Protein 5IG5 (pdb70)

Solvent-accessible surface area: 44908 Å² total; per-residue (Å²): 106,61,19,41,53,20,56,32,62,30,108,24,76,158,89,15,89,88,1,15,124,25,2,35,71,0,0,52,4,52,15,51,65,65,42,100,37,4,40,158,17,1,7,84,156,0,15,0,4,20,56,71,6,140,4,84,30,22,104,15,28,124,72,10,63,117,69,22,86,88,113,143,159,80,43,3,3,3,3,14,27,4,27,14,74,21,0,12,128,80,0,0,3,1,2,0,10,26,0,39,1,9,68,26,132,85,41,107,62,142,26,53,23,4,6,0,0,2,0,0,23,76,79,210,55,84,26,26,0,6,2,8,0,43,11,78,97,92,47,65,16,37,54,19,44,40,112,11,116,35,71,152,80,30,72,62,1,5,122,22,0,51,80,0,1,50,4,50,16,20,59,61,37,98,45,4,40,159,20,2,12,85,152,0,15,0,4,17,18,68,6,126,4,91,36,28,109,17,31,122,68,10,64,115,66,23,90,71,110,83,88,82,192,111,62,40,41,3,3,2,1,14,39,7,23,3,40,25,0,14,125,76,0,0,3,0,2,0,10,29,0,32,0,11,46,22,143,102,31,106,68,148,21,59,30,5,5,0,0,3,0,0,20,69,73,209,61,84,18,27,0,6,2,8,1,48,12,73,60,217,134,56,27,44,44,18,44,39,109,26,122,16,82,158,103,13,80,62,1,16,114,19,1,52,73,0,0,55,4,41,19,46,76,58,44,99,44,5,41,164,22,1,12,85,156,0,16,0,4,11,65,56,0,65,5,11,14,0,53,16,31,58,4,10,74,15,50,28,95,38,103,150,108,49,1,2,2,3,15,29,2,21,7,39,30,0,18,130,80,0,0,2,2,1,0,9,21,0,32,0,11,66,23,141,78,47,112,49,140,24,59,23,14,6,0,0,1,0,0,20,72,69,206,61,87,22,27,0,4,2,4,0,50,14,74,45,230,112,18,42,52,9,45,41,57,45,109,15,81,158,100,20,74,62,0,15,110,17,0,60,78,0,0,61,3,50,38,71,94,57,45,99,42,6,43,157,20,2,11,84,142,0,2,0,4,16,62,49,0,63,5,11,13,0,43,17,34,60,5,10,73,17,56,26,99,33,156,187,83,62,2,2,3,3,14,22,0,25,18,64,27,0,17,130,81,0,0,3,1,2,0,8,23,0,34,0,10,76,23,145,82,55,109,50,138,24,58,25,12,5,1,0,3,0,0,28,74,80,211,56,89,21,25,0,1,0,10,0,69,12,74,48,224,120,81,79,18,68,44,89,36,129,160,70,126,51,78,162,94,24,79,68,2,2,120,17,0,50,72,0,0,55,3,35,18,51,84,60,41,100,40,4,43,160,20,2,12,83,120,0,6,0,3,14,63,56,0,62,5,11,20,0,32,15,34,56,3,10,72,9,31,27,71,59,56,131,104,41,56,0,11,0,53,50,4,68,15,66,24,0,12,130,76,0,0,4,0,2,0,19,24,51,32,93,12,104,19,145,96,63,104,110,157,78,64,79,15,5,1,0,0,0,0,18,74,66,208,56,85,28,26,0,4,2,2,0,46,12,51,30,173,108,104,64,17,29,40,8,36,82,153,90,122,65,78,127,97,34,52,78,0,11,135,22,0,53,90,0,0,47,2,40,16,64,69,56,48,99,40,5,45,161,15,2,16,84,154,0,15,0,3,17,64,60,0,66,3,12,12,0,42,16,34,51,5,15,72,12,55,32,84,37,100,121,130,69,40,2,1,0,0,13,39,3,64,12,71,20,0,15,124,73,0,0,2,0,1,0,14,18,0,31,0,11,60,29,138,102,34,124,61,137,20,61,35,15,5,0,0,0,0,0,17,69,66,208,59,86,22,28,0,7,2,1,0,36,12,82,48,285,109,88,10,73,46,78,63,107,147,85,123,53,76,160,101,22,90,64,0,11,107,18,0,51,75,0,0,54,3,43,20,47,79,55,42,100,44,4,41,165,21,2,14,82,150,0,34,0,59,11,62,58,0,74,64,23,63,0,37,10,35,51,0,9,66,14,47,27,94,37,98,131,137,94,48,46,3,22,0,43,46,4,124,16,125,35,101,54,112,116,12,0,36,0,41,8,50,21,51,31,82,15,104,30,146,94,80,60,119,133,76,73,86,14,51,1,50,0,44,0,71,68,78,211,59,83,27,23,0,29,40,2,76,40,49,82,77,285

CATH classification: 3.10.450.50

Sequence (968 aa):
HTIIEEDTESTKTQREQEIIRLTQQLITSITAKDFDSYSKLVDPKITAFEPEALGNQVEGLEFHKFYFDNLPTTVNTTILAPHVQMLGEEGACISYVRLTQGIGPDGLPRTTQSEETRVWQKKKGVWLNVHFHRSVSPHTIIEEDTESTKTQREQEIIRLTQQLITSITAKDFDSYSKLVDPKITAFEPEALGNQVEGLEFHKFYFDNLPNKRNTTVNTTILAPHHVQMLGEEGACISYVRLTQGIGPDGLPRTTQSEETRVWQKKKGVWLNVHFHRSVSRHTIIEEDTESTKTQREQEIIRLTQQLITSITAKDFDSYSKLVDPKITAFEPEALGNQVEGLEFHKFYFDNLPTVNTTILAPHVQMLGEEGACISYVRLTQGIGPDGLPRTTQSEETRVWQKKKGVWLNVHFHRSVSRTIIEEDTESTKTQREQEIIRLTQQLITSITAKDFDSYSKLVDPKITAFEPEALGNQVEGLEFHKFYFDNLTTVNTTILAPHVQMLGEEGACISYVRLTQGIGPDGLPRTTQSEETRVWQKKKGVWLNVHFHRSVSRPHTIIEEDTESTKTQREQEIIRLTQQLITSITAKDFDSYSKLVDPKITAFEPEALGNQVEGLEFHKFYFDNLPTVNTTILAPHVQMLGEEGACISYVRLTQGIGPDGLPRTTQSEETRVWQKKKGVWLNVHFHRSVSRPHTIIEEDTESTKTQREQEIIRLTQQLITSITAKDFDSYSKLVDPKITAFEPEALGNQVEGLEFHKFYFDNLPTTVNTTILAPHVQMLGEEGACISYVRLTQGIGPDGLPRTTQSEETRVWQKKKGVWLNVHFHRSVSRHHTTIIIIEEEEDDTTEESSTTKKTTQQRREEQQEEIIIIRRLLTTQQQQLLIITTSSIITTAAKKDDFFDDSSYYSSKKLLVVDDPPKKIITTAAFFEEPPEEAALLGGNNQQVVEEGGLLEEFFHHKKFFYYFFDDNNLLPPTTTTVVNNTTTTIILLAAPPHHVVQQMMLLGGEEEEGGAACCIISSYYVVRRLLTTQQGGIIGGPPDDGGLLPPRRTTTTQQSSEEEETTRRVVWWQQKKKKKKGGVVWWLLNNVVHHFFHHRRSSVVSSRR

Foldseek 3Di:
DEEAEDAPDDDDPPVVVVVVVLVSQLVVCLVVLVVVSNPLAADQFAWEADVVCVRDIDTGCVSVNVCSVPPDDDKYKYWAHWDKDADPDFKIKIKTKIKMWDADPDNDIDIAIKIKIWIWGQDPNHIHTRYMYIGGD/DEAEAEDQDPDDDDPVQVVVVVLVRQLVVCLLQLPVVSNPQAADQFAWEADVVQVRDIDTGCVVVNVVSVDDDRNVPWYKYKYWANWDKDADPPFKIKIKTKIKMWIAPPPRDIDIAIKTKIWMWTQDPNHIHTRYMYIGGDD/DDEEEPQDPDDDDPVVVVVVVLVRQCVVCVVQLPVVSNPVQADQFAWEAEVVCVRDIDTGCPVVNVVSVDDGDKYKYWANWDWDADPPFKIKIKTKIKMWDADPDRDIDIAIKIKIWIWTQDPNRIHTRYMHIGGDD/DEAEPLPDDDDDPVVNVVVVLVVQCVVCVVVLPVVSNPVAADQFAWEADVLCVRDIDTGCVSVNVVSPDDDDKYKYWANWDKDADPDFKIKIKTKIKMWDADPDRDIDIAIKTKIWIWTQDPNRIHTRYMYIGGDD/DEAEEEPQDPDDDDPVQVVVVVLVRQLVRCVVVLVVVSVPVAADQFAWEADVVVVRDIDTGDVSVNVCSPPPDDKYWYWANWDWDADPDFKIKTKTKIKMWDADPPNHIDIAIKIKIWMWTQDPNDIHTRYMYIGGPDD/DDEAEPQDDDDDDDVQVVVVVLVRQCVVCVVVLPVVSVPVAADQFAWEAAVVQVRDIDTGCVVVVVVSVDDDDDKYKYWANWDWDADPPFKIKIKTKIKMWDQDDDRDIDIAIWIKIWIWTQDPNDIHTRYMHIGHDD/DAEAEPQDDDDDDPVVVVVVVLVRQCVVCLVQLPVVSNPVAAPQFAKEAAVVCVRDIDTGCVVVNVVSPDDHDDKYKYKANWDWADDPQWKIKTWTKIKMWDADPDRDIDIAIKTKIWIWTADPRHIHTHYMYIGGDD

Organism: Nematostella vectensis (NCBI:txid45351)

Secondary structure (DSSP, 8-state):
-EEEEE-SS----HHHHHHHHHHHHHHHHHHTT-HHHHHHHEEEEEEEE-GGGTT--EESSHHHHHHHHS-----EEEEEEEEEEEETTTEEEEEEEEEEEEE-SSSSEEEEEEEEEEEEEEETTEEEEEEEEEE--/-EEEEE--SS---HHHHHHHHHHHHHHHHHHTT-HHHHHHHEEEEEEEE-GGGTTPEEESSHHHHHHHHS-----EEEEEEEEEEEETTTEEEEEEEEEEEEE-SSS-EEEEEEEEEEEEEEETTEEEEEEEEEE---/-EEEEE--S----HHHHHHHHHHHHHHHHHHTT-HHHHHHHEEEEEEEE-GGGTT-EEESSHHHHHHHTS----EEEEEEEEEEEETTTEEEEEEEEEEEEE-SSS-EEEEEEEEEEEEEEETTEEEEEEEEEE---/-EEEE--SS---HHHHHHHHHHHHHHHHHHTT-HHHHHHHEEEEEEEE-GGGTT-EEESSHHHHHHHT-----EEEEEEEEEEEETTTEEEEEEEEEEEEE-SSS-EEEEEEEEEEEEEEETTEEEEEEEEEE---/-EEEEEE-TT----HHHHHHHHHHHHHHHHHHTT-HHHHHHHEEEEEEEE-GGGTT-EEESSHHHHHHHSS---EEEEEEEEEEEEETTTEEEEEEEEEEEEE-SSS-EEEEEEEEEEEEEEETTEEEEEEEEEE----/-EEEEEE--S----HHHHHHHHHHHHHHHHHHHT-HHHHHHHEEEEEEEE-GGGTT--EESSHHHHHHHHSS--SSS--EEEEEEEEEEEEETTTEEEEEEEEEEEEE-SSS-EEEEEEEEEEEEEEETTEEEEEEEEEE---/-EEEEE--SS---HHHHHHHHHHHHHHHHHHTT-HHHHHHHEEEEEEEE-GGGTT-EEESSHHHHHHHTS-----EEEEEEEEEEEETTTEEEEEEEEEEEEE-SSS-EEEEEEEEEEEEEEETTEEEEEEEEEE---

Nearest PDB structures (foldseek):
  5ig5-assembly1_B-2  TM=9.968E-01  e=1.429E-25  Nematostella vectensis
  7rec-assembly1_F-2  TM=9.717E-01  e=1.952E-17  Homo sapiens
  2w2c-assembly1_B  TM=9.760E-01  e=2.337E-17  Homo sapiens
  7ury-assembly1_A  TM=9.800E-01  e=4.012E-17  Homo sapiens
  2w2c-assembly1_C  TM=9.713E-01  e=9.298E-17  Homo sapiens

Radius of gyration: 35.43 Å; Cα contacts (8 Å, |Δi|>4): 2508; chains: 7; bounding box: 111×57×80 Å

B-factor: mean 102.33, std 37.29, range [39.88, 237.14]

Structure (mmCIF, N/CA/C/O backbone):
data_5IG5
#
_entry.id   5IG5
#
_cell.length_a   113.974
_cell.length_b   113.974
_cell.length_c   241.645
_cell.angle_alpha   90.00
_cell.angle_beta   90.00
_cell.angle_gamma   120.00
#
_symmetry.space_group_name_H-M   'P 31 2 1'
#
loop_
_entity.id
_entity.type
_entity.pdbx_description
1 polymer 'CaMKII-B hub'
2 water water
#
loop_
_atom_site.group_PDB
_atom_site.id
_atom_site.type_symbol
_atom_site.label_atom_id
_atom_site.label_alt_id
_atom_site.label_comp_id
_atom_site.label_asym_id
_atom_site.label_entity_id
_atom_site.label_seq_id
_atom_site.pdbx_PDB_ins_code
_atom_site.Cartn_x
_atom_site.Cartn_y
_atom_site.Cartn_z
_atom_site.occupancy
_atom_site.B_iso_or_equiv
_atom_site.auth_seq_id
_atom_site.auth_comp_id
_atom_site.auth_asym_id
_atom_site.auth_atom_id
_atom_site.pdbx_PDB_model_num
ATOM 1 N N . HIS A 1 3 ? -80.036 26.342 -71.103 1.00 158.31 332 HIS A N 1
ATOM 2 C CA . HIS A 1 3 ? -80.635 25.045 -71.389 1.00 161.76 332 HIS A CA 1
ATOM 3 C C . HIS A 1 3 ? -80.519 24.701 -72.865 1.00 164.07 332 HIS A C 1
ATOM 4 O O . HIS A 1 3 ? -81.045 25.415 -73.717 1.00 168.70 332 HIS A O 1
ATOM 11 N N . THR A 1 4 ? -79.835 23.601 -73.168 1.00 158.78 333 THR A N 1
ATOM 12 C CA . THR A 1 4 ? -79.712 23.119 -74.536 1.00 151.18 333 THR A CA 1
ATOM 13 C C . THR A 1 4 ? -80.073 21.643 -74.568 1.00 134.96 333 THR A C 1
ATOM 14 O O . THR A 1 4 ? -79.547 20.854 -73.776 1.00 125.28 333 THR A O 1
ATOM 18 N N . ILE A 1 5 ? -80.976 21.277 -75.473 1.00 122.78 334 ILE A N 1
ATOM 19 C CA . ILE A 1 5 ? -81.400 19.896 -75.668 1.00 107.40 334 ILE A CA 1
ATOM 20 C C . ILE A 1 5 ? -80.838 19.437 -77.004 1.00 93.81 334 ILE A C 1
ATOM 21 O O . ILE A 1 5 ? -81.205 19.973 -78.056 1.00 92.49 334 ILE A O 1
ATOM 26 N N . ILE A 1 6 ? -79.938 18.460 -76.964 1.00 89.21 335 ILE A N 1
ATOM 27 C CA . ILE A 1 6 ? -79.271 17.944 -78.154 1.00 85.95 335 ILE A CA 1
ATOM 28 C C . ILE A 1 6 ? -79.764 16.524 -78.372 1.00 90.76 335 ILE A C 1
ATOM 29 O O . ILE A 1 6 ? -79.976 15.787 -77.409 1.00 90.27 335 ILE A O 1
ATOM 34 N N . GLU A 1 7 ? -79.971 16.146 -79.624 1.00 90.95 336 GLU A N 1
ATOM 35 C CA . GLU A 1 7 ? -80.413 14.802 -79.952 1.00 78.77 336 GLU A CA 1
ATOM 36 C C . GLU A 1 7 ? -79.410 14.162 -80.893 1.00 88.48 336 GLU A C 1
ATOM 37 O O . GLU A 1 7 ? -78.917 14.813 -81.818 1.00 83.79 336 GLU A O 1
ATOM 43 N N . GLU A 1 8 ? -79.095 12.889 -80.664 1.00 102.74 337 GLU A N 1
ATOM 44 C CA . GLU A 1 8 ? -78.220 12.203 -81.612 1.00 114.01 337 GLU A CA 1
ATOM 45 C C . GLU A 1 8 ? -78.735 10.804 -81.900 1.00 129.47 337 GLU A C 1
ATOM 46 O O . GLU A 1 8 ? -78.849 9.978 -80.991 1.00 129.13 337 GLU A O 1
ATOM 52 N N . ASP A 1 9 ? -79.026 10.543 -83.170 1.00 141.81 338 ASP A N 1
ATOM 53 C CA . ASP A 1 9 ? -79.288 9.200 -83.662 1.00 152.25 338 ASP A CA 1
ATOM 54 C C . ASP A 1 9 ? -77.991 8.643 -84.229 1.00 165.71 338 ASP A C 1
ATOM 55 O O . ASP A 1 9 ? -77.354 9.291 -85.066 1.00 170.22 338 ASP A O 1
ATOM 60 N N . THR A 1 10 ? -77.602 7.448 -83.766 1.00 170.93 339 THR A N 1
ATOM 61 C CA . THR A 1 10 ? -76.374 6.820 -84.244 1.00 178.84 339 THR A CA 1
ATOM 62 C C . THR A 1 10 ? -76.347 6.757 -85.761 1.00 184.01 339 THR A C 1
ATOM 63 O O . THR A 1 10 ? -75.333 7.080 -86.392 1.00 183.14 339 THR A O 1
ATOM 67 N N . GLU A 1 11 ? -77.468 6.375 -86.359 1.00 187.84 340 GLU A N 1
ATOM 68 C CA . GLU A 1 11 ? -77.556 6.164 -87.794 1.00 193.44 340 GLU A CA 1
ATOM 69 C C . GLU A 1 11 ? -79.035 6.109 -88.161 1.00 197.39 340 GLU A C 1
ATOM 70 O O . GLU A 1 11 ? -79.891 5.878 -87.300 1.00 190.69 340 GLU A O 1
ATOM 76 N N . SER A 1 12 ? -79.318 6.398 -89.435 1.00 210.08 341 SER A N 1
ATOM 77 C CA . SER A 1 12 ? -80.610 6.235 -90.104 1.00 216.84 341 SER A CA 1
ATOM 78 C C . SER A 1 12 ? -81.456 7.498 -90.096 1.00 208.84 341 SER A C 1
ATOM 79 O O . SER A 1 12 ? -81.270 8.388 -89.260 1.00 209.90 341 SER A O 1
ATOM 82 N N . THR A 1 13 ? -82.393 7.574 -91.039 1.00 200.02 342 THR A N 1
ATOM 83 C CA . THR A 1 13 ? -83.373 8.648 -91.099 1.00 184.85 342 THR A CA 1
ATOM 84 C C . THR A 1 13 ? -84.731 8.093 -90.683 1.00 165.04 342 THR A C 1
ATOM 85 O O . THR A 1 13 ? -85.146 7.026 -91.149 1.00 169.11 342 THR A O 1
ATOM 89 N N . LYS A 1 14 ? -85.391 8.791 -89.768 1.00 125.20 343 LYS A N 1
ATOM 90 C CA . LYS A 1 14 ? -86.715 8.407 -89.318 1.00 94.29 343 LYS A CA 1
ATOM 91 C C . LYS A 1 14 ? -87.754 8.779 -90.373 1.00 89.69 343 LYS A C 1
ATOM 92 O O . LYS A 1 14 ? -87.504 9.595 -91.264 1.00 88.22 343 LYS A O 1
ATOM 98 N N . THR A 1 15 ? -88.929 8.163 -90.275 1.00 90.54 344 THR A N 1
ATOM 99 C CA . THR A 1 15 ? -90.042 8.633 -91.080 1.00 81.73 344 THR A CA 1
ATOM 100 C C . THR A 1 15 ? -90.470 10.014 -90.594 1.00 80.05 344 THR A C 1
ATOM 101 O O . THR A 1 15 ? -90.099 10.464 -89.506 1.00 83.77 344 THR A O 1
ATOM 105 N N . GLN A 1 16 ? -91.251 10.695 -91.429 1.00 93.95 345 GLN A N 1
ATOM 106 C CA . GLN A 1 16 ? -91.665 12.055 -91.108 1.00 89.82 345 GLN A CA 1
ATOM 107 C C . GLN A 1 16 ? -92.428 12.099 -89.789 1.00 92.87 345 GLN A C 1
ATOM 108 O O . GLN A 1 16 ? -92.155 12.949 -88.928 1.00 94.70 345 GLN A O 1
ATOM 114 N N . ARG A 1 17 ? -93.375 11.173 -89.607 1.00 78.89 346 ARG A N 1
ATOM 115 C CA . ARG A 1 17 ? -94.160 11.106 -88.378 1.00 76.57 346 ARG A CA 1
ATOM 116 C C . ARG A 1 17 ? -93.260 11.003 -87.151 1.00 80.64 346 ARG A C 1
ATOM 117 O O . ARG A 1 17 ? -93.308 11.849 -86.250 1.00 77.47 346 ARG A O 1
ATOM 125 N N . GLU A 1 18 ? -92.427 9.961 -87.103 1.00 72.43 347 GLU A N 1
ATOM 126 C CA . GLU A 1 18 ? -91.596 9.744 -85.926 1.00 80.38 347 GLU A CA 1
ATOM 127 C C . GLU A 1 18 ? -90.554 10.843 -85.757 1.00 79.71 347 GLU A C 1
ATOM 128 O O . GLU A 1 18 ? -90.132 11.116 -84.626 1.00 80.18 347 GLU A O 1
ATOM 134 N N . GLN A 1 19 ? -90.137 11.489 -86.851 1.00 82.74 348 GLN A N 1
ATOM 135 C CA . GLN A 1 19 ? -89.364 12.720 -86.715 1.00 70.09 348 GLN A CA 1
ATOM 136 C C . GLN A 1 19 ? -90.135 13.756 -85.909 1.00 71.44 348 GLN A C 1
ATOM 137 O O . GLN A 1 19 ? -89.569 14.394 -85.007 1.00 72.89 348 GLN A O 1
ATOM 143 N N . GLU A 1 20 ? -91.434 13.923 -86.193 1.00 70.15 349 GLU A N 1
ATOM 144 C CA . GLU A 1 20 ? -92.219 14.843 -85.375 1.00 69.40 349 GLU A CA 1
ATOM 145 C C . GLU A 1 20 ? -92.301 14.369 -83.930 1.00 71.36 349 GLU A C 1
ATOM 146 O O . GLU A 1 20 ? -92.247 15.186 -83.006 1.00 73.54 349 GLU A O 1
ATOM 152 N N . ILE A 1 21 ? -92.431 13.058 -83.707 1.00 75.95 350 ILE A N 1
ATOM 153 C CA . ILE A 1 21 ? -92.488 12.560 -82.332 1.00 73.77 350 ILE A CA 1
ATOM 154 C C . ILE A 1 21 ? -91.221 12.940 -81.576 1.00 69.67 350 ILE A C 1
ATOM 155 O O . ILE A 1 21 ? -91.277 13.376 -80.415 1.00 65.13 350 ILE A O 1
ATOM 160 N N . ILE A 1 22 ? -90.064 12.816 -82.232 1.00 74.03 351 ILE A N 1
ATOM 161 C CA . ILE A 1 22 ? -88.808 13.237 -81.614 1.00 66.84 351 ILE A CA 1
ATOM 162 C C . ILE A 1 22 ? -88.846 14.727 -81.295 1.00 65.64 351 ILE A C 1
ATOM 163 O O . ILE A 1 22 ? -88.460 15.153 -80.197 1.00 67.46 351 ILE A O 1
ATOM 168 N N . ARG A 1 23 ? -89.322 15.545 -82.243 1.00 67.48 352 ARG A N 1
ATOM 169 C CA . ARG A 1 23 ? -89.348 16.991 -82.009 1.00 76.16 352 ARG A CA 1
ATOM 170 C C . ARG A 1 23 ? -90.253 17.353 -80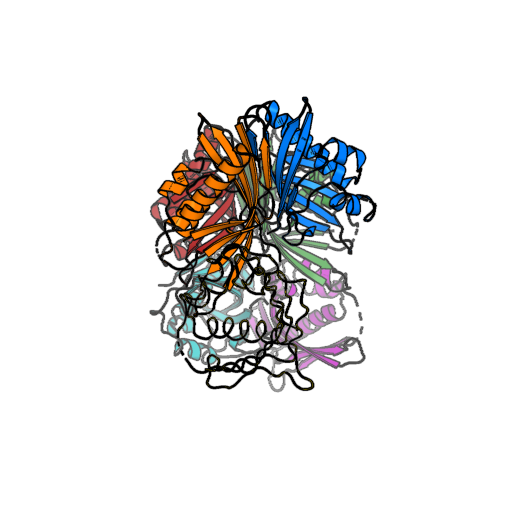.833 1.00 70.45 352 ARG A C 1
ATOM 171 O O . ARG A 1 23 ? -89.886 18.177 -79.985 1.00 75.10 352 ARG A O 1
ATOM 179 N N . LEU A 1 24 ? -91.434 16.735 -80.758 1.00 71.90 353 LEU A N 1
ATOM 180 C CA . LEU A 1 24 ? -92.350 17.001 -79.654 1.00 70.61 353 LEU A CA 1
ATOM 181 C C . LEU A 1 24 ? -91.735 16.599 -78.320 1.00 71.40 353 LEU A C 1
ATOM 182 O O . LEU A 1 24 ? -91.877 17.318 -77.321 1.00 78.80 353 LEU A O 1
ATOM 187 N N . THR A 1 25 ? -91.047 15.453 -78.280 1.00 69.12 354 THR A N 1
ATOM 188 C CA . THR A 1 25 ? -90.346 15.073 -77.056 1.00 69.77 354 THR A CA 1
ATOM 189 C C . THR A 1 25 ? -89.300 16.116 -76.677 1.00 71.73 354 THR A C 1
ATOM 190 O O . THR A 1 25 ? -89.165 16.476 -75.499 1.00 85.09 354 THR A O 1
ATOM 194 N N . GLN A 1 26 ? -88.563 16.624 -77.669 1.00 59.04 355 GLN A N 1
ATOM 195 C CA . GLN A 1 26 ? -87.560 17.654 -77.407 1.00 62.11 355 GLN A CA 1
ATOM 196 C C . GLN A 1 26 ? -88.196 18.890 -76.785 1.00 65.01 355 GLN A C 1
ATOM 197 O O . GLN A 1 26 ? -87.683 19.442 -75.803 1.00 76.80 355 GLN A O 1
ATOM 203 N N . GLN A 1 27 ? -89.319 19.342 -77.349 1.00 61.19 356 GLN A N 1
ATOM 204 C CA . GLN A 1 27 ? -90.020 20.492 -76.785 1.00 62.69 356 GLN A CA 1
ATOM 205 C C . GLN A 1 27 ? -90.478 20.214 -75.360 1.00 68.75 356 GLN A C 1
ATOM 206 O O . GLN A 1 27 ? -90.435 21.102 -74.499 1.00 65.70 356 GLN A O 1
ATOM 212 N N . LEU A 1 28 ? -90.927 18.985 -75.095 1.00 74.92 357 LEU A N 1
ATOM 213 C CA . LEU A 1 28 ? -91.360 18.628 -73.747 1.00 68.47 357 LEU A CA 1
ATOM 214 C C . LEU A 1 28 ? -90.212 18.745 -72.751 1.00 67.03 357 LEU A C 1
ATOM 215 O O . LEU A 1 28 ? -90.347 19.383 -71.698 1.00 72.18 357 LEU A O 1
ATOM 220 N N . ILE A 1 29 ? -89.071 18.132 -73.072 1.00 57.34 358 ILE A N 1
ATOM 221 C CA . ILE A 1 29 ? -87.915 18.196 -72.183 1.00 59.55 358 ILE A CA 1
ATOM 222 C C . ILE A 1 29 ? -87.465 19.639 -71.992 1.00 60.67 358 ILE A C 1
ATOM 223 O O . ILE A 1 29 ? -87.063 20.041 -70.891 1.00 66.00 358 ILE A O 1
ATOM 228 N N . THR A 1 30 ? -87.542 20.445 -73.053 1.00 69.34 359 THR A N 1
ATOM 229 C CA . THR A 1 30 ? -87.254 21.868 -72.919 1.00 62.54 359 THR A CA 1
ATOM 230 C C . THR A 1 30 ? -88.184 22.520 -71.905 1.00 74.59 359 THR A C 1
ATOM 231 O O . THR A 1 30 ? -87.737 23.271 -71.030 1.00 65.19 359 THR A O 1
ATOM 235 N N . SER A 1 31 ? -89.488 22.235 -72.001 1.00 76.02 360 SER A N 1
ATOM 236 C CA . SER A 1 31 ? -90.444 22.836 -71.078 1.00 77.88 360 SER A CA 1
ATOM 237 C C . SER A 1 31 ? -90.188 22.402 -69.643 1.00 79.10 360 SER A C 1
ATOM 238 O O . SER A 1 31 ? -90.474 23.159 -68.708 1.00 88.83 360 SER A O 1
ATOM 241 N N . ILE A 1 32 ? -89.650 21.196 -69.442 1.00 78.10 361 ILE A N 1
ATOM 242 C CA . ILE A 1 32 ? -89.285 20.776 -68.091 1.00 65.85 361 ILE A CA 1
ATOM 243 C C . ILE A 1 32 ? -88.083 21.570 -67.593 1.00 64.54 361 ILE A C 1
ATOM 244 O O . ILE A 1 32 ? -88.102 22.127 -66.489 1.00 72.34 361 ILE A O 1
ATOM 249 N N . THR A 1 33 ? -87.024 21.645 -68.405 1.00 65.12 362 THR A N 1
ATOM 250 C CA . THR A 1 33 ? -85.816 22.345 -67.973 1.00 68.04 362 THR A CA 1
ATOM 251 C C . THR A 1 33 ? -86.086 23.829 -67.740 1.00 77.46 362 THR A C 1
ATOM 252 O O . THR A 1 33 ? -85.689 24.389 -66.712 1.00 81.96 362 THR A O 1
ATOM 256 N N . ALA A 1 34 ? -86.764 24.483 -68.686 1.00 79.67 363 ALA A N 1
ATOM 257 C CA . ALA A 1 34 ? -87.128 25.884 -68.510 1.00 79.59 363 ALA A CA 1
ATOM 258 C C . ALA A 1 34 ? -88.238 26.079 -67.488 1.00 79.06 363 ALA A C 1
ATOM 259 O O . ALA A 1 34 ? -88.500 27.223 -67.098 1.00 80.61 363 ALA A O 1
ATOM 261 N N . LYS A 1 35 ? -88.891 24.999 -67.056 1.00 82.07 364 LYS A N 1
ATOM 262 C CA . LYS A 1 35 ? -89.967 25.057 -66.068 1.00 83.87 364 LYS A CA 1
ATOM 263 C C . LYS A 1 35 ? -91.093 25.979 -66.526 1.00 81.14 364 LYS A C 1
ATOM 264 O O . LYS A 1 35 ? -91.673 26.729 -65.738 1.00 81.46 364 LYS A O 1
ATOM 270 N N . ASP A 1 36 ? -91.398 25.922 -67.820 1.00 86.52 365 ASP A N 1
ATOM 271 C CA . ASP A 1 36 ? -92.549 26.614 -68.394 1.00 94.89 365 ASP A CA 1
ATOM 272 C C . ASP A 1 36 ? -93.718 25.638 -68.375 1.00 89.15 365 ASP A C 1
ATOM 273 O O . ASP A 1 36 ? -93.835 24.772 -69.245 1.00 80.87 365 ASP A O 1
ATOM 278 N N . PHE A 1 37 ? -94.588 25.774 -67.370 1.00 87.18 366 PHE A N 1
ATOM 279 C CA . PHE A 1 37 ? -95.661 24.801 -67.193 1.00 83.67 366 PHE A CA 1
ATOM 280 C C . PHE A 1 37 ? -96.733 24.923 -68.272 1.00 85.17 366 PHE A C 1
ATOM 281 O O . PHE A 1 37 ? -97.439 23.948 -68.549 1.00 78.36 366 PHE A O 1
ATOM 289 N N . ASP A 1 38 ? -96.879 26.097 -68.886 1.00 89.76 367 ASP A N 1
ATOM 290 C CA . ASP A 1 38 ? -97.875 26.244 -69.944 1.00 96.52 367 ASP A CA 1
ATOM 291 C C . ASP A 1 38 ? -97.523 25.377 -71.147 1.00 89.29 367 ASP A C 1
ATOM 292 O O . ASP A 1 38 ? -98.377 24.658 -71.682 1.00 90.00 367 ASP A O 1
ATOM 297 N N . SER A 1 39 ? -96.262 25.427 -71.581 1.00 81.59 368 SER A N 1
ATOM 298 C CA . SER A 1 39 ? -95.821 24.591 -72.694 1.00 83.35 368 SER A CA 1
ATOM 299 C C . SER A 1 39 ? -95.949 23.112 -72.351 1.00 77.77 368 SER A C 1
ATOM 300 O O . SER A 1 39 ? -96.476 22.318 -73.146 1.00 80.39 368 SER A O 1
ATOM 303 N N . TYR A 1 40 ? -95.465 22.724 -71.167 1.00 82.95 369 TYR A N 1
ATOM 304 C CA . TYR A 1 40 ? -95.600 21.348 -70.701 1.00 71.14 369 TYR A CA 1
ATOM 305 C C . TYR A 1 40 ? -97.046 20.882 -70.784 1.00 72.43 369 TYR A C 1
ATOM 306 O O . TYR A 1 40 ? -97.342 19.840 -71.377 1.00 75.67 369 TYR A O 1
ATOM 315 N N . SER A 1 41 ? -97.964 21.661 -70.205 1.00 72.35 370 SER A N 1
ATOM 316 C CA . SER A 1 41 ? -99.375 21.289 -70.211 1.00 74.47 370 SER A CA 1
ATOM 317 C C . SER A 1 41 ? -99.917 21.183 -71.628 1.00 89.28 370 SER A C 1
ATOM 318 O O . SER A 1 41 ? -100.748 20.314 -71.917 1.00 93.03 370 SER A O 1
ATOM 321 N N . LYS A 1 42 ? -99.465 22.063 -72.528 1.00 87.61 371 LYS A N 1
ATOM 322 C CA . LYS A 1 42 ? -99.891 21.966 -73.923 1.00 81.11 371 LYS A CA 1
ATOM 323 C C . LYS A 1 42 ? -99.450 20.648 -74.540 1.00 76.42 371 LYS A C 1
ATOM 324 O O . LYS A 1 42 ? -100.173 20.067 -75.357 1.00 75.29 371 LYS A O 1
ATOM 330 N N . LEU A 1 43 ? -98.270 20.156 -74.167 1.00 73.08 372 LEU A N 1
ATOM 331 C CA . LEU A 1 43 ? -97.751 18.932 -74.768 1.00 70.89 372 LEU A CA 1
ATOM 332 C C . LEU A 1 43 ? -98.221 17.662 -74.072 1.00 78.97 372 LEU A C 1
ATOM 333 O O . LEU A 1 43 ? -98.078 16.578 -74.646 1.00 82.49 372 LEU A O 1
ATOM 338 N N . VAL A 1 44 ? -98.785 17.755 -72.871 1.00 76.11 373 VAL A N 1
ATOM 339 C CA . VAL A 1 44 ? -99.059 16.574 -72.064 1.00 79.53 373 VAL A CA 1
ATOM 340 C C . VAL A 1 44 ? -100.558 16.458 -71.811 1.00 76.62 373 VAL A C 1
ATOM 341 O O . VAL A 1 44 ? -101.272 17.461 -71.700 1.00 74.94 373 VAL A O 1
ATOM 345 N N . ASP A 1 45 ? -101.036 15.217 -71.738 1.00 71.98 374 ASP A N 1
ATOM 346 C CA . ASP A 1 45 ? -102.443 14.977 -71.454 1.00 75.52 374 ASP A CA 1
ATOM 347 C C . ASP A 1 45 ? -102.746 15.329 -69.998 1.00 85.57 374 ASP A C 1
ATOM 348 O O . ASP A 1 45 ? -101.942 15.038 -69.108 1.00 93.34 374 ASP A O 1
ATOM 353 N N . PRO A 1 46 ? -103.894 15.954 -69.723 1.00 83.31 375 PRO A N 1
ATOM 354 C CA . PRO A 1 46 ? -104.213 16.317 -68.332 1.00 87.49 375 PRO A CA 1
ATOM 355 C C . PRO A 1 46 ? -104.365 15.121 -67.406 1.00 84.14 375 PRO A C 1
ATOM 356 O O . PRO A 1 46 ? -104.273 15.291 -66.185 1.00 102.18 375 PRO A O 1
ATOM 360 N N . LYS A 1 47 ? -104.596 13.923 -67.942 1.00 84.11 376 LYS A N 1
ATOM 361 C CA . LYS A 1 47 ? -104.671 12.721 -67.121 1.00 90.20 376 LYS A CA 1
ATOM 362 C C . LYS A 1 47 ? -103.534 11.768 -67.466 1.00 101.14 376 LYS A C 1
ATOM 363 O O . LYS A 1 47 ? -103.775 10.610 -67.821 1.00 111.14 376 LYS A O 1
ATOM 369 N N . ILE A 1 48 ? -102.296 12.241 -67.369 1.00 89.27 377 ILE A N 1
ATOM 370 C CA . ILE A 1 48 ? -101.135 11.443 -67.740 1.00 84.59 377 ILE A CA 1
ATOM 371 C C . ILE A 1 48 ? -100.710 10.582 -66.558 1.00 90.26 377 ILE A C 1
ATOM 372 O O . ILE A 1 48 ? -100.568 11.075 -65.432 1.00 92.63 377 ILE A O 1
ATOM 377 N N . THR A 1 49 ? -100.510 9.292 -66.814 1.00 85.30 378 THR A N 1
ATOM 378 C CA . THR A 1 49 ? -99.930 8.386 -65.834 1.00 75.81 378 THR A CA 1
ATOM 379 C C . THR A 1 49 ? -98.410 8.415 -65.947 1.00 71.97 378 THR A C 1
ATOM 380 O O . THR A 1 49 ? -97.852 8.722 -67.004 1.00 69.30 378 THR A O 1
ATOM 384 N N . ALA A 1 50 ? -97.740 8.095 -64.842 1.00 86.74 379 ALA A N 1
ATOM 385 C CA . ALA A 1 50 ? -96.303 8.311 -64.755 1.00 80.10 379 ALA A CA 1
ATOM 386 C C . ALA A 1 50 ? -95.665 7.346 -63.765 1.00 82.64 379 ALA A C 1
ATOM 387 O O . ALA A 1 50 ? -96.241 7.031 -62.714 1.00 73.10 379 ALA A O 1
ATOM 389 N N . PHE A 1 51 ? -94.471 6.887 -64.134 1.00 82.88 380 PHE A N 1
ATOM 390 C CA . PHE A 1 51 ? -93.559 6.117 -63.297 1.00 68.10 380 PHE A CA 1
ATOM 391 C C . PHE A 1 51 ? -92.240 6.880 -63.257 1.00 67.11 380 PHE A C 1
ATOM 392 O O . PHE A 1 51 ? -91.524 6.931 -64.263 1.00 62.89 380 PHE A O 1
ATOM 400 N N . GLU A 1 52 ? -91.913 7.471 -62.116 1.00 70.76 381 GLU A N 1
ATOM 401 C CA . GLU A 1 52 ? -90.653 8.180 -61.955 1.00 69.32 381 GLU A CA 1
ATOM 402 C C . GLU A 1 52 ? -90.156 7.980 -60.533 1.00 74.57 381 GLU A C 1
ATOM 403 O O . GLU A 1 52 ? -90.938 7.637 -59.640 1.00 87.90 381 GLU A O 1
ATOM 409 N N . PRO A 1 53 ? -88.850 8.152 -60.297 1.00 73.92 382 PRO A N 1
ATOM 410 C CA . PRO A 1 53 ? -88.328 7.977 -58.931 1.00 74.04 382 PRO A CA 1
ATOM 411 C C . PRO A 1 53 ? -88.979 8.888 -57.910 1.00 69.41 382 PRO A C 1
ATOM 412 O O . PRO A 1 53 ? -89.066 8.520 -56.732 1.00 80.69 382 PRO A O 1
ATOM 416 N N . GLU A 1 54 ? -89.444 10.070 -58.323 1.00 68.50 383 GLU A N 1
ATOM 417 C CA . GLU A 1 54 ? -90.157 10.952 -57.407 1.00 71.08 383 GLU A CA 1
ATOM 418 C C . GLU A 1 54 ? -91.471 10.348 -56.929 1.00 74.09 383 GLU A C 1
ATOM 419 O O . GLU A 1 54 ? -92.037 10.827 -55.941 1.00 77.21 383 GLU A O 1
ATOM 425 N N . ALA A 1 55 ? -91.971 9.318 -57.607 1.00 95.07 384 ALA A N 1
ATOM 426 C CA . ALA A 1 55 ? -93.206 8.650 -57.223 1.00 92.95 384 ALA A CA 1
ATOM 427 C C . ALA A 1 55 ? -92.975 7.474 -56.283 1.00 79.86 384 ALA A C 1
ATOM 428 O O . ALA A 1 55 ? -93.950 6.875 -55.819 1.00 101.73 384 ALA A O 1
ATOM 430 N N . LEU A 1 56 ? -91.716 7.131 -56.002 1.00 78.80 385 LEU A N 1
ATOM 431 C CA . LEU A 1 56 ? -91.369 6.083 -55.043 1.00 81.95 385 LEU A CA 1
ATOM 432 C C . LEU A 1 56 ? -92.003 4.746 -55.422 1.00 83.50 385 LEU A C 1
ATOM 433 O O . LEU A 1 56 ? -92.634 4.074 -54.601 1.00 94.22 385 LEU A O 1
ATOM 438 N N . GLY A 1 57 ? -91.829 4.358 -56.682 1.00 80.52 386 GLY A N 1
ATOM 439 C CA . GLY A 1 57 ? -92.368 3.099 -57.149 1.00 93.75 386 GLY A CA 1
ATOM 440 C C . GLY A 1 57 ? -93.869 3.062 -57.325 1.00 95.82 386 GLY A C 1
ATOM 441 O O . GLY A 1 57 ? -94.407 2.002 -57.667 1.00 97.84 386 GLY A O 1
ATOM 442 N N . ASN A 1 58 ? -94.566 4.169 -57.095 1.00 94.75 387 ASN A N 1
ATOM 443 C CA . ASN A 1 58 ? -95.988 4.260 -57.376 1.00 87.62 387 ASN A CA 1
ATOM 444 C C . ASN A 1 58 ? -96.211 4.816 -58.780 1.00 89.65 387 ASN A C 1
ATOM 445 O O . ASN A 1 58 ? -95.301 5.348 -59.420 1.00 94.56 387 ASN A O 1
ATOM 450 N N . GLN A 1 59 ? -97.444 4.684 -59.259 1.00 85.44 388 GLN A N 1
ATOM 451 C CA . GLN A 1 59 ? -97.854 5.215 -60.554 1.00 82.92 388 GLN A CA 1
ATOM 452 C C . GLN A 1 59 ? -98.773 6.402 -60.303 1.00 85.46 388 GLN A C 1
ATOM 453 O O . GLN A 1 59 ? -99.893 6.228 -59.813 1.00 88.44 388 GLN A O 1
ATOM 459 N N . VAL A 1 60 ? -98.311 7.602 -60.639 1.00 83.41 389 VAL A N 1
ATOM 460 C CA . VAL A 1 60 ? -99.082 8.803 -60.353 1.00 82.49 389 VAL A CA 1
ATOM 461 C C . VAL A 1 60 ? -99.837 9.224 -61.606 1.00 81.62 389 VAL A C 1
ATOM 462 O O . VAL A 1 60 ? -99.476 8.876 -62.730 1.00 83.74 389 VAL A O 1
ATOM 466 N N . GLU A 1 61 ? -100.911 9.986 -61.412 1.00 86.05 390 GLU A N 1
ATOM 467 C CA . GLU A 1 61 ? -101.747 10.430 -62.517 1.00 97.37 390 GLU A CA 1
ATOM 468 C C . GLU A 1 61 ? -102.094 11.899 -62.334 1.00 98.98 390 GLU A C 1
ATOM 469 O O . GLU A 1 61 ? -102.276 12.377 -61.210 1.00 91.30 390 GLU A O 1
ATOM 475 N N . GLY A 1 62 ? -102.176 12.613 -63.451 1.00 102.26 391 GLY A N 1
ATOM 476 C CA . GLY A 1 62 ? -102.528 14.020 -63.438 1.00 102.76 391 GLY A CA 1
ATOM 477 C C . GLY A 1 62 ? -101.311 14.919 -63.550 1.00 98.24 391 GLY A C 1
ATOM 478 O O . GLY A 1 62 ? -100.158 14.477 -63.582 1.00 98.46 391 GLY A O 1
ATOM 479 N N . LEU A 1 63 ? -101.590 16.222 -63.596 1.00 81.85 392 LEU A N 1
ATOM 480 C CA . LEU A 1 63 ? -100.556 17.228 -63.801 1.00 88.38 392 LEU A CA 1
ATOM 481 C C . LEU A 1 63 ? -100.059 17.873 -62.515 1.00 89.85 392 LEU A C 1
ATOM 482 O O . LEU A 1 63 ? -98.929 18.376 -62.488 1.00 78.65 392 LEU A O 1
ATOM 487 N N . GLU A 1 64 ? -100.870 17.878 -61.458 1.00 111.40 393 GLU A N 1
ATOM 488 C CA . GLU A 1 64 ? -100.503 18.612 -60.251 1.00 119.51 393 GLU A CA 1
ATOM 489 C C . GLU A 1 64 ? -99.237 18.048 -59.616 1.00 114.69 393 GLU A C 1
ATOM 490 O O . GLU A 1 64 ? -98.350 18.810 -59.193 1.00 113.89 393 GLU A O 1
ATOM 496 N N . PHE A 1 65 ? -99.139 16.714 -59.548 1.00 90.73 394 PHE A N 1
ATOM 497 C CA . PHE A 1 65 ? -97.954 16.052 -59.010 1.00 81.64 394 PHE A CA 1
ATOM 498 C C . PHE A 1 65 ? -96.681 16.587 -59.649 1.00 89.78 394 PHE A C 1
ATOM 499 O O . PHE A 1 65 ? -95.661 16.759 -58.973 1.00 92.53 394 PHE A O 1
ATOM 507 N N . HIS A 1 66 ? -96.725 16.867 -60.950 1.00 89.93 395 HIS A N 1
ATOM 508 C CA . HIS A 1 66 ? -95.569 17.402 -61.655 1.00 83.82 395 HIS A CA 1
ATOM 509 C C . HIS A 1 66 ? -95.484 18.922 -61.575 1.00 78.89 395 HIS A C 1
ATOM 510 O O . HIS A 1 66 ? -94.376 19.469 -61.544 1.00 82.14 395 HIS A O 1
ATOM 517 N N . LYS A 1 67 ? -96.627 19.613 -61.536 1.00 76.87 396 LYS A N 1
ATOM 518 C CA . LYS A 1 67 ? -96.628 21.069 -61.429 1.00 78.97 396 LYS A CA 1
ATOM 519 C C . LYS A 1 67 ? -95.915 21.539 -60.167 1.00 99.53 396 LYS A C 1
ATOM 520 O O . LYS A 1 67 ? -95.277 22.612 -60.168 1.00 105.72 396 LYS A O 1
ATOM 526 N N . PHE A 1 68 ? -96.003 20.746 -59.088 1.00 110.32 397 PHE A N 1
ATOM 527 C CA . PHE A 1 68 ? -95.285 21.083 -57.860 1.00 109.56 397 PHE A CA 1
ATOM 528 C C . PHE A 1 68 ? -93.818 21.408 -58.123 1.00 99.65 397 PHE A C 1
ATOM 529 O O . PHE A 1 68 ? -93.261 22.323 -57.506 1.00 96.25 397 PHE A O 1
ATOM 537 N N . TYR A 1 69 ? -93.174 20.672 -59.034 1.00 87.50 398 TYR A N 1
ATOM 538 C CA . TYR A 1 69 ? -91.766 20.923 -59.325 1.00 79.12 398 TYR A CA 1
ATOM 539 C C . TYR A 1 69 ? -91.571 22.152 -60.198 1.00 80.20 398 TYR A C 1
ATOM 540 O O . TYR A 1 69 ? -90.519 22.797 -60.119 1.00 88.94 398 TYR A O 1
ATOM 549 N N . PHE A 1 70 ? -92.559 22.493 -61.028 1.00 78.72 399 PHE A N 1
ATOM 550 C CA . PHE A 1 70 ? -92.458 23.711 -61.821 1.00 84.92 399 PHE A CA 1
ATOM 551 C C . PHE A 1 70 ? -92.491 24.952 -60.946 1.00 104.71 399 PHE A C 1
ATOM 552 O O . PHE A 1 70 ? -91.827 25.946 -61.263 1.00 112.24 399 PHE A O 1
ATOM 560 N N . ASP A 1 71 ? -93.236 24.920 -59.843 1.00 110.97 400 ASP A N 1
ATOM 561 C CA . ASP A 1 71 ? -93.379 26.148 -59.066 1.00 114.06 400 ASP A CA 1
ATOM 562 C C . ASP A 1 71 ? -92.309 26.346 -57.994 1.00 111.85 400 ASP A C 1
ATOM 563 O O . ASP A 1 71 ? -92.164 27.470 -57.501 1.00 111.65 400 ASP A O 1
ATOM 568 N N . ASN A 1 72 ? -91.544 25.310 -57.628 1.00 105.48 401 ASN A N 1
ATOM 569 C CA . ASN A 1 72 ? -90.604 25.413 -56.502 1.00 105.64 401 ASN A CA 1
ATOM 570 C C . ASN A 1 72 ? -89.310 24.674 -56.844 1.00 112.69 401 ASN A C 1
ATOM 571 O O . ASN A 1 72 ? -89.157 23.499 -56.504 1.00 115.80 401 ASN A O 1
ATOM 576 N N . LEU A 1 73 ? -88.372 25.372 -57.485 1.00 116.18 402 LEU A N 1
ATOM 577 C CA . LEU A 1 73 ? -87.066 24.774 -57.794 1.00 117.96 402 LEU A CA 1
ATOM 578 C C . LEU A 1 73 ? -85.861 25.742 -57.852 1.00 131.81 402 LEU A C 1
ATOM 579 O O . LEU A 1 73 ? -84.803 25.416 -57.314 1.00 123.29 402 LEU A O 1
ATOM 584 N N . PRO A 1 74 ? -85.990 26.921 -58.496 1.00 157.62 403 PRO A N 1
ATOM 585 C CA . PRO A 1 74 ? -87.076 27.559 -59.249 1.00 167.36 403 PRO A CA 1
ATOM 586 C C . PRO A 1 74 ? -87.075 27.179 -60.725 1.00 165.74 403 PRO A C 1
ATOM 587 O O . PRO A 1 74 ? -86.499 27.886 -61.554 1.00 166.45 403 PRO A O 1
ATOM 591 N N . THR A 1 79 ? -79.847 27.285 -64.053 1.00 157.07 408 THR A N 1
ATOM 592 C CA . THR A 1 79 ? -79.370 28.421 -64.833 1.00 165.29 408 THR A CA 1
ATOM 593 C C . THR A 1 79 ? -78.730 27.968 -66.144 1.00 164.62 408 THR A C 1
ATOM 594 O O . THR A 1 79 ? -79.092 28.442 -67.222 1.00 165.21 408 THR A O 1
ATOM 598 N N . THR A 1 80 ? -77.770 27.043 -66.047 1.00 163.54 409 THR A N 1
ATOM 599 C CA . THR A 1 80 ? -77.099 26.479 -67.221 1.00 151.05 409 THR A CA 1
ATOM 600 C C . THR A 1 80 ? -77.010 24.969 -67.036 1.00 135.93 409 THR A C 1
ATOM 601 O O . THR A 1 80 ? -76.308 24.492 -66.140 1.00 125.42 409 THR A O 1
ATOM 605 N N . VAL A 1 81 ? -77.719 24.223 -67.886 1.00 125.49 410 VAL A N 1
ATOM 606 C CA . VAL A 1 81 ? -77.703 22.767 -67.884 1.00 108.06 410 VAL A CA 1
ATOM 607 C C . VAL A 1 81 ? -77.752 22.287 -69.329 1.00 107.01 410 VAL A C 1
ATOM 608 O O . VAL A 1 81 ? -78.178 23.008 -70.234 1.00 117.74 410 VAL A O 1
ATOM 612 N N . ASN A 1 82 ? -77.311 21.047 -69.541 1.00 83.58 411 ASN A N 1
ATOM 613 C CA . ASN A 1 82 ? -77.155 20.497 -70.886 1.00 73.78 411 ASN A CA 1
ATOM 614 C C . ASN A 1 82 ? -77.787 19.113 -70.945 1.00 78.03 411 ASN A C 1
ATOM 615 O O . ASN A 1 82 ? -77.234 18.153 -70.399 1.00 76.94 411 ASN A O 1
ATOM 620 N N . THR A 1 83 ? -78.928 18.999 -71.621 1.00 84.43 412 THR A N 1
ATOM 621 C CA . THR A 1 83 ? -79.630 17.728 -71.758 1.00 78.52 412 THR A CA 1
ATOM 622 C C . THR A 1 83 ? -79.319 17.116 -73.120 1.00 74.98 412 THR A C 1
ATOM 623 O O . THR A 1 83 ? -79.562 17.739 -74.160 1.00 88.78 412 THR A O 1
ATOM 627 N N . THR A 1 84 ? -78.782 15.900 -73.103 1.00 68.84 413 THR A N 1
ATOM 628 C CA . THR A 1 84 ? -78.416 15.152 -74.297 1.00 63.43 413 THR A CA 1
ATOM 629 C C . THR A 1 84 ? -79.297 13.915 -74.395 1.00 57.02 413 THR A C 1
ATOM 630 O O . THR A 1 84 ? -79.421 13.160 -73.429 1.00 62.35 413 THR A O 1
ATOM 634 N N . ILE A 1 85 ? -79.899 13.705 -75.560 1.00 65.72 414 ILE A N 1
ATOM 635 C CA . ILE A 1 85 ? -80.815 12.597 -75.795 1.00 55.94 414 ILE A CA 1
ATOM 636 C C . ILE A 1 85 ? -80.126 11.590 -76.705 1.00 65.08 414 ILE A C 1
ATOM 637 O O . ILE A 1 85 ? -79.758 11.904 -77.852 1.00 68.05 414 ILE A O 1
ATOM 642 N N . LEU A 1 86 ? -79.982 10.376 -76.183 1.00 62.63 415 LEU A N 1
ATOM 643 C CA . LEU A 1 86 ? -79.179 9.314 -76.761 1.00 64.90 415 LEU A CA 1
ATOM 644 C C . LEU A 1 86 ? -80.075 8.204 -77.283 1.00 69.49 415 LEU A C 1
ATOM 645 O O . LEU A 1 86 ? -80.946 7.699 -76.555 1.00 72.09 415 LEU A O 1
ATOM 650 N N . ALA A 1 87 ? -79.832 7.824 -78.542 1.00 64.73 416 ALA A N 1
ATOM 651 C CA . ALA A 1 87 ? -80.446 6.726 -79.277 1.00 60.52 416 ALA A CA 1
ATOM 652 C C . ALA A 1 87 ? -81.958 6.723 -79.113 1.00 62.60 416 ALA A C 1
ATOM 653 O O . ALA A 1 87 ? -82.504 5.847 -78.432 1.00 74.94 416 ALA A O 1
ATOM 655 N N . PRO A 1 88 ? -82.670 7.680 -79.709 1.00 59.11 417 PRO A N 1
ATOM 656 C CA . PRO A 1 88 ? -84.137 7.648 -79.643 1.00 58.47 417 PRO A CA 1
ATOM 657 C C . PRO A 1 88 ? -84.681 6.541 -80.533 1.00 60.23 417 PRO A C 1
ATOM 658 O O . PRO A 1 88 ? -84.423 6.512 -81.738 1.00 91.15 417 PRO A O 1
ATOM 662 N N . HIS A 1 89 ? -85.417 5.617 -79.927 1.00 60.10 418 HIS A N 1
ATOM 663 C CA . HIS A 1 89 ? -86.156 4.597 -80.660 1.00 75.05 418 HIS A CA 1
ATOM 664 C C . HIS A 1 89 ? -87.619 5.020 -80.675 1.00 77.99 418 HIS A C 1
ATOM 665 O O . HIS A 1 89 ? -88.270 5.067 -79.625 1.00 86.69 418 HIS A O 1
ATOM 672 N N . VAL A 1 90 ? -88.127 5.347 -81.859 1.00 70.83 419 VAL A N 1
ATOM 673 C CA . VAL A 1 90 ? -89.519 5.732 -82.041 1.00 63.94 419 VAL A CA 1
ATOM 674 C C . VAL A 1 90 ? -90.219 4.628 -82.815 1.00 66.74 419 VAL A C 1
ATOM 675 O O . VAL A 1 90 ? -89.769 4.235 -83.899 1.00 73.23 419 VAL A O 1
ATOM 679 N N . GLN A 1 91 ? -91.313 4.127 -82.253 1.00 67.34 420 GLN A N 1
ATOM 680 C CA . GLN A 1 91 ? -92.146 3.107 -82.877 1.00 78.41 420 GLN A CA 1
ATOM 681 C C . GLN A 1 91 ? -93.565 3.651 -82.933 1.00 86.09 420 GLN A C 1
ATOM 682 O O . GLN A 1 91 ? -94.189 3.878 -81.890 1.00 86.53 420 GLN A O 1
ATOM 688 N N . MET A 1 92 ? -94.062 3.882 -84.143 1.00 83.29 421 MET A N 1
ATOM 689 C CA . MET A 1 92 ? -95.429 4.340 -84.310 1.00 74.94 421 MET A CA 1
ATOM 690 C C . MET A 1 92 ? -96.400 3.189 -84.085 1.00 77.74 421 MET A C 1
ATOM 691 O O . MET A 1 92 ? -96.101 2.026 -84.373 1.00 88.44 421 MET A O 1
ATOM 696 N N . LEU A 1 93 ? -97.570 3.525 -83.551 1.00 78.39 422 LEU A N 1
ATOM 697 C CA . LEU A 1 93 ? -98.625 2.560 -83.252 1.00 85.08 422 LEU A CA 1
ATOM 698 C C . LEU A 1 93 ? -99.859 2.977 -84.047 1.00 98.47 422 LEU A C 1
ATOM 699 O O . LEU A 1 93 ? -100.672 3.786 -83.587 1.00 108.57 422 LEU A O 1
ATOM 704 N N . GLY A 1 94 ? -99.988 2.418 -85.245 1.00 87.68 423 GLY A N 1
ATOM 705 C CA . GLY A 1 94 ? -101.084 2.796 -86.117 1.00 103.52 423 GLY A CA 1
ATOM 706 C C . GLY A 1 94 ? -100.993 4.262 -86.486 1.00 98.63 423 GLY A C 1
ATOM 707 O O . GLY A 1 94 ? -99.925 4.781 -86.825 1.00 89.91 423 GLY A O 1
ATOM 708 N N . GLU A 1 95 ? -102.133 4.946 -86.408 1.00 109.97 424 GLU A N 1
ATOM 709 C CA . GLU A 1 95 ? -102.222 6.355 -86.753 1.00 113.95 424 GLU A CA 1
ATOM 710 C C . GLU A 1 95 ? -102.402 7.264 -85.550 1.00 106.73 424 GLU A C 1
ATOM 711 O O . GLU A 1 95 ? -102.088 8.455 -85.645 1.00 104.61 424 GLU A O 1
ATOM 717 N N . GLU A 1 96 ? -102.889 6.737 -84.429 1.00 101.82 425 GLU A N 1
ATOM 718 C CA . GLU A 1 96 ? -103.176 7.542 -83.253 1.00 96.20 425 GLU A CA 1
ATOM 719 C C . GLU A 1 96 ? -102.287 7.203 -82.063 1.00 88.80 425 GLU A C 1
ATOM 720 O O . GLU A 1 96 ? -102.471 7.785 -80.987 1.00 80.50 425 GLU A O 1
ATOM 726 N N . GLY A 1 97 ? -101.312 6.310 -82.230 1.00 82.96 426 GLY A N 1
ATOM 727 C CA . GLY A 1 97 ? -100.397 5.985 -81.162 1.00 79.12 426 GLY A CA 1
ATOM 728 C C . GLY A 1 97 ? -98.954 6.156 -81.598 1.00 77.66 426 GLY A C 1
ATOM 729 O O . GLY A 1 97 ? -98.627 6.098 -82.783 1.00 77.70 426 GLY A O 1
ATOM 730 N N . ALA A 1 98 ? -98.092 6.379 -80.608 1.00 76.89 427 ALA A N 1
ATOM 731 C CA . ALA A 1 98 ? -96.655 6.459 -80.831 1.00 74.49 427 ALA A CA 1
ATOM 732 C C . ALA A 1 98 ? -95.954 6.176 -79.517 1.00 78.23 427 ALA A C 1
ATOM 733 O O . ALA A 1 98 ? -96.482 6.482 -78.448 1.00 88.24 427 ALA A O 1
ATOM 735 N N . CYS A 1 99 ? -94.764 5.590 -79.598 1.00 74.61 428 CYS A N 1
ATOM 736 C CA . CYS A 1 99 ? -93.969 5.303 -78.407 1.00 64.44 428 CYS A CA 1
ATOM 737 C C . CYS A 1 99 ? -92.520 5.645 -78.702 1.00 67.03 428 CYS A C 1
ATOM 738 O O . CYS A 1 99 ? -91.937 5.107 -79.645 1.00 63.44 428 CYS A O 1
ATOM 741 N N . ILE A 1 100 ? -91.943 6.540 -77.908 1.00 72.15 429 ILE A N 1
ATOM 742 C CA . ILE A 1 100 ? -90.541 6.910 -78.041 1.00 69.97 429 ILE A CA 1
ATOM 743 C C . ILE A 1 100 ? -89.832 6.555 -76.743 1.00 66.46 429 ILE A C 1
ATOM 744 O O . ILE A 1 100 ? -90.334 6.852 -75.656 1.00 69.47 429 ILE A O 1
ATOM 749 N N . SER A 1 101 ? -88.679 5.903 -76.854 1.00 66.41 430 SER A N 1
ATOM 750 C CA . SER A 1 101 ? -87.882 5.556 -75.685 1.00 62.33 430 SER A CA 1
ATOM 751 C C . SER A 1 101 ? -86.427 5.913 -75.950 1.00 59.04 430 SER A C 1
ATOM 752 O O . SER A 1 101 ? -85.929 5.728 -77.064 1.00 57.02 430 SER A O 1
ATOM 755 N N . TYR A 1 102 ? -85.744 6.414 -74.923 1.00 68.55 431 TYR A N 1
ATOM 756 C CA . TYR A 1 102 ? -84.423 6.994 -75.128 1.00 58.82 431 TYR A CA 1
ATOM 757 C C . TYR A 1 102 ? -83.671 7.041 -73.807 1.00 54.05 431 TYR A C 1
ATOM 758 O O . TYR A 1 102 ? -84.249 6.880 -72.726 1.00 57.03 431 TYR A O 1
ATOM 767 N N . VAL A 1 103 ? -82.366 7.277 -73.913 1.00 61.45 432 VAL A N 1
ATOM 768 C CA . VAL A 1 103 ? -81.531 7.566 -72.752 1.00 54.07 432 VAL A CA 1
ATOM 769 C C . VAL A 1 103 ? -81.358 9.074 -72.660 1.00 53.56 432 VAL A C 1
ATOM 770 O O . VAL A 1 103 ? -81.186 9.758 -73.677 1.00 76.50 432 VAL A O 1
ATOM 774 N N . ARG A 1 104 ? -81.427 9.599 -71.444 1.00 53.17 433 ARG A N 1
ATOM 775 C CA . ARG A 1 104 ? -81.263 11.022 -71.185 1.00 53.19 433 ARG A CA 1
ATOM 776 C C . ARG A 1 104 ? -80.041 11.241 -70.304 1.00 53.98 433 ARG A C 1
ATOM 777 O O . ARG A 1 104 ? -79.954 10.687 -69.201 1.00 80.47 433 ARG A O 1
ATOM 785 N N . LEU A 1 105 ? -79.102 12.037 -70.806 1.00 54.96 434 LEU A N 1
ATOM 786 C CA . LEU A 1 105 ? -77.963 12.529 -70.048 1.00 56.24 434 LEU A CA 1
ATOM 787 C C . LEU A 1 105 ? -78.213 13.981 -69.672 1.00 67.36 434 LEU A C 1
ATOM 788 O O . LEU A 1 105 ? -78.736 14.756 -70.477 1.00 72.70 434 LEU A O 1
ATOM 793 N N . THR A 1 106 ? -77.835 14.349 -68.453 1.00 64.31 435 THR A N 1
ATOM 794 C CA . THR A 1 106 ? -78.021 15.706 -67.961 1.00 58.72 435 THR A CA 1
ATOM 795 C C . THR A 1 106 ? -76.721 16.172 -67.327 1.00 60.95 435 THR A C 1
ATOM 796 O O . THR A 1 106 ? -76.279 15.604 -66.326 1.00 73.12 435 THR A O 1
ATOM 800 N N . GLN A 1 107 ? -76.104 17.186 -67.923 1.00 68.28 436 GLN A N 1
ATOM 801 C CA . GLN A 1 107 ? -74.932 17.836 -67.368 1.00 65.62 436 GLN A CA 1
ATOM 802 C C . GLN A 1 107 ? -75.375 19.067 -66.599 1.00 97.95 436 GLN A C 1
ATOM 803 O O . GLN A 1 107 ? -76.130 19.894 -67.124 1.00 101.08 436 GLN A O 1
ATOM 809 N N . GLY A 1 108 ? -74.908 19.191 -65.358 1.00 98.13 437 GLY A N 1
ATOM 810 C CA . GLY A 1 108 ? -75.303 20.339 -64.562 1.00 98.08 437 GLY A CA 1
ATOM 811 C C . GLY A 1 108 ? -74.299 20.625 -63.468 1.00 97.58 437 GLY A C 1
ATOM 812 O O . GLY A 1 108 ? -73.240 19.998 -63.377 1.00 91.44 437 GLY A O 1
ATOM 813 N N . ILE A 1 109 ? -74.652 21.598 -62.636 1.00 110.04 438 ILE A N 1
ATOM 814 C CA . ILE A 1 109 ? -73.846 22.003 -61.492 1.00 118.17 438 ILE A CA 1
ATOM 815 C C . ILE A 1 109 ? -74.667 21.752 -60.235 1.00 129.04 438 ILE A C 1
ATOM 816 O O . ILE A 1 109 ? -75.792 22.250 -60.112 1.00 134.71 438 ILE A O 1
ATOM 821 N N . GLY A 1 110 ? -74.107 20.979 -59.305 1.00 128.96 439 GLY A N 1
ATOM 822 C CA . GLY A 1 110 ? -74.781 20.668 -58.070 1.00 130.96 439 GLY A CA 1
ATOM 823 C C . GLY A 1 110 ? -74.497 21.693 -56.993 1.00 135.23 439 GLY A C 1
ATOM 824 O O . GLY A 1 110 ? -74.395 22.895 -57.257 1.00 136.52 439 GLY A O 1
ATOM 825 N N . PRO A 1 111 ? -74.366 21.231 -55.745 1.00 135.94 440 PRO A N 1
ATOM 826 C CA . PRO A 1 111 ? -74.080 22.172 -54.651 1.00 143.19 440 PRO A CA 1
ATOM 827 C C . PRO A 1 111 ? -72.702 22.799 -54.752 1.00 150.79 440 PRO A C 1
ATOM 828 O O . PRO A 1 111 ? -72.530 23.958 -54.356 1.00 154.07 440 PRO A O 1
ATOM 832 N N . ASP A 1 112 ? -71.719 22.072 -55.275 1.00 165.35 441 ASP A N 1
ATOM 833 C CA . ASP A 1 112 ? -70.372 22.593 -55.421 1.00 174.96 441 ASP A CA 1
ATOM 834 C C . ASP A 1 112 ? -70.251 23.367 -56.730 1.00 171.45 441 ASP A C 1
ATOM 835 O O . ASP A 1 112 ? -71.225 23.576 -57.456 1.00 161.80 441 ASP A O 1
ATOM 840 N N . GLY A 1 113 ? -69.028 23.799 -57.037 1.00 171.12 442 GLY A N 1
ATOM 841 C CA . GLY A 1 113 ? -68.736 24.379 -58.331 1.00 167.46 442 GLY A CA 1
ATOM 842 C C . GLY A 1 113 ? -68.231 23.315 -59.281 1.00 157.23 442 GLY A C 1
ATOM 843 O O . GLY A 1 113 ? -67.512 23.612 -60.240 1.00 151.94 442 GLY A O 1
ATOM 844 N N . LEU A 1 114 ? -68.608 22.056 -59.015 1.00 147.50 443 LEU A N 1
ATOM 845 C CA . LEU A 1 114 ? -68.172 20.893 -59.767 1.00 134.46 443 LEU A CA 1
ATOM 846 C C . LEU A 1 114 ? -69.289 20.379 -60.666 1.00 117.58 443 LEU A C 1
ATOM 847 O O . LEU A 1 114 ? -70.447 20.307 -60.240 1.00 114.79 443 LEU A O 1
ATOM 852 N N . PRO A 1 115 ? -68.973 20.016 -61.907 1.00 102.62 444 PRO A N 1
ATOM 853 C CA . PRO A 1 115 ? -70.008 19.513 -62.815 1.00 95.47 444 PRO A CA 1
ATO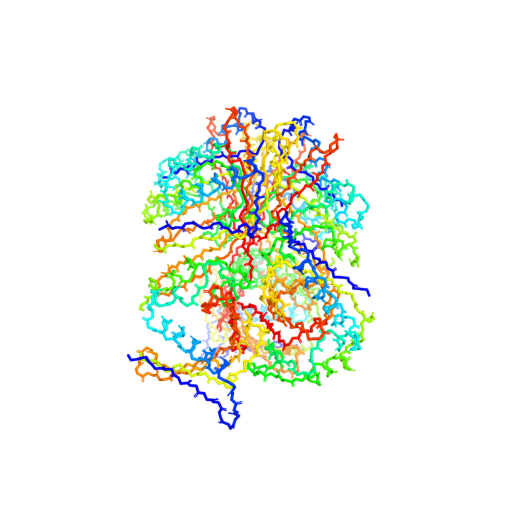M 854 C C . PRO A 1 115 ? -70.327 18.052 -62.546 1.00 92.96 444 PRO A C 1
ATOM 855 O O . PRO A 1 115 ? -69.440 17.235 -62.284 1.00 103.65 444 PRO A O 1
ATOM 859 N N . ARG A 1 116 ? -71.614 17.728 -62.611 1.00 85.90 445 ARG A N 1
ATOM 860 C CA . ARG A 1 116 ? -72.084 16.366 -62.413 1.00 85.72 445 ARG A CA 1
ATOM 861 C C . ARG A 1 116 ? -73.005 15.973 -63.559 1.00 77.32 445 ARG A C 1
ATOM 862 O O . ARG A 1 116 ? -73.722 16.807 -64.122 1.00 74.97 445 ARG A O 1
ATOM 870 N N . THR A 1 117 ? -72.967 14.688 -63.900 1.00 77.72 446 THR A N 1
ATOM 871 C CA . THR A 1 117 ? -73.749 14.122 -64.987 1.00 64.51 446 THR A CA 1
ATOM 872 C C . THR A 1 117 ? -74.704 13.075 -64.430 1.00 63.97 446 THR A C 1
ATOM 873 O O . THR A 1 117 ? -74.318 12.248 -63.599 1.00 69.47 446 THR A O 1
ATOM 877 N N . THR A 1 118 ? -75.950 13.119 -64.890 1.00 77.15 447 THR A N 1
ATOM 878 C CA . THR A 1 118 ? -77.001 12.218 -64.448 1.00 66.87 447 THR A CA 1
ATOM 879 C C . THR A 1 118 ? -77.575 11.490 -65.651 1.00 66.39 447 THR A C 1
ATOM 880 O O . THR A 1 118 ? -77.833 12.102 -66.689 1.00 82.16 447 THR A O 1
ATOM 884 N N . GLN A 1 119 ? -77.776 10.182 -65.519 1.00 62.11 448 GLN A N 1
ATOM 885 C CA . GLN A 1 119 ? -78.364 9.383 -66.590 1.00 56.33 448 GLN A CA 1
ATOM 886 C C . GLN A 1 119 ? -79.701 8.818 -66.133 1.00 59.77 448 GLN A C 1
ATOM 887 O O . GLN A 1 119 ? -79.812 8.298 -65.018 1.00 65.18 448 GLN A O 1
ATOM 893 N N . SER A 1 120 ? -80.710 8.921 -66.994 1.00 54.66 449 SER A N 1
ATOM 894 C CA . SER A 1 120 ? -81.999 8.301 -66.745 1.00 57.61 449 SER A CA 1
ATOM 895 C C . SER A 1 120 ? -82.524 7.718 -68.047 1.00 54.01 449 SER A C 1
ATOM 896 O O . SER A 1 120 ? -82.267 8.250 -69.123 1.00 53.43 449 SER A O 1
ATOM 899 N N . GLU A 1 121 ? -83.256 6.615 -67.943 1.00 64.68 450 GLU A N 1
ATOM 900 C CA . GLU A 1 121 ? -83.890 5.984 -69.091 1.00 54.70 450 GLU A CA 1
ATOM 901 C C . GLU A 1 121 ? -85.362 6.367 -69.096 1.00 61.90 450 GLU A C 1
ATOM 902 O O . GLU A 1 121 ? -86.065 6.153 -68.099 1.00 67.21 450 GLU A O 1
ATOM 908 N N . GLU A 1 122 ? -85.825 6.942 -70.209 1.00 56.23 451 GLU A N 1
ATOM 909 C CA . GLU A 1 122 ? -87.192 7.439 -70.303 1.00 54.03 451 GLU A CA 1
ATOM 910 C C . GLU A 1 122 ? -87.943 6.738 -71.425 1.00 58.43 451 GLU A C 1
ATOM 911 O O . GLU A 1 122 ? -87.370 6.421 -72.474 1.00 54.74 451 GLU A O 1
ATOM 917 N N . THR A 1 123 ? -89.231 6.495 -71.186 1.00 72.00 452 THR A N 1
ATOM 918 C CA . THR A 1 123 ? -90.145 5.926 -72.175 1.00 57.09 452 THR A CA 1
ATOM 919 C C . THR A 1 123 ? -91.423 6.750 -72.152 1.00 57.58 452 THR A C 1
ATOM 920 O O . THR A 1 123 ? -92.151 6.734 -71.158 1.00 73.46 452 THR A O 1
ATOM 924 N N . ARG A 1 124 ? -91.700 7.461 -73.239 1.00 57.88 453 ARG A N 1
ATOM 925 C CA . ARG A 1 124 ? -92.904 8.264 -73.359 1.00 58.12 453 ARG A CA 1
ATOM 926 C C . ARG A 1 124 ? -93.825 7.675 -74.417 1.00 59.90 453 ARG A C 1
ATOM 927 O O . ARG A 1 124 ? -93.373 7.161 -75.446 1.00 73.58 453 ARG A O 1
ATOM 935 N N . VAL A 1 125 ? -95.121 7.746 -74.135 1.00 61.71 454 VAL A N 1
ATOM 936 C CA . VAL A 1 125 ? -96.173 7.216 -74.988 1.00 67.46 454 VAL A CA 1
ATOM 937 C C . VAL A 1 125 ? -97.064 8.379 -75.394 1.00 72.35 454 VAL A C 1
ATOM 938 O O . VAL A 1 125 ? -97.649 9.052 -74.534 1.00 71.77 454 VAL A O 1
ATOM 942 N N . TRP A 1 126 ? -97.167 8.611 -76.698 1.00 71.50 455 TRP A N 1
ATOM 943 C CA . TRP A 1 126 ? -97.932 9.707 -77.270 1.00 66.31 455 TRP A CA 1
ATOM 944 C C . TRP A 1 126 ? -99.218 9.181 -77.888 1.00 69.50 455 TRP A C 1
ATOM 945 O O . TRP A 1 126 ? -99.218 8.140 -78.556 1.00 70.69 455 TRP A O 1
ATOM 956 N N . GLN A 1 127 ? -100.307 9.914 -77.666 1.00 71.29 456 GLN A N 1
ATOM 957 C CA . GLN A 1 127 ? -101.613 9.598 -78.228 1.00 87.77 456 GLN A CA 1
ATOM 958 C C . GLN A 1 127 ? -102.127 10.815 -78.980 1.00 88.73 456 GLN A C 1
ATOM 959 O O . GLN A 1 127 ? -102.116 11.928 -78.444 1.00 88.82 456 GLN A O 1
ATOM 965 N N . LYS A 1 128 ? -102.567 10.607 -80.216 1.00 86.97 457 LYS A N 1
ATOM 966 C CA . LYS A 1 128 ? -103.087 11.691 -81.041 1.00 88.09 457 LYS A CA 1
ATOM 967 C C . LYS A 1 128 ? -104.591 11.789 -80.820 1.00 92.24 457 LYS A C 1
ATOM 968 O O . LYS A 1 128 ? -105.345 10.894 -81.217 1.00 98.48 457 LYS A O 1
ATOM 974 N N . LYS A 1 129 ? -105.026 12.871 -80.180 1.00 93.76 458 LYS A N 1
ATOM 975 C CA . LYS A 1 129 ? -106.436 13.110 -79.896 1.00 105.06 458 LYS A CA 1
ATOM 976 C C . LYS A 1 129 ? -106.849 14.404 -80.580 1.00 108.13 458 LYS A C 1
ATOM 977 O O . LYS A 1 129 ? -106.275 15.464 -80.305 1.00 101.00 458 LYS A O 1
ATOM 983 N N . LYS A 1 130 ? -107.835 14.312 -81.477 1.00 104.61 459 LYS A N 1
ATOM 984 C CA . LYS A 1 130 ? -108.346 15.466 -82.217 1.00 104.38 459 LYS A CA 1
ATOM 985 C C . LYS A 1 130 ? -107.248 16.134 -83.039 1.00 93.71 459 LYS A C 1
ATOM 986 O O . LYS A 1 130 ? -107.214 17.358 -83.181 1.00 94.43 459 LYS A O 1
ATOM 992 N N . GLY A 1 131 ? -106.338 15.331 -83.580 1.00 91.42 460 GLY A N 1
ATOM 993 C CA . GLY A 1 131 ? -105.279 15.847 -84.420 1.00 89.84 460 GLY A CA 1
ATOM 994 C C . GLY A 1 131 ? -104.084 16.418 -83.690 1.00 95.92 460 GLY A C 1
ATOM 995 O O . GLY A 1 131 ? -103.187 16.966 -84.343 1.00 90.47 460 GLY A O 1
ATOM 996 N N . VAL A 1 132 ? -104.035 16.310 -82.365 1.00 94.94 461 VAL A N 1
ATOM 997 C CA . VAL A 1 132 ? -102.935 16.837 -81.567 1.00 80.85 461 VAL A CA 1
ATOM 998 C C . VAL A 1 132 ? -102.299 15.681 -80.812 1.00 77.95 461 VAL A C 1
ATOM 999 O O . VAL A 1 132 ? -103.004 14.869 -80.204 1.00 93.87 461 VAL A O 1
ATOM 1003 N N . TRP A 1 133 ? -100.973 15.602 -80.858 1.00 90.31 462 TRP A N 1
ATOM 1004 C CA . TRP A 1 133 ? -100.257 14.608 -80.074 1.00 86.56 462 TRP A CA 1
ATOM 1005 C C . TRP A 1 133 ? -100.097 15.098 -78.643 1.00 93.15 462 TRP A C 1
ATOM 1006 O O . TRP A 1 133 ? -99.635 16.220 -78.409 1.00 100.57 462 TRP A O 1
ATOM 1017 N N . LEU A 1 134 ? -100.479 14.255 -77.689 1.00 83.85 463 LEU A N 1
ATOM 1018 C CA . LEU A 1 134 ? -100.296 14.527 -76.271 1.00 70.04 463 LEU A CA 1
ATOM 1019 C C . LEU A 1 134 ? -99.563 13.356 -75.635 1.00 68.09 463 LEU A C 1
ATOM 1020 O O . LEU A 1 134 ? -99.776 12.203 -76.017 1.00 70.79 463 LEU A O 1
ATOM 1025 N N . ASN A 1 135 ? -98.695 13.651 -74.671 1.00 67.69 464 ASN A N 1
ATOM 1026 C CA . ASN A 1 135 ? -98.050 12.599 -73.899 1.00 68.22 464 ASN A CA 1
ATOM 1027 C C . ASN A 1 135 ? -99.031 12.097 -72.850 1.00 69.44 464 ASN A C 1
ATOM 1028 O O . ASN A 1 135 ? -99.508 12.875 -72.014 1.00 69.92 464 ASN A O 1
ATOM 1033 N N . VAL A 1 136 ? -99.346 10.802 -72.904 1.00 74.04 465 VAL A N 1
ATOM 1034 C CA . VAL A 1 136 ? -100.332 10.221 -71.996 1.00 75.26 465 VAL A CA 1
ATOM 1035 C C . VAL A 1 136 ? -99.706 9.370 -70.896 1.00 75.41 465 VAL A C 1
ATOM 1036 O O . VAL A 1 136 ? -100.359 9.135 -69.869 1.00 72.40 465 VAL A O 1
ATOM 1040 N N . HIS A 1 137 ? -98.469 8.915 -71.070 1.00 74.39 466 HIS A N 1
ATOM 1041 C CA . HIS A 1 137 ? -97.801 8.096 -70.073 1.00 70.45 466 HIS A CA 1
ATOM 1042 C C . HIS A 1 137 ? -96.302 8.197 -70.294 1.00 72.86 466 HIS A C 1
ATOM 1043 O O . HIS A 1 137 ? -95.844 8.153 -71.434 1.00 76.41 466 HIS A O 1
ATOM 1050 N N . PHE A 1 138 ? -95.542 8.353 -69.210 1.00 76.43 467 PHE A N 1
ATOM 1051 C CA . PHE A 1 138 ? -94.094 8.282 -69.311 1.00 75.57 467 PHE A CA 1
ATOM 1052 C C . PHE A 1 138 ? -93.547 7.497 -68.131 1.00 72.55 467 PHE A C 1
ATOM 1053 O O . PHE A 1 138 ? -94.188 7.362 -67.085 1.00 66.53 467 PHE A O 1
ATOM 1061 N N . HIS A 1 139 ? -92.339 6.980 -68.325 1.00 65.82 468 HIS A N 1
ATOM 1062 C CA . HIS A 1 139 ? -91.725 6.029 -67.410 1.00 60.75 468 HIS A CA 1
ATOM 1063 C C . HIS A 1 139 ? -90.245 6.367 -67.333 1.00 83.08 468 HIS A C 1
ATOM 1064 O O . HIS A 1 139 ? -89.510 6.164 -68.305 1.00 68.11 468 HIS A O 1
ATOM 1071 N N . ARG A 1 140 ? -89.811 6.887 -66.187 1.00 58.80 469 ARG A N 1
ATOM 1072 C CA . ARG A 1 140 ? -88.437 7.326 -65.985 1.00 57.41 469 ARG A CA 1
ATOM 1073 C C . ARG A 1 140 ? -87.807 6.451 -64.914 1.00 58.74 469 ARG A C 1
ATOM 1074 O O . ARG A 1 140 ? -88.322 6.371 -63.794 1.00 77.10 469 ARG A O 1
ATOM 1082 N N . SER A 1 141 ? -86.709 5.785 -65.260 1.00 65.03 470 SER A N 1
ATOM 1083 C CA . SER A 1 141 ? -85.972 4.969 -64.307 1.00 69.45 470 SER A CA 1
ATOM 1084 C C . SER A 1 141 ? -84.508 5.387 -64.321 1.00 69.10 470 SER A C 1
ATOM 1085 O O . SER A 1 141 ? -84.035 6.019 -65.265 1.00 65.99 470 SER A O 1
ATOM 1088 N N . VAL A 1 142 ? -83.794 5.045 -63.252 1.00 86.00 471 VAL A N 1
ATOM 1089 C CA . VAL A 1 142 ? -82.367 5.316 -63.145 1.00 79.49 471 VAL A CA 1
ATOM 1090 C C . VAL A 1 142 ? -81.664 4.033 -62.729 1.00 102.15 471 VAL A C 1
ATOM 1091 O O . VAL A 1 142 ? -82.127 3.325 -61.829 1.00 105.21 471 VAL A O 1
ATOM 1095 N N . SER A 1 143 ? -80.551 3.727 -63.389 1.00 136.49 472 SER A N 1
ATOM 1096 C CA . SER A 1 143 ? -79.799 2.514 -63.089 1.00 146.05 472 SER A CA 1
ATOM 1097 C C . SER A 1 143 ? -78.663 2.800 -62.113 1.00 152.97 472 SER A C 1
ATOM 1098 O O . SER A 1 143 ? -78.114 3.901 -62.090 1.00 157.15 472 SER A O 1
ATOM 1101 N N . PRO B 1 2 ? -44.493 -23.135 -66.938 1.00 163.94 331 PRO F N 1
ATOM 1102 C CA . PRO B 1 2 ? -45.254 -22.355 -67.917 1.00 167.46 331 PRO F CA 1
ATOM 1103 C C . PRO B 1 2 ? -45.168 -20.857 -67.653 1.00 163.72 331 PRO F C 1
ATOM 1104 O O . PRO B 1 2 ? -46.136 -20.266 -67.174 1.00 153.22 331 PRO F O 1
ATOM 1108 N N . HIS B 1 3 ? -44.023 -20.254 -67.963 1.00 184.59 332 HIS F N 1
ATOM 1109 C CA . HIS B 1 3 ? -43.814 -18.835 -67.715 1.00 186.05 332 HIS F CA 1
ATOM 1110 C C . HIS B 1 3 ? -42.833 -18.279 -68.737 1.00 181.94 332 HIS F C 1
ATOM 1111 O O . HIS B 1 3 ? -41.861 -18.945 -69.104 1.00 182.07 332 HIS F O 1
ATOM 1118 N N . THR B 1 4 ? -43.098 -17.054 -69.191 1.00 172.18 333 THR F N 1
ATOM 1119 C CA . THR B 1 4 ? -42.250 -16.382 -70.163 1.00 165.21 333 THR F CA 1
ATOM 1120 C C . THR B 1 4 ? -42.251 -14.888 -69.872 1.00 146.13 333 THR F C 1
ATOM 1121 O O . THR B 1 4 ? -43.256 -14.328 -69.423 1.00 145.17 333 THR F O 1
ATOM 1125 N N . ILE B 1 5 ? -41.112 -14.249 -70.130 1.00 129.09 334 ILE F N 1
ATOM 1126 C CA . ILE B 1 5 ? -40.894 -12.839 -69.820 1.00 110.24 334 ILE F CA 1
ATOM 1127 C C . ILE B 1 5 ? -40.876 -12.062 -71.129 1.00 109.72 334 ILE F C 1
ATOM 1128 O O . ILE B 1 5 ? -40.185 -12.452 -72.078 1.00 119.20 334 ILE F O 1
ATOM 1133 N N . ILE B 1 6 ? -41.632 -10.968 -71.181 1.00 97.30 335 ILE F N 1
ATOM 1134 C CA . ILE B 1 6 ? -41.776 -10.162 -72.388 1.00 94.37 335 ILE F CA 1
ATOM 1135 C C . ILE B 1 6 ? -41.298 -8.749 -72.091 1.00 95.13 335 ILE F C 1
ATOM 1136 O O . ILE B 1 6 ? -41.638 -8.178 -71.049 1.00 92.21 335 ILE F O 1
ATOM 1141 N N . GLU B 1 7 ? -40.514 -8.193 -73.008 1.00 99.23 336 GLU F N 1
ATOM 1142 C CA . GLU B 1 7 ? -40.105 -6.800 -72.974 1.00 81.28 336 GLU F CA 1
ATOM 1143 C C . GLU B 1 7 ? -40.713 -6.071 -74.164 1.00 89.92 336 GLU F C 1
ATOM 1144 O O . GLU B 1 7 ? -40.928 -6.660 -75.228 1.00 104.83 336 GLU F O 1
ATOM 1150 N N . GLU B 1 8 ? -41.000 -4.784 -73.978 1.00 103.44 337 GLU F N 1
ATOM 1151 C CA . GLU B 1 8 ? -41.501 -3.941 -75.064 1.00 127.03 337 GLU F CA 1
ATOM 1152 C C . GLU B 1 8 ? -40.914 -2.543 -74.883 1.00 131.48 337 GLU F C 1
ATOM 1153 O O . GLU B 1 8 ? -41.404 -1.752 -74.070 1.00 123.13 337 GLU F O 1
ATOM 1159 N N . ASP B 1 9 ? -39.858 -2.245 -75.647 1.00 146.81 338 ASP F N 1
ATOM 1160 C CA . ASP B 1 9 ? -39.173 -0.965 -75.503 1.00 155.50 338 ASP F CA 1
ATOM 1161 C C . ASP B 1 9 ? -39.976 0.181 -76.105 1.00 166.24 338 ASP F C 1
ATOM 1162 O O . ASP B 1 9 ? -39.847 1.322 -75.643 1.00 169.21 338 ASP F O 1
ATOM 1167 N N . THR B 1 10 ? -40.820 -0.120 -77.108 1.00 164.47 339 THR F N 1
ATOM 1168 C CA . THR B 1 10 ? -41.593 0.779 -77.976 1.00 163.85 339 THR F CA 1
ATOM 1169 C C . THR B 1 10 ? -40.813 1.027 -79.268 1.00 165.81 339 THR F C 1
ATOM 1170 O O . THR B 1 10 ? -39.874 0.285 -79.577 1.00 163.83 339 THR F O 1
ATOM 1174 N N . GLU B 1 11 ? -41.208 2.046 -80.040 1.00 161.86 340 GLU F N 1
ATOM 1175 C CA . GLU B 1 11 ? -40.487 2.394 -81.261 1.00 158.62 340 GLU F CA 1
ATOM 1176 C C . GLU B 1 11 ? -39.046 2.785 -80.964 1.00 164.95 340 GLU F C 1
ATOM 1177 O O . GLU B 1 11 ? -38.176 2.665 -81.836 1.00 169.00 340 GLU F O 1
ATOM 1183 N N . SER B 1 12 ? -38.779 3.251 -79.745 1.00 174.23 341 SER F N 1
ATOM 1184 C CA . SER B 1 12 ? -37.437 3.661 -79.353 1.00 175.40 341 SER F CA 1
ATOM 1185 C C . SER B 1 12 ? -36.470 2.485 -79.396 1.00 167.60 341 SER F C 1
ATOM 1186 O O . SER B 1 12 ? -36.765 1.403 -78.881 1.00 165.97 341 SER F O 1
ATOM 1189 N N . THR B 1 13 ? -35.310 2.704 -80.009 1.00 158.15 342 THR F N 1
ATOM 1190 C CA . THR B 1 13 ? -34.232 1.725 -80.021 1.00 146.23 342 THR F CA 1
ATOM 1191 C C . THR B 1 13 ? -33.143 2.179 -79.058 1.00 130.48 342 THR F C 1
ATOM 1192 O O . THR B 1 13 ? -32.687 3.326 -79.122 1.00 132.60 342 THR F O 1
ATOM 1196 N N . LYS B 1 14 ? -32.742 1.282 -78.165 1.00 110.29 343 LYS F N 1
ATOM 1197 C CA . LYS B 1 14 ? -31.749 1.578 -77.146 1.00 95.48 343 LYS F CA 1
ATOM 1198 C C . LYS B 1 14 ? -30.338 1.322 -77.677 1.00 99.61 343 LYS F C 1
ATOM 1199 O O . LYS B 1 14 ? -30.138 0.751 -78.750 1.00 102.07 343 LYS F O 1
ATOM 1205 N N . THR B 1 15 ? -29.351 1.768 -76.906 1.00 102.79 344 THR F N 1
ATOM 1206 C CA . THR B 1 15 ? -27.960 1.453 -77.190 1.00 92.62 344 THR F CA 1
ATOM 1207 C C . THR B 1 15 ? -27.718 -0.044 -77.014 1.00 98.48 344 THR F C 1
ATOM 1208 O O . THR B 1 15 ? -28.401 -0.718 -76.239 1.00 102.77 344 THR F O 1
ATOM 1212 N N . GLN B 1 16 ? -26.748 -0.567 -77.770 1.00 86.59 345 GLN F N 1
ATOM 1213 C CA . GLN B 1 16 ? -26.352 -1.963 -77.630 1.00 86.46 345 GLN F CA 1
ATOM 1214 C C . GLN B 1 16 ? -26.032 -2.308 -76.176 1.00 95.18 345 GLN F C 1
ATOM 1215 O O . GLN B 1 16 ? -26.462 -3.349 -75.665 1.00 79.23 345 GLN F O 1
ATOM 1221 N N . ARG B 1 17 ? -25.280 -1.435 -75.494 1.00 97.16 346 ARG F N 1
ATOM 1222 C CA . ARG B 1 17 ? -25.016 -1.615 -74.067 1.00 82.87 346 ARG F CA 1
ATOM 1223 C C . ARG B 1 17 ? -26.316 -1.660 -73.273 1.00 71.91 346 ARG F C 1
ATOM 1224 O O . ARG B 1 17 ? -26.573 -2.609 -72.517 1.00 69.13 346 ARG F O 1
ATOM 1232 N N . GLU B 1 18 ? -27.142 -0.619 -73.423 1.00 71.23 347 GLU F N 1
ATOM 1233 C CA . GLU B 1 18 ? -28.450 -0.593 -72.780 1.00 67.36 347 GLU F CA 1
ATOM 1234 C C . GLU B 1 18 ? -29.230 -1.861 -73.087 1.00 66.85 347 GLU F C 1
ATOM 1235 O O . GLU B 1 18 ? -29.832 -2.466 -72.192 1.00 63.53 347 GLU F O 1
ATOM 1241 N N . GLN B 1 19 ? -29.213 -2.286 -74.356 1.00 70.72 348 GLN F N 1
ATOM 1242 C CA . GLN B 1 19 ? -29.887 -3.523 -74.739 1.00 77.98 348 GLN F CA 1
ATOM 1243 C C . GLN B 1 19 ? -29.378 -4.706 -73.928 1.00 69.67 348 GLN F C 1
ATOM 1244 O O . GLN B 1 19 ? -30.169 -5.567 -73.521 1.00 68.01 348 GLN F O 1
ATOM 1250 N N . GLU B 1 20 ? -28.067 -4.769 -73.670 1.00 70.57 349 GLU F N 1
ATOM 1251 C CA . GLU B 1 20 ? -27.564 -5.875 -72.862 1.00 69.45 349 GLU F CA 1
ATOM 1252 C C . GLU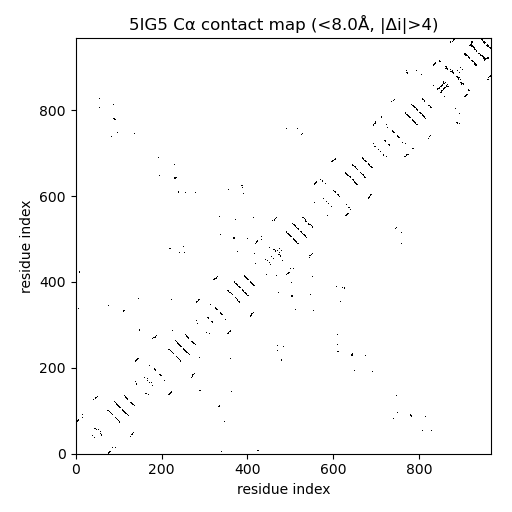 B 1 20 ? -28.056 -5.778 -71.425 1.00 84.01 349 GLU F C 1
ATOM 1253 O O . GLU B 1 20 ? -28.389 -6.799 -70.813 1.00 93.45 349 GLU F O 1
ATOM 1259 N N . ILE B 1 21 ? -28.105 -4.568 -70.861 1.00 73.34 350 ILE F N 1
ATOM 1260 C CA . ILE B 1 21 ? -28.632 -4.438 -69.504 1.00 58.41 350 ILE F CA 1
ATOM 1261 C C . ILE B 1 21 ? -30.075 -4.926 -69.449 1.00 56.71 350 ILE F C 1
ATOM 1262 O O . ILE B 1 21 ? -30.475 -5.631 -68.510 1.00 54.55 350 ILE F O 1
ATOM 1267 N N . ILE B 1 22 ? -30.867 -4.597 -70.473 1.00 60.62 351 ILE F N 1
ATOM 1268 C CA . ILE B 1 22 ? -32.251 -5.064 -70.527 1.00 63.62 351 ILE F CA 1
ATOM 1269 C C . ILE B 1 22 ? -32.296 -6.586 -70.577 1.00 66.06 351 ILE F C 1
ATOM 1270 O O . ILE B 1 22 ? -33.068 -7.227 -69.851 1.00 67.78 351 ILE F O 1
ATOM 1275 N N . ARG B 1 23 ? -31.458 -7.189 -71.427 1.00 65.24 352 ARG F N 1
ATOM 1276 C CA . ARG B 1 23 ? -31.459 -8.645 -71.555 1.00 71.44 352 ARG F CA 1
ATOM 1277 C C . ARG B 1 23 ? -31.073 -9.318 -70.241 1.00 65.58 352 ARG F C 1
ATOM 1278 O O . ARG B 1 23 ? -31.710 -10.294 -69.820 1.00 67.75 352 ARG F O 1
ATOM 1286 N N . LEU B 1 24 ? -30.040 -8.802 -69.573 1.00 60.14 353 LEU F N 1
ATOM 1287 C CA . LEU B 1 24 ? -29.628 -9.356 -68.287 1.00 72.35 353 LEU F CA 1
ATOM 1288 C C . LEU B 1 24 ? -30.752 -9.262 -67.264 1.00 66.85 353 LEU F C 1
ATOM 1289 O O . LEU B 1 24 ? -31.043 -10.233 -66.553 1.00 68.68 353 LEU F O 1
ATOM 1294 N N . THR B 1 25 ? -31.393 -8.092 -67.171 1.00 56.85 354 THR F N 1
ATOM 1295 C CA . THR B 1 25 ? -32.539 -7.943 -66.278 1.00 53.68 354 THR F CA 1
ATOM 1296 C C . THR B 1 25 ? -33.606 -8.988 -66.575 1.00 63.47 354 THR F C 1
ATOM 1297 O O . THR B 1 25 ? -34.176 -9.591 -65.654 1.00 54.07 354 THR F O 1
ATOM 1301 N N . GLN B 1 26 ? -33.876 -9.227 -67.861 1.00 60.28 355 GLN F N 1
ATOM 1302 C CA . GLN B 1 26 ? -34.838 -10.255 -68.247 1.00 62.44 355 GLN F CA 1
ATOM 1303 C C . GLN B 1 26 ? -34.424 -11.618 -67.708 1.00 64.86 355 GLN F C 1
ATOM 1304 O O . GLN B 1 26 ? -35.251 -12.360 -67.161 1.00 64.54 355 GLN F O 1
ATOM 1310 N N . GLN B 1 27 ? -33.142 -11.969 -67.856 1.00 62.20 356 GLN F N 1
ATOM 1311 C CA . GLN B 1 27 ? -32.667 -13.249 -67.334 1.00 70.82 356 GLN F CA 1
ATOM 1312 C C . GLN B 1 27 ? -32.875 -13.343 -65.827 1.00 69.27 356 GLN F C 1
ATOM 1313 O O . GLN B 1 27 ? -33.293 -14.389 -65.313 1.00 83.61 356 GLN F O 1
ATOM 1319 N N . LEU B 1 28 ? -32.596 -12.254 -65.105 1.00 60.92 357 LEU F N 1
ATOM 1320 C CA . LEU B 1 28 ? -32.792 -12.242 -63.658 1.00 58.38 357 LEU F CA 1
ATOM 1321 C C . LEU B 1 28 ? -34.247 -12.513 -63.296 1.00 51.61 357 LEU F C 1
ATOM 1322 O O . LEU B 1 28 ? -34.545 -13.383 -62.465 1.00 59.92 357 LEU F O 1
ATOM 1327 N N . ILE B 1 29 ? -35.171 -11.776 -63.919 1.00 51.12 358 ILE F N 1
ATOM 1328 C CA . ILE B 1 29 ? -36.592 -11.985 -63.652 1.00 51.39 358 ILE F CA 1
ATOM 1329 C C . ILE B 1 29 ? -36.992 -13.419 -63.968 1.00 54.82 358 ILE F C 1
ATOM 1330 O O . ILE B 1 29 ? -37.805 -14.023 -63.257 1.00 71.40 358 ILE F O 1
ATOM 1335 N N . THR B 1 30 ? -36.422 -13.990 -65.033 1.00 67.16 359 THR F N 1
ATOM 1336 C CA . THR B 1 30 ? -36.679 -15.394 -65.337 1.00 69.56 359 THR F CA 1
ATOM 1337 C C . THR B 1 30 ? -36.218 -16.292 -64.198 1.00 71.41 359 THR F C 1
ATOM 1338 O O . THR B 1 30 ? -36.906 -17.256 -63.842 1.00 82.54 359 THR F O 1
ATOM 1342 N N . SER B 1 31 ? -35.054 -15.990 -63.615 1.00 59.79 360 SER F N 1
ATOM 1343 C CA . SER B 1 31 ? -34.601 -16.744 -62.452 1.00 60.17 360 SER F CA 1
ATOM 1344 C C . SER B 1 31 ? -35.610 -16.655 -61.319 1.00 63.83 360 SER F C 1
ATOM 1345 O O . SER B 1 31 ? -35.888 -17.654 -60.645 1.00 73.53 360 SER F O 1
ATOM 1348 N N . ILE B 1 32 ? -36.183 -15.470 -61.106 1.00 55.58 361 ILE F N 1
ATOM 1349 C CA . ILE B 1 32 ? -37.097 -15.286 -59.982 1.00 54.46 361 ILE F CA 1
ATOM 1350 C C . ILE B 1 32 ? -38.391 -16.062 -60.202 1.00 57.36 361 ILE F C 1
ATOM 1351 O O . ILE B 1 32 ? -38.854 -16.788 -59.314 1.00 77.00 361 ILE F O 1
ATOM 1356 N N . THR B 1 33 ? -38.996 -15.926 -61.385 1.00 63.96 362 THR F N 1
ATOM 1357 C CA . THR B 1 33 ? -40.268 -16.604 -61.628 1.00 65.93 362 THR F CA 1
ATOM 1358 C C . THR B 1 33 ? -40.091 -18.116 -61.691 1.00 69.18 362 THR F C 1
ATOM 1359 O O . THR B 1 33 ? -40.954 -18.867 -61.221 1.00 69.17 362 THR F O 1
ATOM 1363 N N . ALA B 1 34 ? -38.982 -18.581 -62.267 1.00 72.02 363 ALA F N 1
ATOM 1364 C CA . ALA B 1 34 ? -38.707 -20.010 -62.336 1.00 78.65 363 ALA F CA 1
ATOM 1365 C C . ALA B 1 34 ? -38.097 -20.558 -61.054 1.00 80.24 363 ALA F C 1
ATOM 1366 O O . ALA B 1 34 ? -37.983 -21.782 -60.919 1.00 90.19 363 ALA F O 1
ATOM 1368 N N . LYS B 1 35 ? -37.702 -19.684 -60.125 1.00 75.26 364 LYS F N 1
ATOM 1369 C CA . LYS B 1 35 ? -37.139 -20.088 -58.836 1.00 73.47 364 LYS F CA 1
ATOM 1370 C C . LYS B 1 35 ? -35.902 -20.965 -59.019 1.00 76.96 364 LYS F C 1
ATOM 1371 O O . LYS B 1 35 ? -35.705 -21.957 -58.313 1.00 78.95 364 LYS F O 1
ATOM 1377 N N . ASP B 1 36 ? -35.061 -20.588 -59.979 1.00 83.58 365 ASP F N 1
ATOM 1378 C CA . ASP B 1 36 ? -33.764 -21.221 -60.204 1.00 90.95 365 ASP F CA 1
ATOM 1379 C C . ASP B 1 36 ? -32.714 -20.351 -59.521 1.00 87.92 365 ASP F C 1
ATOM 1380 O O . ASP B 1 36 ? -32.292 -19.327 -60.064 1.00 85.83 365 ASP F O 1
ATOM 1385 N N . PHE B 1 37 ? -32.291 -20.760 -58.322 1.00 89.79 366 PHE F N 1
ATOM 1386 C CA . PHE B 1 37 ? -31.435 -19.893 -57.518 1.00 84.20 366 PHE F CA 1
ATOM 1387 C C . PHE B 1 37 ? -30.009 -19.823 -58.055 1.00 82.13 366 PHE F C 1
ATOM 1388 O O . PHE B 1 37 ? -29.302 -18.847 -57.786 1.00 79.07 366 PHE F O 1
ATOM 1396 N N . ASP B 1 38 ? -29.557 -20.840 -58.789 1.00 86.16 367 ASP F N 1
ATOM 1397 C CA . ASP B 1 38 ? -28.213 -20.780 -59.355 1.00 89.55 367 ASP F CA 1
ATOM 1398 C C . ASP B 1 38 ? -28.118 -19.685 -60.411 1.00 87.60 367 ASP F C 1
ATOM 1399 O O . ASP B 1 38 ? -27.206 -18.846 -60.373 1.00 100.49 367 ASP F O 1
ATOM 1404 N N . SER B 1 39 ? -29.070 -19.666 -61.349 1.00 84.17 368 SER F N 1
ATOM 1405 C CA . SER B 1 39 ? -29.096 -18.621 -62.368 1.00 81.61 368 SER F CA 1
ATOM 1406 C C . SER B 1 39 ? -29.280 -17.243 -61.744 1.00 73.26 368 SER F C 1
ATOM 1407 O O . SER B 1 39 ? -28.696 -16.260 -62.213 1.00 80.02 368 SER F O 1
ATOM 1410 N N . TYR B 1 40 ? -30.096 -17.150 -60.693 1.00 72.68 369 TYR F N 1
ATOM 1411 C CA . TYR B 1 40 ? -30.237 -15.886 -59.979 1.00 68.65 369 TYR F CA 1
ATOM 1412 C C . TYR B 1 40 ? -28.902 -15.449 -59.394 1.00 67.97 369 TYR F C 1
ATOM 1413 O O . TYR B 1 40 ? -28.466 -14.310 -59.589 1.00 66.93 369 TYR F O 1
ATOM 1422 N N . SER B 1 41 ? -28.223 -16.365 -58.700 1.00 71.90 370 SER F N 1
ATOM 1423 C CA . SER B 1 41 ? -26.978 -16.033 -58.017 1.00 64.92 370 SER F CA 1
ATOM 1424 C C . SER B 1 41 ? -25.892 -15.611 -58.995 1.00 68.17 370 SER F C 1
ATOM 1425 O O . SER B 1 41 ? -25.058 -14.760 -58.662 1.00 77.61 370 SER F O 1
ATOM 1428 N N . LYS B 1 42 ? -25.884 -16.182 -60.204 1.00 68.22 371 LYS F N 1
ATOM 1429 C CA . LYS B 1 42 ? -24.861 -15.802 -61.175 1.00 70.71 371 LYS F CA 1
ATOM 1430 C C . LYS B 1 42 ? -24.982 -14.343 -61.602 1.00 67.76 371 LYS F C 1
ATOM 1431 O O . LYS B 1 42 ? -23.966 -13.701 -61.889 1.00 73.88 371 LYS F O 1
ATOM 1437 N N . LEU B 1 43 ? -26.200 -13.798 -61.643 1.00 63.21 372 LEU F N 1
ATOM 1438 C CA . LEU B 1 43 ? -26.422 -12.442 -62.135 1.00 62.56 372 LEU F CA 1
ATOM 1439 C C . LEU B 1 43 ? -26.430 -11.388 -61.038 1.00 65.81 372 LEU F C 1
ATOM 1440 O O . LEU B 1 43 ? -26.374 -10.194 -61.349 1.00 63.26 372 LEU F O 1
ATOM 1445 N N . VAL B 1 44 ? -26.504 -11.789 -59.774 1.00 69.13 373 VAL F N 1
ATOM 1446 C CA . VAL B 1 44 ? -26.674 -10.859 -58.667 1.00 63.31 373 VAL F CA 1
ATOM 1447 C C . VAL B 1 44 ? -25.432 -10.908 -57.786 1.00 67.40 373 VAL F C 1
ATOM 1448 O O . VAL B 1 44 ? -24.824 -11.970 -57.607 1.00 76.60 373 VAL F O 1
ATOM 1452 N N . ASP B 1 45 ? -25.042 -9.743 -57.254 1.00 54.25 374 ASP F N 1
ATOM 1453 C CA . ASP B 1 45 ? -23.859 -9.653 -56.407 1.00 65.20 374 ASP F CA 1
ATOM 1454 C C . ASP B 1 45 ? -24.162 -10.225 -55.023 1.00 65.36 374 ASP F C 1
ATOM 1455 O O . ASP B 1 45 ? -25.242 -9.986 -54.477 1.00 62.36 374 ASP F O 1
ATOM 1460 N N . PRO B 1 46 ? -23.228 -10.978 -54.435 1.00 60.73 375 PRO F N 1
ATOM 1461 C CA . PRO B 1 46 ? -23.500 -11.589 -53.122 1.00 70.16 375 PRO F CA 1
ATOM 1462 C C . PRO B 1 46 ? -23.750 -10.581 -52.014 1.00 73.49 375 PRO F C 1
ATOM 1463 O O . PRO B 1 46 ? -24.303 -10.957 -50.973 1.00 82.41 375 PRO F O 1
ATOM 1467 N N . LYS B 1 47 ? -23.365 -9.318 -52.200 1.00 67.45 376 LYS F N 1
ATOM 1468 C CA . LYS B 1 47 ? -23.628 -8.285 -51.206 1.00 63.33 376 LYS F CA 1
ATOM 1469 C C . LYS B 1 47 ? -24.628 -7.264 -51.735 1.00 67.92 376 LYS F C 1
ATOM 1470 O O . LYS B 1 47 ? -24.418 -6.054 -51.597 1.00 67.23 376 LYS F O 1
ATOM 1476 N N . ILE B 1 48 ? -25.719 -7.734 -52.331 1.00 53.70 377 ILE F N 1
ATOM 1477 C CA . ILE B 1 48 ? -26.704 -6.835 -52.921 1.00 62.57 377 ILE F CA 1
ATOM 1478 C C . ILE B 1 48 ? -27.589 -6.260 -51.823 1.00 62.37 377 ILE F C 1
ATOM 1479 O O . ILE B 1 48 ? -28.063 -6.987 -50.942 1.00 67.29 377 ILE F O 1
ATOM 1484 N N . THR B 1 49 ? -27.805 -4.948 -51.870 1.00 54.94 378 THR F N 1
ATOM 1485 C CA . THR B 1 49 ? -28.764 -4.287 -50.998 1.00 56.83 378 THR F CA 1
ATOM 1486 C C . THR B 1 49 ? -30.121 -4.215 -51.689 1.00 60.46 378 THR F C 1
ATOM 1487 O O . THR B 1 49 ? -30.208 -4.137 -52.915 1.00 44.94 378 THR F O 1
ATOM 1491 N N . ALA B 1 50 ? -31.186 -4.246 -50.891 1.00 68.17 379 ALA F N 1
ATOM 1492 C CA . ALA B 1 50 ? -32.526 -4.370 -51.440 1.00 44.19 379 ALA F CA 1
ATOM 1493 C C . ALA B 1 50 ? -33.520 -3.525 -50.656 1.00 54.39 379 ALA F C 1
ATOM 1494 O O . ALA B 1 50 ? -33.387 -3.330 -49.444 1.00 50.62 379 ALA F O 1
ATOM 1496 N N . PHE B 1 51 ? -34.521 -3.027 -51.379 1.00 58.60 380 PHE F N 1
ATOM 1497 C CA . PHE B 1 51 ? -35.677 -2.326 -50.820 1.00 51.98 380 PHE F CA 1
ATOM 1498 C C . PHE B 1 51 ? -36.907 -2.950 -51.472 1.00 63.45 380 PHE F C 1
ATOM 1499 O O . PHE B 1 51 ? -37.216 -2.649 -52.628 1.00 59.87 380 PHE F O 1
ATOM 1507 N N . GLU B 1 52 ? -37.602 -3.823 -50.756 1.00 70.97 381 GLU F N 1
ATOM 1508 C CA . GLU B 1 52 ? -38.784 -4.482 -51.287 1.00 51.28 381 GLU F CA 1
ATOM 1509 C C . GLU B 1 52 ? -39.836 -4.587 -50.195 1.00 61.42 381 GLU F C 1
ATOM 1510 O O . GLU B 1 52 ? -39.514 -4.495 -49.005 1.00 85.51 381 GLU F O 1
ATOM 1516 N N . PRO B 1 53 ? -41.110 -4.751 -50.569 1.00 54.73 382 PRO F N 1
ATOM 1517 C CA . PRO B 1 53 ? -42.172 -4.826 -49.550 1.00 57.91 382 PRO F CA 1
ATOM 1518 C C . PRO B 1 53 ? -42.008 -5.977 -48.580 1.00 58.53 382 PRO F C 1
ATOM 1519 O O . PRO B 1 53 ? -42.543 -5.908 -47.467 1.00 53.26 382 PRO F O 1
ATOM 1523 N N . GLU B 1 54 ? -41.297 -7.037 -48.967 1.00 49.70 383 GLU F N 1
ATOM 1524 C CA . GLU B 1 54 ? -41.010 -8.127 -48.044 1.00 51.50 383 GLU F CA 1
ATOM 1525 C C . GLU B 1 54 ? -40.013 -7.730 -46.966 1.00 52.21 383 GLU F C 1
ATOM 1526 O O . GLU B 1 54 ? -39.788 -8.516 -46.039 1.00 65.75 383 GLU F O 1
ATOM 1532 N N . ALA B 1 55 ? -39.409 -6.545 -47.072 1.00 60.90 384 ALA F N 1
ATOM 1533 C CA . ALA B 1 55 ? -38.461 -6.043 -46.088 1.00 57.68 384 ALA F CA 1
ATOM 1534 C C . ALA B 1 55 ? -39.092 -5.093 -45.080 1.00 54.74 384 ALA F C 1
ATOM 1535 O O . ALA B 1 55 ? -38.419 -4.702 -44.122 1.00 66.87 384 ALA F O 1
ATOM 1537 N N . LEU B 1 56 ? -40.351 -4.705 -45.284 1.00 55.18 385 LEU F N 1
ATOM 1538 C CA . LEU B 1 56 ? -41.116 -3.918 -44.316 1.00 58.30 385 LEU F CA 1
ATOM 1539 C C . LEU B 1 56 ? -40.432 -2.590 -44.005 1.00 75.67 385 LEU F C 1
ATOM 1540 O O . LEU B 1 56 ? -40.328 -2.172 -42.848 1.00 85.76 385 LEU F O 1
ATOM 1545 N N . GLY B 1 57 ? -39.967 -1.920 -45.053 1.00 65.03 386 GLY F N 1
ATOM 1546 C CA . GLY B 1 57 ? -39.321 -0.637 -44.883 1.00 68.90 386 GLY F CA 1
ATOM 1547 C C . GLY B 1 57 ? -37.887 -0.698 -44.408 1.00 64.30 386 GLY F C 1
ATOM 1548 O O . GLY B 1 57 ? -37.281 0.359 -44.191 1.00 59.48 386 GLY F O 1
ATOM 1549 N N . ASN B 1 58 ? -37.331 -1.891 -44.225 1.00 57.31 387 ASN F N 1
ATOM 1550 C CA . ASN B 1 58 ? -35.917 -2.045 -43.929 1.00 57.97 387 ASN F CA 1
ATOM 1551 C C . ASN B 1 58 ? -35.134 -2.252 -45.220 1.00 54.74 387 ASN F C 1
ATOM 1552 O O . ASN B 1 58 ? -35.692 -2.585 -46.267 1.00 57.14 387 ASN F O 1
ATOM 1557 N N . GLN B 1 59 ? -33.825 -2.046 -45.135 1.00 56.78 388 GLN F N 1
ATOM 1558 C CA . GLN B 1 59 ? -32.918 -2.385 -46.222 1.00 53.48 388 GLN F CA 1
ATOM 1559 C C . GLN B 1 59 ? -32.165 -3.652 -45.847 1.00 54.32 388 GLN F C 1
ATOM 1560 O O . GLN B 1 59 ? -31.601 -3.743 -44.751 1.00 78.67 388 GLN F O 1
ATOM 1566 N N . VAL B 1 60 ? -32.166 -4.625 -46.750 1.00 56.69 389 VAL F N 1
ATOM 1567 C CA . VAL B 1 60 ? -31.586 -5.933 -46.488 1.00 59.05 389 VAL F CA 1
ATOM 1568 C C . VAL B 1 60 ? -30.372 -6.122 -47.383 1.00 63.70 389 VAL F C 1
ATOM 1569 O O . VAL B 1 60 ? -30.283 -5.553 -48.476 1.00 63.39 389 VAL F O 1
ATOM 1573 N N . GLU B 1 61 ? -29.429 -6.933 -46.906 1.00 72.26 390 GLU F N 1
ATOM 1574 C CA . GLU B 1 61 ? -28.188 -7.219 -47.611 1.00 68.04 390 GLU F CA 1
ATOM 1575 C C . GLU B 1 61 ? -27.964 -8.724 -47.648 1.00 66.07 390 GLU F C 1
ATOM 1576 O O . GLU B 1 61 ? -28.259 -9.429 -46.678 1.00 68.79 390 GLU F O 1
ATOM 1582 N N . GLY B 1 62 ? -27.444 -9.210 -48.767 1.00 69.72 391 GLY F N 1
ATOM 1583 C CA . GLY B 1 62 ? -27.122 -10.613 -48.916 1.00 73.67 391 GLY F CA 1
ATOM 1584 C C . GLY B 1 62 ? -28.183 -11.371 -49.693 1.00 72.95 391 GLY F C 1
ATOM 1585 O O . GLY B 1 62 ? -29.268 -10.868 -49.997 1.00 74.05 391 GLY F O 1
ATOM 1586 N N . LEU B 1 63 ? -27.851 -12.623 -50.004 1.00 70.09 392 LEU F N 1
ATOM 1587 C CA . LEU B 1 63 ? -28.711 -13.471 -50.821 1.00 62.23 392 LEU F CA 1
ATOM 1588 C C . LEU B 1 63 ? -29.684 -14.305 -50.003 1.00 69.77 392 LEU F C 1
ATOM 1589 O O . LEU B 1 63 ? -30.747 -14.679 -50.515 1.00 68.94 392 LEU F O 1
ATOM 1594 N N . GLU B 1 64 ? -29.344 -14.607 -48.746 1.00 72.76 393 GLU F N 1
ATOM 1595 C CA . GLU B 1 64 ? -30.137 -15.550 -47.964 1.00 73.33 393 GLU F CA 1
ATOM 1596 C C . GLU B 1 64 ? -31.574 -15.071 -47.801 1.00 67.45 393 GLU F C 1
ATOM 1597 O O . GLU B 1 64 ? -32.512 -15.880 -47.820 1.00 75.08 393 GLU F O 1
ATOM 1603 N N . PHE B 1 65 ? -31.765 -13.757 -47.655 1.00 64.77 394 PHE F N 1
ATOM 1604 C CA . PHE B 1 65 ? -33.105 -13.205 -47.492 1.00 60.45 394 PHE F CA 1
ATOM 1605 C C . PHE B 1 65 ? -34.010 -13.559 -48.669 1.00 63.10 394 PHE F C 1
ATOM 1606 O O . PHE B 1 65 ? -35.219 -13.741 -48.489 1.00 76.24 394 PHE F O 1
ATOM 1614 N N . HIS B 1 66 ? -33.447 -13.663 -49.873 1.00 61.30 395 HIS F N 1
ATOM 1615 C CA . HIS B 1 66 ? -34.205 -14.033 -51.061 1.00 59.36 395 HIS F CA 1
ATOM 1616 C C . HIS B 1 66 ? -34.144 -15.528 -51.347 1.00 55.27 395 HIS F C 1
ATOM 1617 O O . HIS B 1 66 ? -35.130 -16.116 -51.832 1.00 56.05 395 HIS F O 1
ATOM 1624 N N . LYS B 1 67 ? -33.012 -16.161 -51.025 1.00 57.42 396 LYS F N 1
ATOM 1625 C CA . LYS B 1 67 ? -32.928 -17.614 -51.104 1.00 60.96 396 LYS F CA 1
ATOM 1626 C C . LYS B 1 67 ? -33.997 -18.279 -50.250 1.00 63.20 396 LYS F C 1
ATOM 1627 O O . LYS B 1 67 ? -34.384 -19.420 -50.524 1.00 66.10 396 LYS F O 1
ATOM 1633 N N . PHE B 1 68 ? -34.484 -17.588 -49.214 1.00 81.36 397 PHE F N 1
ATOM 1634 C CA . PHE B 1 68 ? -35.659 -18.075 -48.500 1.00 76.30 397 PHE F CA 1
ATOM 1635 C C . PHE B 1 68 ? -36.831 -18.274 -49.451 1.00 64.19 397 PHE F C 1
ATOM 1636 O O . PHE B 1 68 ? -37.554 -19.271 -49.355 1.00 67.46 397 PHE F O 1
ATOM 1644 N N . TYR B 1 69 ? -37.024 -17.343 -50.387 1.00 61.85 398 TYR F N 1
ATOM 1645 C CA . TYR B 1 69 ? -38.125 -17.462 -51.333 1.00 60.70 398 TYR F CA 1
ATOM 1646 C C . TYR B 1 69 ? -37.836 -18.480 -52.420 1.00 75.56 398 TYR F C 1
ATOM 1647 O O . TYR B 1 69 ? -38.771 -19.081 -52.961 1.00 80.07 398 TYR F O 1
ATOM 1656 N N . PHE B 1 70 ? -36.566 -18.695 -52.761 1.00 69.07 399 PHE F N 1
ATOM 1657 C CA . PHE B 1 70 ? -36.275 -19.760 -53.719 1.00 65.14 399 PHE F CA 1
ATOM 1658 C C . PHE B 1 70 ? -36.505 -21.137 -53.107 1.00 73.73 399 PHE F C 1
ATOM 1659 O O . PHE B 1 70 ? -37.177 -21.985 -53.705 1.00 81.90 399 PHE F O 1
ATOM 1667 N N . ASP B 1 71 ? -35.969 -21.375 -51.907 1.00 77.52 400 ASP F N 1
ATOM 1668 C CA . ASP B 1 71 ? -36.041 -22.708 -51.311 1.00 80.42 400 ASP F CA 1
ATOM 1669 C C . ASP B 1 71 ? -37.447 -23.047 -50.838 1.00 86.05 400 ASP F C 1
ATOM 1670 O O . ASP B 1 71 ? -37.796 -24.228 -50.749 1.00 96.58 400 ASP F O 1
ATOM 1675 N N . ASN B 1 72 ? -38.260 -22.041 -50.531 1.00 82.86 401 ASN F N 1
ATOM 1676 C CA . ASN B 1 72 ? -39.645 -22.239 -50.158 1.00 88.16 401 ASN F CA 1
ATOM 1677 C C . ASN B 1 72 ? -40.532 -21.728 -51.292 1.00 103.73 401 ASN F C 1
ATOM 1678 O O . ASN B 1 72 ? -40.078 -21.618 -52.442 1.00 120.23 401 ASN F O 1
ATOM 1683 N N . LEU B 1 73 ? -41.796 -21.431 -50.970 1.00 107.74 402 LEU F N 1
ATOM 1684 C CA . LEU B 1 73 ? -42.819 -21.040 -51.936 1.00 105.42 402 LEU F CA 1
ATOM 1685 C C . LEU B 1 73 ? -43.147 -22.237 -52.827 1.00 123.69 402 LEU F C 1
ATOM 1686 O O . LEU B 1 73 ? -42.335 -23.166 -52.936 1.00 135.17 402 LEU F O 1
ATOM 1691 N N . PRO B 1 74 ? -44.325 -22.279 -53.451 1.00 133.34 403 PRO F N 1
ATOM 1692 C CA . PRO B 1 74 ? -44.607 -23.363 -54.399 1.00 149.76 403 PRO F CA 1
ATOM 1693 C C . PRO B 1 74 ? -43.544 -23.432 -55.485 1.00 155.90 403 PRO F C 1
ATOM 1694 O O . PRO B 1 74 ? -42.942 -22.422 -55.856 1.00 148.02 403 PRO F O 1
ATOM 1698 N N . ASN B 1 75 ? -43.302 -24.651 -55.974 1.00 169.27 404 ASN F N 1
ATOM 1699 C CA . ASN B 1 75 ? -42.272 -24.911 -56.978 1.00 173.58 404 ASN F CA 1
ATOM 1700 C C . ASN B 1 75 ? -42.391 -23.957 -58.159 1.00 170.46 404 ASN F C 1
ATOM 1701 O O . ASN B 1 75 ? -41.670 -22.957 -58.227 1.00 166.51 404 ASN F O 1
ATOM 1706 N N . LYS B 1 76 ? -43.293 -24.277 -59.091 1.00 173.76 405 LYS F N 1
ATOM 1707 C CA . LYS B 1 76 ? -43.673 -23.429 -60.217 1.00 172.12 405 LYS F CA 1
ATOM 1708 C C . LYS B 1 76 ? -44.612 -24.232 -61.104 1.00 182.30 405 LYS F C 1
ATOM 1709 O O . LYS B 1 76 ? -45.238 -23.692 -62.022 1.00 184.21 405 LYS F O 1
ATOM 1715 N N . ARG B 1 77 ? -44.706 -25.537 -60.832 1.00 191.02 406 ARG F N 1
ATOM 1716 C CA . ARG B 1 77 ? -45.541 -26.413 -61.645 1.00 197.77 406 ARG F CA 1
ATOM 1717 C C . ARG B 1 77 ? -47.023 -26.159 -61.411 1.00 205.67 406 ARG F C 1
ATOM 1718 O O . ARG B 1 77 ? -47.839 -26.396 -62.307 1.00 208.96 406 ARG F O 1
ATOM 1726 N N . ASN B 1 78 ? -47.389 -25.669 -60.225 1.00 205.12 407 ASN F N 1
ATOM 1727 C CA . ASN B 1 78 ? -48.800 -25.592 -59.861 1.00 206.60 407 ASN F CA 1
ATOM 1728 C C . ASN B 1 78 ? -49.562 -24.622 -60.757 1.00 203.11 407 ASN F C 1
ATOM 1729 O O . ASN B 1 78 ? -50.720 -24.876 -61.114 1.00 203.12 407 ASN F O 1
ATOM 1734 N N . THR B 1 79 ? -48.940 -23.499 -61.116 1.00 197.54 408 THR F N 1
ATOM 1735 C CA . THR B 1 79 ? -49.633 -22.439 -61.835 1.00 192.99 408 THR F CA 1
ATOM 1736 C C . THR B 1 79 ? -48.749 -21.886 -62.946 1.00 181.60 408 THR F C 1
ATOM 1737 O O . THR B 1 79 ? -47.570 -22.233 -63.075 1.00 181.48 408 THR F O 1
ATOM 1741 N N . THR B 1 80 ? -49.347 -21.012 -63.754 1.00 170.44 409 THR F N 1
ATOM 1742 C CA . THR B 1 80 ? -48.697 -20.384 -64.895 1.00 153.84 409 THR F CA 1
ATOM 1743 C C . THR B 1 80 ? -48.685 -18.871 -64.712 1.00 137.20 409 THR F C 1
ATOM 1744 O O . THR B 1 80 ? -49.664 -18.285 -64.240 1.00 145.64 409 THR F O 1
ATOM 1748 N N . VAL B 1 81 ? -47.568 -18.242 -65.091 1.00 111.14 410 VAL F N 1
ATOM 1749 C CA . VAL B 1 81 ? -47.337 -16.820 -64.874 1.00 92.29 410 VAL F CA 1
ATOM 1750 C C . VAL B 1 81 ? -46.900 -16.186 -66.190 1.00 100.18 410 VAL F C 1
ATOM 1751 O O . VAL B 1 81 ? -46.369 -16.855 -67.079 1.00 115.73 410 VAL F O 1
ATOM 1755 N N . ASN B 1 82 ? -47.129 -14.873 -66.308 1.00 92.21 411 ASN F N 1
ATOM 1756 C CA . ASN B 1 82 ? -46.744 -14.136 -67.515 1.00 89.25 411 ASN F CA 1
ATOM 1757 C C . ASN B 1 82 ? -46.322 -12.726 -67.109 1.00 82.60 411 ASN F C 1
ATOM 1758 O O . ASN B 1 82 ? -47.174 -11.854 -66.921 1.00 82.27 411 ASN F O 1
ATOM 1763 N N . THR B 1 83 ? -45.016 -12.504 -67.001 1.00 84.15 412 THR F N 1
ATOM 1764 C CA . THR B 1 83 ? -44.498 -11.190 -66.647 1.00 88.60 412 THR F CA 1
ATOM 1765 C C . THR B 1 83 ? -44.179 -10.379 -67.898 1.00 78.21 412 THR F C 1
ATOM 1766 O O . THR B 1 83 ? -43.892 -10.924 -68.967 1.00 80.92 412 THR F O 1
ATOM 1770 N N . THR B 1 84 ? -44.226 -9.061 -67.740 1.00 79.19 413 THR F N 1
ATOM 1771 C CA . THR B 1 84 ? -44.106 -8.105 -68.829 1.00 71.97 413 THR F CA 1
ATOM 1772 C C . THR B 1 84 ? -43.364 -6.887 -68.310 1.00 62.93 413 THR F C 1
ATOM 1773 O O . THR B 1 84 ? -43.691 -6.376 -67.235 1.00 66.56 413 THR F O 1
ATOM 1777 N N . ILE B 1 85 ? -42.378 -6.422 -69.068 1.00 63.83 414 ILE F N 1
ATOM 1778 C CA . ILE B 1 85 ? -41.581 -5.262 -68.686 1.00 61.35 414 ILE F CA 1
ATOM 1779 C C . ILE B 1 85 ? -42.042 -4.069 -69.514 1.00 64.68 414 ILE F C 1
ATOM 1780 O O . ILE B 1 85 ? -41.969 -4.092 -70.749 1.00 86.36 414 ILE F O 1
ATOM 1785 N N . LEU B 1 86 ? -42.522 -3.041 -68.826 1.00 65.02 415 LEU F N 1
ATOM 1786 C CA . LEU B 1 86 ? -43.097 -1.855 -69.433 1.00 66.10 415 LEU F CA 1
ATOM 1787 C C . LEU B 1 86 ? -42.121 -0.692 -69.344 1.00 69.83 415 LEU F C 1
ATOM 1788 O O . LEU B 1 86 ? -41.644 -0.350 -68.249 1.00 75.69 415 LEU F O 1
ATOM 1793 N N . ALA B 1 87 ? -41.850 -0.085 -70.505 1.00 68.93 416 ALA F N 1
ATOM 1794 C CA . ALA B 1 87 ? -41.050 1.115 -70.724 1.00 75.18 416 ALA F CA 1
ATOM 1795 C C . ALA B 1 87 ? -39.738 1.060 -69.957 1.00 75.28 416 ALA F C 1
ATOM 1796 O O . ALA B 1 87 ? -39.531 1.851 -69.028 1.00 86.84 416 ALA F O 1
ATOM 1798 N N . PRO B 1 88 ? -38.822 0.160 -70.316 1.00 72.63 417 PRO F N 1
ATOM 1799 C CA . PRO B 1 88 ? -37.550 0.094 -69.588 1.00 59.29 417 PRO F CA 1
ATOM 1800 C C . PRO B 1 88 ? -36.662 1.280 -69.922 1.00 60.56 417 PRO F C 1
ATOM 1801 O O . PRO B 1 88 ? -36.231 1.439 -71.066 1.00 81.31 417 PRO F O 1
ATOM 1805 N N A HIS B 1 89 ? -36.357 2.096 -68.916 0.50 58.53 418 HIS F N 1
ATOM 1806 N N B HIS B 1 89 ? -36.438 2.148 -68.939 0.50 58.72 418 HIS F N 1
ATOM 1807 C CA A HIS B 1 89 ? -35.430 3.209 -69.076 0.50 62.52 418 HIS F CA 1
ATOM 1808 C CA B HIS B 1 89 ? -35.425 3.186 -69.040 0.50 62.41 418 HIS F CA 1
ATOM 1809 C C A HIS B 1 89 ? -34.069 2.796 -68.527 0.50 62.62 418 HIS F C 1
ATOM 1810 C C B HIS B 1 89 ? -34.096 2.602 -68.588 0.50 62.29 418 HIS F C 1
ATOM 1811 O O A HIS B 1 89 ? -33.946 2.471 -67.340 0.50 66.93 418 HIS F O 1
ATOM 1812 O O B HIS B 1 89 ? -34.022 1.959 -67.537 0.50 65.06 418 HIS F O 1
ATOM 1825 N N . VAL B 1 90 ? -33.054 2.803 -69.389 1.00 61.74 419 VAL F N 1
ATOM 1826 C CA . VAL B 1 90 ? -31.707 2.366 -69.034 1.00 56.74 419 VAL F CA 1
ATOM 1827 C C . VAL B 1 90 ? -30.776 3.560 -69.153 1.00 73.62 419 VAL F C 1
ATOM 1828 O O . VAL B 1 90 ? -30.688 4.184 -70.218 1.00 86.47 419 VAL F O 1
ATOM 1832 N N . GLN B 1 91 ? -30.084 3.877 -68.062 1.00 58.34 420 GLN F N 1
ATOM 1833 C CA . GLN B 1 91 ? -29.125 4.974 -68.013 1.00 67.66 420 GLN F CA 1
ATOM 1834 C C . GLN B 1 91 ? -27.756 4.387 -67.703 1.00 61.80 420 GLN F C 1
ATOM 1835 O O . GLN B 1 91 ? -27.536 3.852 -66.612 1.00 59.57 420 GLN F O 1
ATOM 1841 N N . MET B 1 92 ? -26.844 4.475 -68.667 1.00 74.63 421 MET F N 1
ATOM 1842 C CA . MET B 1 92 ? -25.488 4.002 -68.447 1.00 71.18 421 MET F CA 1
ATOM 1843 C C . MET B 1 92 ? -24.728 4.989 -67.574 1.00 68.72 421 MET F C 1
ATOM 1844 O O . MET B 1 92 ? -24.892 6.208 -67.693 1.00 70.73 421 MET F O 1
ATOM 1849 N N . LEU B 1 93 ? -23.900 4.451 -66.687 1.00 68.34 422 LEU F N 1
ATOM 1850 C CA . LEU B 1 93 ? -23.112 5.229 -65.738 1.00 70.44 422 LEU F CA 1
ATOM 1851 C C . LEU B 1 93 ? -21.648 4.889 -65.991 1.00 74.32 422 LEU F C 1
ATOM 1852 O O . LEU B 1 93 ? -21.099 3.963 -65.387 1.00 85.88 422 LEU F O 1
ATOM 1857 N N . GLY B 1 94 ? -21.028 5.636 -66.898 1.00 78.88 423 GLY F N 1
ATOM 1858 C CA . GLY B 1 94 ? -19.650 5.358 -67.256 1.00 97.03 423 GLY F CA 1
ATOM 1859 C C . GLY B 1 94 ? -19.510 3.997 -67.905 1.00 101.79 423 GLY F C 1
ATOM 1860 O O . GLY B 1 94 ? -20.390 3.532 -68.637 1.00 102.45 423 GLY F O 1
ATOM 1861 N N . GLU B 1 95 ? -18.387 3.339 -67.623 1.00 112.67 424 GLU F N 1
ATOM 1862 C CA . GLU B 1 95 ? -18.098 2.026 -68.182 1.00 116.05 424 GLU F CA 1
ATOM 1863 C C . GLU B 1 95 ? -18.452 0.882 -67.246 1.00 91.45 424 GLU F C 1
ATOM 1864 O O . GLU B 1 95 ? -18.601 -0.252 -67.712 1.00 88.44 424 GLU F O 1
ATOM 1870 N N . GLU B 1 96 ? -18.597 1.149 -65.950 1.00 83.49 425 GLU F N 1
ATOM 1871 C CA . GLU B 1 96 ? -18.791 0.098 -64.963 1.00 75.98 425 GLU F CA 1
ATOM 1872 C C . GLU B 1 96 ? -20.124 0.175 -64.231 1.00 70.67 425 GLU F C 1
ATOM 1873 O O . GLU B 1 96 ? -20.405 -0.703 -63.409 1.00 68.22 425 GLU F O 1
ATOM 1879 N N . GLY B 1 97 ? -20.954 1.177 -64.500 1.00 69.30 426 GLY F N 1
ATOM 1880 C CA . GLY B 1 97 ? -22.239 1.305 -63.845 1.00 64.92 426 GLY F CA 1
ATOM 1881 C C . GLY B 1 97 ? -23.373 1.360 -64.849 1.00 62.99 426 GLY F C 1
ATOM 1882 O O . GLY B 1 97 ? -23.186 1.751 -66.002 1.00 66.28 426 GLY F O 1
ATOM 1883 N N . ALA B 1 98 ? -24.557 0.953 -64.398 1.00 59.11 427 ALA F N 1
ATOM 1884 C CA . ALA B 1 98 ? -25.762 1.077 -65.205 1.00 57.54 427 ALA F CA 1
ATOM 1885 C C . ALA B 1 98 ? -26.965 1.046 -64.278 1.00 64.07 427 ALA F C 1
ATOM 1886 O O . ALA B 1 98 ? -26.930 0.412 -63.223 1.00 52.40 427 ALA F O 1
ATOM 1888 N N . CYS B 1 99 ? -28.026 1.741 -64.673 1.00 76.26 428 CYS F N 1
ATOM 1889 C CA . CYS B 1 99 ? -29.231 1.828 -63.853 1.00 66.30 428 CYS F CA 1
ATOM 1890 C C . CYS B 1 99 ? -30.445 1.659 -64.754 1.00 66.52 428 CYS F C 1
ATOM 1891 O O . CYS B 1 99 ? -30.720 2.520 -65.595 1.00 64.61 428 CYS F O 1
ATOM 1894 N N . ILE B 1 100 ? -31.176 0.562 -64.577 1.00 58.53 429 ILE F N 1
ATOM 1895 C CA . ILE B 1 100 ? -32.374 0.276 -65.359 1.00 47.93 429 ILE F CA 1
ATOM 1896 C C . ILE B 1 100 ? -33.582 0.356 -64.437 1.00 53.20 429 ILE F C 1
ATOM 1897 O O . ILE B 1 100 ? -33.582 -0.230 -63.350 1.00 56.57 429 ILE F O 1
ATOM 1902 N N . SER B 1 101 ? -34.606 1.091 -64.861 1.00 53.42 430 SER F N 1
ATOM 1903 C CA . SER B 1 101 ? -35.837 1.235 -64.097 1.00 47.88 430 SER F CA 1
ATOM 1904 C C . SER B 1 101 ? -37.024 0.996 -65.017 1.00 50.90 430 SER F C 1
ATOM 1905 O O . SER B 1 101 ? -37.050 1.488 -66.150 1.00 51.45 430 SER F O 1
ATOM 1908 N N . TYR B 1 102 ? -38.011 0.249 -64.527 1.00 46.26 431 TYR F N 1
ATOM 1909 C CA . TYR B 1 102 ? -39.086 -0.218 -65.392 1.00 50.45 431 TYR F CA 1
ATOM 1910 C C . TYR B 1 102 ? -40.320 -0.518 -64.556 1.00 58.97 431 TYR F C 1
ATOM 1911 O O . TYR B 1 102 ? -40.262 -0.592 -63.322 1.00 60.75 431 TYR F O 1
ATOM 1920 N N . VAL B 1 103 ? -41.442 -0.701 -65.253 1.00 59.19 432 VAL F N 1
ATOM 1921 C CA . VAL B 1 103 ? -42.694 -1.110 -64.626 1.00 52.20 432 VAL F CA 1
ATOM 1922 C C . VAL B 1 103 ? -42.918 -2.589 -64.909 1.00 58.90 432 VAL F C 1
ATOM 1923 O O . VAL B 1 103 ? -42.878 -3.022 -66.063 1.00 69.90 432 VAL F O 1
ATOM 1927 N N . ARG B 1 104 ? -43.158 -3.360 -63.860 1.00 62.11 433 ARG F N 1
ATOM 1928 C CA . ARG B 1 104 ? -43.302 -4.804 -63.942 1.00 50.65 433 ARG F CA 1
ATOM 1929 C C . ARG B 1 104 ? -44.774 -5.176 -63.821 1.00 53.37 433 ARG F C 1
ATOM 1930 O O . ARG B 1 104 ? -45.398 -4.933 -62.780 1.00 64.40 433 ARG F O 1
ATOM 1938 N N . LEU B 1 105 ? -45.321 -5.763 -64.881 1.00 56.44 434 LEU F N 1
ATOM 1939 C CA . LEU B 1 105 ? -46.720 -6.168 -64.930 1.00 60.00 434 LEU F CA 1
ATOM 1940 C C . LEU B 1 105 ? -46.775 -7.688 -64.998 1.00 61.67 434 LEU F C 1
ATOM 1941 O O . LEU B 1 105 ? -46.260 -8.285 -65.945 1.00 102.44 434 LEU F O 1
ATOM 1946 N N . THR B 1 106 ? -47.401 -8.307 -64.004 1.00 62.35 435 THR F N 1
ATOM 1947 C CA . THR B 1 106 ? -47.395 -9.754 -63.846 1.00 64.04 435 THR F CA 1
ATOM 1948 C C . THR B 1 106 ? -48.818 -10.286 -63.917 1.00 78.62 435 THR F C 1
ATOM 1949 O O . THR B 1 106 ? -49.689 -9.837 -63.167 1.00 85.01 435 THR F O 1
ATOM 1953 N N . GLN B 1 107 ? -49.047 -11.243 -64.810 1.00 80.44 436 GLN F N 1
ATOM 1954 C CA . GLN B 1 107 ? -50.343 -11.881 -64.972 1.00 78.30 436 GLN F CA 1
ATOM 1955 C C . GLN B 1 107 ? -50.292 -13.278 -64.375 1.00 80.04 436 GLN F C 1
ATOM 1956 O O . GLN B 1 107 ? -49.313 -14.007 -64.569 1.00 78.97 436 GLN F O 1
ATOM 1962 N N . GLY B 1 108 ? -51.341 -13.654 -63.652 1.00 86.46 437 GLY F N 1
ATOM 1963 C CA . GLY B 1 108 ? -51.326 -14.962 -63.037 1.00 93.96 437 GLY F CA 1
ATOM 1964 C C . GLY B 1 108 ? -52.694 -15.430 -62.594 1.00 112.28 437 GLY F C 1
ATOM 1965 O O . GLY B 1 108 ? -53.720 -14.823 -62.911 1.00 122.15 437 GLY F O 1
ATOM 1966 N N . ILE B 1 109 ? -52.683 -16.539 -61.859 1.00 127.81 438 ILE F N 1
ATOM 1967 C CA . ILE B 1 109 ? -53.883 -17.175 -61.330 1.00 145.01 438 ILE F CA 1
ATOM 1968 C C . ILE B 1 109 ? -53.782 -17.192 -59.811 1.00 149.00 438 ILE F C 1
ATOM 1969 O O . ILE B 1 109 ? -52.753 -17.596 -59.258 1.00 144.07 438 ILE F O 1
ATOM 1974 N N . GLY B 1 110 ? -54.848 -16.756 -59.141 1.00 158.33 439 GLY F N 1
ATOM 1975 C CA . GLY B 1 110 ? -54.861 -16.653 -57.701 1.00 164.23 439 GLY F CA 1
ATOM 1976 C C . GLY B 1 110 ? -55.239 -17.950 -57.013 1.00 172.39 439 GLY F C 1
ATOM 1977 O O . GLY B 1 110 ? -54.936 -19.047 -57.492 1.00 178.18 439 GLY F O 1
ATOM 1978 N N . PRO B 1 111 ? -55.912 -17.842 -55.862 1.00 166.88 440 PRO F N 1
ATOM 1979 C CA . PRO B 1 111 ? -56.290 -19.065 -55.127 1.00 169.18 440 PRO F CA 1
ATOM 1980 C C . PRO B 1 111 ? -57.242 -19.954 -55.906 1.00 173.29 440 PRO F C 1
ATOM 1981 O O . PRO B 1 111 ? -57.002 -21.162 -56.031 1.00 173.36 440 PRO F O 1
ATOM 1985 N N . ASP B 1 112 ? -58.324 -19.390 -56.431 1.00 175.83 441 ASP F N 1
ATOM 1986 C CA . ASP B 1 112 ? -59.211 -20.111 -57.327 1.00 180.40 441 ASP F CA 1
ATOM 1987 C C . ASP B 1 112 ? -58.679 -19.960 -58.753 1.00 177.56 441 ASP F C 1
ATOM 1988 O O . ASP B 1 112 ? -57.555 -19.498 -58.970 1.00 170.05 441 ASP F O 1
ATOM 1993 N N . GLY B 1 113 ? -59.477 -20.346 -59.743 1.00 186.38 442 GLY F N 1
ATOM 1994 C CA . GLY B 1 113 ? -59.103 -20.136 -61.129 1.00 183.91 442 GLY F CA 1
ATOM 1995 C C . GLY B 1 113 ? -59.364 -18.712 -61.577 1.00 177.79 442 GLY F C 1
ATOM 1996 O O . GLY B 1 113 ? -60.046 -18.483 -62.579 1.00 181.31 442 GLY F O 1
ATOM 1997 N N . LEU B 1 114 ? -58.820 -17.747 -60.839 1.00 168.97 443 LEU F N 1
ATOM 1998 C CA . LEU B 1 114 ? -59.083 -16.331 -61.076 1.00 161.58 443 LEU F CA 1
ATOM 1999 C C . LEU B 1 114 ? -57.871 -15.684 -61.728 1.00 141.79 443 LEU F C 1
ATOM 2000 O O . LEU B 1 114 ? -56.768 -15.754 -61.165 1.00 130.33 443 LEU F O 1
ATOM 2005 N N . PRO B 1 115 ? -58.020 -15.045 -62.890 1.00 129.60 444 PRO F N 1
ATOM 2006 C CA . PRO B 1 115 ? -56.889 -14.326 -63.488 1.00 114.68 444 PRO F CA 1
ATOM 2007 C C . PRO B 1 115 ? -56.750 -12.937 -62.877 1.00 114.54 444 PRO F C 1
ATOM 2008 O O . PRO B 1 115 ? -57.711 -12.166 -62.830 1.00 121.72 444 PRO F O 1
ATOM 2012 N N . ARG B 1 116 ? -55.551 -12.617 -62.402 1.00 115.73 445 ARG F N 1
ATOM 2013 C CA . ARG B 1 116 ? -55.300 -11.317 -61.802 1.00 113.25 445 ARG F CA 1
ATOM 2014 C C . ARG B 1 116 ? -53.985 -10.748 -62.316 1.00 107.49 445 ARG F C 1
ATOM 2015 O O . ARG B 1 116 ? -53.086 -11.477 -62.749 1.00 106.38 445 ARG F O 1
ATOM 2023 N N . THR B 1 117 ? -53.892 -9.421 -62.260 1.00 98.17 446 THR F N 1
ATOM 2024 C CA . THR B 1 117 ? -52.739 -8.668 -62.727 1.00 77.79 446 THR F CA 1
ATOM 2025 C C . THR B 1 117 ? -52.169 -7.848 -61.576 1.00 73.32 446 THR F C 1
ATOM 2026 O O . THR B 1 117 ? -52.917 -7.250 -60.795 1.00 74.61 446 THR F O 1
ATOM 2030 N N . THR B 1 118 ? -50.843 -7.826 -61.483 1.00 78.58 447 THR F N 1
ATOM 2031 C CA . THR B 1 118 ? -50.114 -7.142 -60.428 1.00 65.46 447 THR F CA 1
ATOM 2032 C C . THR B 1 118 ? -49.104 -6.197 -61.055 1.00 64.29 447 THR F C 1
ATOM 2033 O O . THR B 1 118 ? -48.429 -6.555 -62.021 1.00 84.55 447 THR F O 1
ATOM 2037 N N . GLN B 1 119 ? -48.995 -4.991 -60.511 1.00 68.78 448 GLN F N 1
ATOM 2038 C CA . GLN B 1 119 ? -48.031 -4.014 -60.996 1.00 57.28 448 GLN F CA 1
ATOM 2039 C C . GLN B 1 119 ? -47.066 -3.646 -59.878 1.00 54.01 448 GLN F C 1
ATOM 2040 O O . GLN B 1 119 ? -47.476 -3.445 -58.729 1.00 57.57 448 GLN F O 1
ATOM 2046 N N . SER B 1 120 ? -45.783 -3.573 -60.218 1.00 51.23 449 SER F N 1
ATOM 2047 C CA . SER B 1 120 ? -44.755 -3.141 -59.285 1.00 51.98 449 SER F CA 1
ATOM 2048 C C . SER B 1 120 ? -43.746 -2.288 -60.038 1.00 58.89 449 SER F C 1
ATOM 2049 O O . SER B 1 120 ? -43.524 -2.485 -61.228 1.00 66.28 449 SER F O 1
ATOM 2052 N N . GLU B 1 121 ? -43.151 -1.323 -59.346 1.00 58.57 450 GLU F N 1
ATOM 2053 C CA . GLU B 1 121 ? -42.161 -0.432 -59.943 1.00 45.47 450 GLU F CA 1
ATOM 2054 C C . GLU B 1 121 ? -40.778 -0.854 -59.467 1.00 43.39 450 GLU F C 1
ATOM 2055 O O . GLU B 1 121 ? -40.532 -0.928 -58.256 1.00 64.13 450 GLU F O 1
ATOM 2061 N N . GLU B 1 122 ? -39.878 -1.135 -60.412 1.00 46.08 451 GLU F N 1
ATOM 2062 C CA . GLU B 1 122 ? -38.579 -1.701 -60.072 1.00 48.58 451 GLU F CA 1
ATOM 2063 C C . GLU B 1 122 ? -37.437 -0.827 -60.572 1.00 53.67 451 GLU F C 1
ATOM 2064 O O . GLU B 1 122 ? -37.455 -0.344 -61.711 1.00 62.81 451 GLU F O 1
ATOM 2070 N N . THR B 1 123 ? -36.447 -0.632 -59.700 1.00 41.27 452 THR F N 1
ATOM 2071 C CA . THR B 1 123 ? -35.177 -0.002 -60.040 1.00 41.64 452 THR F CA 1
ATOM 2072 C C . THR B 1 123 ? -34.064 -0.993 -59.734 1.00 44.79 452 THR F C 1
ATOM 2073 O O . THR B 1 123 ? -33.933 -1.445 -58.595 1.00 46.88 452 THR F O 1
ATOM 2077 N N . ARG B 1 124 ? -33.274 -1.339 -60.745 1.00 46.77 453 ARG F N 1
ATOM 2078 C CA . ARG B 1 124 ? -32.154 -2.253 -60.583 1.00 42.05 453 ARG F CA 1
ATOM 2079 C C . ARG B 1 124 ? -30.873 -1.569 -61.037 1.00 50.19 453 ARG F C 1
ATOM 2080 O O . ARG B 1 124 ? -30.827 -0.971 -62.119 1.00 57.63 453 ARG F O 1
ATOM 2088 N N . VAL B 1 125 ? -29.846 -1.657 -60.199 1.00 44.40 454 VAL F N 1
ATOM 2089 C CA . VAL B 1 125 ? -28.542 -1.062 -60.448 1.00 46.64 454 VAL F CA 1
ATOM 2090 C C . VAL B 1 125 ? -27.553 -2.184 -60.724 1.00 61.06 454 VAL F C 1
ATOM 2091 O O . VAL B 1 125 ? -27.439 -3.131 -59.936 1.00 47.36 454 VAL F O 1
ATOM 2095 N N . TRP B 1 126 ? -26.839 -2.074 -61.839 1.00 57.62 455 TRP F N 1
ATOM 2096 C CA . TRP B 1 126 ? -25.861 -3.061 -62.266 1.00 51.77 455 TRP F CA 1
ATOM 2097 C C . TRP B 1 126 ? -24.458 -2.475 -62.194 1.00 54.96 455 TRP F C 1
ATOM 2098 O O . TRP B 1 126 ? -24.243 -1.303 -62.525 1.00 56.27 455 TRP F O 1
ATOM 2109 N N . GLN B 1 127 ? -23.508 -3.303 -61.771 1.00 56.75 456 GLN F N 1
ATOM 2110 C CA . GLN B 1 127 ? -22.101 -2.932 -61.708 1.00 60.58 456 GLN F CA 1
ATOM 2111 C C . GLN B 1 127 ? -21.287 -3.935 -62.512 1.00 67.49 456 GLN F C 1
ATOM 2112 O O . GLN B 1 127 ? -21.459 -5.149 -62.355 1.00 69.85 456 GLN F O 1
ATOM 2118 N N . LYS B 1 128 ? -20.407 -3.426 -63.371 1.00 66.95 457 LYS F N 1
ATOM 2119 C CA . LYS B 1 128 ? -19.534 -4.267 -64.183 1.00 70.59 457 LYS F CA 1
ATOM 2120 C C . LYS B 1 128 ? -18.308 -4.608 -63.348 1.00 73.97 457 LYS F C 1
ATOM 2121 O O . LYS B 1 128 ? -17.372 -3.815 -63.244 1.00 77.38 457 LYS F O 1
ATOM 2127 N N . LYS B 1 129 ? -18.316 -5.788 -62.732 1.00 80.78 458 LYS F N 1
ATOM 2128 C CA . LYS B 1 129 ? -17.237 -6.225 -61.853 1.00 94.62 458 LYS F CA 1
ATOM 2129 C C . LYS B 1 129 ? -16.391 -7.249 -62.601 1.00 88.62 458 LYS F C 1
ATOM 2130 O O . LYS B 1 129 ? -16.838 -8.376 -62.837 1.00 85.17 458 LYS F O 1
ATOM 2136 N N . LYS B 1 130 ? -15.174 -6.850 -62.975 1.00 89.98 459 LYS F N 1
ATOM 2137 C CA . LYS B 1 130 ? -14.232 -7.722 -63.677 1.00 93.75 459 LYS F CA 1
ATOM 2138 C C . LYS B 1 130 ? -14.841 -8.266 -64.970 1.00 92.75 459 LYS F C 1
ATOM 2139 O O . LYS B 1 130 ? -14.781 -9.463 -65.259 1.00 93.92 459 LYS F O 1
ATOM 2145 N N . GLY B 1 131 ? -15.438 -7.367 -65.751 1.00 88.96 460 GLY F N 1
ATOM 2146 C CA . GLY B 1 131 ? -15.997 -7.728 -67.037 1.00 89.00 460 GLY F CA 1
ATOM 2147 C C . GLY B 1 131 ? -17.322 -8.453 -66.990 1.00 86.00 460 GLY F C 1
ATOM 2148 O O . GLY B 1 131 ? -17.795 -8.912 -68.035 1.00 89.48 460 GLY F O 1
ATOM 2149 N N . VAL B 1 132 ? -17.935 -8.574 -65.817 1.00 85.72 461 VAL F N 1
ATOM 2150 C CA . VAL B 1 132 ? -19.217 -9.248 -65.657 1.00 83.61 461 VAL F CA 1
ATOM 2151 C C . VAL B 1 132 ? -20.172 -8.297 -64.953 1.00 80.32 461 VAL F C 1
ATOM 2152 O O . VAL B 1 132 ? -19.858 -7.781 -63.875 1.00 70.44 461 VAL F O 1
ATOM 2156 N N . TRP B 1 133 ? -21.332 -8.063 -65.559 1.00 75.51 462 TRP F N 1
ATOM 2157 C CA . TRP B 1 133 ? -22.344 -7.223 -64.937 1.00 64.05 462 TRP F CA 1
ATOM 2158 C C . TRP B 1 133 ? -23.056 -8.003 -63.843 1.00 72.71 462 TRP F C 1
ATOM 2159 O O . TRP B 1 133 ? -23.477 -9.144 -64.055 1.00 78.63 462 TRP F O 1
ATOM 2170 N N . LEU B 1 134 ? -23.187 -7.383 -62.675 1.00 71.76 463 LEU F N 1
ATOM 2171 C CA . LEU B 1 134 ? -23.896 -7.967 -61.549 1.00 56.93 463 LEU F CA 1
ATOM 2172 C C . LEU B 1 134 ? -24.893 -6.955 -61.009 1.00 53.59 463 LEU F C 1
ATOM 2173 O O . LEU B 1 134 ? -24.669 -5.744 -61.081 1.00 53.62 463 LEU F O 1
ATOM 2178 N N . ASN B 1 135 ? -25.999 -7.464 -60.472 1.00 51.25 464 ASN F N 1
ATOM 2179 C CA . ASN B 1 135 ? -27.003 -6.618 -59.834 1.00 48.95 464 ASN F CA 1
ATOM 2180 C C . ASN B 1 135 ? -26.567 -6.361 -58.394 1.00 55.44 464 ASN F C 1
ATOM 2181 O O . ASN B 1 135 ? -26.524 -7.284 -57.575 1.00 58.04 464 ASN F O 1
ATOM 2186 N N . VAL B 1 136 ? -26.226 -5.109 -58.089 1.00 49.11 465 VAL F N 1
ATOM 2187 C CA . VAL B 1 136 ? -25.713 -4.757 -56.770 1.00 50.23 465 VAL F CA 1
ATOM 2188 C C . VAL B 1 136 ? -26.772 -4.146 -55.857 1.00 55.36 465 VAL F C 1
ATOM 2189 O O . VAL B 1 136 ? -26.558 -4.085 -54.637 1.00 52.10 465 VAL F O 1
ATOM 2193 N N . HIS B 1 137 ? -27.902 -3.703 -56.402 1.00 52.48 466 HIS F N 1
ATOM 2194 C CA . HIS B 1 137 ? -28.953 -3.091 -55.606 1.00 45.04 466 HIS F CA 1
ATOM 2195 C C . HIS B 1 137 ? -30.238 -3.093 -56.416 1.00 56.00 466 HIS F C 1
ATOM 2196 O O . HIS B 1 137 ? -30.214 -2.829 -57.619 1.00 60.83 466 HIS F O 1
ATOM 2203 N N . PHE B 1 138 ? -31.354 -3.402 -55.760 1.00 47.91 467 PHE F N 1
ATOM 2204 C CA . PHE B 1 138 ? -32.649 -3.243 -56.397 1.00 55.95 467 PHE F CA 1
ATOM 2205 C C . PHE B 1 138 ? -33.642 -2.699 -55.383 1.00 51.12 467 PHE F C 1
ATOM 2206 O O . PHE B 1 138 ? -33.462 -2.815 -54.168 1.00 48.37 467 PHE F O 1
ATOM 2214 N N . HIS B 1 139 ? -34.691 -2.081 -55.917 1.00 53.99 468 HIS F N 1
ATOM 2215 C CA . HIS B 1 139 ? -35.678 -1.344 -55.138 1.00 49.22 468 HIS F CA 1
ATOM 2216 C C . HIS B 1 139 ? -37.023 -1.571 -55.810 1.00 57.81 468 HIS F C 1
ATOM 2217 O O . HIS B 1 139 ? -37.237 -1.123 -56.941 1.00 56.45 468 HIS F O 1
ATOM 2224 N N . ARG B 1 140 ? -37.917 -2.279 -55.124 1.00 51.82 469 ARG F N 1
ATOM 2225 C CA . ARG B 1 140 ? -39.211 -2.668 -55.670 1.00 53.86 469 ARG F CA 1
ATOM 2226 C C . ARG B 1 140 ? -40.306 -2.065 -54.804 1.00 63.42 469 ARG F C 1
ATOM 2227 O O . ARG B 1 140 ? -40.337 -2.294 -53.589 1.00 54.09 469 ARG F O 1
ATOM 2235 N N . SER B 1 141 ? -41.194 -1.288 -55.421 1.00 43.55 470 SER F N 1
ATOM 2236 C CA . SER B 1 141 ? -42.304 -0.670 -54.711 1.00 45.56 470 SER F CA 1
ATOM 2237 C C . SER B 1 141 ? -43.612 -1.048 -55.392 1.00 51.70 470 SER F C 1
ATOM 2238 O O . SER B 1 141 ? -43.630 -1.554 -56.515 1.00 52.52 470 SER F O 1
ATOM 2241 N N . VAL B 1 142 ? -44.719 -0.815 -54.690 1.00 68.44 471 VAL F N 1
ATOM 2242 C CA . VAL B 1 142 ? -46.058 -1.046 -55.218 1.00 71.23 471 VAL F CA 1
ATOM 2243 C C . VAL B 1 142 ? -46.916 0.166 -54.887 1.00 85.87 471 VAL F C 1
ATOM 2244 O O . VAL B 1 142 ? -46.846 0.702 -53.775 1.00 104.44 471 VAL F O 1
ATOM 2248 N N . SER B 1 143 ? -47.715 0.604 -55.856 1.00 100.17 472 SER F N 1
ATOM 2249 C CA . SER B 1 143 ? -48.554 1.781 -55.672 1.00 112.12 472 SER F CA 1
ATOM 2250 C C . SER B 1 143 ? -49.762 1.461 -54.795 1.00 123.12 472 SER F C 1
ATOM 2251 O O . SER B 1 143 ? -50.215 0.316 -54.711 1.00 124.97 472 SER F O 1
ATOM 2254 N N . ARG B 1 144 ? -50.282 2.496 -54.143 1.00 134.61 473 ARG F N 1
ATOM 2255 C CA . ARG B 1 144 ? -51.400 2.340 -53.219 1.00 136.85 473 ARG F CA 1
ATOM 2256 C C . ARG B 1 144 ? -52.731 2.674 -53.884 1.00 135.26 473 ARG F C 1
ATOM 2257 O O . ARG B 1 144 ? -53.206 3.807 -53.810 1.00 138.78 473 ARG F O 1
ATOM 2265 N N . HIS C 1 3 ? -50.296 26.950 -66.509 1.00 162.14 332 HIS C N 1
ATOM 2266 C CA . HIS C 1 3 ? -50.605 25.864 -67.432 1.00 165.55 332 HIS C CA 1
ATOM 2267 C C . HIS C 1 3 ? -49.398 25.523 -68.297 1.00 170.61 332 HIS C C 1
ATOM 2268 O O . HIS C 1 3 ? -49.085 26.243 -69.245 1.00 169.11 332 HIS C O 1
ATOM 2275 N N . THR C 1 4 ? -48.721 24.425 -67.972 1.00 174.53 333 THR C N 1
ATOM 2276 C CA . THR C 1 4 ? -47.603 23.939 -68.768 1.00 174.38 333 THR C CA 1
ATOM 2277 C C . THR C 1 4 ? -47.818 22.466 -69.089 1.00 168.66 333 THR C C 1
ATOM 2278 O O . THR C 1 4 ? -48.270 21.693 -68.238 1.00 163.91 333 THR C O 1
ATOM 2282 N N . ILE C 1 5 ? -47.507 22.087 -70.327 1.00 165.52 334 ILE C N 1
ATOM 2283 C CA . ILE C 1 5 ? -47.699 20.728 -70.816 1.00 153.57 334 ILE C CA 1
ATOM 2284 C C . ILE C 1 5 ? -46.349 20.169 -71.238 1.00 154.92 334 ILE C C 1
ATOM 2285 O O . ILE C 1 5 ? -45.546 20.868 -71.865 1.00 167.68 334 ILE C O 1
ATOM 2290 N N . ILE C 1 6 ? -46.100 18.908 -70.889 1.00 139.23 335 ILE C N 1
ATOM 2291 C CA . ILE C 1 6 ? -44.825 18.255 -71.154 1.00 140.06 335 ILE C CA 1
ATOM 2292 C C . ILE C 1 6 ? -45.103 16.902 -71.786 1.00 144.81 335 ILE C C 1
ATOM 2293 O O . ILE C 1 6 ? -45.934 16.135 -71.286 1.00 133.66 335 ILE C O 1
ATOM 2298 N N . GLU C 1 7 ? -44.415 16.615 -72.884 1.00 168.95 336 GLU C N 1
ATOM 2299 C CA . GLU C 1 7 ? -44.453 15.306 -73.514 1.00 173.66 336 GLU C CA 1
ATOM 2300 C C . GLU C 1 7 ? -43.233 14.501 -73.089 1.00 172.23 336 GLU C C 1
ATOM 2301 O O . GLU C 1 7 ? -42.176 15.056 -72.779 1.00 173.67 336 GLU C O 1
ATOM 2307 N N . GLU C 1 8 ? -43.394 13.174 -73.071 1.00 167.07 337 GLU C N 1
ATOM 2308 C CA . GLU C 1 8 ? -42.348 12.255 -72.621 1.00 166.80 337 GLU C CA 1
ATOM 2309 C C . GLU C 1 8 ? -42.320 11.077 -73.597 1.00 176.35 337 GLU C C 1
ATOM 2310 O O . GLU C 1 8 ? -42.918 10.024 -73.360 1.00 173.41 337 GLU C O 1
ATOM 2316 N N . ASP C 1 9 ? -41.610 11.267 -74.713 1.00 187.50 338 ASP C N 1
ATOM 2317 C CA . ASP C 1 9 ? -41.511 10.231 -75.735 1.00 194.24 338 ASP C CA 1
ATOM 2318 C C . ASP C 1 9 ? -40.732 9.014 -75.258 1.00 196.72 338 ASP C C 1
ATOM 2319 O O . ASP C 1 9 ? -40.843 7.950 -75.880 1.00 193.66 338 ASP C O 1
ATOM 2324 N N . THR C 1 10 ? -39.993 9.145 -74.149 1.00 199.73 339 THR C N 1
ATOM 2325 C CA . THR C 1 10 ? -38.740 8.442 -73.875 1.00 203.71 339 THR C CA 1
ATOM 2326 C C . THR C 1 10 ? -37.686 9.044 -74.797 1.00 206.09 339 THR C C 1
ATOM 2327 O O . THR C 1 10 ? -37.998 9.945 -75.583 1.00 208.00 339 THR C O 1
ATOM 2331 N N . GLU C 1 11 ? -36.438 8.590 -74.712 1.00 200.11 340 GLU C N 1
ATOM 2332 C CA . GLU C 1 11 ? -35.384 9.170 -75.545 1.00 196.97 340 GLU C CA 1
ATOM 2333 C C . GLU C 1 11 ? -35.461 8.565 -76.949 1.00 199.24 340 GLU C C 1
ATOM 2334 O O . GLU C 1 11 ? -34.616 7.781 -77.387 1.00 200.72 340 GLU C O 1
ATOM 2340 N N . SER C 1 12 ? -36.519 8.958 -77.659 1.00 203.41 341 SER C N 1
ATOM 2341 C CA . SER C 1 12 ? -36.796 8.508 -79.015 1.00 208.34 341 SER C CA 1
ATOM 2342 C C . SER C 1 12 ? -37.253 9.689 -79.856 1.00 205.09 341 SER C C 1
ATOM 2343 O O . SER C 1 12 ? -37.728 10.703 -79.338 1.00 202.01 341 SER C O 1
ATOM 2346 N N . THR C 1 13 ? -37.110 9.543 -81.170 1.00 198.84 342 THR C N 1
ATOM 2347 C CA . THR C 1 13 ? -37.606 10.516 -82.132 1.00 191.92 342 THR C CA 1
ATOM 2348 C C . THR C 1 13 ? -38.570 9.815 -83.078 1.00 183.43 342 THR C C 1
ATOM 2349 O O . THR C 1 13 ? -38.222 8.794 -83.680 1.00 187.58 342 THR C O 1
ATOM 2353 N N . LYS C 1 14 ? -39.778 10.355 -83.195 1.00 173.25 343 LYS C N 1
ATOM 2354 C CA . LYS C 1 14 ? -40.768 9.803 -84.102 1.00 163.79 343 LYS C CA 1
ATOM 2355 C C . LYS C 1 14 ? -40.538 10.329 -85.518 1.00 163.73 343 LYS C C 1
ATOM 2356 O O . LYS C 1 14 ? -39.755 11.255 -85.747 1.00 170.63 343 LYS C O 1
ATOM 2362 N N . THR C 1 15 ? -41.227 9.720 -86.481 1.00 153.11 344 THR C N 1
ATOM 2363 C CA . THR C 1 15 ? -41.150 10.207 -87.850 1.00 149.57 344 THR C CA 1
ATOM 2364 C C . THR C 1 15 ? -41.854 11.556 -87.964 1.00 150.51 344 THR C C 1
ATOM 2365 O O . THR C 1 15 ? -42.666 11.938 -87.116 1.00 151.44 344 THR C O 1
ATOM 2369 N N . GLN C 1 16 ? -41.525 12.286 -89.033 1.00 155.14 345 GLN C N 1
ATOM 2370 C CA . GLN C 1 16 ? -42.020 13.651 -89.179 1.00 153.38 345 GLN C CA 1
ATOM 2371 C C . GLN C 1 16 ? -43.541 13.704 -89.219 1.00 146.37 345 GLN C C 1
ATOM 2372 O O . GLN C 1 16 ? -44.139 14.690 -88.774 1.00 145.20 345 GLN C O 1
ATOM 2378 N N . ARG C 1 17 ? -44.187 12.653 -89.725 1.00 140.03 346 ARG C N 1
ATOM 2379 C CA . ARG C 1 17 ? -45.644 12.659 -89.820 1.00 142.52 346 ARG C CA 1
ATOM 2380 C C . ARG C 1 17 ? -46.290 12.482 -88.449 1.00 139.55 346 ARG C C 1
ATOM 2381 O O . ARG C 1 17 ? -47.199 13.233 -88.077 1.00 128.36 346 ARG C O 1
ATOM 2389 N N . GLU C 1 18 ? -45.832 11.494 -87.679 1.00 130.85 347 GLU C N 1
ATOM 2390 C CA . GLU C 1 18 ? -46.440 11.247 -86.374 1.00 135.74 347 GLU C CA 1
ATOM 2391 C C . GLU C 1 18 ? -46.037 12.306 -85.353 1.00 143.07 347 GLU C C 1
ATOM 2392 O O . GLU C 1 18 ? -46.789 12.571 -84.401 1.00 150.46 347 GLU C O 1
ATOM 2398 N N . GLN C 1 19 ? -44.869 12.932 -85.540 1.00 135.93 348 GLN C N 1
ATOM 2399 C CA . GLN C 1 19 ? -44.465 14.029 -84.662 1.00 140.10 348 GLN C CA 1
ATOM 2400 C C . GLN C 1 19 ? -45.489 15.157 -84.680 1.00 142.26 348 GLN C C 1
ATOM 2401 O O . GLN C 1 19 ? -45.777 15.760 -83.637 1.00 144.66 348 GLN C O 1
ATOM 2407 N N . GLU C 1 20 ? -46.069 15.442 -85.851 1.00 138.60 349 GLU C N 1
ATOM 2408 C CA . GLU C 1 20 ? -47.106 16.467 -85.914 1.00 133.94 349 GLU C CA 1
ATOM 2409 C C . GLU C 1 20 ? -48.365 16.024 -85.181 1.00 128.92 349 GLU C C 1
ATOM 2410 O O . GLU C 1 20 ? -49.058 16.850 -84.580 1.00 119.35 349 GLU C O 1
ATOM 2416 N N . ILE C 1 21 ? -48.685 14.728 -85.226 1.00 128.61 350 ILE C N 1
ATOM 2417 C CA . ILE C 1 21 ? -49.795 14.223 -84.425 1.00 121.45 350 ILE C CA 1
ATOM 2418 C C . ILE C 1 21 ? -49.544 14.508 -82.952 1.00 113.86 350 ILE C C 1
ATOM 2419 O O . ILE C 1 21 ? -50.454 14.914 -82.216 1.00 118.65 350 ILE C O 1
ATOM 2424 N N . ILE C 1 22 ? -48.297 14.338 -82.508 1.00 110.12 351 ILE C N 1
ATOM 2425 C CA . ILE C 1 22 ? -47.967 14.613 -81.113 1.00 115.69 351 ILE C CA 1
ATOM 2426 C C . ILE C 1 22 ? -48.129 16.099 -80.800 1.00 127.32 351 ILE C C 1
ATOM 2427 O O . ILE C 1 22 ? -48.736 16.474 -79.786 1.00 121.98 351 ILE C O 1
ATOM 2432 N N . ARG C 1 23 ? -47.607 16.971 -81.671 1.00 146.62 352 ARG C N 1
ATOM 2433 C CA . ARG C 1 23 ? -47.704 18.410 -81.422 1.00 149.91 352 ARG C CA 1
ATOM 2434 C C . ARG C 1 23 ? -49.158 18.871 -81.395 1.00 143.51 352 ARG C C 1
ATOM 2435 O O . ARG C 1 23 ? -49.566 19.633 -80.505 1.00 145.43 352 ARG C O 1
ATOM 2443 N N . LEU C 1 24 ? -49.952 18.420 -82.368 1.00 129.44 353 LEU C N 1
ATOM 2444 C CA . LEU C 1 24 ? -51.366 18.773 -82.418 1.00 122.99 353 LEU C CA 1
ATOM 2445 C C . LEU C 1 24 ? -52.104 18.283 -81.179 1.00 116.34 353 LEU C C 1
ATOM 2446 O O . LEU C 1 24 ? -52.955 18.997 -80.633 1.00 120.41 353 LEU C O 1
ATOM 2451 N N . THR C 1 25 ? -51.799 17.063 -80.723 1.00 110.89 354 THR C N 1
ATOM 2452 C CA . THR C 1 25 ? -52.392 16.583 -79.479 1.00 105.63 354 THR C CA 1
ATOM 2453 C C . THR C 1 25 ? -52.037 17.501 -78.314 1.00 111.26 354 THR C C 1
ATOM 2454 O O . THR C 1 25 ? -52.898 17.817 -77.481 1.00 114.88 354 THR C O 1
ATOM 2458 N N . GLN C 1 26 ? -50.782 17.964 -78.253 1.00 109.37 355 GLN C N 1
ATOM 2459 C CA . GLN C 1 26 ? -50.413 18.910 -77.201 1.00 113.44 355 GLN C CA 1
ATOM 2460 C C . GLN C 1 26 ? -51.247 20.179 -77.283 1.00 121.89 355 GLN C C 1
ATOM 2461 O O . GLN C 1 26 ? -51.665 20.723 -76.256 1.00 116.96 355 GLN C O 1
ATOM 2467 N N . GLN C 1 27 ? -51.499 20.668 -78.499 1.00 133.92 356 GLN C N 1
ATOM 2468 C CA . GLN C 1 27 ? -52.324 21.865 -78.644 1.00 133.63 356 GLN C CA 1
ATOM 2469 C C . GLN C 1 27 ? -53.752 21.604 -78.180 1.00 121.38 356 GLN C C 1
ATOM 2470 O O . GLN C 1 27 ? -54.393 22.479 -77.583 1.00 120.56 356 GLN C O 1
ATOM 2476 N N . LEU C 1 28 ? -54.264 20.400 -78.441 1.00 113.14 357 LEU C N 1
ATOM 2477 C CA . LEU C 1 28 ? -55.613 20.046 -78.007 1.00 106.45 357 LEU C CA 1
ATOM 2478 C C . LEU C 1 28 ? -55.712 20.042 -76.485 1.00 110.46 357 LEU C C 1
ATOM 2479 O O . LEU C 1 28 ? -56.592 20.691 -75.898 1.00 113.56 357 LEU C O 1
ATOM 2484 N N . ILE C 1 29 ? -54.799 19.324 -75.825 1.00 100.30 358 ILE C N 1
ATOM 2485 C CA . ILE C 1 29 ? -54.784 19.305 -74.365 1.00 96.15 358 ILE C CA 1
ATOM 2486 C C . ILE C 1 29 ? -54.548 20.704 -73.811 1.00 103.02 358 ILE C C 1
ATOM 2487 O O . ILE C 1 29 ? -55.014 21.035 -72.714 1.00 105.71 358 ILE C O 1
ATOM 2492 N N . THR C 1 30 ? -53.833 21.549 -74.558 1.00 104.65 359 THR C N 1
ATOM 2493 C CA . THR C 1 30 ? -53.642 22.934 -74.140 1.00 112.39 359 THR C CA 1
ATOM 2494 C C . THR C 1 30 ? -54.966 23.681 -74.122 1.00 121.29 359 THR C C 1
ATOM 2495 O O . THR C 1 30 ? -55.301 24.354 -73.140 1.00 117.93 359 THR C O 1
ATOM 2499 N N . SER C 1 31 ? -55.735 23.574 -75.209 1.00 130.93 360 SER C N 1
ATOM 2500 C CA . SER C 1 31 ? -57.047 24.210 -75.238 1.00 127.68 360 SER C CA 1
ATOM 2501 C C . SER C 1 31 ? -57.961 23.654 -74.155 1.00 120.67 360 SER C C 1
ATOM 2502 O O . SER C 1 31 ? -58.841 24.369 -73.662 1.00 130.82 360 SER C O 1
ATOM 2505 N N . ILE C 1 32 ? -57.766 22.394 -73.759 1.00 113.67 361 ILE C N 1
ATOM 2506 C CA . ILE C 1 32 ? -58.603 21.823 -72.707 1.00 109.98 361 ILE C CA 1
ATOM 2507 C C . ILE C 1 32 ? -58.227 22.400 -71.345 1.00 109.47 361 ILE C C 1
ATOM 2508 O O . ILE C 1 32 ? -59.096 22.827 -70.575 1.00 102.13 361 ILE C O 1
ATOM 2513 N N . THR C 1 33 ? -56.929 22.426 -71.027 1.00 116.14 362 THR C N 1
ATOM 2514 C CA . THR C 1 33 ? -56.506 22.908 -69.714 1.00 120.05 362 THR C CA 1
ATOM 2515 C C . THR C 1 33 ? -56.716 24.412 -69.577 1.00 121.75 362 THR C C 1
ATOM 2516 O O . THR C 1 33 ? -57.065 24.898 -68.495 1.00 113.59 362 THR C O 1
ATOM 2520 N N . ALA C 1 34 ? -56.510 25.163 -70.658 1.00 135.15 363 ALA C N 1
ATOM 2521 C CA . ALA C 1 34 ? -56.700 26.607 -70.637 1.00 135.35 363 ALA C CA 1
ATOM 2522 C C . ALA C 1 34 ? -58.148 27.020 -70.862 1.00 133.02 363 ALA C C 1
ATOM 2523 O O . ALA C 1 34 ? -58.448 28.217 -70.786 1.00 134.91 363 ALA C O 1
ATOM 2525 N N . LYS C 1 35 ? -59.040 26.065 -71.135 1.00 127.86 364 LYS C N 1
ATOM 2526 C CA . LYS C 1 35 ? -60.459 26.338 -71.371 1.00 117.60 364 LYS C CA 1
ATOM 2527 C C . LYS C 1 35 ? -60.650 27.315 -72.530 1.00 116.89 364 LYS C C 1
ATOM 2528 O O . LYS C 1 35 ? -61.487 28.218 -72.476 1.00 111.67 364 LYS C O 1
ATOM 2534 N N . ASP C 1 36 ? -59.864 27.130 -73.588 1.00 123.27 365 ASP C N 1
ATOM 2535 C CA . ASP C 1 36 ? -59.946 27.945 -74.798 1.00 128.66 365 ASP C CA 1
ATOM 2536 C C . ASP C 1 36 ? -60.705 27.143 -75.851 1.00 123.22 365 ASP C C 1
ATOM 2537 O O . ASP C 1 36 ? -60.129 26.297 -76.539 1.00 125.95 365 ASP C O 1
ATOM 2542 N N . PHE C 1 37 ? -62.005 27.418 -75.982 1.00 112.48 366 PHE C N 1
ATOM 2543 C CA . PHE C 1 37 ? -62.841 26.614 -76.864 1.00 110.07 366 PHE C CA 1
ATOM 2544 C C . PHE C 1 37 ? -62.578 26.889 -78.340 1.00 115.14 366 PHE C C 1
ATOM 2545 O O . PHE C 1 37 ? -62.897 26.041 -79.177 1.00 110.56 366 PHE C O 1
ATOM 2553 N N . ASP C 1 38 ? -62.017 28.047 -78.684 1.00 120.03 367 ASP C N 1
ATOM 2554 C CA . ASP C 1 38 ? -61.802 28.371 -80.091 1.00 127.12 367 ASP C CA 1
ATOM 2555 C C . ASP C 1 38 ? -60.779 27.431 -80.724 1.00 132.36 367 ASP C C 1
ATOM 2556 O O . ASP C 1 38 ? -61.062 26.769 -81.735 1.00 128.25 367 ASP C O 1
ATOM 2561 N N . SER C 1 39 ? -59.579 27.359 -80.137 1.00 135.66 368 SER C N 1
ATOM 2562 C CA . SER C 1 39 ? -58.573 26.412 -80.611 1.00 132.77 368 SER C CA 1
ATOM 2563 C C . SER C 1 39 ? -59.098 24.984 -80.573 1.00 131.76 368 SER C C 1
ATOM 2564 O O . SER C 1 39 ? -58.861 24.203 -81.506 1.00 133.91 368 SER C O 1
ATOM 2567 N N . TYR C 1 40 ? -59.825 24.633 -79.507 1.00 123.91 369 TYR C N 1
ATOM 2568 C CA . TYR C 1 40 ? -60.424 23.305 -79.402 1.00 114.59 369 TYR C CA 1
ATOM 2569 C C . TYR C 1 40 ? -61.300 23.003 -80.610 1.00 117.27 369 TYR C C 1
ATOM 2570 O O . TYR C 1 40 ? -61.176 21.941 -81.230 1.00 124.70 369 TYR C O 1
ATOM 2579 N N . SER C 1 41 ? -62.187 23.936 -80.967 1.00 113.45 370 SER C N 1
ATOM 2580 C CA . SER C 1 41 ? -63.085 23.715 -82.092 1.00 116.76 370 SER C CA 1
ATOM 2581 C C . SER C 1 41 ? -62.328 23.658 -83.409 1.00 119.19 370 SER C C 1
ATOM 2582 O O . SER C 1 41 ? -62.736 22.935 -84.325 1.00 119.53 370 SER C O 1
ATOM 2585 N N . LYS C 1 42 ? -61.224 24.400 -83.529 1.00 142.04 371 LYS C N 1
ATOM 2586 C CA . LYS C 1 42 ? -60.436 24.304 -84.754 1.00 152.43 371 LYS C CA 1
ATOM 2587 C C . LYS C 1 42 ? -59.749 22.951 -84.879 1.00 147.83 371 LYS C C 1
ATOM 2588 O O . LYS C 1 42 ? -59.577 22.453 -85.995 1.00 141.31 371 LYS C O 1
ATOM 2594 N N . LEU C 1 43 ? -59.370 22.330 -83.762 1.00 143.19 372 LEU C N 1
ATOM 2595 C CA . LEU C 1 43 ? -58.653 21.058 -83.829 1.00 130.41 372 LEU C CA 1
ATOM 2596 C C . LEU C 1 43 ? -59.566 19.836 -83.831 1.00 121.90 372 LEU C C 1
ATOM 2597 O O . LEU C 1 43 ? -59.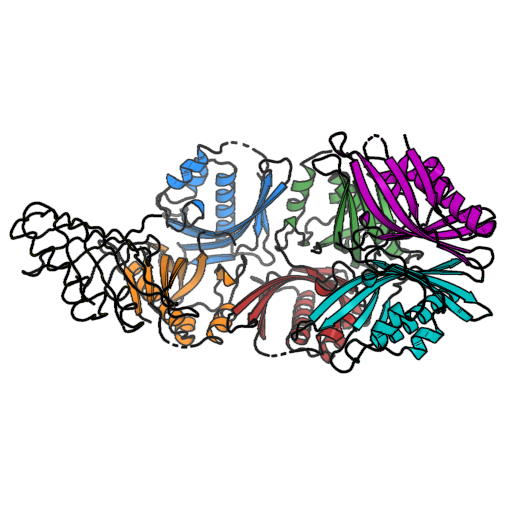079 18.729 -84.081 1.00 109.91 372 LEU C O 1
ATOM 2602 N N . VAL C 1 44 ? -60.865 20.000 -83.586 1.00 129.75 373 VAL C N 1
ATOM 2603 C CA . VAL C 1 44 ? -61.773 18.876 -83.379 1.00 131.68 373 VAL C CA 1
ATOM 2604 C C . VAL C 1 44 ? -62.880 18.910 -84.425 1.00 132.21 373 VAL C C 1
ATOM 2605 O O . VAL C 1 44 ? -63.432 19.974 -84.728 1.00 134.40 373 VAL C O 1
ATOM 2609 N N . ASP C 1 45 ? -63.208 17.737 -84.969 1.00 131.79 374 ASP C N 1
ATOM 2610 C CA . ASP C 1 45 ? -64.302 17.629 -85.924 1.00 133.52 374 ASP C CA 1
ATOM 2611 C C . ASP C 1 45 ? -65.638 17.859 -85.220 1.00 131.81 374 ASP C C 1
ATOM 2612 O O . ASP C 1 45 ? -65.827 17.413 -84.084 1.00 139.14 374 ASP C O 1
ATOM 2617 N N . PRO C 1 46 ? -66.582 18.551 -85.862 1.00 119.92 375 PRO C N 1
ATOM 2618 C CA . PRO C 1 46 ? -67.872 18.821 -85.203 1.00 112.80 375 PRO C CA 1
ATOM 2619 C C . PRO C 1 46 ? -68.689 17.575 -84.897 1.00 107.93 375 PRO C C 1
ATOM 2620 O O . PRO C 1 46 ? -69.573 17.635 -84.034 1.00 103.59 375 PRO C O 1
ATOM 2624 N N . LYS C 1 47 ? -68.432 16.452 -85.568 1.00 105.40 376 LYS C N 1
ATOM 2625 C CA . LYS C 1 47 ? -69.165 15.221 -85.291 1.00 98.83 376 LYS C CA 1
ATOM 2626 C C . LYS C 1 47 ? -68.273 14.204 -84.591 1.00 100.31 376 LYS C C 1
ATOM 2627 O O . LYS C 1 47 ? -68.163 13.057 -85.036 1.00 105.09 376 LYS C O 1
ATOM 2633 N N . ILE C 1 48 ? -67.643 14.606 -83.493 1.00 98.40 377 ILE C N 1
ATOM 2634 C CA . ILE C 1 48 ? -66.661 13.770 -82.814 1.00 98.05 377 ILE C CA 1
ATOM 2635 C C . ILE C 1 48 ? -67.371 12.860 -81.819 1.00 92.75 377 ILE C C 1
ATOM 2636 O O . ILE C 1 48 ? -68.092 13.329 -80.931 1.00 90.73 377 ILE C O 1
ATOM 2641 N N . THR C 1 49 ? -67.169 11.555 -81.968 1.00 88.80 378 THR C N 1
ATOM 2642 C CA . THR C 1 49 ? -67.641 10.605 -80.974 1.00 90.63 378 THR C CA 1
ATOM 2643 C C . THR C 1 49 ? -66.657 10.540 -79.811 1.00 90.96 378 THR C C 1
ATOM 2644 O O . THR C 1 49 ? -65.456 10.776 -79.972 1.00 91.37 378 THR C O 1
ATOM 2648 N N . ALA C 1 50 ? -67.179 10.211 -78.631 1.00 93.40 379 ALA C N 1
ATOM 2649 C CA . ALA C 1 50 ? -66.423 10.367 -77.400 1.00 86.18 379 ALA C CA 1
ATOM 2650 C C . ALA C 1 50 ? -66.848 9.335 -76.365 1.00 69.98 379 ALA C C 1
ATOM 2651 O O . ALA C 1 50 ? -68.043 9.054 -76.196 1.00 68.80 379 ALA C O 1
ATOM 2653 N N . PHE C 1 51 ? -65.841 8.790 -75.679 1.00 69.96 380 PHE C N 1
ATOM 2654 C CA . PHE C 1 51 ? -65.983 7.872 -74.552 1.00 71.37 380 PHE C CA 1
ATOM 2655 C C . PHE C 1 51 ? -65.190 8.454 -73.389 1.00 70.57 380 PHE C C 1
ATOM 2656 O O . PHE C 1 51 ? -63.955 8.450 -73.420 1.00 73.85 380 PHE C O 1
ATOM 2664 N N . GLU C 1 52 ? -65.877 8.951 -72.368 1.00 67.48 381 GLU C N 1
ATOM 2665 C CA . GLU C 1 52 ? -65.194 9.560 -71.237 1.00 73.82 381 GLU C CA 1
ATOM 2666 C C . GLU C 1 52 ? -66.023 9.333 -69.984 1.00 69.74 381 GLU C C 1
ATOM 2667 O O . GLU C 1 52 ? -67.240 9.128 -70.069 1.00 66.36 381 GLU C O 1
ATOM 2673 N N . PRO C 1 53 ? -65.392 9.341 -68.806 1.00 63.13 382 PRO C N 1
ATOM 2674 C CA . PRO C 1 53 ? -66.143 9.107 -67.562 1.00 66.35 382 PRO C CA 1
ATOM 2675 C C . PRO C 1 53 ? -67.251 10.112 -67.312 1.00 64.43 382 PRO C C 1
ATOM 2676 O O . PRO C 1 53 ? -68.194 9.798 -66.575 1.00 70.54 382 PRO C O 1
ATOM 2680 N N . GLU C 1 54 ? -67.171 11.311 -67.891 1.00 59.99 383 GLU C N 1
ATOM 2681 C CA . GLU C 1 54 ? -68.270 12.260 -67.771 1.00 56.10 383 GLU C CA 1
ATOM 2682 C C . GLU C 1 54 ? -69.507 11.801 -68.528 1.00 66.82 383 GLU C C 1
ATOM 2683 O O . GLU C 1 54 ? -70.606 12.297 -68.254 1.00 55.84 383 GLU C O 1
ATOM 2689 N N . ALA C 1 55 ? -69.352 10.873 -69.471 1.00 64.43 384 ALA C N 1
ATOM 2690 C CA . ALA C 1 55 ? -70.456 10.366 -70.274 1.00 60.46 384 ALA C CA 1
ATOM 2691 C C . ALA C 1 55 ? -71.131 9.149 -69.656 1.00 58.25 384 ALA C C 1
ATOM 2692 O O . ALA C 1 55 ? -72.093 8.635 -70.237 1.00 74.92 384 ALA C O 1
ATOM 2694 N N . LEU C 1 56 ? -70.642 8.676 -68.507 1.00 60.54 385 LEU C N 1
ATOM 2695 C CA . LEU C 1 56 ? -71.276 7.594 -67.749 1.00 57.06 385 LEU C CA 1
ATOM 2696 C C . LEU C 1 56 ? -71.449 6.333 -68.597 1.00 66.10 385 LEU C C 1
ATOM 2697 O O . LEU C 1 56 ? -72.533 5.751 -68.676 1.00 72.04 385 LEU C O 1
ATOM 2702 N N . GLY C 1 57 ? -70.362 5.906 -69.233 1.00 50.17 386 GLY C N 1
ATOM 2703 C CA . GLY C 1 57 ? -70.391 4.695 -70.022 1.00 61.37 386 GLY C CA 1
ATOM 2704 C C . GLY C 1 57 ? -71.167 4.779 -71.316 1.00 68.38 386 GLY C C 1
ATOM 2705 O O . GLY C 1 57 ? -71.265 3.770 -72.022 1.00 76.76 386 GLY C O 1
ATOM 2706 N N . ASN C 1 58 ? -71.726 5.935 -71.647 1.00 61.63 387 ASN C N 1
ATOM 2707 C CA . ASN C 1 58 ? -72.375 6.157 -72.927 1.00 57.25 387 ASN C CA 1
ATOM 2708 C C . ASN C 1 58 ? -71.405 6.827 -73.892 1.00 74.78 387 ASN C C 1
ATOM 2709 O O . ASN C 1 58 ? -70.421 7.449 -73.487 1.00 85.25 387 ASN C O 1
ATOM 2714 N N . GLN C 1 59 ? -71.692 6.689 -75.183 1.00 77.89 388 GLN C N 1
ATOM 2715 C CA . GLN C 1 59 ? -70.896 7.312 -76.233 1.00 77.83 388 GLN C CA 1
ATOM 2716 C C . GLN C 1 59 ? -71.603 8.578 -76.698 1.00 79.86 388 GLN C C 1
ATOM 2717 O O . GLN C 1 59 ? -72.733 8.512 -77.195 1.00 77.78 388 GLN C O 1
ATOM 2723 N N . VAL C 1 60 ? -70.946 9.723 -76.543 1.00 77.34 389 VAL C N 1
ATOM 2724 C CA . VAL C 1 60 ? -71.560 10.990 -76.898 1.00 77.19 389 VAL C CA 1
ATOM 2725 C C . VAL C 1 60 ? -70.960 11.482 -78.209 1.00 86.31 389 VAL C C 1
ATOM 2726 O O . VAL C 1 60 ? -69.896 11.043 -78.642 1.00 89.52 389 VAL C O 1
ATOM 2730 N N . GLU C 1 61 ? -71.665 12.395 -78.870 1.00 93.09 390 GLU C N 1
ATOM 2731 C CA . GLU C 1 61 ? -71.198 12.936 -80.135 1.00 98.31 390 GLU C CA 1
ATOM 2732 C C . GLU C 1 61 ? -71.481 14.429 -80.183 1.00 93.09 390 GLU C C 1
ATOM 2733 O O . GLU C 1 61 ? -72.481 14.909 -79.645 1.00 97.03 390 GLU C O 1
ATOM 2739 N N . GLY C 1 62 ? -70.580 15.162 -80.826 1.00 86.50 391 GLY C N 1
ATOM 2740 C CA . GLY C 1 62 ? -70.719 16.598 -80.963 1.00 88.77 391 GLY C CA 1
ATOM 2741 C C . GLY C 1 62 ? -69.804 17.353 -80.018 1.00 96.85 391 GLY C C 1
ATOM 2742 O O . GLY C 1 62 ? -69.082 16.784 -79.194 1.00 96.42 391 GLY C O 1
ATOM 2743 N N . LEU C 1 63 ? -69.848 18.677 -80.153 1.00 92.88 392 LEU C N 1
ATOM 2744 C CA . LEU C 1 63 ? -69.042 19.565 -79.327 1.00 101.05 392 LEU C CA 1
ATOM 2745 C C . LEU C 1 63 ? -69.797 20.120 -78.130 1.00 102.28 392 LEU C C 1
ATOM 2746 O O . LEU C 1 63 ? -69.161 20.542 -77.157 1.00 106.13 392 LEU C O 1
ATOM 2751 N N . GLU C 1 64 ? -71.130 20.132 -78.182 1.00 106.99 393 GLU C N 1
ATOM 2752 C CA . GLU C 1 64 ? -71.907 20.753 -77.115 1.00 108.42 393 GLU C CA 1
ATOM 2753 C C . GLU C 1 64 ? -71.655 20.070 -75.778 1.00 101.68 393 GLU C C 1
ATOM 2754 O O . GLU C 1 64 ? -71.512 20.742 -74.747 1.00 104.06 393 GLU C O 1
ATOM 2760 N N . PHE C 1 65 ? -71.584 18.736 -75.781 1.00 96.44 394 PHE C N 1
ATOM 2761 C CA . PHE C 1 65 ? -71.310 17.996 -74.553 1.00 87.21 394 PHE C CA 1
ATOM 2762 C C . PHE C 1 65 ? -69.999 18.442 -73.920 1.00 75.48 394 PHE C C 1
ATOM 2763 O O . PHE C 1 65 ? -69.896 18.545 -72.692 1.00 87.92 394 PHE C O 1
ATOM 2771 N N . HIS C 1 66 ? -68.985 18.713 -74.742 1.00 79.51 395 HIS C N 1
ATOM 2772 C CA . HIS C 1 66 ? -67.708 19.186 -74.225 1.00 77.61 395 HIS C CA 1
ATOM 2773 C C . HIS C 1 66 ? -67.708 20.690 -73.994 1.00 79.68 395 HIS C C 1
ATOM 2774 O O . HIS C 1 66 ? -67.053 21.165 -73.060 1.00 79.00 395 HIS C O 1
ATOM 2781 N N . LYS C 1 67 ? -68.437 21.448 -74.819 1.00 91.58 396 LYS C N 1
ATOM 2782 C CA . LYS C 1 67 ? -68.513 22.890 -74.613 1.00 99.66 396 LYS C CA 1
ATOM 2783 C C . LYS C 1 67 ? -69.159 23.227 -73.276 1.00 95.88 396 LYS C C 1
ATOM 2784 O O . LYS C 1 67 ? -68.882 24.288 -72.705 1.00 103.82 396 LYS C O 1
ATOM 2790 N N . PHE C 1 68 ? -70.016 22.340 -72.759 1.00 95.43 397 PHE C N 1
ATOM 2791 C CA . PHE C 1 68 ? -70.555 22.546 -71.419 1.00 96.38 397 PHE C CA 1
ATOM 2792 C C . PHE C 1 68 ? -69.447 22.687 -70.385 1.00 95.70 397 PHE C C 1
ATOM 2793 O O . PHE C 1 68 ? -69.596 23.434 -69.413 1.00 103.27 397 PHE C O 1
ATOM 2801 N N . TYR C 1 69 ? -68.326 21.995 -70.583 1.00 95.33 398 TYR C N 1
ATOM 2802 C CA . TYR C 1 69 ? -67.249 22.017 -69.604 1.00 92.43 398 TYR C CA 1
ATOM 2803 C C . TYR C 1 69 ? -66.346 23.233 -69.745 1.00 105.67 398 TYR C C 1
ATOM 2804 O O . TYR C 1 69 ? -65.678 23.606 -68.775 1.00 110.46 398 TYR C O 1
ATOM 2813 N N . PHE C 1 70 ? -66.316 23.864 -70.920 1.00 107.41 399 PHE C N 1
ATOM 2814 C CA . PHE C 1 70 ? -65.493 25.053 -71.103 1.00 105.97 399 PHE C CA 1
ATOM 2815 C C . PHE C 1 70 ? -66.075 26.278 -70.412 1.00 120.57 399 PHE C C 1
ATOM 2816 O O . PHE C 1 70 ? -65.340 27.240 -70.166 1.00 134.04 399 PHE C O 1
ATOM 2824 N N . ASP C 1 71 ? -67.367 26.264 -70.087 1.00 113.19 400 ASP C N 1
ATOM 2825 C CA . ASP C 1 71 ? -68.067 27.447 -69.606 1.00 125.35 400 ASP C CA 1
ATOM 2826 C C . ASP C 1 71 ? -68.146 27.532 -68.087 1.00 137.55 400 ASP C C 1
ATOM 2827 O O . ASP C 1 71 ? -68.866 28.391 -67.568 1.00 145.22 400 ASP C O 1
ATOM 2832 N N . ASN C 1 72 ? -67.432 26.674 -67.361 1.00 140.57 401 ASN C N 1
ATOM 2833 C CA . ASN C 1 72 ? -67.556 26.623 -65.908 1.00 136.70 401 ASN C CA 1
ATOM 2834 C C . ASN C 1 72 ? -66.179 26.458 -65.281 1.00 147.84 401 ASN C C 1
ATOM 2835 O O . ASN C 1 72 ? -65.466 25.501 -65.600 1.00 146.11 401 ASN C O 1
ATOM 2840 N N . LEU C 1 73 ? -65.820 27.406 -64.393 1.00 162.89 402 LEU C N 1
ATOM 2841 C CA . LEU C 1 73 ? -64.591 27.517 -63.602 1.00 170.80 402 LEU C CA 1
ATOM 2842 C C . LEU C 1 73 ? -63.482 28.198 -64.397 1.00 175.44 402 LEU C C 1
ATOM 2843 O O . LEU C 1 73 ? -63.436 28.082 -65.628 1.00 182.80 402 LEU C O 1
ATOM 2848 N N . PRO C 1 74 ? -62.575 28.937 -63.730 1.00 166.82 403 PRO C N 1
ATOM 2849 C CA . PRO C 1 74 ? -61.488 29.675 -64.385 1.00 164.36 403 PRO C CA 1
ATOM 2850 C C . PRO C 1 74 ? -60.354 28.777 -64.874 1.00 156.98 403 PRO C C 1
ATOM 2851 O O . PRO C 1 74 ? -59.219 29.248 -64.963 1.00 152.11 403 PRO C O 1
ATOM 2855 N N . THR C 1 80 ? -53.443 26.513 -61.690 1.00 142.23 409 THR C N 1
ATOM 2856 C CA . THR C 1 80 ? -52.157 25.860 -61.466 1.00 140.94 409 THR C CA 1
ATOM 2857 C C . THR C 1 80 ? -52.260 24.354 -61.693 1.00 129.48 409 THR C C 1
ATOM 2858 O O . THR C 1 80 ? -52.702 23.614 -60.814 1.00 124.17 409 THR C O 1
ATOM 2862 N N . VAL C 1 81 ? -51.845 23.908 -62.880 1.00 115.32 410 VAL C N 1
ATOM 2863 C CA . VAL C 1 81 ? -51.939 22.507 -63.273 1.00 98.64 410 VAL C CA 1
ATOM 2864 C C . VAL C 1 81 ? -50.684 22.118 -64.046 1.00 103.39 410 VAL C C 1
ATOM 2865 O O . VAL C 1 81 ? -50.006 22.961 -64.641 1.00 113.51 410 VAL C O 1
ATOM 2869 N N . ASN C 1 82 ? -50.385 20.818 -64.037 1.00 96.21 411 ASN C N 1
ATOM 2870 C CA . ASN C 1 82 ? -49.227 20.286 -64.748 1.00 94.47 411 ASN C CA 1
ATOM 2871 C C . ASN C 1 82 ? -49.586 18.933 -65.345 1.00 100.35 411 ASN C C 1
ATOM 2872 O O . ASN C 1 82 ? -49.650 17.932 -64.624 1.00 107.36 411 ASN C O 1
ATOM 2877 N N . THR C 1 83 ? -49.807 18.897 -66.654 1.00 95.20 412 THR C N 1
ATOM 2878 C CA . THR C 1 83 ? -50.099 17.653 -67.354 1.00 91.83 412 THR C CA 1
ATOM 2879 C C . THR C 1 83 ? -48.837 17.110 -68.013 1.00 86.78 412 THR C C 1
ATOM 2880 O O . THR C 1 83 ? -48.006 17.871 -68.521 1.00 89.69 412 THR C O 1
ATOM 2884 N N . THR C 1 84 ? -48.706 15.787 -67.996 1.00 85.60 413 THR C N 1
ATOM 2885 C CA . THR C 1 84 ? -47.535 15.080 -68.490 1.00 93.89 413 THR C CA 1
ATOM 2886 C C . THR C 1 84 ? -48.011 13.898 -69.316 1.00 96.13 413 THR C C 1
ATOM 2887 O O . THR C 1 84 ? -48.825 13.100 -68.841 1.00 96.87 413 THR C O 1
ATOM 2891 N N . ILE C 1 85 ? -47.509 13.785 -70.541 1.00 98.69 414 ILE C N 1
ATOM 2892 C CA . ILE C 1 85 ? -47.928 12.736 -71.462 1.00 91.64 414 ILE C CA 1
ATOM 2893 C C . ILE C 1 85 ? -46.899 11.617 -71.419 1.00 89.42 414 ILE C C 1
ATOM 2894 O O . ILE C 1 85 ? -45.725 11.823 -71.750 1.00 92.50 414 ILE C O 1
ATOM 2899 N N . LEU C 1 86 ? -47.348 10.436 -71.008 1.00 87.25 415 LEU C N 1
ATOM 2900 C CA . LEU C 1 86 ? -46.494 9.280 -70.774 1.00 88.25 415 LEU C CA 1
ATOM 2901 C C . LEU C 1 86 ? -46.670 8.283 -71.912 1.00 95.68 415 LEU C C 1
ATOM 2902 O O . LEU C 1 86 ? -47.798 7.846 -72.194 1.00 96.01 415 LEU C O 1
ATOM 2907 N N . ALA C 1 87 ? -45.551 7.930 -72.550 1.00 92.11 416 ALA C N 1
ATOM 2908 C CA . ALA C 1 87 ? -45.415 6.903 -73.576 1.00 93.57 416 ALA C CA 1
ATOM 2909 C C . ALA C 1 87 ? -46.462 7.054 -74.672 1.00 108.51 416 ALA C C 1
ATOM 2910 O O . ALA C 1 87 ? -47.422 6.275 -74.720 1.00 110.59 416 ALA C O 1
ATOM 2912 N N . PRO C 1 88 ? -46.321 8.035 -75.565 1.00 94.87 417 PRO C N 1
ATOM 2913 C CA . PRO C 1 88 ? -47.266 8.151 -76.684 1.00 98.24 417 PRO C CA 1
ATOM 2914 C C . PRO C 1 88 ? -46.939 7.143 -77.778 1.00 107.92 417 PRO C C 1
ATOM 2915 O O . PRO C 1 88 ? -45.807 7.076 -78.262 1.00 122.03 417 PRO C O 1
ATOM 2919 N N . HIS C 1 89 ? -47.939 6.350 -78.156 1.00 113.54 418 HIS C N 1
ATOM 2920 C CA . HIS C 1 89 ? -47.854 5.419 -79.274 1.00 115.63 418 HIS C CA 1
ATOM 2921 C C . HIS C 1 89 ? -48.691 5.973 -80.418 1.00 116.73 418 HIS C C 1
ATOM 2922 O O . HIS C 1 89 ? -49.902 6.163 -80.265 1.00 106.95 418 HIS C O 1
ATOM 2929 N N . VAL C 1 90 ? -48.055 6.227 -81.557 1.00 124.22 419 VAL C N 1
ATOM 2930 C CA . VAL C 1 90 ? -48.738 6.756 -82.732 1.00 125.11 419 VAL C CA 1
ATOM 2931 C C . VAL C 1 90 ? -48.623 5.731 -83.848 1.00 129.12 419 VAL C C 1
ATOM 2932 O O . VAL C 1 90 ? -47.518 5.442 -84.324 1.00 141.83 419 VAL C O 1
ATOM 2936 N N . GLN C 1 91 ? -49.758 5.181 -84.262 1.00 115.92 420 GLN C N 1
ATOM 2937 C CA . GLN C 1 91 ? -49.829 4.284 -85.406 1.00 118.24 420 GLN C CA 1
ATOM 2938 C C . GLN C 1 91 ? -50.567 5.001 -86.526 1.00 119.74 420 GLN C C 1
ATOM 2939 O O . GLN C 1 91 ? -51.723 5.410 -86.355 1.00 119.99 420 GLN C O 1
ATOM 2945 N N . MET C 1 92 ? -49.889 5.170 -87.656 1.00 125.68 421 MET C N 1
ATOM 2946 C CA . MET C 1 92 ? -50.465 5.859 -88.797 1.00 128.28 421 MET C CA 1
ATOM 2947 C C . MET C 1 92 ? -51.376 4.925 -89.582 1.00 129.04 421 MET C C 1
ATOM 2948 O O . MET C 1 92 ? -51.173 3.708 -89.624 1.00 123.13 421 MET C O 1
ATOM 2953 N N . LEU C 1 93 ? -52.395 5.514 -90.207 1.00 140.61 422 LEU C N 1
ATOM 2954 C CA . LEU C 1 93 ? -53.415 4.779 -90.953 1.00 152.55 422 LEU C CA 1
ATOM 2955 C C . LEU C 1 93 ? -53.515 5.398 -92.345 1.00 159.88 422 LEU C C 1
ATOM 2956 O O . LEU C 1 93 ? -54.328 6.296 -92.588 1.00 164.59 422 LEU C O 1
ATOM 2961 N N . GLY C 1 94 ? -52.678 4.905 -93.259 1.00 148.92 423 GLY C N 1
ATOM 2962 C CA . GLY C 1 94 ? -52.672 5.417 -94.618 1.00 151.24 423 GLY C CA 1
ATOM 2963 C C . GLY C 1 94 ? -52.177 6.849 -94.677 1.00 142.57 423 GLY C C 1
ATOM 2964 O O . GLY C 1 94 ? -51.186 7.224 -94.042 1.00 139.93 423 GLY C O 1
ATOM 2965 N N . GLU C 1 95 ? -52.880 7.667 -95.462 1.00 143.91 424 GLU C N 1
ATOM 2966 C CA . GLU C 1 95 ? -52.555 9.076 -95.618 1.00 141.99 424 GLU C CA 1
ATOM 2967 C C . GLU C 1 95 ? -53.532 9.999 -94.907 1.00 137.89 424 GLU C C 1
ATOM 2968 O O . GLU C 1 95 ? -53.200 11.168 -94.680 1.00 132.14 424 GLU C O 1
ATOM 2974 N N . GLU C 1 96 ? -54.719 9.504 -94.549 1.00 144.29 425 GLU C N 1
ATOM 2975 C CA . GLU C 1 96 ? -55.766 10.333 -93.965 1.00 152.46 425 GLU C CA 1
ATOM 2976 C C . GLU C 1 96 ? -56.192 9.876 -92.572 1.00 160.88 425 GLU C C 1
ATOM 2977 O O . GLU C 1 96 ? -57.158 10.426 -92.028 1.00 162.41 425 GLU C O 1
ATOM 2983 N N . GLY C 1 97 ? -55.497 8.916 -91.973 1.00 167.50 426 GLY C N 1
ATOM 2984 C CA . GLY C 1 97 ? -55.847 8.442 -90.649 1.00 169.90 426 GLY C CA 1
ATOM 2985 C C . GLY C 1 97 ? -54.645 8.385 -89.730 1.00 159.58 426 GLY C C 1
ATOM 2986 O O . GLY C 1 97 ? -53.513 8.182 -90.165 1.00 165.10 426 GLY C O 1
ATOM 2987 N N . ALA C 1 98 ? -54.910 8.578 -88.437 1.00 145.61 427 ALA C N 1
ATOM 2988 C CA . ALA C 1 98 ? -53.868 8.444 -87.427 1.00 136.21 427 ALA C CA 1
ATOM 2989 C C . ALA C 1 98 ? -54.498 8.073 -86.093 1.00 134.05 427 ALA C C 1
ATOM 2990 O O . ALA C 1 98 ? -55.577 8.566 -85.751 1.00 126.75 427 ALA C O 1
ATOM 2992 N N . CYS C 1 99 ? -53.815 7.213 -85.337 1.00 137.76 428 CYS C N 1
ATOM 2993 C CA . CYS C 1 99 ? -54.298 6.774 -84.028 1.00 121.41 428 CYS C CA 1
ATOM 2994 C C . CYS C 1 99 ? -53.183 6.942 -83.005 1.00 115.77 428 CYS C C 1
ATOM 2995 O O . CYS C 1 99 ? -52.172 6.235 -83.064 1.00 122.59 428 CYS C O 1
ATOM 2998 N N . ILE C 1 100 ? -53.370 7.866 -82.065 1.00 105.86 429 ILE C N 1
ATOM 2999 C CA . ILE C 1 100 ? -52.384 8.159 -81.028 1.00 103.12 429 ILE C CA 1
ATOM 3000 C C . ILE C 1 100 ? -52.992 7.824 -79.672 1.00 99.63 429 ILE C C 1
ATOM 3001 O O . ILE C 1 100 ? -54.102 8.265 -79.362 1.00 104.18 429 ILE C O 1
ATOM 3006 N N . SER C 1 101 ? -52.274 7.044 -78.869 1.00 97.89 430 SER C N 1
ATOM 3007 C CA . SER C 1 101 ? -52.742 6.661 -77.544 1.00 93.52 430 SER C CA 1
ATOM 3008 C C . SER C 1 101 ? -51.633 6.896 -76.529 1.00 94.32 430 SER C C 1
ATOM 3009 O O . SER C 1 101 ? -50.458 6.669 -76.822 1.00 88.42 430 SER C O 1
ATOM 3012 N N . TYR C 1 102 ? -52.008 7.347 -75.333 1.00 90.79 431 TYR C N 1
ATOM 3013 C CA . TYR C 1 102 ? -51.022 7.766 -74.347 1.00 83.38 431 TYR C CA 1
ATOM 3014 C C . TYR C 1 102 ? -51.639 7.720 -72.957 1.00 85.20 431 TYR C C 1
ATOM 3015 O O . TYR C 1 102 ? -52.851 7.541 -72.796 1.00 85.25 431 TYR C O 1
ATOM 3024 N N . VAL C 1 103 ? -50.785 7.905 -71.950 1.00 84.26 432 VAL C N 1
ATOM 3025 C CA . VAL C 1 103 ? -51.214 7.985 -70.556 1.00 77.41 432 VAL C CA 1
ATOM 3026 C C . VAL C 1 103 ? -51.060 9.427 -70.090 1.00 77.94 432 VAL C C 1
ATOM 3027 O O . VAL C 1 103 ? -49.952 9.968 -70.077 1.00 93.60 432 VAL C O 1
ATOM 3031 N N . ARG C 1 104 ? -52.164 10.046 -69.698 1.00 75.79 433 ARG C N 1
ATOM 3032 C CA . ARG C 1 104 ? -52.179 11.430 -69.247 1.00 76.27 433 ARG C CA 1
ATOM 3033 C C . ARG C 1 104 ? -52.071 11.474 -67.726 1.00 80.26 433 ARG C C 1
ATOM 3034 O O . ARG C 1 104 ? -52.886 10.863 -67.023 1.00 77.52 433 ARG C O 1
ATOM 3042 N N . LEU C 1 105 ? -51.075 12.207 -67.225 1.00 85.81 434 LEU C N 1
ATOM 3043 C CA . LEU C 1 105 ? -50.800 12.325 -65.796 1.00 76.17 434 LEU C CA 1
ATOM 3044 C C . LEU C 1 105 ? -50.931 13.787 -65.392 1.00 77.01 434 LEU C C 1
ATOM 3045 O O . LEU C 1 105 ? -50.158 14.630 -65.853 1.00 91.90 434 LEU C O 1
ATOM 3050 N N . THR C 1 106 ? -51.886 14.081 -64.515 1.00 76.66 435 THR C N 1
ATOM 3051 C CA . THR C 1 106 ? -52.255 15.450 -64.180 1.00 78.74 435 THR C CA 1
ATOM 3052 C C . THR C 1 106 ? -51.935 15.748 -62.721 1.00 75.56 435 THR C C 1
ATOM 3053 O O . THR C 1 106 ? -52.291 14.972 -61.831 1.00 73.46 435 THR C O 1
ATOM 3057 N N . GLN C 1 107 ? -51.266 16.873 -62.486 1.00 78.69 436 GLN C N 1
ATOM 3058 C CA . GLN C 1 107 ? -50.944 17.353 -61.150 1.00 78.91 436 GLN C CA 1
ATOM 3059 C C . GLN C 1 107 ? -51.719 18.635 -60.891 1.00 96.05 436 GLN C C 1
ATOM 3060 O O . GLN C 1 107 ? -51.684 19.560 -61.713 1.00 103.53 436 GLN C O 1
ATOM 3066 N N . GLY C 1 108 ? -52.406 18.698 -59.755 1.00 97.61 437 GLY C N 1
ATOM 3067 C CA . GLY C 1 108 ? -53.194 19.873 -59.465 1.00 105.04 437 GLY C CA 1
ATOM 3068 C C . GLY C 1 108 ? -53.436 20.063 -57.984 1.00 107.62 437 GLY C C 1
ATOM 3069 O O . GLY C 1 108 ? -52.887 19.346 -57.144 1.00 104.63 437 GLY C O 1
ATOM 3070 N N . ILE C 1 109 ? -54.270 21.055 -57.680 1.00 120.24 438 ILE C N 1
ATOM 3071 C CA . ILE C 1 109 ? -54.654 21.401 -56.318 1.00 118.95 438 ILE C CA 1
ATOM 3072 C C . ILE C 1 109 ? -56.154 21.183 -56.179 1.00 124.78 438 ILE C C 1
ATOM 3073 O O . ILE C 1 109 ? -56.937 21.693 -56.989 1.00 126.45 438 ILE C O 1
ATOM 3078 N N . GLY C 1 110 ? -56.550 20.427 -55.158 1.00 126.82 439 GLY C N 1
ATOM 3079 C CA . GLY C 1 110 ? -57.943 20.119 -54.932 1.00 137.23 439 GLY C CA 1
ATOM 3080 C C . GLY C 1 110 ? -58.658 21.193 -54.137 1.00 147.30 439 GLY C C 1
ATOM 3081 O O . GLY C 1 110 ? -58.319 22.379 -54.204 1.00 154.17 439 GLY C O 1
ATOM 3082 N N . PRO C 1 111 ? -59.680 20.793 -53.373 1.00 145.72 440 PRO C N 1
ATOM 3083 C CA . PRO C 1 111 ? -60.391 21.778 -52.540 1.00 150.04 440 PRO C CA 1
ATOM 3084 C C . PRO C 1 111 ? -59.489 22.450 -51.521 1.00 160.80 440 PRO C C 1
ATOM 3085 O O . PRO C 1 111 ? -59.546 23.674 -51.352 1.00 166.69 440 PRO C O 1
ATOM 3089 N N . ASP C 1 112 ? -58.652 21.676 -50.839 1.00 162.54 441 ASP C N 1
ATOM 3090 C CA . ASP C 1 112 ? -57.704 22.213 -49.875 1.00 165.15 441 ASP C CA 1
ATOM 3091 C C . ASP C 1 112 ? -56.451 22.689 -50.609 1.00 164.52 441 ASP C C 1
ATOM 3092 O O . ASP C 1 112 ? -56.417 22.783 -51.839 1.00 161.05 441 ASP C O 1
ATOM 3097 N N . GLY C 1 113 ? -55.401 23.000 -49.855 1.00 165.61 442 GLY C N 1
ATOM 3098 C CA . GLY C 1 113 ? -54.131 23.368 -50.449 1.00 165.68 442 GLY C CA 1
ATOM 3099 C C . GLY C 1 113 ? -53.195 22.183 -50.554 1.00 160.10 442 GLY C C 1
ATOM 3100 O O . GLY C 1 113 ? -51.990 22.307 -50.316 1.00 161.03 442 GLY C O 1
ATOM 3101 N N . LEU C 1 114 ? -53.745 21.021 -50.908 1.00 154.06 443 LEU C N 1
ATOM 3102 C CA . LEU C 1 114 ? -52.982 19.787 -51.002 1.00 149.32 443 LEU C CA 1
ATOM 3103 C C . LEU C 1 114 ? -52.795 19.392 -52.457 1.00 136.45 443 LEU C C 1
ATOM 3104 O O . LEU C 1 114 ? -53.759 19.437 -53.233 1.00 133.96 443 LEU C O 1
ATOM 3109 N N . PRO C 1 115 ? -51.585 19.003 -52.862 1.00 119.10 444 PRO C N 1
ATOM 3110 C CA . PRO C 1 115 ? -51.369 18.565 -54.247 1.00 107.96 444 PRO C CA 1
ATOM 3111 C C . PRO C 1 115 ? -51.881 17.145 -54.453 1.00 104.81 444 PRO C C 1
ATOM 3112 O O . PRO C 1 115 ? -51.604 16.248 -53.653 1.00 106.63 444 PRO C O 1
ATOM 3116 N N . ARG C 1 116 ? -52.639 16.948 -55.527 1.00 97.34 445 ARG C N 1
ATOM 3117 C CA . ARG C 1 116 ? -53.140 15.633 -55.889 1.00 88.37 445 ARG C CA 1
ATOM 3118 C C . ARG C 1 116 ? -52.791 15.341 -57.339 1.00 86.27 445 ARG C C 1
ATOM 3119 O O . ARG C 1 116 ? -52.678 16.249 -58.169 1.00 87.64 445 ARG C O 1
ATOM 3127 N N . THR C 1 117 ? -52.613 14.055 -57.628 1.00 70.28 446 THR C N 1
ATOM 3128 C CA . THR C 1 117 ? -52.243 13.578 -58.954 1.00 70.75 446 THR C CA 1
ATOM 3129 C C . THR C 1 117 ? -53.304 12.601 -59.441 1.00 74.01 446 THR C C 1
ATOM 3130 O O . THR C 1 117 ? -53.734 11.720 -58.689 1.00 76.20 446 THR C O 1
ATOM 3134 N N . THR C 1 118 ? -53.724 12.766 -60.690 1.00 77.59 447 THR C N 1
ATOM 3135 C CA . THR C 1 118 ? -54.704 11.905 -61.324 1.00 79.08 447 THR C CA 1
ATOM 3136 C C . THR C 1 118 ? -54.104 11.302 -62.586 1.00 72.70 447 THR C C 1
ATOM 3137 O O . THR C 1 118 ? -53.270 11.921 -63.249 1.00 74.34 447 THR C O 1
ATOM 3141 N N . GLN C 1 119 ? -54.531 10.086 -62.920 1.00 77.72 448 GLN C N 1
ATOM 3142 C CA . GLN C 1 119 ? -54.028 9.386 -64.095 1.00 65.86 448 GLN C CA 1
ATOM 3143 C C . GLN C 1 119 ? -55.195 8.896 -64.934 1.00 64.10 448 GLN C C 1
ATOM 3144 O O . GLN C 1 119 ? -56.097 8.227 -64.421 1.00 63.98 448 GLN C O 1
ATOM 3150 N N . SER C 1 120 ? -55.174 9.228 -66.218 1.00 65.74 449 SER C N 1
ATOM 3151 C CA . SER C 1 120 ? -56.161 8.726 -67.160 1.00 64.76 449 SER C CA 1
ATOM 3152 C C . SER C 1 120 ? -55.437 8.161 -68.374 1.00 67.04 449 SER C C 1
ATOM 3153 O O . SER C 1 120 ? -54.289 8.511 -68.645 1.00 81.41 449 SER C O 1
ATOM 3156 N N . GLU C 1 121 ? -56.103 7.258 -69.083 1.00 67.71 450 GLU C N 1
ATOM 3157 C CA . GLU C 1 121 ? -55.596 6.702 -70.328 1.00 68.57 450 GLU C CA 1
ATOM 3158 C C . GLU C 1 121 ? -56.421 7.266 -71.471 1.00 79.01 450 GLU C C 1
ATOM 3159 O O . GLU C 1 121 ? -57.650 7.161 -71.460 1.00 81.21 450 GLU C O 1
ATOM 3165 N N . GLU C 1 122 ? -55.758 7.875 -72.448 1.00 88.79 451 GLU C N 1
ATOM 3166 C CA . GLU C 1 122 ? -56.471 8.519 -73.542 1.00 84.91 451 GLU C CA 1
ATOM 3167 C C . GLU C 1 122 ? -56.051 7.920 -74.875 1.00 89.33 451 GLU C C 1
ATOM 3168 O O . GLU C 1 122 ? -54.873 7.619 -75.092 1.00 78.17 451 GLU C O 1
ATOM 3174 N N . THR C 1 123 ? -57.033 7.735 -75.756 1.00 84.97 452 THR C N 1
ATOM 3175 C CA . THR C 1 123 ? -56.799 7.275 -77.120 1.00 87.90 452 THR C CA 1
ATOM 3176 C C . THR C 1 123 ? -57.541 8.197 -78.072 1.00 80.82 452 THR C C 1
ATOM 3177 O O . THR C 1 123 ? -58.774 8.224 -78.072 1.00 88.20 452 THR C O 1
ATOM 3181 N N . ARG C 1 124 ? -56.795 8.939 -78.885 1.00 83.88 453 ARG C N 1
ATOM 3182 C CA . ARG C 1 124 ? -57.357 9.907 -79.814 1.00 87.61 453 ARG C CA 1
ATOM 3183 C C . ARG C 1 124 ? -57.115 9.463 -81.250 1.00 89.19 453 ARG C C 1
ATOM 3184 O O . ARG C 1 124 ? -55.991 9.099 -81.623 1.00 91.19 453 ARG C O 1
ATOM 3192 N N . VAL C 1 125 ? -58.184 9.492 -82.040 1.00 97.12 454 VAL C N 1
ATOM 3193 C CA . VAL C 1 125 ? -58.182 9.126 -83.450 1.00 103.62 454 VAL C CA 1
ATOM 3194 C C . VAL C 1 125 ? -58.404 10.391 -84.270 1.00 105.96 454 VAL C C 1
ATOM 3195 O O . VAL C 1 125 ? -59.466 11.032 -84.172 1.00 95.23 454 VAL C O 1
ATOM 3199 N N . TRP C 1 126 ? -57.395 10.723 -85.082 1.00 110.09 455 TRP C N 1
ATOM 3200 C CA . TRP C 1 126 ? -57.335 11.882 -85.960 1.00 113.25 455 TRP C CA 1
ATOM 3201 C C . TRP C 1 126 ? -57.594 11.478 -87.406 1.00 117.55 455 TRP C C 1
ATOM 3202 O O . TRP C 1 126 ? -57.175 10.406 -87.857 1.00 122.24 455 TRP C O 1
ATOM 3213 N N . GLN C 1 127 ? -58.242 12.378 -88.145 1.00 113.82 456 GLN C N 1
ATOM 3214 C CA . GLN C 1 127 ? -58.521 12.190 -89.561 1.00 127.52 456 GLN C CA 1
ATOM 3215 C C . GLN C 1 127 ? -58.086 13.432 -90.322 1.00 132.32 456 GLN C C 1
ATOM 3216 O O . GLN C 1 127 ? -58.388 14.556 -89.906 1.00 130.43 456 GLN C O 1
ATOM 3222 N N . LYS C 1 128 ? -57.371 13.229 -91.424 1.00 135.59 457 LYS C N 1
ATOM 3223 C CA . LYS C 1 128 ? -56.950 14.326 -92.290 1.00 131.45 457 LYS C CA 1
ATOM 3224 C C . LYS C 1 128 ? -58.100 14.633 -93.240 1.00 135.18 457 LYS C C 1
ATOM 3225 O O . LYS C 1 128 ? -58.343 13.899 -94.201 1.00 141.64 457 LYS C O 1
ATOM 3231 N N . LYS C 1 129 ? -58.825 15.713 -92.964 1.00 135.92 458 LYS C N 1
ATOM 3232 C CA . LYS C 1 129 ? -59.998 16.104 -93.739 1.00 135.48 458 LYS C CA 1
ATOM 3233 C C . LYS C 1 129 ? -59.654 17.364 -94.522 1.00 146.24 458 LYS C C 1
ATOM 3234 O O . LYS C 1 129 ? -59.562 18.453 -93.944 1.00 151.77 458 LYS C O 1
ATOM 3240 N N . LYS C 1 130 ? -59.459 17.210 -95.834 1.00 153.86 459 LYS C N 1
ATOM 3241 C CA . LYS C 1 130 ? -59.128 18.320 -96.729 1.00 139.10 459 LYS C CA 1
ATOM 3242 C C . LYS C 1 130 ? -57.812 18.987 -96.331 1.00 146.70 459 LYS C C 1
ATOM 3243 O O . LYS C 1 130 ? -57.723 20.209 -96.196 1.00 139.17 459 LYS C O 1
ATOM 3249 N N . GLY C 1 131 ? -56.778 18.169 -96.141 1.00 149.65 460 GLY C N 1
ATOM 3250 C CA . GLY C 1 131 ? -55.448 18.675 -95.874 1.00 154.78 460 GLY C CA 1
ATOM 3251 C C . GLY C 1 131 ? -55.174 19.101 -94.448 1.00 155.39 460 GLY C C 1
ATOM 3252 O O . GLY C 1 131 ? -54.020 19.418 -94.128 1.00 155.05 460 GLY C O 1
ATOM 3253 N N . VAL C 1 132 ? -56.184 19.129 -93.579 1.00 151.98 461 VAL C N 1
ATOM 3254 C CA . VAL C 1 132 ? -55.993 19.479 -92.177 1.00 141.79 461 VAL C CA 1
ATOM 3255 C C . VAL C 1 132 ? -56.407 18.296 -91.315 1.00 137.30 461 VAL C C 1
ATOM 3256 O O . VAL C 1 132 ? -57.275 17.499 -91.686 1.00 122.65 461 VAL C O 1
ATOM 3260 N N . TRP C 1 133 ? -55.767 18.183 -90.154 1.00 129.45 462 TRP C N 1
ATOM 3261 C CA . TRP C 1 133 ? -56.027 17.090 -89.229 1.00 124.16 462 TRP C CA 1
ATOM 3262 C C . TRP C 1 133 ? -57.073 17.508 -88.205 1.00 119.82 462 TRP C C 1
ATOM 3263 O O . TRP C 1 133 ? -56.936 18.548 -87.554 1.00 121.73 462 TRP C O 1
ATOM 3274 N N . LEU C 1 134 ? -58.113 16.693 -88.067 1.00 113.97 463 LEU C N 1
ATOM 3275 C CA . LEU C 1 134 ? -59.167 16.913 -87.091 1.00 107.81 463 LEU C CA 1
ATOM 3276 C C . LEU C 1 134 ? -59.314 15.671 -86.229 1.00 121.06 463 LEU C C 1
ATOM 3277 O O . LEU C 1 134 ? -59.210 14.544 -86.726 1.00 121.30 463 LEU C O 1
ATOM 3282 N N . ASN C 1 135 ? -59.544 15.880 -84.935 1.00 111.93 464 ASN C N 1
ATOM 3283 C CA . ASN C 1 135 ? -59.746 14.777 -84.003 1.00 106.39 464 ASN C CA 1
ATOM 3284 C C . ASN C 1 135 ? -61.198 14.328 -84.092 1.00 105.19 464 ASN C C 1
ATOM 3285 O O . ASN C 1 135 ? -62.105 15.038 -83.644 1.00 106.14 464 ASN C O 1
ATOM 3290 N N . VAL C 1 136 ? -61.422 13.154 -84.682 1.00 105.74 465 VAL C N 1
ATOM 3291 C CA . VAL C 1 136 ? -62.775 12.641 -84.858 1.00 106.68 465 VAL C CA 1
ATOM 3292 C C . VAL C 1 136 ? -63.216 11.708 -83.736 1.00 108.83 465 VAL C C 1
ATOM 3293 O O . VAL C 1 136 ? -64.426 11.479 -83.586 1.00 116.58 465 VAL C O 1
ATOM 3297 N N . HIS C 1 137 ? -62.291 11.166 -82.943 1.00 106.76 466 HIS C N 1
ATOM 3298 C CA . HIS C 1 137 ? -62.745 10.331 -81.838 1.00 96.24 466 HIS C CA 1
ATOM 3299 C C . HIS C 1 137 ? -61.734 10.384 -80.707 1.00 87.64 466 HIS C C 1
ATOM 3300 O O . HIS C 1 137 ? -60.539 10.556 -80.941 1.00 85.84 466 HIS C O 1
ATOM 3307 N N . PHE C 1 138 ? -62.222 10.276 -79.472 1.00 82.16 467 PHE C N 1
ATOM 3308 C CA . PHE C 1 138 ? -61.311 10.102 -78.346 1.00 89.67 467 PHE C CA 1
ATOM 3309 C C . PHE C 1 138 ? -61.977 9.239 -77.286 1.00 82.09 467 PHE C C 1
ATOM 3310 O O . PHE C 1 138 ? -63.207 9.159 -77.196 1.00 83.39 467 PHE C O 1
ATOM 3318 N N . HIS C 1 139 ? -61.136 8.592 -76.486 1.00 78.55 468 HIS C N 1
ATOM 3319 C CA . HIS C 1 139 ? -61.567 7.605 -75.502 1.00 78.66 468 HIS C CA 1
ATOM 3320 C C . HIS C 1 139 ? -60.735 7.808 -74.244 1.00 85.44 468 HIS C C 1
ATOM 3321 O O . HIS C 1 139 ? -59.528 7.541 -74.245 1.00 87.18 468 HIS C O 1
ATOM 3328 N N . ARG C 1 140 ? -61.377 8.277 -73.178 1.00 66.69 469 ARG C N 1
ATOM 3329 C CA . ARG C 1 140 ? -60.722 8.503 -71.898 1.00 66.68 469 ARG C CA 1
ATOM 3330 C C . ARG C 1 140 ? -61.197 7.462 -70.895 1.00 64.86 469 ARG C C 1
ATOM 3331 O O . ARG C 1 140 ? -62.404 7.297 -70.680 1.00 60.35 469 ARG C O 1
ATOM 3339 N N . SER C 1 141 ? -60.242 6.761 -70.298 1.00 63.01 470 SER C N 1
ATOM 3340 C CA . SER C 1 141 ? -60.483 5.775 -69.263 1.00 59.49 470 SER C CA 1
ATOM 3341 C C . SER C 1 141 ? -59.724 6.190 -68.011 1.00 76.00 470 SER C C 1
ATOM 3342 O O . SER C 1 141 ? -58.774 6.972 -68.072 1.00 71.79 470 SER C O 1
ATOM 3345 N N . VAL C 1 142 ? -60.157 5.671 -66.866 1.00 87.54 471 VAL C N 1
ATOM 3346 C CA . VAL C 1 142 ? -59.475 5.904 -65.599 1.00 87.38 471 VAL C CA 1
ATOM 3347 C C . VAL C 1 142 ? -59.339 4.568 -64.886 1.00 97.02 471 VAL C C 1
ATOM 3348 O O . VAL C 1 142 ? -60.321 3.832 -64.746 1.00 104.71 471 VAL C O 1
ATOM 3352 N N . SER C 1 143 ? -58.123 4.250 -64.453 1.00 104.44 472 SER C N 1
ATOM 3353 C CA . SER C 1 143 ? -57.883 3.015 -63.723 1.00 117.61 472 SER C CA 1
ATOM 3354 C C . SER C 1 143 ? -58.239 3.185 -62.250 1.00 131.73 472 SER C C 1
ATOM 3355 O O . SER C 1 143 ? -58.168 4.283 -61.691 1.00 135.56 472 SER C O 1
ATOM 3358 N N . ARG C 1 144 ? -58.620 2.078 -61.624 1.00 145.76 473 ARG C N 1
ATOM 3359 C CA . ARG C 1 144 ? -59.079 2.098 -60.242 1.00 152.53 473 ARG C CA 1
ATOM 3360 C C . ARG C 1 144 ? -57.961 1.710 -59.280 1.00 154.46 473 ARG C C 1
ATOM 3361 O O . ARG C 1 144 ? -58.189 1.560 -58.080 1.00 152.41 473 ARG C O 1
ATOM 3369 N N . THR D 1 4 ? -73.574 -16.950 -78.635 1.00 171.18 333 THR D N 1
ATOM 3370 C CA . THR D 1 4 ? -73.624 -16.217 -79.895 1.00 178.34 333 THR D CA 1
ATOM 3371 C C . THR D 1 4 ? -73.571 -14.711 -79.650 1.00 173.49 333 THR D C 1
ATOM 3372 O O . THR D 1 4 ? -73.868 -14.240 -78.552 1.00 167.13 333 THR D O 1
ATOM 3376 N N . ILE D 1 5 ? -73.192 -13.961 -80.682 1.00 172.59 334 ILE D N 1
ATOM 3377 C CA . ILE D 1 5 ? -73.031 -12.514 -80.604 1.00 166.45 334 ILE D CA 1
ATOM 3378 C C . ILE D 1 5 ? -74.133 -11.853 -81.418 1.00 165.39 334 ILE D C 1
ATOM 3379 O O . ILE D 1 5 ? -74.524 -12.359 -82.477 1.00 176.48 334 ILE D O 1
ATOM 3384 N N . ILE D 1 6 ? -74.631 -10.721 -80.925 1.00 156.88 335 ILE D N 1
ATOM 3385 C CA . ILE D 1 6 ? -75.717 -9.984 -81.562 1.00 159.10 335 ILE D CA 1
ATOM 3386 C C . ILE D 1 6 ? -75.255 -8.554 -81.799 1.00 161.36 335 ILE D C 1
ATOM 3387 O O . ILE D 1 6 ? -74.768 -7.892 -80.875 1.00 158.19 335 ILE D O 1
ATOM 3392 N N . GLU D 1 7 ? -75.409 -8.081 -83.031 1.00 171.92 336 GLU D N 1
ATOM 3393 C CA . GLU D 1 7 ? -75.157 -6.690 -83.370 1.00 173.37 336 GLU D CA 1
ATOM 3394 C C . GLU D 1 7 ? -76.467 -5.915 -83.363 1.00 173.73 336 GLU D C 1
ATOM 3395 O O . GLU D 1 7 ? -77.540 -6.471 -83.607 1.00 177.93 336 GLU D O 1
ATOM 3401 N N . GLU D 1 8 ? -76.370 -4.611 -83.075 1.00 167.49 337 GLU D N 1
ATOM 3402 C CA . GLU D 1 8 ? -77.548 -3.749 -82.973 1.00 167.87 337 GLU D CA 1
ATOM 3403 C C . GLU D 1 8 ? -77.219 -2.402 -83.622 1.00 170.73 337 GLU D C 1
ATOM 3404 O O . GLU D 1 8 ? -76.857 -1.431 -82.952 1.00 170.38 337 GLU D O 1
ATOM 3410 N N . ASP D 1 9 ? -77.353 -2.348 -84.949 1.00 179.13 338 ASP D N 1
ATOM 3411 C CA . ASP D 1 9 ? -77.258 -1.089 -85.680 1.00 184.18 338 ASP D CA 1
ATOM 3412 C C . ASP D 1 9 ? -78.429 -0.160 -85.400 1.00 193.91 338 ASP D C 1
ATOM 3413 O O . ASP D 1 9 ? -78.487 0.922 -85.996 1.00 193.31 338 ASP D O 1
ATOM 3418 N N . THR D 1 10 ? -79.342 -0.554 -84.508 1.00 199.62 339 THR D N 1
ATOM 3419 C CA . THR D 1 10 ? -80.623 0.113 -84.308 1.00 204.05 339 THR D CA 1
ATOM 3420 C C . THR D 1 10 ? -81.371 0.195 -85.631 1.00 207.13 339 THR D C 1
ATOM 3421 O O . THR D 1 10 ? -82.152 -0.701 -85.970 1.00 209.80 339 THR D O 1
ATOM 3425 N N . GLU D 1 11 ? -81.120 1.253 -86.394 1.00 202.56 340 GLU D N 1
ATOM 3426 C CA . GLU D 1 11 ? -81.798 1.483 -87.657 1.00 199.31 340 GLU D CA 1
ATOM 3427 C C . GLU D 1 11 ? -80.763 1.781 -88.736 1.00 203.33 340 GLU D C 1
ATOM 3428 O O . GLU D 1 11 ? -79.654 2.238 -88.440 1.00 200.57 340 GLU D O 1
ATOM 3434 N N . SER D 1 12 ? -81.139 1.480 -89.986 1.00 211.34 341 SER D N 1
ATOM 3435 C CA . SER D 1 12 ? -80.358 1.676 -91.213 1.00 218.61 341 SER D CA 1
ATOM 3436 C C . SER D 1 12 ? -79.318 0.596 -91.466 1.00 224.79 341 SER D C 1
ATOM 3437 O O . SER D 1 12 ? -79.115 -0.311 -90.652 1.00 223.32 341 SER D O 1
ATOM 3440 N N . THR D 1 13 ? -78.661 0.710 -92.618 1.00 229.65 342 THR D N 1
ATOM 3441 C CA . THR D 1 13 ? -77.537 -0.126 -93.008 1.00 228.99 342 THR D CA 1
ATOM 3442 C C . THR D 1 13 ? -76.343 0.780 -93.270 1.00 222.23 342 THR D C 1
ATOM 3443 O O . THR D 1 13 ? -76.473 1.796 -93.962 1.00 229.07 342 THR D O 1
ATOM 3447 N N . LYS D 1 14 ? -75.192 0.424 -92.709 1.00 207.59 343 LYS D N 1
ATOM 3448 C CA . LYS D 1 14 ? -73.985 1.203 -92.930 1.00 194.12 343 LYS D CA 1
ATOM 3449 C C . LYS D 1 14 ? -73.516 1.053 -94.379 1.00 186.88 343 LYS D C 1
ATOM 3450 O O . LYS D 1 14 ? -74.030 0.235 -95.148 1.00 197.67 343 LYS D O 1
ATOM 3456 N N . THR D 1 15 ? -72.530 1.864 -94.756 1.00 163.60 344 THR D N 1
ATOM 3457 C CA . THR D 1 15 ? -71.959 1.745 -96.089 1.00 154.14 344 THR D CA 1
ATOM 3458 C C . THR D 1 15 ? -71.194 0.429 -96.211 1.00 153.49 344 THR D C 1
ATOM 3459 O O . THR D 1 15 ? -70.802 -0.187 -95.217 1.00 151.58 344 THR D O 1
ATOM 3463 N N . GLN D 1 16 ? -70.988 -0.002 -97.459 1.00 165.22 345 GLN D N 1
ATOM 3464 C CA . GLN D 1 16 ? -70.406 -1.320 -97.699 1.00 161.92 345 GLN D CA 1
ATOM 3465 C C . GLN D 1 16 ? -69.006 -1.441 -97.109 1.00 152.10 345 GLN D C 1
ATOM 3466 O O . GLN D 1 16 ? -68.588 -2.541 -96.730 1.00 151.67 345 GLN D O 1
ATOM 3472 N N . ARG D 1 17 ? -68.274 -0.331 -97.004 1.00 156.02 346 ARG D N 1
ATOM 3473 C CA . ARG D 1 17 ? -66.923 -0.390 -96.454 1.00 133.00 346 ARG D CA 1
ATOM 3474 C C . ARG D 1 17 ? -66.950 -0.575 -94.941 1.00 152.96 346 ARG D C 1
ATOM 3475 O O . ARG D 1 17 ? -66.246 -1.435 -94.397 1.00 156.20 346 ARG D O 1
ATOM 3483 N N . GLU D 1 18 ? -67.764 0.217 -94.242 1.00 135.77 347 GLU D N 1
ATOM 3484 C CA . GLU D 1 18 ? -67.802 0.133 -92.785 1.00 124.49 347 GLU D CA 1
ATOM 3485 C C . GLU D 1 18 ? -68.595 -1.074 -92.297 1.00 131.98 347 GLU D C 1
ATOM 3486 O O . GLU D 1 18 ? -68.337 -1.572 -91.191 1.00 146.17 347 GLU D O 1
ATOM 3492 N N . GLN D 1 19 ? -69.547 -1.563 -93.100 1.00 124.81 348 GLN D N 1
ATOM 3493 C CA . GLN D 1 19 ? -70.218 -2.820 -92.772 1.00 130.91 348 GLN D CA 1
ATOM 3494 C C . GLN D 1 19 ? -69.210 -3.949 -92.607 1.00 130.60 348 GLN D C 1
ATOM 3495 O O . GLN D 1 19 ? -69.343 -4.783 -91.701 1.00 132.94 348 GLN D O 1
ATOM 3501 N N . GLU D 1 20 ? -68.186 -3.980 -93.463 1.00 134.27 349 GLU D N 1
ATOM 3502 C CA . GLU D 1 20 ? -67.142 -4.988 -93.323 1.00 144.46 349 GLU D CA 1
ATOM 3503 C C . GLU D 1 20 ? -66.382 -4.812 -92.015 1.00 140.29 349 GLU D C 1
ATOM 3504 O O . GLU D 1 20 ? -65.987 -5.798 -91.386 1.00 133.67 349 GLU D O 1
ATOM 3510 N N . ILE D 1 21 ? -66.166 -3.565 -91.590 1.00 139.41 350 ILE D N 1
ATOM 3511 C CA . ILE D 1 21 ? -65.519 -3.330 -90.302 1.00 126.76 350 ILE D CA 1
ATOM 3512 C C . ILE D 1 21 ? -66.367 -3.903 -89.175 1.00 121.89 350 ILE D C 1
ATOM 3513 O O . ILE D 1 21 ? -65.844 -4.509 -88.230 1.00 123.17 350 ILE D O 1
ATOM 3518 N N . ILE D 1 22 ? -67.689 -3.749 -89.272 1.00 115.81 351 ILE D N 1
ATOM 3519 C CA . ILE D 1 22 ? -68.574 -4.317 -88.259 1.00 133.65 351 ILE D CA 1
ATOM 3520 C C . ILE D 1 22 ? -68.473 -5.840 -88.248 1.00 141.58 351 ILE D C 1
ATOM 3521 O O . ILE D 1 22 ? -68.358 -6.461 -87.182 1.00 138.13 351 ILE D O 1
ATOM 3526 N N . ARG D 1 23 ? -68.489 -6.464 -89.431 1.00 154.65 352 ARG D N 1
ATOM 3527 C CA . ARG D 1 23 ? -68.397 -7.922 -89.482 1.00 162.35 352 ARG D CA 1
ATOM 3528 C C . ARG D 1 23 ? -67.062 -8.411 -88.932 1.00 155.61 352 ARG D C 1
ATOM 3529 O O . ARG D 1 23 ? -67.011 -9.403 -88.193 1.00 156.40 352 ARG D O 1
ATOM 3537 N N . LEU D 1 24 ? -65.972 -7.725 -89.286 1.00 150.27 353 LEU D N 1
ATOM 3538 C CA . LEU D 1 24 ? -64.654 -8.090 -88.778 1.00 145.09 353 LEU D CA 1
ATOM 3539 C C . LEU D 1 24 ? -64.605 -7.990 -87.261 1.00 132.92 353 LEU D C 1
ATOM 3540 O O . LEU D 1 24 ? -64.008 -8.844 -86.592 1.00 129.99 353 LEU D O 1
ATOM 3545 N N . THR D 1 25 ? -65.224 -6.949 -86.698 1.00 131.19 354 THR D N 1
ATOM 3546 C CA . THR D 1 25 ? -65.326 -6.868 -85.246 1.00 128.52 354 THR D CA 1
ATOM 3547 C C . THR D 1 25 ? -66.106 -8.051 -84.686 1.00 138.13 354 THR D C 1
ATOM 3548 O O . THR D 1 25 ? -65.744 -8.600 -83.638 1.00 139.26 354 THR D O 1
ATOM 3552 N N . GLN D 1 26 ? -67.168 -8.474 -85.383 1.00 142.46 355 GLN D N 1
ATOM 3553 C CA . GLN D 1 26 ? -67.925 -9.638 -84.928 1.00 150.78 355 GLN D CA 1
ATOM 3554 C C . GLN D 1 26 ? -67.054 -10.887 -84.891 1.00 150.19 355 GLN D C 1
ATOM 3555 O O . GLN D 1 26 ? -67.121 -11.673 -83.939 1.00 141.58 355 GLN D O 1
ATOM 3561 N N . GLN D 1 27 ? -66.236 -11.095 -85.926 1.00 154.52 356 GLN D N 1
ATOM 3562 C CA . GLN D 1 27 ? -65.347 -12.253 -85.930 1.00 154.12 356 GLN D CA 1
ATOM 3563 C C . GLN D 1 27 ? -64.313 -12.151 -84.817 1.00 143.02 356 GLN D C 1
ATOM 3564 O O . GLN D 1 27 ? -63.959 -13.157 -84.189 1.00 139.94 356 GLN D O 1
ATOM 3570 N N . LEU D 1 28 ? -63.822 -10.938 -84.557 1.00 135.46 357 LEU D N 1
ATOM 3571 C CA . LEU D 1 28 ? -62.862 -10.734 -83.477 1.00 127.15 357 LEU D CA 1
ATOM 3572 C C . LEU D 1 28 ? -63.458 -11.140 -82.132 1.00 117.05 357 LEU D C 1
ATOM 3573 O O . LEU D 1 28 ? -62.893 -11.975 -81.409 1.00 110.76 357 LEU D O 1
ATOM 3578 N N . ILE D 1 29 ? -64.614 -10.566 -81.789 1.00 108.38 358 ILE D N 1
ATOM 3579 C CA . ILE D 1 29 ? -65.275 -10.912 -80.534 1.00 123.10 358 ILE D CA 1
ATOM 3580 C C . ILE D 1 29 ? -65.634 -12.390 -80.497 1.00 135.83 358 ILE D C 1
ATOM 3581 O O . ILE D 1 29 ? -65.642 -13.007 -79.425 1.00 138.84 358 ILE D O 1
ATOM 3586 N N . THR D 1 30 ? -65.943 -12.982 -81.653 1.00 146.14 359 THR D N 1
ATOM 3587 C CA . THR D 1 30 ? -66.233 -14.413 -81.698 1.00 150.05 359 THR D CA 1
ATOM 3588 C C . THR D 1 30 ? -65.012 -15.226 -81.295 1.00 147.53 359 THR D C 1
ATOM 3589 O O . THR D 1 30 ? -65.113 -16.170 -80.503 1.00 150.17 359 THR D O 1
ATOM 3593 N N . SER D 1 31 ? -63.842 -14.866 -81.829 1.00 143.02 360 SER D N 1
ATOM 3594 C CA . SER D 1 31 ? -62.613 -15.537 -81.421 1.00 139.97 360 SER D CA 1
ATOM 3595 C C . SER D 1 31 ? -62.327 -15.323 -79.942 1.00 135.37 360 SER D C 1
ATOM 3596 O O . SER D 1 31 ? -61.747 -16.199 -79.292 1.00 133.36 360 SER D O 1
ATOM 3599 N N . ILE D 1 32 ? -62.731 -14.176 -79.390 1.00 137.08 361 ILE D N 1
ATOM 3600 C CA . ILE D 1 32 ? -62.491 -13.922 -77.971 1.00 138.34 361 ILE D CA 1
ATOM 3601 C C . ILE D 1 32 ? -63.391 -14.800 -77.106 1.00 138.71 361 ILE D C 1
ATOM 3602 O O . ILE D 1 32 ? -62.920 -15.489 -76.193 1.00 130.87 361 ILE D O 1
ATOM 3607 N N . THR D 1 33 ? -64.699 -14.789 -77.379 1.00 135.25 362 THR D N 1
ATOM 3608 C CA . THR D 1 33 ? -65.637 -15.549 -76.558 1.00 135.32 362 THR D CA 1
ATOM 3609 C C . THR D 1 33 ? -65.412 -17.048 -76.701 1.00 141.29 362 THR D C 1
ATOM 3610 O O . THR D 1 33 ? -65.505 -17.792 -75.716 1.00 142.66 362 THR D O 1
ATOM 3614 N N . ALA D 1 34 ? -65.121 -17.512 -77.916 1.00 146.12 363 ALA D N 1
ATOM 3615 C CA . ALA D 1 34 ? -64.847 -18.925 -78.143 1.00 156.39 363 ALA D CA 1
ATOM 3616 C C . ALA D 1 34 ? -63.416 -19.313 -77.798 1.00 158.43 363 ALA D C 1
ATOM 3617 O O . ALA D 1 34 ? -63.086 -20.502 -77.862 1.00 163.87 363 ALA D O 1
ATOM 3619 N N . LYS D 1 35 ? -62.570 -18.343 -77.441 1.00 149.45 364 LYS D N 1
ATOM 3620 C CA . LYS D 1 35 ? -61.178 -18.598 -77.068 1.00 143.97 364 LYS D CA 1
ATOM 3621 C C . LYS D 1 35 ? -60.418 -19.289 -78.199 1.00 144.39 364 LYS D C 1
ATOM 3622 O O . LYS D 1 35 ? -59.592 -20.176 -77.970 1.00 136.83 364 LYS D O 1
ATOM 3628 N N . ASP D 1 36 ? -60.702 -18.876 -79.432 1.00 148.40 365 ASP D N 1
ATOM 3629 C CA . ASP D 1 36 ? -60.016 -19.379 -80.620 1.00 151.77 365 ASP D CA 1
ATOM 3630 C C . ASP D 1 36 ? -58.922 -18.379 -80.982 1.00 146.84 365 ASP D C 1
ATOM 3631 O O . ASP D 1 36 ? -59.194 -17.334 -81.580 1.00 142.70 365 ASP D O 1
ATOM 3636 N N . PHE D 1 37 ? -57.680 -18.704 -80.620 1.00 141.89 366 PHE D N 1
ATOM 3637 C CA . PHE D 1 37 ? -56.574 -17.777 -80.819 1.00 139.65 366 PHE D CA 1
ATOM 3638 C C . PHE D 1 37 ? -56.101 -17.711 -82.267 1.00 142.14 366 PHE D C 1
ATOM 3639 O O . PHE D 1 37 ? -55.452 -16.732 -82.644 1.00 133.39 366 PHE D O 1
ATOM 3647 N N . ASP D 1 38 ? -56.407 -18.720 -83.085 1.00 155.18 367 ASP D N 1
ATOM 3648 C CA . ASP D 1 38 ? -55.973 -18.695 -84.479 1.00 159.25 367 ASP D CA 1
ATOM 3649 C C . ASP D 1 38 ? -56.662 -17.571 -85.248 1.00 154.14 367 ASP D C 1
ATOM 3650 O O . ASP D 1 38 ? -55.998 -16.719 -85.857 1.00 154.06 367 ASP D O 1
ATOM 3655 N N . SER D 1 39 ? -57.999 -17.553 -85.226 1.00 146.67 368 SER D N 1
ATOM 3656 C CA . SER D 1 39 ? -58.742 -16.469 -85.862 1.00 134.59 368 SER D CA 1
ATOM 3657 C C . SER D 1 39 ? -58.367 -15.117 -85.271 1.00 151.41 368 SER D C 1
ATOM 3658 O O . SER D 1 39 ? -58.227 -14.130 -86.005 1.00 129.38 368 SER D O 1
ATOM 3661 N N . TYR D 1 40 ? -58.187 -15.060 -83.947 1.00 143.37 369 TYR D N 1
ATOM 3662 C CA . TYR D 1 40 ? -57.812 -13.812 -83.289 1.00 131.16 369 TYR D CA 1
ATOM 3663 C C . TYR D 1 40 ? -56.491 -13.283 -83.832 1.00 128.14 369 TYR D C 1
ATOM 3664 O O . TYR D 1 40 ? -56.386 -12.110 -84.208 1.00 126.40 369 TYR D O 1
ATOM 3673 N N . SER D 1 41 ? -55.468 -14.141 -83.882 1.00 126.82 370 SER D N 1
ATOM 3674 C CA . SER D 1 41 ? -54.179 -13.726 -84.421 1.00 128.73 370 SER D CA 1
ATOM 3675 C C . SER D 1 41 ? -54.286 -13.336 -85.887 1.00 153.08 370 SER D C 1
ATOM 3676 O O . SER D 1 41 ? -53.569 -12.439 -86.342 1.00 131.46 370 SER D O 1
ATOM 3679 N N . LYS D 1 42 ? -55.174 -13.989 -86.642 1.00 151.15 371 LYS D N 1
ATOM 3680 C CA . LYS D 1 42 ? -55.362 -13.591 -88.033 1.00 146.56 371 LYS D CA 1
ATOM 3681 C C . LYS D 1 42 ? -55.968 -12.199 -88.146 1.00 138.97 371 LYS D C 1
ATOM 3682 O O . LYS D 1 42 ? -55.624 -11.454 -89.070 1.00 137.90 371 LYS D O 1
ATOM 3688 N N . LEU D 1 43 ? -56.849 -11.817 -87.220 1.00 134.34 372 LEU D N 1
ATOM 3689 C CA . LEU D 1 43 ? -57.526 -10.527 -87.314 1.00 133.95 372 LEU D CA 1
ATOM 3690 C C . LEU D 1 43 ? -56.761 -9.382 -86.659 1.00 131.25 372 LEU D C 1
ATOM 3691 O O . LEU D 1 43 ? -57.095 -8.220 -86.913 1.00 123.69 372 LEU D O 1
ATOM 3696 N N . VAL D 1 44 ? -55.745 -9.669 -85.847 1.00 129.99 373 VAL D N 1
ATOM 3697 C CA . VAL D 1 44 ? -55.097 -8.664 -85.014 1.00 126.63 373 VAL D CA 1
ATOM 3698 C C . VAL D 1 44 ? -53.649 -8.493 -85.450 1.00 120.34 373 VAL D C 1
ATOM 3699 O O . VAL D 1 44 ? -52.943 -9.480 -85.686 1.00 123.97 373 VAL D O 1
ATOM 3703 N N . ASP D 1 45 ? -53.211 -7.238 -85.550 1.00 118.75 374 ASP D N 1
ATOM 3704 C CA . ASP D 1 45 ? -51.822 -6.948 -85.884 1.00 121.13 374 ASP D CA 1
ATOM 3705 C C . ASP D 1 45 ? -50.903 -7.412 -84.754 1.00 134.13 374 ASP D C 1
ATOM 3706 O O . ASP D 1 45 ? -51.236 -7.246 -83.576 1.00 140.50 374 ASP D O 1
ATOM 3711 N N . PRO D 1 46 ? -49.745 -7.997 -85.077 1.00 139.29 375 PRO D N 1
ATOM 3712 C CA . PRO D 1 46 ? -48.868 -8.517 -84.014 1.00 145.48 375 PRO D CA 1
ATOM 3713 C C . PRO D 1 46 ? -48.336 -7.453 -83.069 1.00 120.51 375 PRO D C 1
ATOM 3714 O O . PRO D 1 46 ? -48.014 -7.775 -81.920 1.00 118.79 375 PRO D O 1
ATOM 3718 N N . LYS D 1 47 ? -48.234 -6.197 -83.508 1.00 119.43 376 LYS D N 1
ATOM 3719 C CA . LYS D 1 47 ? -47.782 -5.121 -82.632 1.00 124.14 376 LYS D CA 1
ATOM 3720 C C . LYS D 1 47 ? -48.950 -4.225 -82.244 1.00 131.56 376 LYS D C 1
ATOM 3721 O O . LYS D 1 47 ? -48.941 -3.023 -82.528 1.00 135.67 376 LYS D O 1
ATOM 3727 N N . ILE D 1 48 ? -49.955 -4.796 -81.596 1.00 125.26 377 ILE D N 1
ATOM 3728 C CA . ILE D 1 48 ? -51.167 -4.067 -81.247 1.00 115.84 377 ILE D CA 1
ATOM 3729 C C . ILE D 1 48 ? -51.006 -3.452 -79.864 1.00 118.80 377 ILE D C 1
ATOM 3730 O O . ILE D 1 48 ? -50.623 -4.136 -78.906 1.00 117.09 377 ILE D O 1
ATOM 3735 N N . THR D 1 49 ? -51.289 -2.157 -79.761 1.00 114.54 378 THR D N 1
ATOM 3736 C CA . THR D 1 49 ? -51.349 -1.481 -78.475 1.00 109.66 378 THR D CA 1
ATOM 3737 C C . THR D 1 49 ? -52.745 -1.630 -77.883 1.00 102.65 378 THR D C 1
ATOM 3738 O O . THR D 1 49 ? -53.736 -1.755 -78.608 1.00 94.39 378 THR D O 1
ATOM 3742 N N . ALA D 1 50 ? -52.816 -1.613 -76.554 1.00 107.53 379 ALA D N 1
ATOM 3743 C CA . ALA D 1 50 ? -54.045 -1.962 -75.859 1.00 93.81 379 ALA D CA 1
ATOM 3744 C C . ALA D 1 50 ? -54.149 -1.214 -74.538 1.00 92.48 379 ALA D C 1
ATOM 3745 O O . ALA D 1 50 ? -53.165 -1.081 -73.797 1.00 85.45 379 ALA D O 1
ATOM 3747 N N . PHE D 1 51 ? -55.364 -0.732 -74.271 1.00 99.69 380 PHE D N 1
ATOM 3748 C CA . PHE D 1 51 ? -55.785 -0.127 -73.011 1.00 87.08 380 PHE D CA 1
ATOM 3749 C C . PHE D 1 51 ? -56.955 -0.952 -72.490 1.00 86.37 380 PHE D C 1
ATOM 3750 O O . PHE D 1 51 ? -58.054 -0.889 -73.049 1.00 90.05 380 PHE D O 1
ATOM 3758 N N . GLU D 1 52 ? -56.736 -1.720 -71.433 1.00 100.31 381 GLU D N 1
ATOM 3759 C CA . GLU D 1 52 ? -57.796 -2.533 -70.860 1.00 119.35 381 GLU D CA 1
ATOM 3760 C C . GLU D 1 52 ? -57.631 -2.580 -69.351 1.00 94.59 381 GLU D C 1
ATOM 3761 O O . GLU D 1 52 ? -56.535 -2.340 -68.833 1.00 95.85 381 GLU D O 1
ATOM 3767 N N . PRO D 1 53 ? -58.715 -2.855 -68.614 1.00 82.04 382 PRO D N 1
ATOM 3768 C CA . PRO D 1 53 ? -58.598 -2.954 -67.150 1.00 84.26 382 PRO D CA 1
ATOM 3769 C C . PRO D 1 53 ? -57.642 -4.037 -66.691 1.00 68.95 382 PRO D C 1
ATOM 3770 O O . PRO D 1 53 ? -57.087 -3.935 -65.590 1.00 80.03 382 PRO D O 1
ATOM 3774 N N . GLU D 1 54 ? -57.436 -5.080 -67.497 1.00 80.16 383 GLU D N 1
ATOM 3775 C CA . GLU D 1 54 ? -56.448 -6.100 -67.173 1.00 82.73 383 GLU D CA 1
ATOM 3776 C C . GLU D 1 54 ? -55.019 -5.578 -67.250 1.00 81.10 383 GLU D C 1
ATOM 3777 O O . GLU D 1 54 ? -54.101 -6.274 -66.804 1.00 90.68 383 GLU D O 1
ATOM 3783 N N . ALA D 1 55 ? -54.807 -4.385 -67.804 1.00 85.30 384 ALA D N 1
ATOM 3784 C CA . ALA D 1 55 ? -53.484 -3.788 -67.907 1.00 77.46 384 ALA D CA 1
ATOM 3785 C C . ALA D 1 55 ? -53.191 -2.801 -66.785 1.00 71.46 384 ALA D C 1
ATOM 3786 O O . ALA D 1 55 ? -52.082 -2.259 -66.733 1.00 74.81 384 ALA D O 1
ATOM 3788 N N . LEU D 1 56 ? -54.160 -2.549 -65.901 1.00 67.74 385 LEU D N 1
ATOM 3789 C CA . LEU D 1 56 ? -53.967 -1.718 -64.710 1.00 65.85 385 LEU D CA 1
ATOM 3790 C C . LEU D 1 56 ? -53.503 -0.307 -65.073 1.00 63.32 385 LEU D C 1
ATOM 3791 O O . LEU D 1 56 ? -52.486 0.185 -64.578 1.00 83.62 385 LEU D O 1
ATOM 3796 N N . GLY D 1 57 ? -54.263 0.350 -65.945 1.00 63.10 386 GLY D N 1
ATOM 3797 C CA . GLY D 1 57 ? -53.939 1.699 -66.352 1.00 68.58 386 GLY D CA 1
ATOM 3798 C C . GLY D 1 57 ? -52.683 1.844 -67.180 1.00 73.46 386 GLY D C 1
ATOM 3799 O O . GLY D 1 57 ? -52.304 2.976 -67.503 1.00 77.43 386 GLY D O 1
ATOM 3800 N N . ASN D 1 58 ? -52.018 0.748 -67.523 1.00 77.55 387 ASN D N 1
ATOM 3801 C CA . ASN D 1 58 ? -50.868 0.771 -68.410 1.00 79.51 387 ASN D CA 1
ATOM 3802 C C . ASN D 1 58 ? -51.307 0.454 -69.834 1.00 81.58 387 ASN D C 1
ATOM 3803 O O . ASN D 1 58 ? -52.400 -0.063 -70.073 1.00 84.08 387 ASN D O 1
ATOM 3808 N N . GLN D 1 59 ? -50.434 0.772 -70.783 1.00 79.38 388 GLN D N 1
ATOM 3809 C CA . GLN D 1 59 ? -50.646 0.447 -72.185 1.00 86.82 388 GLN D CA 1
ATOM 3810 C C . GLN D 1 59 ? -49.760 -0.736 -72.538 1.00 89.96 388 GLN D C 1
ATOM 3811 O O . GLN D 1 59 ? -48.536 -0.669 -72.371 1.00 90.27 388 GLN D O 1
ATOM 3817 N N . VAL D 1 60 ? -50.368 -1.821 -73.009 1.00 96.57 389 VAL D N 1
ATOM 3818 C CA . VAL D 1 60 ? -49.603 -3.028 -73.320 1.00 98.76 389 VAL D CA 1
ATOM 3819 C C . VAL D 1 60 ? -49.522 -3.194 -74.832 1.00 114.18 389 VAL D C 1
ATOM 3820 O O . VAL D 1 60 ? -50.375 -2.700 -75.580 1.00 110.54 389 VAL D O 1
ATOM 3824 N N . GLU D 1 61 ? -48.478 -3.886 -75.281 1.00 123.31 390 GLU D N 1
ATOM 3825 C CA . GLU D 1 61 ? -48.259 -4.104 -76.703 1.00 122.95 390 GLU D CA 1
ATOM 3826 C C . GLU D 1 61 ? -47.868 -5.551 -76.948 1.00 118.29 390 GLU D C 1
ATOM 3827 O O . GLU D 1 61 ? -47.115 -6.139 -76.168 1.00 114.19 390 GLU D O 1
ATOM 3833 N N . GLY D 1 62 ? -48.378 -6.117 -78.031 1.00 117.32 391 GLY D N 1
ATOM 3834 C CA . GLY D 1 62 ? -48.091 -7.489 -78.393 1.00 114.85 391 GLY D CA 1
ATOM 3835 C C . GLY D 1 62 ? -49.278 -8.404 -78.141 1.00 108.59 391 GLY D C 1
ATOM 3836 O O . GLY D 1 62 ? -50.293 -8.026 -77.556 1.00 106.57 391 GLY D O 1
ATOM 3837 N N . LEU D 1 63 ? -49.122 -9.643 -78.602 1.00 112.64 392 LEU D N 1
ATOM 3838 C CA . LEU D 1 63 ? -50.169 -10.647 -78.471 1.00 116.60 392 LEU D CA 1
ATOM 3839 C C . LEU D 1 63 ? -50.019 -11.507 -77.227 1.00 119.87 392 LEU D C 1
ATOM 3840 O O . LEU D 1 63 ? -51.011 -12.081 -76.764 1.00 118.70 392 LEU D O 1
ATOM 3845 N N . GLU D 1 64 ? -48.807 -11.609 -76.680 1.00 119.72 393 GLU D N 1
ATOM 3846 C CA . GLU D 1 64 ? -48.580 -12.509 -75.557 1.00 128.65 393 GLU D CA 1
ATOM 3847 C C . GLU D 1 64 ? -49.423 -12.113 -74.352 1.00 125.45 393 GLU D C 1
ATOM 3848 O O . GLU D 1 64 ? -49.991 -12.979 -73.671 1.00 131.79 393 GLU D O 1
ATOM 3854 N N . PHE D 1 65 ? -49.527 -10.807 -74.085 1.00 109.90 394 PHE D N 1
ATOM 3855 C CA . PHE D 1 65 ? -50.336 -10.332 -72.966 1.00 100.13 394 PHE D CA 1
ATOM 3856 C C . PHE D 1 65 ? -51.775 -10.819 -73.077 1.00 99.41 394 PHE D C 1
ATOM 3857 O O . PHE D 1 65 ? -52.401 -11.166 -72.069 1.00 110.20 394 PHE D O 1
ATOM 3865 N N . HIS D 1 66 ? -52.316 -10.850 -74.292 1.00 107.18 395 HIS D N 1
ATOM 3866 C CA . HIS D 1 66 ? -53.668 -11.346 -74.505 1.00 107.97 395 HIS D CA 1
ATOM 3867 C C . HIS D 1 66 ? -53.715 -12.857 -74.665 1.00 105.03 395 HIS D C 1
ATOM 3868 O O . HIS D 1 66 ? -54.700 -13.482 -74.256 1.00 104.71 395 HIS D O 1
ATOM 3875 N N . LYS D 1 67 ? -52.672 -13.458 -75.247 1.00 109.05 396 LYS D N 1
ATOM 3876 C CA . LYS D 1 67 ? -52.639 -14.910 -75.375 1.00 116.54 396 LYS D CA 1
ATOM 3877 C C . LYS D 1 67 ? -52.631 -15.586 -74.012 1.00 117.92 396 LYS D C 1
ATOM 3878 O O . LYS D 1 67 ? -53.064 -16.739 -73.891 1.00 125.35 396 LYS D O 1
ATOM 3884 N N . PHE D 1 68 ? -52.149 -14.890 -72.977 1.00 120.21 397 PHE D N 1
ATOM 3885 C CA . PHE D 1 68 ? -52.250 -15.427 -71.622 1.00 120.40 397 PHE D CA 1
ATOM 3886 C C . PHE D 1 68 ? -53.697 -15.742 -71.258 1.00 115.39 397 PHE D C 1
ATOM 3887 O O . PHE D 1 68 ? -53.965 -16.723 -70.553 1.00 111.60 397 PHE D O 1
ATOM 3895 N N . TYR D 1 69 ? -54.646 -14.937 -71.745 1.00 109.56 398 TYR D N 1
ATOM 3896 C CA . TYR D 1 69 ? -56.050 -15.120 -71.396 1.00 113.74 398 TYR D CA 1
ATOM 3897 C C . TYR D 1 69 ? -56.737 -16.191 -72.233 1.00 131.38 398 TYR D C 1
ATOM 3898 O O . TYR D 1 69 ? -57.793 -16.690 -71.827 1.00 134.64 398 TYR D O 1
ATOM 3907 N N . PHE D 1 70 ? -56.166 -16.559 -73.382 1.00 140.83 399 PHE D N 1
ATOM 3908 C CA . PHE D 1 70 ? -56.735 -17.637 -74.184 1.00 141.87 399 PHE D CA 1
ATOM 3909 C C . PHE D 1 70 ? -56.451 -19.007 -73.584 1.00 147.26 399 PHE D C 1
ATOM 3910 O O . PHE D 1 70 ? -57.218 -19.949 -73.811 1.00 152.41 399 PHE D O 1
ATOM 3918 N N . ASP D 1 71 ? -55.363 -19.139 -72.825 1.00 144.66 400 ASP D N 1
ATOM 3919 C CA . ASP D 1 71 ? -54.962 -20.416 -72.235 1.00 149.87 400 ASP D CA 1
ATOM 3920 C C . ASP D 1 71 ? -55.490 -20.602 -70.820 1.00 162.13 400 ASP D C 1
ATOM 3921 O O . ASP D 1 71 ? -54.796 -21.161 -69.964 1.00 163.34 400 ASP D O 1
ATOM 3926 N N . ASN D 1 72 ? -56.714 -20.153 -70.543 1.00 180.44 401 ASN D N 1
ATOM 3927 C CA . ASN D 1 72 ? -57.315 -20.339 -69.231 1.00 184.31 401 ASN D CA 1
ATOM 3928 C C . ASN D 1 72 ? -58.830 -20.304 -69.372 1.00 188.32 401 ASN D C 1
ATOM 3929 O O . ASN D 1 72 ? -59.367 -19.493 -70.131 1.00 190.72 401 ASN D O 1
ATOM 3934 N N . LEU D 1 73 ? -59.504 -21.191 -68.638 1.00 180.62 402 LEU D N 1
ATOM 3935 C CA . LEU D 1 73 ? -60.967 -21.321 -68.645 1.00 168.56 402 LEU D CA 1
ATOM 3936 C C . LEU D 1 73 ? -61.534 -21.735 -70.004 1.00 161.25 402 LEU D C 1
ATOM 3937 O O . LEU D 1 73 ? -60.882 -21.604 -71.038 1.00 154.88 402 LEU D O 1
ATOM 3942 N N . THR D 1 79 ? -68.978 -21.349 -71.332 1.00 182.20 408 THR D N 1
ATOM 3943 C CA . THR D 1 79 ? -69.793 -22.371 -71.977 1.00 190.39 408 THR D CA 1
ATOM 3944 C C . THR D 1 79 ? -70.944 -21.744 -72.764 1.00 193.82 408 THR D C 1
ATOM 3945 O O . THR D 1 79 ? -71.114 -22.016 -73.954 1.00 199.84 408 THR D O 1
ATOM 3949 N N . THR D 1 80 ? -71.735 -20.908 -72.092 1.00 188.93 409 THR D N 1
ATOM 3950 C CA . THR D 1 80 ? -72.835 -20.190 -72.728 1.00 183.08 409 THR D CA 1
ATOM 3951 C C . THR D 1 80 ? -72.821 -18.750 -72.243 1.00 165.55 409 THR D C 1
ATOM 3952 O O . THR D 1 80 ? -73.026 -18.490 -71.053 1.00 156.22 409 THR D O 1
ATOM 3956 N N . VAL D 1 81 ? -72.573 -17.820 -73.166 1.00 150.20 410 VAL D N 1
ATOM 3957 C CA . VAL D 1 81 ? -72.604 -16.389 -72.888 1.00 132.43 410 VAL D CA 1
ATOM 3958 C C . VAL D 1 81 ? -73.314 -15.698 -74.044 1.00 123.08 410 VAL D C 1
ATOM 3959 O O . VAL D 1 81 ? -73.447 -16.249 -75.139 1.00 136.47 410 VAL D O 1
ATOM 3963 N N . ASN D 1 82 ? -73.775 -14.474 -73.791 1.00 109.98 411 ASN D N 1
ATOM 3964 C CA . ASN D 1 82 ? -74.506 -13.701 -74.791 1.00 119.92 411 ASN D CA 1
ATOM 3965 C C . ASN D 1 82 ? -73.971 -12.274 -74.820 1.00 120.89 411 ASN D C 1
ATOM 3966 O O . ASN D 1 82 ? -74.352 -11.445 -73.989 1.00 114.92 411 ASN D O 1
ATOM 3971 N N . THR D 1 83 ? -73.102 -11.987 -75.787 1.00 129.45 412 THR D N 1
ATOM 3972 C CA . THR D 1 83 ? -72.584 -10.641 -75.977 1.00 129.12 412 THR D CA 1
ATOM 3973 C C . THR D 1 83 ? -73.413 -9.900 -77.020 1.00 125.07 412 THR D C 1
ATOM 3974 O O . THR D 1 83 ? -73.932 -10.495 -77.969 1.00 139.85 412 THR D O 1
ATOM 3978 N N . THR D 1 84 ? -73.522 -8.590 -76.830 1.00 99.72 413 THR D N 1
ATOM 3979 C CA . THR D 1 84 ? -74.408 -7.730 -77.597 1.00 100.67 413 THR D CA 1
ATOM 3980 C C . THR D 1 84 ? -73.704 -6.404 -77.820 1.00 103.48 413 THR D C 1
ATOM 3981 O O . THR D 1 84 ? -73.182 -5.815 -76.870 1.00 107.88 413 THR D O 1
ATOM 3985 N N . ILE D 1 85 ? -73.693 -5.935 -79.061 1.00 105.38 414 ILE D N 1
ATOM 3986 C CA . ILE D 1 85 ? -73.025 -4.691 -79.413 1.00 97.66 414 ILE D CA 1
ATOM 3987 C C . ILE D 1 85 ? -74.084 -3.607 -79.550 1.00 97.68 414 ILE D C 1
ATOM 3988 O O . ILE D 1 85 ? -75.049 -3.755 -80.309 1.00 107.31 414 ILE D O 1
ATOM 3993 N N . LEU D 1 86 ? -73.904 -2.524 -78.803 1.00 94.72 415 LEU D N 1
ATOM 3994 C CA . LEU D 1 86 ? -74.865 -1.438 -78.686 1.00 97.21 415 LEU D CA 1
ATOM 3995 C C . LEU D 1 86 ? -74.296 -0.199 -79.360 1.00 101.60 415 LEU D C 1
ATOM 3996 O O . LEU D 1 86 ? -73.192 0.253 -79.017 1.00 100.50 415 LEU D O 1
ATOM 4001 N N . ALA D 1 87 ? -75.063 0.340 -80.317 1.00 102.77 416 ALA D N 1
ATOM 4002 C CA . ALA D 1 87 ? -74.823 1.568 -81.065 1.00 100.56 416 ALA D CA 1
ATOM 4003 C C . ALA D 1 87 ? -73.401 1.636 -81.608 1.00 100.80 416 ALA D C 1
ATOM 4004 O O . ALA D 1 87 ? -72.583 2.416 -81.103 1.00 100.99 416 ALA D O 1
ATOM 4006 N N . PRO D 1 88 ? -73.066 0.848 -82.632 1.00 99.36 417 PRO D N 1
ATOM 4007 C CA . PRO D 1 88 ? -71.721 0.932 -83.215 1.00 97.87 417 PRO D CA 1
ATOM 4008 C C . PRO D 1 88 ? -71.588 2.163 -84.101 1.00 103.54 417 PRO D C 1
ATOM 4009 O O . PRO D 1 88 ? -72.395 2.387 -85.006 1.00 113.03 417 PRO D O 1
ATOM 4013 N N . HIS D 1 89 ? -70.563 2.964 -83.827 1.00 96.57 418 HIS D N 1
ATOM 4014 C CA . HIS D 1 89 ? -70.195 4.104 -84.654 1.00 99.78 418 HIS D CA 1
ATOM 4015 C C . HIS D 1 89 ? -68.907 3.759 -85.385 1.00 98.63 418 HIS D C 1
ATOM 4016 O O . HIS D 1 89 ? -67.870 3.546 -84.748 1.00 101.49 418 HIS D O 1
ATOM 4023 N N . VAL D 1 90 ? -68.969 3.701 -86.712 1.00 113.71 419 VAL D N 1
ATOM 4024 C CA . VAL D 1 90 ? -67.811 3.384 -87.540 1.00 116.01 419 VAL D CA 1
ATOM 4025 C C . VAL D 1 90 ? -67.451 4.623 -88.347 1.00 105.15 419 VAL D C 1
ATOM 4026 O O . VAL D 1 90 ? -68.268 5.125 -89.129 1.00 119.64 419 VAL D O 1
ATOM 4030 N N . GLN D 1 91 ? -66.230 5.114 -88.153 1.00 103.89 420 GLN D N 1
ATOM 4031 C CA . GLN D 1 91 ? -65.709 6.278 -88.858 1.00 105.14 420 GLN D CA 1
ATOM 4032 C C . GLN D 1 91 ? -64.522 5.836 -89.698 1.00 128.12 420 GLN D C 1
ATOM 4033 O O . GLN D 1 91 ? -63.524 5.341 -89.158 1.00 129.72 420 GLN D O 1
ATOM 4039 N N . MET D 1 92 ? -64.634 6.005 -91.012 1.00 127.80 421 MET D N 1
ATOM 4040 C CA . MET D 1 92 ? -63.565 5.619 -91.916 1.00 123.63 421 MET D CA 1
ATOM 4041 C C . MET D 1 92 ? -62.474 6.680 -91.944 1.00 122.75 421 MET D C 1
ATOM 4042 O O . MET D 1 92 ? -62.724 7.872 -91.744 1.00 112.93 421 MET D O 1
ATOM 4047 N N . LEU D 1 93 ? -61.247 6.228 -92.191 1.00 126.40 422 LEU D N 1
ATOM 4048 C CA . LEU D 1 93 ? -60.064 7.088 -92.213 1.00 131.31 422 LEU D CA 1
ATOM 4049 C C . LEU D 1 93 ? -59.336 6.835 -93.531 1.00 157.31 422 LEU D C 1
ATOM 4050 O O . LEU D 1 93 ? -58.438 5.991 -93.608 1.00 169.83 422 LEU D O 1
ATOM 4055 N N . GLY D 1 94 ? -59.734 7.577 -94.565 1.00 150.62 423 GLY D N 1
ATOM 4056 C CA . GLY D 1 94 ? -59.122 7.431 -95.875 1.00 143.32 423 GLY D CA 1
ATOM 4057 C C . GLY D 1 94 ? -59.438 6.087 -96.501 1.00 140.82 423 GLY D C 1
ATOM 4058 O O . GLY D 1 94 ? -60.587 5.634 -96.522 1.00 132.92 423 GLY D O 1
ATOM 4059 N N . GLU D 1 95 ? -58.400 5.448 -97.042 1.00 147.80 424 GLU D N 1
ATOM 4060 C CA . GLU D 1 95 ? -58.528 4.140 -97.663 1.00 155.44 424 GLU D CA 1
ATOM 4061 C C . GLU D 1 95 ? -57.892 3.026 -96.849 1.00 154.58 424 GLU D C 1
ATOM 4062 O O . GLU D 1 95 ? -58.232 1.858 -97.061 1.00 149.58 424 GLU D O 1
ATOM 4068 N N . GLU D 1 96 ? -56.989 3.359 -95.926 1.00 165.14 425 GLU D N 1
ATOM 4069 C CA . GLU D 1 96 ? -56.260 2.363 -95.153 1.00 169.74 425 GLU D CA 1
ATOM 4070 C C . GLU D 1 96 ? -56.509 2.474 -93.652 1.00 157.80 425 GLU D C 1
ATOM 4071 O O . GLU D 1 96 ? -55.793 1.835 -92.870 1.00 151.62 425 GLU D O 1
ATOM 4077 N N . GLY D 1 97 ? -57.513 3.232 -93.226 1.00 151.55 426 GLY D N 1
ATOM 4078 C CA . GLY D 1 97 ? -57.813 3.364 -91.815 1.00 147.75 426 GLY D CA 1
ATOM 4079 C C . GLY D 1 97 ? -59.293 3.217 -91.532 1.00 142.28 426 GLY D C 1
ATOM 4080 O O . GLY D 1 97 ? -60.142 3.555 -92.356 1.00 138.20 426 GLY D O 1
ATOM 4081 N N . ALA D 1 98 ? -59.592 2.694 -90.342 1.00 139.44 427 ALA D N 1
ATOM 4082 C CA . ALA D 1 98 ? -60.970 2.620 -89.875 1.00 135.29 427 ALA D CA 1
ATOM 4083 C C . ALA D 1 98 ? -60.983 2.634 -88.353 1.00 137.34 427 ALA D C 1
ATOM 4084 O O . ALA D 1 98 ? -60.069 2.111 -87.709 1.00 129.68 427 ALA D O 1
ATOM 4086 N N . CYS D 1 99 ? -62.028 3.234 -87.784 1.00 142.21 428 CYS D N 1
ATOM 4087 C CA . CYS D 1 99 ? -62.161 3.347 -86.332 1.00 118.28 428 CYS D CA 1
ATOM 4088 C C . CYS D 1 99 ? -63.603 3.054 -85.941 1.00 113.68 428 CYS D C 1
ATOM 4089 O O . CYS D 1 99 ? -64.497 3.858 -86.219 1.00 124.14 428 CYS D O 1
ATOM 4092 N N . ILE D 1 100 ? -63.826 1.919 -85.284 1.00 103.94 429 ILE D N 1
ATOM 4093 C CA . ILE D 1 100 ? -65.152 1.510 -84.829 1.00 110.49 429 ILE D CA 1
ATOM 4094 C C . ILE D 1 100 ? -65.187 1.599 -83.308 1.00 111.41 429 ILE D C 1
ATOM 4095 O O . ILE D 1 100 ? -64.244 1.171 -82.636 1.00 123.30 429 ILE D O 1
ATOM 4100 N N . SER D 1 101 ? -66.262 2.169 -82.767 1.00 97.98 430 SER D N 1
ATOM 4101 C CA . SER D 1 101 ? -66.431 2.313 -81.328 1.00 88.55 430 SER D CA 1
ATOM 4102 C C . SER D 1 101 ? -67.849 1.911 -80.950 1.00 88.74 430 SER D C 1
ATOM 4103 O O . SER D 1 101 ? -68.806 2.275 -81.636 1.00 93.01 430 SER D O 1
ATOM 4106 N N . TYR D 1 102 ? -67.988 1.169 -79.854 1.00 89.03 431 TYR D N 1
ATOM 4107 C CA . TYR D 1 102 ? -69.279 0.575 -79.531 1.00 87.83 431 TYR D CA 1
ATOM 4108 C C . TYR D 1 102 ? -69.346 0.255 -78.045 1.00 85.08 431 TYR D C 1
ATOM 4109 O O . TYR D 1 102 ? -68.336 0.281 -77.331 1.00 84.94 431 TYR D O 1
ATOM 4118 N N . VAL D 1 103 ? -70.556 -0.070 -77.592 1.00 87.35 432 VAL D N 1
ATOM 4119 C CA . VAL D 1 103 ? -70.789 -0.504 -76.218 1.00 83.55 432 VAL D CA 1
ATOM 4120 C C . VAL D 1 103 ? -70.982 -2.015 -76.219 1.00 85.57 432 VAL D C 1
ATOM 4121 O O . VAL D 1 103 ? -71.857 -2.536 -76.915 1.00 113.05 432 VAL D O 1
ATOM 4125 N N . ARG D 1 104 ? -70.170 -2.722 -75.448 1.00 84.30 433 ARG D N 1
ATOM 4126 C CA . ARG D 1 104 ? -70.224 -4.175 -75.370 1.00 86.28 433 ARG D CA 1
ATOM 4127 C C . ARG D 1 104 ? -70.943 -4.596 -74.092 1.00 87.72 433 ARG D C 1
ATOM 4128 O O . ARG D 1 104 ? -70.496 -4.275 -72.984 1.00 99.95 433 ARG D O 1
ATOM 4136 N N . LEU D 1 105 ? -72.047 -5.321 -74.256 1.00 87.85 434 LEU D N 1
ATOM 4137 C CA . LEU D 1 105 ? -72.884 -5.787 -73.159 1.00 87.72 434 LEU D CA 1
ATOM 4138 C C . LEU D 1 105 ? -72.830 -7.308 -73.129 1.00 90.20 434 LEU D C 1
ATOM 4139 O O . LEU D 1 105 ? -73.247 -7.962 -74.087 1.00 115.95 434 LEU D O 1
ATOM 4144 N N . THR D 1 106 ? -72.330 -7.872 -72.034 1.00 88.90 435 THR D N 1
ATOM 4145 C CA . THR D 1 106 ? -72.071 -9.302 -71.940 1.00 91.21 435 THR D CA 1
ATOM 4146 C C . THR D 1 106 ? -72.978 -9.923 -70.888 1.00 91.91 435 THR D C 1
ATOM 4147 O O . THR D 1 106 ? -73.134 -9.374 -69.793 1.00 96.41 435 THR D O 1
ATOM 4151 N N . GLN D 1 107 ? -73.581 -11.060 -71.227 1.00 95.52 436 GLN D N 1
ATOM 4152 C CA . GLN D 1 107 ? -74.437 -11.809 -70.319 1.00 108.11 436 GLN D CA 1
ATOM 4153 C C . GLN D 1 107 ? -73.789 -13.152 -70.020 1.00 121.58 436 GLN D C 1
ATOM 4154 O O . GLN D 1 107 ? -73.388 -13.868 -70.945 1.00 121.46 436 GLN D O 1
ATOM 4160 N N . GLY D 1 108 ? -73.695 -13.496 -68.739 1.00 125.65 437 GLY D N 1
ATOM 4161 C CA . GLY D 1 108 ? -73.045 -14.734 -68.372 1.00 131.07 437 GLY D CA 1
ATOM 4162 C C . GLY D 1 108 ? -73.470 -15.231 -67.009 1.00 128.25 437 GLY D C 1
ATOM 4163 O O . GLY D 1 108 ? -74.378 -14.683 -66.378 1.00 115.44 437 GLY D O 1
ATOM 4164 N N . ILE D 1 109 ? -72.795 -16.289 -66.565 1.00 136.71 438 ILE D N 1
ATOM 4165 C CA . ILE D 1 109 ? -73.052 -16.933 -65.283 1.00 139.54 438 ILE D CA 1
ATOM 4166 C C . ILE D 1 109 ? -71.792 -16.827 -64.437 1.00 137.27 438 ILE D C 1
ATOM 4167 O O . ILE D 1 109 ? -70.699 -17.180 -64.896 1.00 127.37 438 ILE D O 1
ATOM 4172 N N . GLY D 1 110 ? -71.945 -16.345 -63.206 1.00 150.96 439 GLY D N 1
ATOM 4173 C CA . GLY D 1 110 ? -70.829 -16.175 -62.309 1.00 163.61 439 GLY D CA 1
ATOM 4174 C C . GLY D 1 110 ? -70.505 -17.438 -61.538 1.00 175.03 439 GLY D C 1
ATOM 4175 O O . GLY D 1 110 ? -70.705 -18.558 -62.021 1.00 188.09 439 GLY D O 1
ATOM 4176 N N . PRO D 1 111 ? -69.987 -17.278 -60.317 1.00 168.46 440 PRO D N 1
ATOM 4177 C CA . PRO D 1 111 ? -69.658 -18.466 -59.507 1.00 171.33 440 PRO D CA 1
ATOM 4178 C C . PRO D 1 111 ? -70.874 -19.315 -59.172 1.00 181.25 440 PRO D C 1
ATOM 4179 O O . PRO D 1 111 ? -70.840 -20.541 -59.337 1.00 193.01 440 PRO D O 1
ATOM 4183 N N . ASP D 1 112 ? -71.951 -18.691 -58.704 1.00 172.63 441 ASP D N 1
ATOM 4184 C CA . ASP D 1 112 ? -73.185 -19.403 -58.403 1.00 164.09 441 ASP D CA 1
ATOM 4185 C C . ASP D 1 112 ? -73.968 -19.633 -59.695 1.00 160.63 441 ASP D C 1
ATOM 4186 O O . ASP D 1 112 ? -73.470 -19.412 -60.803 1.00 157.72 441 ASP D O 1
ATOM 4191 N N . GLY D 1 113 ? -75.212 -20.084 -59.564 1.00 160.43 442 GLY D N 1
ATOM 4192 C CA . GLY D 1 113 ? -76.075 -20.265 -60.714 1.00 157.63 442 GLY D CA 1
ATOM 4193 C C . GLY D 1 113 ? -76.943 -19.053 -60.979 1.00 144.88 442 GLY D C 1
ATOM 4194 O O . GLY D 1 113 ? -78.135 -19.186 -61.272 1.00 141.32 442 GLY D O 1
ATOM 4195 N N . LEU D 1 114 ? -76.353 -17.859 -60.877 1.00 135.30 443 LEU D N 1
ATOM 4196 C CA . LEU D 1 114 ? -77.083 -16.615 -61.056 1.00 132.19 443 LEU D CA 1
ATOM 4197 C C . LEU D 1 114 ? -76.594 -15.872 -62.293 1.00 132.55 443 LEU D C 1
ATOM 4198 O O . LEU D 1 114 ? -75.382 -15.772 -62.519 1.00 129.51 443 LEU D O 1
ATOM 4203 N N . PRO D 1 115 ? -77.506 -15.338 -63.103 1.00 127.85 444 PRO D N 1
ATOM 4204 C CA . PRO D 1 115 ? -77.089 -14.582 -64.287 1.00 118.00 444 PRO D CA 1
ATOM 4205 C C . PRO D 1 115 ? -76.623 -13.180 -63.923 1.00 113.40 444 PRO D C 1
ATOM 4206 O O . PRO D 1 115 ? -77.198 -12.513 -63.059 1.00 106.83 444 PRO D O 1
ATOM 4210 N N . ARG D 1 116 ? -75.564 -12.739 -64.593 1.00 109.57 445 ARG D N 1
ATOM 4211 C CA . ARG D 1 116 ? -75.021 -11.406 -64.402 1.00 109.66 445 ARG D CA 1
ATOM 4212 C C . ARG D 1 116 ? -74.725 -10.777 -65.755 1.00 119.12 445 ARG D C 1
ATOM 4213 O O . ARG D 1 116 ? -74.454 -11.472 -66.742 1.00 124.12 445 ARG D O 1
ATOM 4221 N N . THR D 1 117 ? -74.783 -9.447 -65.786 1.00 112.06 446 THR D N 1
ATOM 4222 C CA . THR D 1 117 ? -74.562 -8.665 -66.993 1.00 103.13 446 THR D CA 1
ATOM 4223 C C . THR D 1 117 ? -73.468 -7.644 -66.727 1.00 99.71 446 THR D C 1
ATOM 4224 O O . THR D 1 117 ? -73.522 -6.916 -65.730 1.00 104.38 446 THR D O 1
ATOM 4228 N N . THR D 1 118 ? -72.479 -7.596 -67.616 1.00 95.26 447 THR D N 1
ATOM 4229 C CA . THR D 1 118 ? -71.367 -6.657 -67.523 1.00 79.11 447 THR D CA 1
ATOM 4230 C C . THR D 1 118 ? -71.383 -5.731 -68.733 1.00 92.86 447 THR D C 1
ATOM 4231 O O . THR D 1 118 ? -71.753 -6.145 -69.834 1.00 96.20 447 THR D O 1
ATOM 4235 N N . GLN D 1 119 ? -70.976 -4.482 -68.531 1.00 86.82 448 GLN D N 1
ATOM 4236 C CA . GLN D 1 119 ? -70.953 -3.484 -69.589 1.00 84.92 448 GLN D CA 1
ATOM 4237 C C . GLN D 1 119 ? -69.557 -2.895 -69.702 1.00 85.50 448 GLN D C 1
ATOM 4238 O O . GLN D 1 119 ? -68.939 -2.554 -68.689 1.00 102.35 448 GLN D O 1
ATOM 4244 N N . SER D 1 120 ? -69.063 -2.773 -70.932 1.00 75.60 449 SER D N 1
ATOM 4245 C CA . SER D 1 120 ? -67.765 -2.169 -71.185 1.00 74.19 449 SER D CA 1
ATOM 4246 C C . SER D 1 120 ? -67.851 -1.356 -72.467 1.00 89.54 449 SER D C 1
ATOM 4247 O O . SER D 1 120 ? -68.645 -1.666 -73.349 1.00 92.21 449 SER D O 1
ATOM 4250 N N . GLU D 1 121 ? -67.041 -0.307 -72.565 1.00 87.77 450 GLU D N 1
ATOM 4251 C CA . GLU D 1 121 ? -67.006 0.542 -73.750 1.00 74.79 450 GLU D CA 1
ATOM 4252 C C . GLU D 1 121 ? -65.735 0.236 -74.527 1.00 84.98 450 GLU D C 1
ATOM 4253 O O . GLU D 1 121 ? -64.631 0.455 -74.021 1.00 74.37 450 GLU D O 1
ATOM 4259 N N . GLU D 1 122 ? -65.881 -0.264 -75.752 1.00 101.88 451 GLU D N 1
ATOM 4260 C CA . GLU D 1 122 ? -64.719 -0.670 -76.533 1.00 101.71 451 GLU D CA 1
ATOM 4261 C C . GLU D 1 122 ? -64.544 0.228 -77.751 1.00 83.91 451 GLU D C 1
ATOM 4262 O O . GLU D 1 122 ? -65.521 0.611 -78.404 1.00 85.55 451 GLU D O 1
ATOM 4268 N N . THR D 1 123 ? -63.289 0.570 -78.037 1.00 82.17 452 THR D N 1
ATOM 4269 C CA . THR D 1 123 ? -62.927 1.371 -79.203 1.00 90.09 452 THR D CA 1
ATOM 4270 C C . THR D 1 123 ? -61.797 0.664 -79.935 1.00 86.36 452 THR D C 1
ATOM 4271 O O . THR D 1 123 ? -60.667 0.621 -79.441 1.00 100.89 452 THR D O 1
ATOM 4275 N N . ARG D 1 124 ? -62.098 0.114 -81.106 1.00 89.68 453 ARG D N 1
ATOM 4276 C CA . ARG D 1 124 ? -61.123 -0.599 -81.916 1.00 92.65 453 ARG D CA 1
ATOM 4277 C C . ARG D 1 124 ? -60.741 0.223 -83.139 1.00 101.95 453 ARG D C 1
ATOM 4278 O O . ARG D 1 124 ? -61.587 0.868 -83.769 1.00 107.33 453 ARG D O 1
ATOM 4286 N N . VAL D 1 125 ? -59.451 0.193 -83.452 1.00 96.18 454 VAL D N 1
ATOM 4287 C CA . VAL D 1 125 ? -58.842 0.914 -84.561 1.00 109.14 454 VAL D CA 1
ATOM 4288 C C . VAL D 1 125 ? -58.192 -0.119 -85.470 1.00 112.58 454 VAL D C 1
ATOM 4289 O O . VAL D 1 125 ? -57.204 -0.773 -85.081 1.00 103.03 454 VAL D O 1
ATOM 4293 N N . TRP D 1 126 ? -58.755 -0.246 -86.677 1.00 118.30 455 TRP D N 1
ATOM 4294 C CA . TRP D 1 126 ? -58.352 -1.174 -87.723 1.00 122.78 455 TRP D CA 1
ATOM 4295 C C . TRP D 1 126 ? -57.506 -0.466 -88.773 1.00 123.60 455 TRP D C 1
ATOM 4296 O O . TRP D 1 126 ? -57.768 0.690 -89.126 1.00 112.23 455 TRP D O 1
ATOM 4307 N N . GLN D 1 127 ? -56.528 -1.192 -89.307 1.00 140.22 456 GLN D N 1
ATOM 4308 C CA . GLN D 1 127 ? -55.632 -0.714 -90.346 1.00 150.70 456 GLN D CA 1
ATOM 4309 C C . GLN D 1 127 ? -55.578 -1.739 -91.470 1.00 148.58 456 GLN D C 1
ATOM 4310 O O . GLN D 1 127 ? -55.469 -2.942 -91.217 1.00 141.15 456 GLN D O 1
ATOM 4316 N N . LYS D 1 128 ? -55.666 -1.260 -92.710 1.00 141.96 457 LYS D N 1
ATOM 4317 C CA . LYS D 1 128 ? -55.627 -2.125 -93.890 1.00 145.19 457 LYS D CA 1
ATOM 4318 C C . LYS D 1 128 ? -54.171 -2.268 -94.320 1.00 143.99 457 LYS D C 1
ATOM 4319 O O . LYS D 1 128 ? -53.618 -1.391 -94.986 1.00 137.46 457 LYS D O 1
ATOM 4325 N N . LYS D 1 129 ? -53.547 -3.378 -93.932 1.00 143.32 458 LYS D N 1
ATOM 4326 C CA . LYS D 1 129 ? -52.134 -3.633 -94.194 1.00 144.83 458 LYS D CA 1
ATOM 4327 C C . LYS D 1 129 ? -52.027 -4.665 -95.310 1.00 152.12 458 LYS D C 1
ATOM 4328 O O . LYS D 1 129 ? -52.358 -5.838 -95.109 1.00 150.55 458 LYS D O 1
ATOM 4334 N N . LYS D 1 130 ? -51.561 -4.224 -96.480 1.00 153.98 459 LYS D N 1
ATOM 4335 C CA . LYS D 1 130 ? -51.362 -5.096 -97.638 1.00 156.58 459 LYS D CA 1
ATOM 4336 C C . LYS D 1 130 ? -52.667 -5.780 -98.047 1.00 159.00 459 LYS D C 1
ATOM 4337 O O . LYS D 1 130 ? -52.712 -6.983 -98.312 1.00 166.31 459 LYS D O 1
ATOM 4343 N N . GLY D 1 131 ? -53.742 -4.995 -98.093 1.00 152.86 460 GLY D N 1
ATOM 4344 C CA . GLY D 1 131 ? -55.017 -5.458 -98.586 1.00 155.14 460 GLY D CA 1
ATOM 4345 C C . GLY D 1 131 ? -55.931 -6.086 -97.554 1.00 153.65 460 GLY D C 1
ATOM 4346 O O . GLY D 1 131 ? -57.125 -6.251 -97.826 1.00 150.07 460 GLY D O 1
ATOM 4347 N N . VAL D 1 132 ? -55.415 -6.447 -96.382 1.00 162.60 461 VAL D N 1
ATOM 4348 C CA . VAL D 1 132 ? -56.207 -7.072 -95.330 1.00 162.17 461 VAL D CA 1
ATOM 4349 C C . VAL D 1 132 ? -56.302 -6.112 -94.153 1.00 138.21 461 VAL D C 1
ATOM 4350 O O . VAL D 1 132 ? -55.359 -5.368 -93.861 1.00 137.18 461 VAL D O 1
ATOM 4354 N N . TRP D 1 133 ? -57.453 -6.124 -93.486 1.00 136.31 462 TRP D N 1
ATOM 4355 C CA . TRP D 1 133 ? -57.693 -5.262 -92.339 1.00 138.28 462 TRP D CA 1
ATOM 4356 C C . TRP D 1 133 ? -57.214 -5.949 -91.068 1.00 143.36 462 TRP D C 1
ATOM 4357 O O . TRP D 1 133 ? -57.551 -7.110 -90.816 1.00 160.19 462 TRP D O 1
ATOM 4368 N N . LEU D 1 134 ? -56.438 -5.226 -90.269 1.00 135.58 463 LEU D N 1
ATOM 4369 C CA . LEU D 1 134 ? -55.943 -5.725 -88.997 1.00 122.34 463 LEU D CA 1
ATOM 4370 C C . LEU D 1 134 ? -56.262 -4.716 -87.908 1.00 128.92 463 LEU D C 1
ATOM 4371 O O . LEU D 1 134 ? -56.199 -3.505 -88.139 1.00 125.18 463 LEU D O 1
ATOM 4376 N N . ASN D 1 135 ? -56.615 -5.217 -86.727 1.00 124.26 464 ASN D N 1
ATOM 4377 C CA . ASN D 1 135 ? -56.859 -4.355 -85.576 1.00 116.95 464 ASN D CA 1
ATOM 4378 C C . ASN D 1 135 ? -55.514 -4.001 -84.957 1.00 111.19 464 ASN D C 1
ATOM 4379 O O . ASN D 1 135 ? -54.828 -4.868 -84.405 1.00 111.93 464 ASN D O 1
ATOM 4384 N N . VAL D 1 136 ? -55.127 -2.731 -85.066 1.00 107.58 465 VAL D N 1
ATOM 4385 C CA . VAL D 1 136 ? -53.856 -2.283 -84.513 1.00 124.56 465 VAL D CA 1
ATOM 4386 C C . VAL D 1 136 ? -53.986 -1.658 -83.128 1.00 119.05 465 VAL D C 1
ATOM 4387 O O . VAL D 1 136 ? -52.980 -1.589 -82.403 1.00 101.43 465 VAL D O 1
ATOM 4391 N N . HIS D 1 137 ? -55.175 -1.204 -82.733 1.00 109.79 466 HIS D N 1
ATOM 4392 C CA . HIS D 1 137 ? -55.272 -0.681 -81.375 1.00 100.48 466 HIS D CA 1
ATOM 4393 C C . HIS D 1 137 ? -56.686 -0.856 -80.850 1.00 102.85 466 HIS D C 1
ATOM 4394 O O . HIS D 1 137 ? -57.643 -0.690 -81.597 1.00 102.11 466 HIS D O 1
ATOM 4401 N N . PHE D 1 138 ? -56.821 -1.209 -79.574 1.00 98.53 467 PHE D N 1
ATOM 4402 C CA . PHE D 1 138 ? -58.144 -1.238 -78.972 1.00 98.49 467 PHE D CA 1
ATOM 4403 C C . PHE D 1 138 ? -58.072 -0.738 -77.538 1.00 95.99 467 PHE D C 1
ATOM 4404 O O . PHE D 1 138 ? -57.055 -0.881 -76.854 1.00 96.34 467 PHE D O 1
ATOM 4412 N N . HIS D 1 139 ? -59.181 -0.148 -77.097 1.00 96.50 468 HIS D N 1
ATOM 4413 C CA . HIS D 1 139 ? -59.263 0.575 -75.832 1.00 78.09 468 HIS D CA 1
ATOM 4414 C C . HIS D 1 139 ? -60.565 0.167 -75.159 1.00 76.80 468 HIS D C 1
ATOM 4415 O O . HIS D 1 139 ? -61.647 0.554 -75.613 1.00 85.69 468 HIS D O 1
ATOM 4422 N N . ARG D 1 140 ? -60.463 -0.615 -74.088 1.00 75.67 469 ARG D N 1
ATOM 4423 C CA . ARG D 1 140 ? -61.623 -1.148 -73.387 1.00 74.86 469 ARG D CA 1
ATOM 4424 C C . ARG D 1 140 ? -61.726 -0.481 -72.021 1.00 82.54 469 ARG D C 1
ATOM 4425 O O . ARG D 1 140 ? -60.784 -0.534 -71.223 1.00 70.14 469 ARG D O 1
ATOM 4433 N N . SER D 1 141 ? -62.865 0.150 -71.765 1.00 88.81 470 SER D N 1
ATOM 4434 C CA . SER D 1 141 ? -63.141 0.854 -70.527 1.00 82.21 470 SER D CA 1
ATOM 4435 C C . SER D 1 141 ? -64.325 0.202 -69.828 1.00 86.64 470 SER D C 1
ATOM 4436 O O . SER D 1 141 ? -65.104 -0.530 -70.441 1.00 84.12 470 SER D O 1
ATOM 4439 N N . VAL D 1 142 ? -64.453 0.466 -68.529 1.00 94.29 471 VAL D N 1
ATOM 4440 C CA . VAL D 1 142 ? -65.573 -0.035 -67.740 1.00 89.75 471 VAL D CA 1
ATOM 4441 C C . VAL D 1 142 ? -66.061 1.097 -66.848 1.00 95.48 471 VAL D C 1
ATOM 4442 O O . VAL D 1 142 ? -65.283 1.654 -66.065 1.00 92.14 471 VAL D O 1
ATOM 4446 N N . SER D 1 143 ? -67.339 1.442 -66.969 1.00 117.58 472 SER D N 1
ATOM 4447 C CA . SER D 1 143 ? -67.913 2.505 -66.162 1.00 128.49 472 SER D CA 1
ATOM 4448 C C . SER D 1 143 ? -68.196 2.015 -64.748 1.00 141.93 472 SER D C 1
ATOM 4449 O O . SER D 1 143 ? -68.439 0.828 -64.511 1.00 145.92 472 SER D O 1
ATOM 4452 N N . ARG D 1 144 ? -68.169 2.950 -63.805 1.00 150.56 473 ARG D N 1
ATOM 4453 C CA . ARG D 1 144 ? -68.341 2.624 -62.396 1.00 158.08 473 ARG D CA 1
ATOM 4454 C C . ARG D 1 144 ? -69.790 2.807 -61.957 1.00 161.03 473 ARG D C 1
ATOM 4455 O O . ARG D 1 144 ? -70.075 2.941 -60.767 1.00 158.16 473 ARG D O 1
ATOM 4463 N N . PRO E 1 2 ? -37.185 26.464 -40.033 1.00 112.87 331 PRO E N 1
ATOM 4464 C CA . PRO E 1 2 ? -36.010 25.704 -39.595 1.00 119.02 331 PRO E CA 1
ATOM 4465 C C . PRO E 1 2 ? -35.928 24.338 -40.268 1.00 134.15 331 PRO E C 1
ATOM 4466 O O . PRO E 1 2 ? -36.838 23.527 -40.105 1.00 137.21 331 PRO E O 1
ATOM 4470 N N . HIS E 1 3 ? -34.852 24.095 -41.016 1.00 145.99 332 HIS E N 1
ATOM 4471 C CA . HIS E 1 3 ? -34.668 22.839 -41.737 1.00 144.57 332 HIS E CA 1
ATOM 4472 C C . HIS E 1 3 ? -33.230 22.378 -41.565 1.00 144.20 332 HIS E C 1
ATOM 4473 O O . HIS E 1 3 ? -32.302 23.062 -42.007 1.00 158.04 332 HIS E O 1
ATOM 4480 N N . THR E 1 4 ? -33.048 21.225 -40.925 1.00 117.52 333 THR E N 1
ATOM 4481 C CA . THR E 1 4 ? -31.740 20.603 -40.784 1.00 112.83 333 THR E CA 1
ATOM 4482 C C . THR E 1 4 ? -31.819 19.161 -41.268 1.00 99.18 333 THR E C 1
ATOM 4483 O O . THR E 1 4 ? -32.896 18.561 -41.328 1.00 77.31 333 THR E O 1
ATOM 4487 N N . ILE E 1 5 ? -30.661 18.614 -41.634 1.00 111.73 334 ILE E N 1
ATOM 4488 C CA . ILE E 1 5 ? -30.557 17.251 -42.140 1.00 101.43 334 ILE E CA 1
ATOM 4489 C C . ILE E 1 5 ? -29.407 16.556 -41.430 1.00 100.29 334 ILE E C 1
ATOM 4490 O O . ILE E 1 5 ? -28.312 17.119 -41.316 1.00 118.11 334 ILE E O 1
ATOM 4495 N N . ILE E 1 6 ? -29.653 15.335 -40.961 1.00 79.93 335 ILE E N 1
ATOM 4496 C CA . ILE E 1 6 ? -28.691 14.587 -40.164 1.00 90.78 335 ILE E CA 1
ATOM 4497 C C . ILE E 1 6 ? -28.472 13.225 -40.806 1.00 85.07 335 ILE E C 1
ATOM 4498 O O . ILE E 1 6 ? -29.429 12.564 -41.224 1.00 79.53 335 ILE E O 1
ATOM 4503 N N . GLU E 1 7 ? -27.210 12.816 -40.897 1.00 79.15 336 GLU E N 1
ATOM 4504 C CA . GLU E 1 7 ? -26.845 11.471 -41.311 1.00 78.98 336 GLU E CA 1
ATOM 4505 C C . GLU E 1 7 ? -26.432 10.660 -40.091 1.00 85.80 336 GLU E C 1
ATOM 4506 O O . GLU E 1 7 ? -25.985 11.208 -39.081 1.00 99.97 336 GLU E O 1
ATOM 4512 N N . GLU E 1 8 ? -26.593 9.332 -40.192 1.00 76.62 337 GLU E N 1
ATOM 4513 C CA . GLU E 1 8 ? -26.271 8.424 -39.089 1.00 92.92 337 GLU E CA 1
ATOM 4514 C C . GLU E 1 8 ? -25.512 7.220 -39.662 1.00 102.23 337 GLU E C 1
ATOM 4515 O O . GLU E 1 8 ? -26.089 6.173 -39.963 1.00 102.22 337 GLU E O 1
ATOM 4521 N N . ASP E 1 9 ? -24.195 7.383 -39.808 1.00 127.93 338 ASP E N 1
ATOM 4522 C CA . ASP E 1 9 ? -23.315 6.348 -40.338 1.00 140.51 338 ASP E CA 1
ATOM 4523 C C . ASP E 1 9 ? -22.903 5.319 -39.294 1.00 156.59 338 ASP E C 1
ATOM 4524 O O . ASP E 1 9 ? -22.104 4.432 -39.616 1.00 169.83 338 ASP E O 1
ATOM 4529 N N . THR E 1 10 ? -23.455 5.397 -38.077 1.00 149.21 339 THR E N 1
ATOM 4530 C CA . THR E 1 10 ? -23.027 4.643 -36.896 1.00 150.47 339 THR E CA 1
ATOM 4531 C C . THR E 1 10 ? -21.532 4.326 -36.894 1.00 157.86 339 THR E C 1
ATOM 4532 O O . THR E 1 10 ? -20.701 5.240 -36.925 1.00 157.99 339 THR E O 1
ATOM 4536 N N . GLU E 1 11 ? -21.177 3.040 -36.859 1.00 158.74 340 GLU E N 1
ATOM 4537 C CA . GLU E 1 11 ? -19.795 2.626 -36.647 1.00 157.79 340 GLU E CA 1
ATOM 4538 C C . GLU E 1 11 ? -18.999 2.451 -37.936 1.00 166.92 340 GLU E C 1
ATOM 4539 O O . GLU E 1 11 ? -17.763 2.436 -37.883 1.00 174.38 340 GLU E O 1
ATOM 4545 N N . SER E 1 12 ? -19.662 2.327 -39.085 1.00 169.82 341 SER E N 1
ATOM 4546 C CA . SER E 1 12 ? -18.964 2.029 -40.330 1.00 171.82 341 SER E CA 1
ATOM 4547 C C . SER E 1 12 ? -18.206 3.251 -40.849 1.00 164.04 341 SER E C 1
ATOM 4548 O O . SER E 1 12 ? -18.504 4.399 -40.507 1.00 163.58 341 SER E O 1
ATOM 4551 N N . THR E 1 13 ? -17.214 2.984 -41.698 1.00 156.66 342 THR E N 1
ATOM 4552 C CA . THR E 1 13 ? -16.370 4.012 -42.292 1.00 150.92 342 THR E CA 1
ATOM 4553 C C . THR E 1 13 ? -16.569 4.018 -43.801 1.00 141.19 342 THR E C 1
ATOM 4554 O O . THR E 1 13 ? -16.538 2.961 -44.440 1.00 146.74 342 THR E O 1
ATOM 4558 N N . LYS E 1 14 ? -16.769 5.205 -44.364 1.00 125.52 343 LYS E N 1
ATOM 4559 C CA . LYS E 1 14 ? -16.980 5.389 -45.791 1.00 98.20 343 LYS E CA 1
ATOM 4560 C C . LYS E 1 14 ? -15.728 5.971 -46.436 1.00 104.03 343 LYS E C 1
ATOM 4561 O O . LYS E 1 14 ? -14.935 6.652 -45.783 1.00 121.86 343 LYS E O 1
ATOM 4567 N N . THR E 1 15 ? -15.554 5.698 -47.727 1.00 86.05 344 THR E N 1
ATOM 4568 C CA . THR E 1 15 ? -14.475 6.318 -48.479 1.00 83.23 344 THR E CA 1
ATOM 4569 C C . THR E 1 15 ? -14.835 7.765 -48.809 1.00 84.10 344 THR E C 1
ATOM 4570 O O . THR E 1 15 ? -15.982 8.197 -48.668 1.00 89.05 344 THR E O 1
ATOM 4574 N N . GLN E 1 16 ? -13.829 8.524 -49.254 1.00 84.61 345 GLN E N 1
ATOM 4575 C CA . GLN E 1 16 ? -14.042 9.945 -49.512 1.00 84.59 345 GLN E CA 1
ATOM 4576 C C . GLN E 1 16 ? -15.048 10.163 -50.634 1.00 78.68 345 GLN E C 1
ATOM 4577 O O . GLN E 1 16 ? -15.867 11.088 -50.567 1.00 87.38 345 GLN E O 1
ATOM 4583 N N . ARG E 1 17 ? -15.005 9.320 -51.669 1.00 80.15 346 ARG E N 1
ATOM 4584 C CA . ARG E 1 17 ? -15.974 9.412 -52.758 1.00 74.17 346 ARG E CA 1
ATOM 4585 C C . ARG E 1 17 ? -17.397 9.247 -52.238 1.00 80.01 346 ARG E C 1
ATOM 4586 O O . ARG E 1 17 ? -18.246 10.132 -52.404 1.00 84.00 346 ARG E O 1
ATOM 4594 N N . GLU E 1 18 ? -17.676 8.105 -51.603 1.00 79.03 347 GLU E N 1
ATOM 4595 C CA . GLU E 1 18 ? -19.036 7.845 -51.150 1.00 80.80 347 GLU E CA 1
ATOM 4596 C C . GLU E 1 18 ? -19.442 8.781 -50.019 1.00 77.69 347 GLU E C 1
ATOM 4597 O O . GLU E 1 18 ? -20.631 9.094 -49.880 1.00 76.32 347 GLU E O 1
ATOM 4603 N N . GLN E 1 19 ? -18.479 9.256 -49.222 1.00 80.00 348 GLN E N 1
ATOM 4604 C CA . GLN E 1 19 ? -18.786 10.315 -48.265 1.00 71.59 348 GLN E CA 1
ATOM 4605 C C . GLN E 1 19 ? -19.262 11.570 -48.985 1.00 72.31 348 GLN E C 1
ATOM 4606 O O . GLN E 1 19 ? -20.181 12.254 -48.514 1.00 77.97 348 GLN E O 1
ATOM 4612 N N . GLU E 1 20 ? -18.666 11.877 -50.145 1.00 81.90 349 GLU E N 1
ATOM 4613 C CA . GLU E 1 20 ? -19.154 13.006 -50.931 1.00 80.84 349 GLU E CA 1
ATOM 4614 C C . GLU E 1 20 ? -20.521 12.727 -51.545 1.00 73.33 349 GLU E C 1
ATOM 4615 O O . GLU E 1 20 ? -21.321 13.656 -51.697 1.00 72.02 349 GLU E O 1
ATOM 4621 N N . ILE E 1 21 ? -20.811 11.475 -51.913 1.00 70.09 350 ILE E N 1
ATOM 4622 C CA . ILE E 1 21 ? -22.156 11.154 -52.391 1.00 70.11 350 ILE E CA 1
ATOM 4623 C C . ILE E 1 21 ? -23.177 11.397 -51.288 1.00 73.53 350 ILE E C 1
ATOM 4624 O O . ILE E 1 21 ? -24.258 11.952 -51.531 1.00 71.67 350 ILE E O 1
ATOM 4629 N N . ILE E 1 22 ? -22.838 11.015 -50.055 1.00 78.16 351 ILE E N 1
ATOM 4630 C CA . ILE E 1 22 ? -23.720 11.287 -48.923 1.00 65.13 351 ILE E CA 1
ATOM 4631 C C . ILE E 1 22 ? -23.912 12.788 -48.754 1.00 63.75 351 ILE E C 1
ATOM 4632 O O . ILE E 1 22 ? -25.038 13.271 -48.587 1.00 67.36 351 ILE E O 1
ATOM 4637 N N . ARG E 1 23 ? -22.814 13.548 -48.810 1.00 63.62 352 ARG E N 1
ATOM 4638 C CA . ARG E 1 23 ? -22.909 14.997 -48.647 1.00 68.84 352 ARG E CA 1
ATOM 4639 C C . ARG E 1 23 ? -23.805 15.617 -49.715 1.00 68.34 352 ARG E C 1
ATOM 4640 O O . ARG E 1 23 ? -24.658 16.465 -49.412 1.00 73.06 352 ARG E O 1
ATOM 4648 N N . LEU E 1 24 ? -23.643 15.187 -50.969 1.00 58.51 353 LEU E N 1
ATOM 4649 C CA . LEU E 1 24 ? -24.472 15.705 -52.053 1.00 57.81 353 LEU E CA 1
ATOM 4650 C C . LEU E 1 24 ? -25.941 15.360 -51.842 1.00 64.67 353 LEU E C 1
ATOM 4651 O O . LEU E 1 24 ? -26.822 16.194 -52.085 1.00 70.42 353 LEU E O 1
ATOM 4656 N N . THR E 1 25 ? -26.226 14.132 -51.403 1.00 59.60 354 THR E N 1
ATOM 4657 C CA . THR E 1 25 ? -27.608 13.769 -51.104 1.00 53.96 354 THR E CA 1
ATOM 4658 C C . THR E 1 25 ? -28.179 14.656 -50.006 1.00 60.22 354 THR E C 1
ATOM 4659 O O . THR E 1 25 ? -29.336 15.091 -50.083 1.00 58.43 354 THR E O 1
ATOM 4663 N N . GLN E 1 26 ? -27.373 14.945 -48.981 1.00 50.55 355 GLN E N 1
ATOM 4664 C CA . GLN E 1 26 ? -27.808 15.842 -47.916 1.00 52.32 355 GLN E CA 1
ATOM 4665 C C . GLN E 1 26 ? -28.184 17.209 -48.470 1.00 60.62 355 GLN E C 1
ATOM 4666 O O . GLN E 1 26 ? -29.233 17.765 -48.123 1.00 69.21 355 GLN E O 1
ATOM 4672 N N . GLN E 1 27 ? -27.339 17.766 -49.343 1.00 63.21 356 GLN E N 1
ATOM 4673 C CA . GLN E 1 27 ? -27.660 19.061 -49.937 1.00 62.26 356 GLN E CA 1
ATOM 4674 C C . GLN E 1 27 ? -28.933 18.988 -50.773 1.00 65.53 356 GLN E C 1
ATOM 4675 O O . GLN E 1 27 ? -29.758 19.911 -50.745 1.00 56.06 356 GLN E O 1
ATOM 4681 N N . LEU E 1 28 ? -29.113 17.891 -51.513 1.00 56.87 357 LEU E N 1
ATOM 4682 C CA . LEU E 1 28 ? -30.319 17.716 -52.317 1.00 55.23 357 LEU E CA 1
ATOM 4683 C C . LEU E 1 28 ? -31.571 17.755 -51.447 1.00 54.88 357 LEU E C 1
ATOM 4684 O O . LEU E 1 28 ? -32.498 18.540 -51.697 1.00 59.74 357 LEU E O 1
ATOM 4689 N N . ILE E 1 29 ? -31.611 16.914 -50.410 1.00 48.72 358 ILE E N 1
ATOM 4690 C CA . ILE E 1 29 ? -32.774 16.890 -49.529 1.00 48.82 358 ILE E CA 1
ATOM 4691 C C . ILE E 1 29 ? -32.953 18.232 -48.831 1.00 53.35 358 ILE E C 1
ATOM 4692 O O . ILE E 1 29 ? -34.081 18.628 -48.511 1.00 59.97 358 ILE E O 1
ATOM 4697 N N . THR E 1 30 ? -31.859 18.962 -48.594 1.00 54.20 359 THR E N 1
ATOM 4698 C CA . THR E 1 30 ? -31.987 20.303 -48.029 1.00 57.95 359 THR E CA 1
ATOM 4699 C C . THR E 1 30 ? -32.729 21.222 -48.987 1.00 66.95 359 THR E C 1
ATOM 4700 O O . THR E 1 30 ? -33.663 21.928 -48.589 1.00 61.72 359 THR E O 1
ATOM 4704 N N . SER E 1 31 ? -32.333 21.216 -50.263 1.00 75.05 360 SER E N 1
ATOM 4705 C CA . SER E 1 31 ? -33.051 22.020 -51.244 1.00 71.45 360 SER E CA 1
ATOM 4706 C C . SER E 1 31 ? -34.502 21.580 -51.369 1.00 68.55 360 SER E C 1
ATOM 4707 O O . SER E 1 31 ? -35.359 22.388 -51.741 1.00 75.84 360 SER E O 1
ATOM 4710 N N . ILE E 1 32 ? -34.802 20.319 -51.051 1.00 66.15 361 ILE E N 1
ATOM 4711 C CA . ILE E 1 32 ? -36.192 19.863 -51.075 1.00 66.38 361 ILE E CA 1
ATOM 4712 C C . ILE E 1 32 ? -36.968 20.453 -49.902 1.00 66.92 361 ILE E C 1
ATOM 4713 O O . ILE E 1 32 ? -38.006 21.099 -50.086 1.00 70.89 361 ILE E O 1
ATOM 4718 N N . THR E 1 33 ? -36.474 20.244 -48.677 1.00 72.37 362 THR E N 1
ATOM 4719 C CA . THR E 1 33 ? -37.204 20.709 -47.498 1.00 82.75 362 THR E CA 1
ATOM 4720 C C . THR E 1 33 ? -37.276 22.230 -47.438 1.00 83.70 362 THR E C 1
ATOM 4721 O O . THR E 1 33 ? -38.235 22.782 -46.887 1.00 82.45 362 THR E O 1
ATOM 4725 N N . ALA E 1 34 ? -36.280 22.919 -47.987 1.00 78.76 363 ALA E N 1
ATOM 4726 C CA . ALA E 1 34 ? -36.309 24.371 -48.085 1.00 81.29 363 ALA E CA 1
ATOM 4727 C C . ALA E 1 34 ? -36.986 24.857 -49.358 1.00 88.12 363 ALA E C 1
ATOM 4728 O O . ALA E 1 34 ? -37.122 26.072 -49.545 1.00 93.72 363 ALA E O 1
ATOM 4730 N N . LYS E 1 35 ? -37.404 23.938 -50.234 1.00 90.59 364 LYS E N 1
ATOM 4731 C CA . LYS E 1 35 ? -38.071 24.273 -51.494 1.00 88.61 364 LYS E CA 1
ATOM 4732 C C . LYS E 1 35 ? -37.248 25.260 -52.319 1.00 91.73 364 LYS E C 1
ATOM 4733 O O . LYS E 1 35 ? -37.791 26.126 -53.013 1.00 92.14 364 LYS E O 1
ATOM 4739 N N . ASP E 1 36 ? -35.925 25.133 -52.246 1.00 91.64 365 ASP E N 1
ATOM 4740 C CA . ASP E 1 36 ? -35.008 25.965 -53.020 1.00 94.48 365 ASP E CA 1
ATOM 4741 C C . ASP E 1 36 ? -34.748 25.260 -54.344 1.00 91.41 365 ASP E C 1
ATOM 4742 O O . ASP E 1 36 ? -33.900 24.369 -54.432 1.00 95.20 365 ASP E O 1
ATOM 4747 N N . PHE E 1 37 ? -35.481 25.661 -55.386 1.00 88.34 366 PHE E N 1
ATOM 4748 C CA . PHE E 1 37 ? -35.404 24.939 -56.652 1.00 72.77 366 PHE E CA 1
ATOM 4749 C C . PHE E 1 37 ? -34.124 25.237 -57.422 1.00 70.21 366 PHE E C 1
ATOM 4750 O O . PHE E 1 37 ? -33.743 24.447 -58.288 1.00 77.14 366 PHE E O 1
ATOM 4758 N N . ASP E 1 38 ? -33.458 26.356 -57.140 1.00 73.93 367 ASP E N 1
ATOM 4759 C CA . ASP E 1 38 ? -32.208 26.652 -57.829 1.00 80.36 367 ASP E CA 1
ATOM 4760 C C . ASP E 1 38 ? -31.136 25.628 -57.470 1.00 80.15 367 ASP E C 1
ATOM 4761 O O . ASP E 1 38 ? -30.530 25.004 -58.355 1.00 79.07 367 ASP E O 1
ATOM 4766 N N . SER E 1 39 ? -30.904 25.428 -56.168 1.00 80.36 368 SER E N 1
ATOM 4767 C CA . SER E 1 39 ? -29.963 24.405 -55.721 1.00 75.74 368 SER E CA 1
ATOM 4768 C C . SER E 1 39 ? -30.376 23.022 -56.206 1.00 73.09 368 SER E C 1
ATOM 4769 O O . SER E 1 39 ? -29.534 22.247 -56.686 1.00 85.19 368 SER E O 1
ATOM 4772 N N . TYR E 1 40 ? -31.671 22.702 -56.101 1.00 65.70 369 TYR E N 1
ATOM 4773 C CA . TYR E 1 40 ? -32.172 21.412 -56.566 1.00 62.05 369 TYR E CA 1
ATOM 4774 C C . TYR E 1 40 ? -31.827 21.188 -58.032 1.00 68.66 369 TYR E C 1
ATOM 4775 O O . TYR E 1 40 ? -31.324 20.123 -58.406 1.00 63.65 369 TYR E O 1
ATOM 4784 N N . SER E 1 41 ? -32.082 22.194 -58.876 1.00 81.37 370 SER E N 1
ATOM 4785 C CA . SER E 1 41 ? -31.739 22.092 -60.287 1.00 77.06 370 SER E CA 1
ATOM 4786 C C . SER E 1 41 ? -30.239 21.939 -60.493 1.00 74.56 370 SER E C 1
ATOM 4787 O O . SER E 1 41 ? -29.813 21.237 -61.417 1.00 88.94 370 SER E O 1
ATOM 4790 N N . LYS E 1 42 ? -29.423 22.581 -59.652 1.00 70.94 371 LYS E N 1
ATOM 4791 C CA . LYS E 1 42 ? -27.982 22.396 -59.781 1.00 69.24 371 LYS E CA 1
ATOM 4792 C C . LYS E 1 42 ? -27.556 20.975 -59.435 1.00 65.07 371 LYS E C 1
ATOM 4793 O O . LYS E 1 42 ? -26.544 20.497 -59.956 1.00 63.77 371 LYS E O 1
ATOM 4799 N N . LEU E 1 43 ? -28.299 20.279 -58.573 1.00 66.37 372 LEU E N 1
ATOM 4800 C CA . LEU E 1 43 ? -27.897 18.930 -58.177 1.00 66.84 372 LEU E CA 1
ATOM 4801 C C . LEU E 1 43 ? -28.543 17.828 -59.010 1.00 68.29 372 LEU E C 1
ATOM 4802 O O . LEU E 1 43 ? -28.115 16.675 -58.910 1.00 59.73 372 LEU E O 1
ATOM 4807 N N . VAL E 1 44 ? -29.534 18.145 -59.839 1.00 76.27 373 VAL E N 1
ATOM 4808 C CA . VAL E 1 44 ? -30.342 17.138 -60.515 1.00 68.79 373 VAL E CA 1
ATOM 4809 C C . VAL E 1 44 ? -30.173 17.272 -62.024 1.00 77.50 373 VAL E C 1
ATOM 4810 O O . VAL E 1 44 ? -30.181 18.384 -62.563 1.00 89.70 373 VAL E O 1
ATOM 4814 N N . ASP E 1 45 ? -30.025 16.132 -62.703 1.00 58.97 374 ASP E N 1
ATOM 4815 C CA . ASP E 1 45 ? -29.920 16.131 -64.156 1.00 59.85 374 ASP E CA 1
ATOM 4816 C C . ASP E 1 45 ? -31.275 16.460 -64.783 1.00 61.12 374 ASP E C 1
ATOM 4817 O O . ASP E 1 45 ? -32.307 15.950 -64.335 1.00 63.55 374 ASP E O 1
ATOM 4822 N N . PRO E 1 46 ? -31.305 17.298 -65.824 1.00 62.18 375 PRO E N 1
ATOM 4823 C CA . PRO E 1 46 ? -32.599 17.732 -66.383 1.00 66.41 375 PRO E CA 1
ATOM 4824 C C . PRO E 1 46 ? -33.430 16.610 -66.982 1.00 69.22 375 PRO E C 1
ATOM 4825 O O . PRO E 1 46 ? -34.637 16.796 -67.178 1.00 78.32 375 PRO E O 1
ATOM 4829 N N . LYS E 1 47 ? -32.833 15.459 -67.286 1.00 73.82 376 LYS E N 1
ATOM 4830 C CA . LYS E 1 47 ? -33.596 14.322 -67.786 1.00 75.76 376 LYS E CA 1
ATOM 4831 C C . LYS E 1 47 ? -33.609 13.210 -66.747 1.00 79.52 376 LYS E C 1
ATOM 4832 O O . LYS E 1 47 ? -33.181 12.086 -67.025 1.00 90.46 376 LYS E O 1
ATOM 4838 N N . ILE E 1 48 ? -34.096 13.513 -65.550 1.00 65.82 377 ILE E N 1
ATOM 4839 C CA . ILE E 1 48 ? -34.049 12.577 -64.433 1.00 59.17 377 ILE E CA 1
ATOM 4840 C C . ILE E 1 48 ? -35.311 11.726 -64.428 1.00 59.63 377 ILE E C 1
ATOM 4841 O O . ILE E 1 48 ? -36.430 12.250 -64.483 1.00 79.45 377 ILE E O 1
ATOM 4846 N N . THR E 1 49 ? -35.133 10.411 -64.365 1.00 54.00 378 THR E N 1
ATOM 4847 C CA . THR E 1 49 ? -36.255 9.507 -64.182 1.00 63.69 378 THR E CA 1
ATOM 4848 C C . THR E 1 49 ? -36.584 9.386 -62.701 1.00 60.05 378 THR E C 1
ATOM 4849 O O . THR E 1 49 ? -35.727 9.587 -61.837 1.00 58.96 378 THR E O 1
ATOM 4853 N N . ALA E 1 50 ? -37.842 9.058 -62.406 1.00 66.70 379 ALA E N 1
ATOM 4854 C CA . ALA E 1 50 ? -38.302 9.074 -61.020 1.00 50.53 379 ALA E CA 1
ATOM 4855 C C . ALA E 1 50 ? -39.463 8.110 -60.818 1.00 47.64 379 ALA E C 1
ATOM 4856 O O . ALA E 1 50 ? -40.408 8.078 -61.619 1.00 50.04 379 ALA E O 1
ATOM 4858 N N . PHE E 1 51 ? -39.360 7.330 -59.744 1.00 50.32 380 PHE E N 1
ATOM 4859 C CA . PHE E 1 51 ? -40.437 6.515 -59.194 1.00 54.11 380 PHE E CA 1
ATOM 4860 C C . PHE E 1 51 ? -40.778 7.073 -57.818 1.00 55.42 380 PHE E C 1
ATOM 4861 O O . PHE E 1 51 ? -39.927 7.072 -56.922 1.00 57.28 380 PHE E O 1
ATOM 4869 N N . GLU E 1 52 ? -42.005 7.545 -57.645 1.00 54.71 381 GLU E N 1
ATOM 4870 C CA . GLU E 1 52 ? -42.414 8.121 -56.374 1.00 46.41 381 GLU E CA 1
ATOM 4871 C C . GLU E 1 52 ? -43.924 8.005 -56.258 1.00 48.97 381 GLU E C 1
ATOM 4872 O O . GLU E 1 52 ? -44.618 7.877 -57.272 1.00 68.43 381 GLU E O 1
ATOM 4878 N N . PRO E 1 53 ? -44.462 8.023 -55.035 1.00 59.34 382 PRO E N 1
ATOM 4879 C CA . PRO E 1 53 ? -45.924 7.911 -54.874 1.00 63.74 382 PRO E CA 1
ATOM 4880 C C . PRO E 1 53 ? -46.690 9.049 -55.513 1.00 65.88 382 PRO E C 1
ATOM 4881 O O . PRO E 1 53 ? -47.875 8.881 -55.820 1.00 68.50 382 PRO E O 1
ATOM 4885 N N . GLU E 1 54 ? -46.056 10.207 -55.714 1.00 64.09 383 GLU E N 1
ATOM 4886 C CA . GLU E 1 54 ? -46.715 11.291 -56.433 1.00 62.31 383 GLU E CA 1
ATOM 4887 C C . GLU E 1 54 ? -46.961 10.938 -57.893 1.00 63.60 383 GLU E C 1
ATOM 4888 O O . GLU E 1 54 ? -47.783 11.588 -58.546 1.00 66.02 383 GLU E O 1
ATOM 4894 N N . ALA E 1 55 ? -46.271 9.922 -58.413 1.00 65.99 384 ALA E N 1
ATOM 4895 C CA . ALA E 1 55 ? -46.396 9.523 -59.806 1.00 58.85 384 ALA E CA 1
ATOM 4896 C C . ALA E 1 55 ? -47.399 8.398 -60.020 1.00 61.31 384 ALA E C 1
ATOM 4897 O O . ALA E 1 55 ? -47.667 8.046 -61.174 1.00 79.36 384 ALA E O 1
ATOM 4899 N N . LEU E 1 56 ? -47.947 7.827 -58.946 1.00 61.16 385 LEU E N 1
ATOM 4900 C CA . LEU E 1 56 ? -49.018 6.830 -59.028 1.00 71.98 385 LEU E CA 1
ATOM 4901 C C . LEU E 1 56 ? -48.568 5.584 -59.790 1.00 75.74 385 LEU E C 1
ATOM 4902 O O . LEU E 1 56 ? -49.250 5.101 -60.697 1.00 83.54 385 LEU E O 1
ATOM 4907 N N . GLY E 1 57 ? -47.407 5.056 -59.412 1.00 68.53 386 GLY E N 1
ATOM 4908 C CA . GLY E 1 57 ? -46.932 3.842 -60.041 1.00 67.89 386 GLY E CA 1
ATOM 4909 C C . GLY E 1 57 ? -46.408 4.001 -61.449 1.00 72.72 386 GLY E C 1
ATOM 4910 O O . GLY E 1 57 ? -46.098 2.996 -62.095 1.00 63.06 386 GLY E O 1
ATOM 4911 N N . ASN E 1 58 ? -46.310 5.226 -61.951 1.00 72.76 387 ASN E N 1
ATOM 4912 C CA . ASN E 1 58 ? -45.681 5.509 -63.230 1.00 62.90 387 ASN E CA 1
ATOM 4913 C C . ASN E 1 58 ? -44.289 6.087 -63.004 1.00 61.35 387 ASN E C 1
ATOM 4914 O O . ASN E 1 58 ? -43.943 6.524 -61.904 1.00 68.40 387 ASN E O 1
ATOM 4919 N N . GLN E 1 59 ? -43.486 6.076 -64.062 1.00 59.92 388 GLN E N 1
ATOM 4920 C CA . GLN E 1 59 ? -42.134 6.618 -64.030 1.00 57.34 388 GLN E CA 1
ATOM 4921 C C . GLN E 1 59 ? -42.124 7.934 -64.790 1.00 73.18 388 GLN E C 1
ATOM 4922 O O . GLN E 1 59 ? -42.438 7.964 -65.984 1.00 86.51 388 GLN E O 1
ATOM 4928 N N . VAL E 1 60 ? -41.763 9.015 -64.112 1.00 74.43 389 VAL E N 1
ATOM 4929 C CA . VAL E 1 60 ? -41.793 10.328 -64.734 1.00 69.69 389 VAL E CA 1
ATOM 4930 C C . VAL E 1 60 ? -40.374 10.766 -65.066 1.00 68.32 389 VAL E C 1
ATOM 4931 O O . VAL E 1 60 ? -39.392 10.308 -64.477 1.00 58.24 389 VAL E O 1
ATOM 4935 N N . GLU E 1 61 ? -40.268 11.672 -66.034 1.00 70.40 390 GLU E N 1
ATOM 4936 C CA . GLU E 1 61 ? -38.991 12.199 -66.485 1.00 64.65 390 GLU E CA 1
ATOM 4937 C C . GLU E 1 61 ? -39.059 13.719 -66.528 1.00 65.82 390 GLU E C 1
ATOM 4938 O O . GLU E 1 61 ? -40.125 14.304 -66.745 1.00 69.45 390 GLU E O 1
ATOM 4944 N N . GLY E 1 62 ? -37.914 14.353 -66.301 1.00 60.92 391 GLY E N 1
ATOM 4945 C CA . GLY E 1 62 ? -37.806 15.795 -66.381 1.00 62.91 391 GLY E CA 1
ATOM 4946 C C . GLY E 1 62 ? -37.928 16.458 -65.025 1.00 74.40 391 GLY E C 1
ATOM 4947 O O . GLY E 1 62 ? -38.143 15.821 -63.988 1.00 78.96 391 GLY E O 1
ATOM 4948 N N . LEU E 1 63 ? -37.794 17.783 -65.052 1.00 79.29 392 LEU E N 1
ATOM 4949 C CA . LEU E 1 63 ? -37.819 18.600 -63.846 1.00 72.82 392 LEU E CA 1
ATOM 4950 C C . LEU E 1 63 ? -39.177 19.225 -63.565 1.00 84.75 392 LEU E C 1
ATOM 4951 O O . LEU E 1 63 ? -39.489 19.498 -62.401 1.00 87.13 392 LEU E O 1
ATOM 4956 N N . GLU E 1 64 ? -39.987 19.463 -64.599 1.00 106.35 393 GLU E N 1
ATOM 4957 C CA . GLU E 1 64 ? -41.251 20.162 -64.399 1.00 112.44 393 GLU E CA 1
ATOM 4958 C C . GLU E 1 64 ? -42.162 19.413 -63.434 1.00 106.50 393 GLU E C 1
ATOM 4959 O O . GLU E 1 64 ? -42.899 20.040 -62.663 1.00 117.08 393 GLU E O 1
ATOM 4965 N N . PHE E 1 65 ? -42.106 18.078 -63.444 1.00 85.30 394 PHE E N 1
ATOM 4966 C CA . PHE E 1 65 ? -42.961 17.289 -62.562 1.00 74.47 394 PHE E CA 1
ATOM 4967 C C . PHE E 1 65 ? -42.679 17.588 -61.093 1.00 74.14 394 PHE E C 1
ATOM 4968 O O . PHE E 1 65 ? -43.600 17.607 -60.270 1.00 83.20 394 PHE E O 1
ATOM 4976 N N . HIS E 1 66 ? -41.412 17.817 -60.746 1.00 64.48 395 HIS E N 1
ATOM 4977 C CA . HIS E 1 66 ? -41.033 18.147 -59.377 1.00 66.70 395 HIS E CA 1
ATOM 4978 C C . HIS E 1 66 ? -41.054 19.650 -59.117 1.00 71.35 395 HIS E C 1
ATOM 4979 O O . HIS E 1 66 ? -41.393 20.087 -58.003 1.00 80.34 395 HIS E O 1
ATOM 4986 N N . LYS E 1 67 ? -40.726 20.452 -60.134 1.00 64.40 396 LYS E N 1
ATOM 4987 C CA . LYS E 1 67 ? -40.854 21.897 -60.007 1.00 68.30 396 LYS E CA 1
ATOM 4988 C C . LYS E 1 67 ? -42.290 22.299 -59.702 1.00 82.23 396 LYS E C 1
ATOM 4989 O O . LYS E 1 67 ? -42.521 23.349 -59.090 1.00 90.68 396 LYS E O 1
ATOM 4995 N N . PHE E 1 68 ? -43.266 21.481 -60.111 1.00 82.41 397 PHE E N 1
ATOM 4996 C CA . PHE E 1 68 ? -44.642 21.729 -59.692 1.00 80.44 397 PHE E CA 1
ATOM 4997 C C . PHE E 1 68 ? -44.759 21.731 -58.176 1.00 73.64 397 PHE E C 1
ATOM 4998 O O . PHE E 1 68 ? -45.494 22.543 -57.609 1.00 77.38 397 PHE E O 1
ATOM 5006 N N . TYR E 1 69 ? -44.036 20.836 -57.503 1.00 73.31 398 TYR E N 1
ATOM 5007 C CA . TYR E 1 69 ? -44.105 20.781 -56.050 1.00 67.99 398 TYR E CA 1
ATOM 5008 C C . TYR E 1 69 ? -43.259 21.858 -55.394 1.00 77.23 398 TYR E C 1
ATOM 5009 O O . TYR E 1 69 ? -43.573 22.287 -54.278 1.00 70.60 398 TYR E O 1
ATOM 5018 N N . PHE E 1 70 ? -42.189 22.308 -56.052 1.00 81.28 399 PHE E N 1
ATOM 5019 C CA . PHE E 1 70 ? -41.456 23.447 -55.503 1.00 70.53 399 PHE E CA 1
ATOM 5020 C C . PHE E 1 70 ? -42.333 24.693 -55.473 1.00 76.25 399 PHE E C 1
ATOM 5021 O O . PHE E 1 70 ? -42.237 25.507 -54.547 1.00 91.80 399 PHE E O 1
ATOM 5029 N N . ASP E 1 71 ? -43.204 24.852 -56.466 1.00 87.10 400 ASP E N 1
ATOM 5030 C CA . ASP E 1 71 ? -44.237 25.872 -56.429 1.00 94.23 400 ASP E CA 1
ATOM 5031 C C . ASP E 1 71 ? -45.489 25.290 -55.774 1.00 106.34 400 ASP E C 1
ATOM 5032 O O . ASP E 1 71 ? -45.491 24.161 -55.277 1.00 106.79 400 ASP E O 1
ATOM 5037 N N . ASN E 1 72 ? -46.562 26.080 -55.746 1.00 133.03 401 ASN E N 1
ATOM 5038 C CA . ASN E 1 72 ? -47.886 25.610 -55.339 1.00 138.93 401 ASN E CA 1
ATOM 5039 C C . ASN E 1 72 ? -47.947 25.129 -53.890 1.00 132.71 401 ASN E C 1
ATOM 5040 O O . ASN E 1 72 ? -48.872 25.492 -53.156 1.00 146.86 401 ASN E O 1
ATOM 5045 N N . LEU E 1 73 ? -46.987 24.301 -53.478 1.00 110.64 402 LEU E N 1
ATOM 5046 C CA . LEU E 1 73 ? -46.969 23.783 -52.119 1.00 106.48 402 LEU E CA 1
ATOM 5047 C C . LEU E 1 73 ? -46.901 24.927 -51.109 1.00 126.14 402 LEU E C 1
ATOM 5048 O O . LEU E 1 73 ? -46.278 25.961 -51.369 1.00 138.10 402 LEU E O 1
ATOM 5053 N N . PRO E 1 74 ? -47.537 24.769 -49.937 1.00 128.96 403 PRO E N 1
ATOM 5054 C CA . PRO E 1 74 ? -47.541 25.806 -48.900 1.00 136.62 403 PRO E CA 1
ATOM 5055 C C . PRO E 1 74 ? -46.156 26.045 -48.313 1.00 132.34 403 PRO E C 1
ATOM 5056 O O . PRO E 1 74 ? -45.279 25.201 -48.492 1.00 128.01 403 PRO E O 1
ATOM 5060 N N . THR E 1 80 ? -41.219 23.419 -39.831 1.00 118.64 409 THR E N 1
ATOM 5061 C CA . THR E 1 80 ? -40.137 23.042 -38.926 1.00 115.59 409 THR E CA 1
ATOM 5062 C C . THR E 1 80 ? -39.986 21.526 -38.865 1.00 110.75 409 THR E C 1
ATOM 5063 O O . THR E 1 80 ? -40.725 20.848 -38.151 1.00 116.24 409 THR E O 1
ATOM 5067 N N . VAL E 1 81 ? -39.017 20.998 -39.618 1.00 94.37 410 VAL E N 1
ATOM 5068 C CA . VAL E 1 81 ? -38.849 19.560 -39.784 1.00 87.94 410 VAL E CA 1
ATOM 5069 C C . VAL E 1 81 ? -37.377 19.190 -39.657 1.00 84.88 410 VAL E C 1
ATOM 5070 O O . VAL E 1 81 ? -36.481 20.008 -39.874 1.00 98.65 410 VAL E O 1
ATOM 5074 N N . ASN E 1 82 ? -37.140 17.930 -39.298 1.00 72.61 411 ASN E N 1
ATOM 5075 C CA . ASN E 1 82 ? -35.801 17.351 -39.230 1.00 70.13 411 ASN E CA 1
ATOM 5076 C C . ASN E 1 82 ? -35.790 16.094 -40.089 1.00 65.75 411 ASN E C 1
ATOM 5077 O O . ASN E 1 82 ? -36.441 15.099 -39.751 1.00 66.89 411 ASN E O 1
ATOM 5082 N N . THR E 1 83 ? -35.059 16.144 -41.200 1.00 66.75 412 THR E N 1
ATOM 5083 C CA . THR E 1 83 ? -34.879 14.982 -42.059 1.00 61.28 412 THR E CA 1
ATOM 5084 C C . THR E 1 83 ? -33.592 14.268 -41.668 1.00 59.39 412 THR E C 1
ATOM 5085 O O . THR E 1 83 ? -32.544 14.901 -41.507 1.00 69.94 412 THR E O 1
ATOM 5089 N N . THR E 1 84 ? -33.684 12.957 -41.502 1.00 61.68 413 THR E N 1
ATOM 5090 C CA . THR E 1 84 ? -32.601 12.118 -41.019 1.00 61.82 413 THR E CA 1
ATOM 5091 C C . THR E 1 84 ? -32.362 11.009 -42.030 1.00 62.59 413 THR E C 1
ATOM 5092 O O . THR E 1 84 ? -33.313 10.363 -42.484 1.00 60.97 413 THR E O 1
ATOM 5096 N N . ILE E 1 85 ? -31.100 10.793 -42.376 1.00 62.17 414 ILE E N 1
ATOM 5097 C CA . ILE E 1 85 ? -30.711 9.758 -43.323 1.00 50.14 414 ILE E CA 1
ATOM 5098 C C . ILE E 1 85 ? -30.150 8.590 -42.527 1.00 57.34 414 ILE E C 1
ATOM 5099 O O . ILE E 1 85 ? -29.180 8.747 -41.775 1.00 82.90 414 ILE E O 1
ATOM 5104 N N . LEU E 1 86 ? -30.769 7.426 -42.679 1.00 49.38 415 LEU E N 1
ATOM 5105 C CA . LEU E 1 86 ? -30.465 6.261 -41.861 1.00 67.09 415 LEU E CA 1
ATOM 5106 C C . LEU E 1 86 ? -29.786 5.181 -42.689 1.00 62.40 415 LEU E C 1
ATOM 5107 O O . LEU E 1 86 ? -30.300 4.773 -43.745 1.00 75.42 415 LEU E O 1
ATOM 5112 N N . ALA E 1 87 ? -28.654 4.715 -42.166 1.00 53.27 416 ALA E N 1
ATOM 5113 C CA . ALA E 1 87 ? -27.838 3.669 -42.772 1.00 64.14 416 ALA E CA 1
ATOM 5114 C C . ALA E 1 87 ? -27.580 3.909 -44.261 1.00 64.73 416 ALA E C 1
ATOM 5115 O O . ALA E 1 87 ? -27.926 3.051 -45.099 1.00 75.48 416 ALA E O 1
ATOM 5117 N N . PRO E 1 88 ? -26.960 5.025 -44.632 1.00 56.34 417 PRO E N 1
ATOM 5118 C CA . PRO E 1 88 ? -26.696 5.279 -46.051 1.00 57.07 417 PRO E CA 1
ATOM 5119 C C . PRO E 1 88 ? -25.746 4.244 -46.633 1.00 67.45 417 PRO E C 1
ATOM 5120 O O . PRO E 1 88 ? -24.565 4.203 -46.271 1.00 78.88 417 PRO E O 1
ATOM 5124 N N . HIS E 1 89 ? -26.257 3.388 -47.512 1.00 63.80 418 HIS E N 1
ATOM 5125 C CA . HIS E 1 89 ? -25.420 2.460 -48.261 1.00 54.23 418 HIS E CA 1
ATOM 5126 C C . HIS E 1 89 ? -25.054 3.113 -49.586 1.00 57.78 418 HIS E C 1
ATOM 5127 O O . HIS E 1 89 ? -25.935 3.409 -50.400 1.00 69.20 418 HIS E O 1
ATOM 5134 N N . VAL E 1 90 ? -23.764 3.356 -49.795 1.00 54.11 419 VAL E N 1
ATOM 5135 C CA . VAL E 1 90 ? -23.277 3.988 -51.014 1.00 58.57 419 VAL E CA 1
ATOM 5136 C C . VAL E 1 90 ? -22.367 3.003 -51.725 1.00 57.23 419 VAL E C 1
ATOM 5137 O O . VAL E 1 90 ? -21.306 2.640 -51.202 1.00 69.72 419 VAL E O 1
ATOM 5141 N N . GLN E 1 91 ? -22.784 2.570 -52.906 1.00 56.55 420 GLN E N 1
ATOM 5142 C CA . GLN E 1 91 ? -21.992 1.698 -53.759 1.00 64.52 420 GLN E CA 1
ATOM 5143 C C . GLN E 1 91 ? -21.506 2.514 -54.947 1.00 67.28 420 GLN E C 1
ATOM 5144 O O . GLN E 1 91 ? -22.318 3.059 -55.704 1.00 61.24 420 GLN E O 1
ATOM 5150 N N . MET E 1 92 ? -20.189 2.620 -55.093 1.00 64.17 421 MET E N 1
ATOM 5151 C CA . MET E 1 92 ? -19.622 3.310 -56.238 1.00 65.66 421 MET E CA 1
ATOM 5152 C C . MET E 1 92 ? -19.675 2.412 -57.465 1.00 67.49 421 MET E C 1
ATOM 5153 O O . MET E 1 92 ? -19.545 1.188 -57.373 1.00 83.49 421 MET E O 1
ATOM 5158 N N . LEU E 1 93 ? -19.879 3.036 -58.623 1.00 74.31 422 LEU E N 1
ATOM 5159 C CA . LEU E 1 93 ? -20.019 2.338 -59.899 1.00 69.90 422 LEU E CA 1
ATOM 5160 C C . LEU E 1 93 ? -18.943 2.875 -60.836 1.00 73.01 422 LEU E C 1
ATOM 5161 O O . LEU E 1 93 ? -19.182 3.804 -61.612 1.00 86.52 422 LEU E O 1
ATOM 5166 N N . GLY E 1 94 ? -17.754 2.287 -60.749 1.00 77.67 423 GLY E N 1
ATOM 5167 C CA . GLY E 1 94 ? -16.642 2.763 -61.548 1.00 89.55 423 GLY E CA 1
ATOM 5168 C C . GLY E 1 94 ? -16.273 4.184 -61.178 1.00 92.45 423 GLY E C 1
ATOM 5169 O O . GLY E 1 94 ? -16.215 4.556 -60.000 1.00 95.22 423 GLY E O 1
ATOM 5170 N N . GLU E 1 95 ? -16.035 4.999 -62.201 1.00 92.74 424 GLU E N 1
ATOM 5171 C CA . GLU E 1 95 ? -15.613 6.379 -62.010 1.00 98.60 424 GLU E CA 1
ATOM 5172 C C . GLU E 1 95 ? -16.739 7.384 -62.194 1.00 84.43 424 GLU E C 1
ATOM 5173 O O . GLU E 1 95 ? -16.676 8.477 -61.624 1.00 86.92 424 GLU E O 1
ATOM 5179 N N . GLU E 1 96 ? -17.765 7.041 -62.968 1.00 89.52 425 GLU E N 1
ATOM 5180 C CA . GLU E 1 96 ? -18.831 7.973 -63.299 1.00 88.33 425 GLU E CA 1
ATOM 5181 C C . GLU E 1 96 ? -20.180 7.556 -62.730 1.00 81.95 425 GLU E C 1
ATOM 5182 O O . GLU E 1 96 ? -21.189 8.207 -63.014 1.00 84.67 425 GLU E O 1
ATOM 5188 N N . GLY E 1 97 ? -20.229 6.505 -61.925 1.00 88.71 426 GLY E N 1
ATOM 5189 C CA . GLY E 1 97 ? -21.473 6.036 -61.353 1.00 73.70 426 GLY E CA 1
ATOM 5190 C C . GLY E 1 97 ? -21.413 5.973 -59.840 1.00 66.58 426 GLY E C 1
ATOM 5191 O O . GLY E 1 97 ? -20.343 5.818 -59.252 1.00 65.73 426 GLY E O 1
ATOM 5192 N N . ALA E 1 98 ? -22.582 6.105 -59.216 1.00 65.35 427 ALA E N 1
ATOM 5193 C CA . ALA E 1 98 ? -22.726 5.938 -57.781 1.00 58.45 427 ALA E CA 1
ATOM 5194 C C . ALA E 1 98 ? -24.189 5.668 -57.478 1.00 61.82 427 ALA E C 1
ATOM 5195 O O . ALA E 1 98 ? -25.077 6.131 -58.195 1.00 53.92 427 ALA E O 1
ATOM 5197 N N . CYS E 1 99 ? -24.435 4.915 -56.409 1.00 75.70 428 CYS E N 1
ATOM 5198 C CA . CYS E 1 99 ? -25.798 4.568 -56.021 1.00 70.05 428 CYS E CA 1
ATOM 5199 C C . CYS E 1 99 ? -25.890 4.569 -54.505 1.00 74.17 428 CYS E C 1
ATOM 5200 O O . CYS E 1 99 ? -25.220 3.773 -53.843 1.00 92.02 428 CYS E O 1
ATOM 5203 N N . ILE E 1 100 ? -26.713 5.457 -53.954 1.00 58.99 429 ILE E N 1
ATOM 5204 C CA . ILE E 1 100 ? -26.872 5.584 -52.509 1.00 60.41 429 ILE E CA 1
ATOM 5205 C C . ILE E 1 100 ? -28.327 5.292 -52.159 1.00 53.68 429 ILE E C 1
ATOM 5206 O O . ILE E 1 100 ? -29.243 5.929 -52.692 1.00 46.24 429 ILE E O 1
ATOM 5211 N N . SER E 1 101 ? -28.541 4.324 -51.274 1.00 59.63 430 SER E N 1
ATOM 5212 C CA . SER E 1 101 ? -29.872 3.980 -50.794 1.00 57.70 430 SER E CA 1
ATOM 5213 C C . SER E 1 101 ? -29.905 4.116 -49.279 1.00 52.77 430 SER E C 1
ATOM 5214 O O . SER E 1 101 ? -28.942 3.763 -48.592 1.00 48.11 430 SER E O 1
ATOM 5217 N N . TYR E 1 102 ? -31.019 4.623 -48.759 1.00 52.31 431 TYR E N 1
ATOM 5218 C CA . TYR E 1 102 ? -31.087 4.969 -47.346 1.00 50.01 431 TYR E CA 1
ATOM 5219 C C . TYR E 1 102 ? -32.539 4.988 -46.901 1.00 56.64 431 TYR E C 1
ATOM 5220 O O . TYR E 1 102 ? -33.465 4.966 -47.721 1.00 41.36 431 TYR E O 1
ATOM 5229 N N . VAL E 1 103 ? -32.729 5.049 -45.582 1.00 50.53 432 VAL E N 1
ATOM 5230 C CA . VAL E 1 103 ? -34.052 5.281 -45.014 1.00 43.99 432 VAL E CA 1
ATOM 5231 C C . VAL E 1 103 ? -34.156 6.749 -44.628 1.00 55.08 432 VAL E C 1
ATOM 5232 O O . VAL E 1 103 ? -33.329 7.263 -43.868 1.00 66.30 432 VAL E O 1
ATOM 5236 N N . ARG E 1 104 ? -35.163 7.422 -45.160 1.00 45.96 433 ARG E N 1
ATOM 5237 C CA . ARG E 1 104 ? -35.414 8.833 -44.903 1.00 44.24 433 ARG E CA 1
ATOM 5238 C C . ARG E 1 104 ? -36.479 8.952 -43.818 1.00 46.11 433 ARG E C 1
ATOM 5239 O O . ARG E 1 104 ? -37.655 8.643 -44.051 1.00 61.19 433 ARG E O 1
ATOM 5247 N N . LEU E 1 105 ? -36.058 9.404 -42.639 1.00 48.25 434 LEU E N 1
ATOM 5248 C CA . LEU E 1 105 ? -36.926 9.571 -41.483 1.00 50.81 434 LEU E CA 1
ATOM 5249 C C . LEU E 1 105 ? -37.174 11.058 -41.279 1.00 52.52 434 LEU E C 1
ATOM 5250 O O . LEU E 1 105 ? -36.226 11.835 -41.186 1.00 62.04 434 LEU E O 1
ATOM 5255 N N . THR E 1 106 ? -38.440 11.456 -41.212 1.00 53.79 435 THR E N 1
ATOM 5256 C CA . THR E 1 106 ? -38.799 12.869 -41.188 1.00 55.80 435 THR E CA 1
ATOM 5257 C C . THR E 1 106 ? -39.608 13.169 -39.935 1.00 59.71 435 THR E C 1
ATOM 5258 O O . THR E 1 106 ? -40.706 12.634 -39.762 1.00 63.07 435 THR E O 1
ATOM 5262 N N . GLN E 1 107 ? -39.067 14.025 -39.069 1.00 62.62 436 GLN E N 1
ATOM 5263 C CA . GLN E 1 107 ? -39.757 14.480 -37.873 1.00 67.15 436 GLN E CA 1
ATOM 5264 C C . GLN E 1 107 ? -40.378 15.839 -38.150 1.00 69.60 436 GLN E C 1
ATOM 5265 O O . GLN E 1 107 ? -39.705 16.742 -38.658 1.00 69.39 436 GLN E O 1
ATOM 5271 N N . GLY E 1 108 ? -41.660 15.987 -37.820 1.00 74.85 437 GLY E N 1
ATOM 5272 C CA . GLY E 1 108 ? -42.335 17.230 -38.148 1.00 78.09 437 GLY E CA 1
ATOM 5273 C C . GLY E 1 108 ? -43.523 17.528 -37.258 1.00 90.69 437 GLY E C 1
ATOM 5274 O O . GLY E 1 108 ? -43.820 16.803 -36.302 1.00 82.09 437 GLY E O 1
ATOM 5275 N N . ILE E 1 109 ? -44.213 18.609 -37.610 1.00 114.46 438 ILE E N 1
ATOM 5276 C CA . ILE E 1 109 ? -45.308 19.167 -36.818 1.00 120.75 438 ILE E CA 1
ATOM 5277 C C . ILE E 1 109 ? -46.609 19.019 -37.605 1.00 133.88 438 ILE E C 1
ATOM 5278 O O . ILE E 1 109 ? -46.633 19.201 -38.829 1.00 130.54 438 ILE E O 1
ATOM 5283 N N . GLY E 1 110 ? -47.686 18.683 -36.898 1.00 148.75 439 GLY E N 1
ATOM 5284 C CA . GLY E 1 110 ? -48.990 18.551 -37.492 1.00 157.05 439 GLY E CA 1
ATOM 5285 C C . GLY E 1 110 ? -49.766 19.855 -37.493 1.00 166.64 439 GLY E C 1
ATOM 5286 O O . GLY E 1 110 ? -49.184 20.945 -37.527 1.00 168.64 439 GLY E O 1
ATOM 5287 N N . PRO E 1 111 ? -51.110 19.764 -37.481 1.00 171.96 440 PRO E N 1
ATOM 5288 C CA . PRO E 1 111 ? -51.923 20.987 -37.440 1.00 175.64 440 PRO E CA 1
ATOM 5289 C C . PRO E 1 111 ? -51.666 21.795 -36.173 1.00 174.97 440 PRO E C 1
ATOM 5290 O O . PRO E 1 111 ? -51.315 22.972 -36.227 1.00 177.89 440 PRO E O 1
ATOM 5294 N N . ASP E 1 112 ? -51.847 21.154 -35.023 1.00 168.33 441 ASP E N 1
ATOM 5295 C CA . ASP E 1 112 ? -51.403 21.700 -33.753 1.00 168.44 441 ASP E CA 1
ATOM 5296 C C . ASP E 1 112 ? -49.880 21.607 -33.690 1.00 165.69 441 ASP E C 1
ATOM 5297 O O . ASP E 1 112 ? -49.219 21.075 -34.591 1.00 162.50 441 ASP E O 1
ATOM 5302 N N . GLY E 1 113 ? -49.309 22.118 -32.611 1.00 167.29 442 GLY E N 1
ATOM 5303 C CA . GLY E 1 113 ? -47.956 21.754 -32.250 1.00 165.16 442 GLY E CA 1
ATOM 5304 C C . GLY E 1 113 ? -47.876 20.289 -31.874 1.00 160.40 442 GLY E C 1
ATOM 5305 O O . GLY E 1 113 ? -47.491 19.946 -30.749 1.00 162.08 442 GLY E O 1
ATOM 5306 N N . LEU E 1 114 ? -48.232 19.416 -32.820 1.00 150.33 443 LEU E N 1
ATOM 5307 C CA . LEU E 1 114 ? -48.271 17.974 -32.648 1.00 136.59 443 LEU E CA 1
ATOM 5308 C C . LEU E 1 114 ? -47.126 17.339 -33.408 1.00 122.49 443 LEU E C 1
ATOM 5309 O O . LEU E 1 114 ? -46.944 17.629 -34.599 1.00 126.59 443 LEU E O 1
ATOM 5314 N N . PRO E 1 115 ? -46.335 16.491 -32.763 1.00 110.44 444 PRO E N 1
ATOM 5315 C CA . PRO E 1 115 ? -45.182 15.918 -33.456 1.00 97.31 444 PRO E CA 1
ATOM 5316 C C . PRO E 1 115 ? -45.490 14.565 -34.078 1.00 99.98 444 PRO E C 1
ATOM 5317 O O . PRO E 1 115 ? -46.058 13.689 -33.425 1.00 108.93 444 PRO E O 1
ATOM 5321 N N . ARG E 1 116 ? -45.118 14.374 -35.337 1.00 92.54 445 ARG E N 1
ATOM 5322 C CA . ARG E 1 116 ? -45.286 13.081 -35.980 1.00 102.16 445 ARG E CA 1
ATOM 5323 C C . ARG E 1 116 ? -44.049 12.776 -36.809 1.00 82.24 445 ARG E C 1
ATOM 5324 O O . ARG E 1 116 ? -43.324 13.681 -37.234 1.00 76.47 445 ARG E O 1
ATOM 5332 N N . THR E 1 117 ? -43.806 11.487 -37.013 1.00 70.65 446 THR E N 1
ATOM 5333 C CA . THR E 1 117 ? -42.673 11.007 -37.783 1.00 66.14 446 THR E CA 1
ATOM 5334 C C . THR E 1 117 ? -43.179 10.219 -38.982 1.00 66.36 446 THR E C 1
ATOM 5335 O O . THR E 1 117 ? -44.103 9.408 -38.864 1.00 64.26 446 THR E O 1
ATOM 5339 N N . THR E 1 118 ? -42.574 10.468 -40.138 1.00 70.43 447 THR E N 1
ATOM 5340 C CA . THR E 1 118 ? -42.859 9.726 -41.355 1.00 56.94 447 THR E CA 1
ATOM 5341 C C . THR E 1 118 ? -41.588 9.031 -41.821 1.00 55.11 447 THR E C 1
ATOM 5342 O O . THR E 1 118 ? -40.477 9.456 -41.497 1.00 53.60 447 THR E O 1
ATOM 5346 N N . GLN E 1 119 ? -41.752 7.954 -42.580 1.00 64.43 448 GLN E N 1
ATOM 5347 C CA . GLN E 1 119 ? -40.628 7.151 -43.038 1.00 49.60 448 GLN E CA 1
ATOM 5348 C C . GLN E 1 119 ? -40.817 6.810 -44.506 1.00 53.22 448 GLN E C 1
ATOM 5349 O O . GLN E 1 119 ? -41.911 6.413 -44.921 1.00 64.40 448 GLN E O 1
ATOM 5355 N N . SER E 1 120 ? -39.757 6.979 -45.289 1.00 45.43 449 SER E N 1
ATOM 5356 C CA . SER E 1 120 ? -39.750 6.540 -46.676 1.00 50.19 449 SER E CA 1
ATOM 5357 C C . SER E 1 120 ? -38.391 5.927 -46.967 1.00 42.51 449 SER E C 1
ATOM 5358 O O . SER E 1 120 ? -37.408 6.245 -46.305 1.00 47.68 449 SER E O 1
ATOM 5361 N N . GLU E 1 121 ? -38.345 5.020 -47.932 1.00 44.87 450 GLU E N 1
ATOM 5362 C CA . GLU E 1 121 ? -37.100 4.408 -48.373 1.00 47.48 450 GLU E CA 1
ATOM 5363 C C . GLU E 1 121 ? -36.719 5.010 -49.714 1.00 46.14 450 GLU E C 1
ATOM 5364 O O . GLU E 1 121 ? -37.538 5.037 -50.636 1.00 48.04 450 GLU E O 1
ATOM 5370 N N . GLU E 1 122 ? -35.487 5.501 -49.827 1.00 54.60 451 GLU E N 1
ATOM 5371 C CA . GLU E 1 122 ? -35.083 6.192 -51.045 1.00 48.59 451 GLU E CA 1
ATOM 5372 C C . GLU E 1 122 ? -33.841 5.555 -51.650 1.00 54.05 451 GLU E C 1
ATOM 5373 O O . GLU E 1 122 ? -32.914 5.158 -50.932 1.00 54.39 451 GLU E O 1
ATOM 5379 N N . THR E 1 123 ? -33.841 5.456 -52.979 1.00 54.21 452 THR E N 1
ATOM 5380 C CA . THR E 1 123 ? -32.665 5.090 -53.757 1.00 50.39 452 THR E CA 1
ATOM 5381 C C . THR E 1 123 ? -32.364 6.218 -54.734 1.00 45.84 452 THR E C 1
ATOM 5382 O O . THR E 1 123 ? -33.246 6.638 -55.485 1.00 46.02 452 THR E O 1
ATOM 5386 N N . ARG E 1 124 ? -31.131 6.718 -54.714 1.00 41.15 453 ARG E N 1
ATOM 5387 C CA . ARG E 1 124 ? -30.718 7.782 -55.620 1.00 47.23 453 ARG E CA 1
ATOM 5388 C C . ARG E 1 124 ? -29.463 7.357 -56.365 1.00 53.50 453 ARG E C 1
ATOM 5389 O O . ARG E 1 124 ? -28.501 6.878 -55.755 1.00 62.05 453 ARG E O 1
ATOM 5397 N N . VAL E 1 125 ? -29.486 7.533 -57.682 1.00 50.74 454 VAL E N 1
ATOM 5398 C CA . VAL E 1 125 ? -28.400 7.138 -58.570 1.00 56.53 454 VAL E CA 1
ATOM 5399 C C . VAL E 1 125 ? -27.743 8.403 -59.103 1.00 55.97 454 VAL E C 1
ATOM 5400 O O . VAL E 1 125 ? -28.403 9.242 -59.729 1.00 52.20 454 VAL E O 1
ATOM 5404 N N . TRP E 1 126 ? -26.447 8.536 -58.857 1.00 52.40 455 TRP E N 1
ATOM 5405 C CA . TRP E 1 126 ? -25.672 9.692 -59.270 1.00 52.66 455 TRP E CA 1
ATOM 5406 C C . TRP E 1 126 ? -24.758 9.320 -60.430 1.00 59.59 455 TRP E C 1
ATOM 5407 O O . TRP E 1 126 ? -24.173 8.232 -60.448 1.00 72.88 455 TRP E O 1
ATOM 5418 N N . GLN E 1 127 ? -24.636 10.234 -61.391 1.00 56.77 456 GLN E N 1
ATOM 5419 C CA . GLN E 1 127 ? -23.749 10.077 -62.529 1.00 59.57 456 GLN E CA 1
ATOM 5420 C C . GLN E 1 127 ? -22.852 11.298 -62.642 1.00 65.95 456 GLN E C 1
ATOM 5421 O O . GLN E 1 127 ? -23.318 12.435 -62.521 1.00 74.85 456 GLN E O 1
ATOM 5427 N N . LYS E 1 128 ? -21.563 11.058 -62.876 1.00 66.37 457 LYS E N 1
ATOM 5428 C CA . LYS E 1 128 ? -20.581 12.131 -63.027 1.00 73.91 457 LYS E CA 1
ATOM 5429 C C . LYS E 1 128 ? -20.575 12.558 -64.490 1.00 79.75 457 LYS E C 1
ATOM 5430 O O . LYS E 1 128 ? -19.994 11.886 -65.346 1.00 73.59 457 LYS E O 1
ATOM 5436 N N . LYS E 1 129 ? -21.230 13.678 -64.778 1.00 77.64 458 LYS E N 1
ATOM 5437 C CA . LYS E 1 129 ? -21.338 14.210 -66.130 1.00 84.31 458 LYS E CA 1
ATOM 5438 C C . LYS E 1 129 ? -20.496 15.477 -66.209 1.00 83.23 458 LYS E C 1
ATOM 5439 O O . LYS E 1 129 ? -20.841 16.496 -65.599 1.00 75.74 458 LYS E O 1
ATOM 5445 N N . LYS E 1 130 ? -19.391 15.404 -66.954 1.00 90.94 459 LYS E N 1
ATOM 5446 C CA . LYS E 1 130 ? -18.480 16.533 -67.144 1.00 94.73 459 LYS E CA 1
ATOM 5447 C C . LYS E 1 130 ? -17.902 17.015 -65.814 1.00 91.64 459 LYS E C 1
ATOM 5448 O O . LYS E 1 130 ? -17.840 18.216 -65.539 1.00 86.54 459 LYS E O 1
ATOM 5454 N N . GLY E 1 131 ? -17.476 16.068 -64.981 1.00 90.63 460 GLY E N 1
ATOM 5455 C CA . GLY E 1 131 ? -16.782 16.390 -63.753 1.00 95.52 460 GLY E CA 1
ATOM 5456 C C . GLY E 1 131 ? -17.656 16.772 -62.577 1.00 96.58 460 GLY E C 1
ATOM 5457 O O . GLY E 1 131 ? -17.121 17.005 -61.486 1.00 101.15 460 GLY E O 1
ATOM 5458 N N . VAL E 1 132 ? -18.973 16.852 -62.754 1.00 92.61 461 VAL E N 1
ATOM 5459 C CA . VAL E 1 132 ? -19.885 17.170 -61.663 1.00 90.33 461 VAL E CA 1
ATOM 5460 C C . VAL E 1 132 ? -20.868 16.020 -61.496 1.00 90.48 461 VAL E C 1
ATOM 5461 O O . VAL E 1 132 ? -21.243 15.347 -62.461 1.00 91.56 461 VAL E O 1
ATOM 5465 N N . TRP E 1 133 ? -21.276 15.790 -60.252 1.00 83.74 462 TRP E N 1
ATOM 5466 C CA . TRP E 1 133 ? -22.197 14.710 -59.934 1.00 75.17 462 TRP E CA 1
ATOM 5467 C C . TRP E 1 133 ? -23.631 15.211 -60.011 1.00 74.58 462 TRP E C 1
ATOM 5468 O O . TRP E 1 133 ? -23.974 16.234 -59.410 1.00 83.66 462 TRP E O 1
ATOM 5479 N N . LEU E 1 134 ? -24.462 14.489 -60.751 1.00 61.71 463 LEU E N 1
ATOM 5480 C CA . LEU E 1 134 ? -25.861 14.838 -60.920 1.00 56.81 463 LEU E CA 1
ATOM 5481 C C . LEU E 1 134 ? -26.719 13.635 -60.571 1.00 55.72 463 LEU E C 1
ATOM 5482 O O . LEU E 1 134 ? -26.350 12.493 -60.859 1.00 52.97 463 LEU E O 1
ATOM 5487 N N . ASN E 1 135 ? -27.857 13.898 -59.939 1.00 57.83 464 ASN E N 1
ATOM 5488 C CA . ASN E 1 135 ? -28.830 12.855 -59.640 1.00 53.98 464 ASN E CA 1
ATOM 5489 C C . ASN E 1 135 ? -29.641 12.581 -60.902 1.00 54.40 464 ASN E C 1
ATOM 5490 O O . ASN E 1 135 ? -30.404 13.438 -61.357 1.00 76.25 464 ASN E O 1
ATOM 5495 N N . VAL E 1 136 ? -29.471 11.388 -61.477 1.00 49.31 465 VAL E N 1
ATOM 5496 C CA . VAL E 1 136 ? -30.121 11.044 -62.740 1.00 55.31 465 VAL E CA 1
ATOM 5497 C C . VAL E 1 136 ? -31.369 10.186 -62.561 1.00 55.73 465 VAL E C 1
ATOM 5498 O O . VAL E 1 136 ? -32.153 10.051 -63.515 1.00 58.97 465 VAL E O 1
ATOM 5502 N N . HIS E 1 137 ? -31.584 9.609 -61.380 1.00 58.07 466 HIS E N 1
ATOM 5503 C CA . HIS E 1 137 ? -32.733 8.747 -61.139 1.00 57.73 466 HIS E CA 1
ATOM 5504 C C . HIS E 1 137 ? -32.912 8.569 -59.641 1.00 56.60 466 HIS E C 1
ATOM 5505 O O . HIS E 1 137 ? -31.935 8.358 -58.920 1.00 62.39 466 HIS E O 1
ATOM 5512 N N . PHE E 1 138 ? -34.156 8.658 -59.175 1.00 47.62 467 PHE E N 1
ATOM 5513 C CA . PHE E 1 138 ? -34.448 8.349 -57.785 1.00 53.97 467 PHE E CA 1
ATOM 5514 C C . PHE E 1 138 ? -35.739 7.550 -57.705 1.00 47.94 467 PHE E C 1
ATOM 5515 O O . PHE E 1 138 ? -36.595 7.608 -58.592 1.00 54.07 467 PHE E O 1
ATOM 5523 N N . HIS E 1 139 ? -35.857 6.794 -56.619 1.00 48.70 468 HIS E N 1
ATOM 5524 C CA . HIS E 1 139 ? -36.957 5.863 -56.397 1.00 40.89 468 HIS E CA 1
ATOM 5525 C C . HIS E 1 139 ? -37.345 5.987 -54.931 1.00 50.42 468 HIS E C 1
ATOM 5526 O O . HIS E 1 139 ? -36.577 5.583 -54.049 1.00 56.29 468 HIS E O 1
ATOM 5533 N N . ARG E 1 140 ? -38.513 6.570 -54.674 1.00 47.17 469 ARG E N 1
ATOM 5534 C CA . ARG E 1 140 ? -39.000 6.824 -53.324 1.00 49.77 469 ARG E CA 1
ATOM 5535 C C . ARG E 1 140 ? -40.184 5.909 -53.036 1.00 52.05 469 ARG E C 1
ATOM 5536 O O . ARG E 1 140 ? -41.148 5.873 -53.807 1.00 54.46 469 ARG E O 1
ATOM 5544 N N . SER E 1 141 ? -40.108 5.173 -51.931 1.00 46.27 470 SER E N 1
ATOM 5545 C CA . SER E 1 141 ? -41.122 4.200 -51.556 1.00 45.82 470 SER E CA 1
ATOM 5546 C C . SER E 1 141 ? -41.586 4.451 -50.128 1.00 49.13 470 SER E C 1
ATOM 5547 O O . SER E 1 141 ? -40.863 5.039 -49.322 1.00 50.03 470 SER E O 1
ATOM 5550 N N . VAL E 1 142 ? -42.804 4.001 -49.822 1.00 57.12 471 VAL E N 1
ATOM 5551 C CA . VAL E 1 142 ? -43.370 4.052 -48.475 1.00 57.34 471 VAL E CA 1
ATOM 5552 C C . VAL E 1 142 ? -44.029 2.700 -48.230 1.00 73.75 471 VAL E C 1
ATOM 5553 O O . VAL E 1 142 ? -44.976 2.335 -48.935 1.00 86.21 471 VAL E O 1
ATOM 5557 N N . SER E 1 143 ? -43.513 1.946 -47.257 1.00 109.78 472 SER E N 1
ATOM 5558 C CA . SER E 1 143 ? -43.767 0.512 -47.148 1.00 128.59 472 SER E CA 1
ATOM 5559 C C . SER E 1 143 ? -44.922 0.225 -46.190 1.00 139.23 472 SER E C 1
ATOM 5560 O O . SER E 1 143 ? -44.771 0.321 -44.968 1.00 133.61 472 SER E O 1
ATOM 5563 N N . ARG E 1 144 ? -46.068 -0.136 -46.759 1.00 154.56 473 ARG E N 1
ATOM 5564 C CA . ARG E 1 144 ? -47.251 -0.664 -46.087 1.00 168.99 473 ARG E CA 1
ATOM 5565 C C . ARG E 1 144 ? -47.720 0.106 -44.852 1.00 172.76 473 ARG E C 1
ATOM 5566 O O . ARG E 1 144 ? -48.031 -0.528 -43.830 1.00 173.18 473 ARG E O 1
ATOM 5574 N N . PRO E 1 145 ? -47.827 1.452 -44.897 1.00 171.82 474 PRO E N 1
ATOM 5575 C CA . PRO E 1 145 ? -48.400 2.057 -43.697 1.00 173.94 474 PRO E CA 1
ATOM 5576 C C . PRO E 1 145 ? -49.924 1.983 -43.674 1.00 174.95 474 PRO E C 1
ATOM 5577 O O . PRO E 1 145 ? -50.503 1.120 -44.331 1.00 169.59 474 PRO E O 1
ATOM 5581 N N . HIS F 1 3 ? -96.940 -19.912 -60.378 1.00 195.94 332 HIS B N 1
ATOM 5582 C CA . HIS F 1 3 ? -97.212 -20.127 -61.795 1.00 201.11 332 HIS B CA 1
ATOM 5583 C C . HIS F 1 3 ? -98.624 -19.674 -62.093 1.00 207.62 332 HIS B C 1
ATOM 5584 O O . HIS F 1 3 ? -99.133 -19.860 -63.198 1.00 210.85 332 HIS B O 1
ATOM 5591 N N . THR F 1 4 ? -99.257 -19.094 -61.083 1.00 208.32 333 THR B N 1
ATOM 5592 C CA . THR F 1 4 ? -100.543 -18.444 -61.234 1.00 204.43 333 THR B CA 1
ATOM 5593 C C . THR F 1 4 ? -100.357 -16.944 -61.070 1.00 186.75 333 THR B C 1
ATOM 5594 O O . THR F 1 4 ? -99.649 -16.486 -60.167 1.00 179.64 333 THR B O 1
ATOM 5598 N N . ILE F 1 5 ? -100.967 -16.186 -61.974 1.00 169.82 334 ILE B N 1
ATOM 5599 C CA . ILE F 1 5 ? -100.875 -14.734 -61.993 1.00 152.68 334 ILE B CA 1
ATOM 5600 C C . ILE F 1 5 ? -102.234 -14.168 -61.633 1.00 151.54 334 ILE B C 1
ATOM 5601 O O . ILE F 1 5 ? -103.249 -14.564 -62.218 1.00 161.00 334 ILE B O 1
ATOM 5606 N N . ILE F 1 6 ? -102.261 -13.245 -60.679 1.00 141.02 335 ILE B N 1
ATOM 5607 C CA . ILE F 1 6 ? -103.508 -12.616 -60.257 1.00 127.66 335 ILE B CA 1
ATOM 5608 C C . ILE F 1 6 ? -103.488 -11.168 -60.714 1.00 125.03 335 ILE B C 1
ATOM 5609 O O . ILE F 1 6 ? -102.507 -10.458 -60.477 1.00 121.03 335 ILE B O 1
ATOM 5614 N N . GLU F 1 7 ? -104.555 -10.731 -61.372 1.00 141.81 336 GLU B N 1
ATOM 5615 C CA . GLU F 1 7 ? -104.713 -9.334 -61.745 1.00 143.92 336 GLU B CA 1
ATOM 5616 C C . GLU F 1 7 ? -105.762 -8.697 -60.852 1.00 154.23 336 GLU B C 1
ATOM 5617 O O . GLU F 1 7 ? -106.831 -9.275 -60.634 1.00 152.10 336 GLU B O 1
ATOM 5623 N N . GLU F 1 8 ? -105.463 -7.506 -60.340 1.00 167.43 337 GLU B N 1
ATOM 5624 C CA . GLU F 1 8 ? -106.364 -6.849 -59.383 1.00 180.34 337 GLU B CA 1
ATOM 5625 C C . GLU F 1 8 ? -106.900 -5.546 -59.974 1.00 197.26 337 GLU B C 1
ATOM 5626 O O . GLU F 1 8 ? -106.273 -4.490 -59.861 1.00 191.77 337 GLU B O 1
ATOM 5632 N N . ASP F 1 9 ? -108.094 -5.623 -60.582 1.00 217.25 338 ASP B N 1
ATOM 5633 C CA . ASP F 1 9 ? -108.780 -4.482 -61.188 1.00 222.34 338 ASP B CA 1
ATOM 5634 C C . ASP F 1 9 ? -109.270 -3.478 -60.148 1.00 223.43 338 ASP B C 1
ATOM 5635 O O . ASP F 1 9 ? -109.884 -2.472 -60.519 1.00 229.35 338 ASP B O 1
ATOM 5640 N N . THR F 1 10 ? -109.003 -3.719 -58.869 1.00 215.52 339 THR B N 1
ATOM 5641 C CA . THR F 1 10 ? -109.495 -2.879 -57.760 1.00 201.15 339 THR B CA 1
ATOM 5642 C C . THR F 1 10 ? -111.026 -2.899 -57.843 1.00 200.93 339 THR B C 1
ATOM 5643 O O . THR F 1 10 ? -111.615 -3.972 -58.046 1.00 195.40 339 THR B O 1
ATOM 5647 N N . GLU F 1 11 ? -111.693 -1.758 -57.714 1.00 203.25 340 GLU B N 1
ATOM 5648 C CA . GLU F 1 11 ? -113.141 -1.698 -57.834 1.00 208.39 340 GLU B CA 1
ATOM 5649 C C . GLU F 1 11 ? -113.537 -1.306 -59.257 1.00 208.33 340 GLU B C 1
ATOM 5650 O O . GLU F 1 11 ? -112.716 -0.831 -60.046 1.00 204.28 340 GLU B O 1
ATOM 5656 N N . SER F 1 12 ? -114.813 -1.537 -59.580 1.00 213.63 341 SER B N 1
ATOM 5657 C CA . SER F 1 12 ? -115.416 -1.189 -60.867 1.00 214.57 341 SER B CA 1
ATOM 5658 C C . SER F 1 12 ? -114.831 -2.002 -62.018 1.00 213.61 341 SER B C 1
ATOM 5659 O O . SER F 1 12 ? -113.896 -2.787 -61.826 1.00 212.32 341 SER B O 1
ATOM 5662 N N . THR F 1 13 ? -115.387 -1.826 -63.219 1.00 213.15 342 THR B N 1
ATOM 5663 C CA . THR F 1 13 ? -115.036 -2.636 -64.381 1.00 206.52 342 THR B CA 1
ATOM 5664 C C . THR F 1 13 ? -114.626 -1.736 -65.538 1.00 194.62 342 THR B C 1
ATOM 5665 O O . THR F 1 13 ? -115.326 -0.769 -65.855 1.00 200.30 342 THR B O 1
ATOM 5669 N N . LYS F 1 14 ? -113.505 -2.066 -66.177 1.00 171.74 343 LYS B N 1
ATOM 5670 C CA . LYS F 1 14 ? -113.013 -1.310 -67.318 1.00 148.76 343 LYS B CA 1
ATOM 5671 C C . LYS F 1 14 ? -113.744 -1.734 -68.593 1.00 141.74 343 LYS B C 1
ATOM 5672 O O . LYS F 1 14 ? -114.636 -2.588 -68.579 1.00 144.75 343 LYS B O 1
ATOM 5678 N N . THR F 1 15 ? -113.357 -1.130 -69.715 1.00 131.31 344 THR B N 1
ATOM 5679 C CA . THR F 1 15 ? -113.917 -1.504 -71.005 1.00 131.00 344 THR B CA 1
ATOM 5680 C C . THR F 1 15 ? -113.275 -2.799 -71.503 1.00 130.94 344 THR B C 1
ATOM 5681 O O . THR F 1 15 ? -112.221 -3.224 -71.025 1.00 129.71 344 THR B O 1
ATOM 5685 N N . GLN F 1 16 ? -113.932 -3.425 -72.483 1.00 138.23 345 GLN B N 1
ATOM 5686 C CA . GLN F 1 16 ? -113.523 -4.756 -72.924 1.00 141.38 345 GLN B CA 1
ATOM 5687 C C . GLN F 1 16 ? -112.164 -4.729 -73.617 1.00 124.11 345 GLN B C 1
ATOM 5688 O O . GLN F 1 16 ? -111.325 -5.617 -73.391 1.00 123.34 345 GLN B O 1
ATOM 5694 N N . ARG F 1 17 ? -111.924 -3.721 -74.461 1.00 112.33 346 ARG B N 1
ATOM 5695 C CA . ARG F 1 17 ? -110.670 -3.672 -75.207 1.00 120.81 346 ARG B CA 1
ATOM 5696 C C . ARG F 1 17 ? -109.469 -3.541 -74.275 1.00 117.92 346 ARG B C 1
ATOM 5697 O O . ARG F 1 17 ? -108.444 -4.202 -74.479 1.00 113.09 346 ARG B O 1
ATOM 5705 N N . GLU F 1 18 ? -109.580 -2.705 -73.239 1.00 115.82 347 GLU B N 1
ATOM 5706 C CA . GLU F 1 18 ? -108.532 -2.650 -72.225 1.00 105.62 347 GLU B CA 1
ATOM 5707 C C . GLU F 1 18 ? -108.364 -4.005 -71.546 1.00 113.77 347 GLU B C 1
ATOM 5708 O O . GLU F 1 18 ? -107.231 -4.471 -71.322 1.00 125.42 347 GLU B O 1
ATOM 5714 N N . GLN F 1 19 ? -109.487 -4.665 -71.234 1.00 108.80 348 GLN B N 1
ATOM 5715 C CA . GLN F 1 19 ? -109.444 -5.950 -70.545 1.00 109.89 348 GLN B CA 1
ATOM 5716 C C . GLN F 1 19 ? -108.634 -6.981 -71.321 1.00 113.65 348 GLN B C 1
ATOM 5717 O O . GLN F 1 19 ? -107.890 -7.767 -70.719 1.00 109.02 348 GLN B O 1
ATOM 5723 N N . GLU F 1 20 ? -108.751 -6.997 -72.656 1.00 109.89 349 GLU B N 1
ATOM 5724 C CA . GLU F 1 20 ? -107.979 -7.991 -73.400 1.00 115.63 349 GLU B CA 1
ATOM 5725 C C . GLU F 1 20 ? -106.481 -7.723 -73.305 1.00 118.57 349 GLU B C 1
ATOM 5726 O O . GLU F 1 20 ? -105.689 -8.665 -73.187 1.00 118.43 349 GLU B O 1
ATOM 5732 N N . ILE F 1 21 ? -106.072 -6.452 -73.366 1.00 118.08 350 ILE B N 1
ATOM 5733 C CA . ILE F 1 21 ? -104.664 -6.125 -73.154 1.00 102.38 350 ILE B CA 1
ATOM 5734 C C . ILE F 1 21 ? -104.199 -6.659 -71.807 1.00 102.12 350 ILE B C 1
ATOM 5735 O O . ILE F 1 21 ? -103.099 -7.219 -71.688 1.00 114.81 350 ILE B O 1
ATOM 5740 N N . ILE F 1 22 ? -105.041 -6.525 -70.778 1.00 103.27 351 ILE B N 1
ATOM 5741 C CA . ILE F 1 22 ? -104.694 -7.094 -69.477 1.00 103.41 351 ILE B CA 1
ATOM 5742 C C . ILE F 1 22 ? -104.494 -8.603 -69.580 1.00 104.71 351 ILE B C 1
ATOM 5743 O O . ILE F 1 22 ? -103.516 -9.152 -69.050 1.00 120.14 351 ILE B O 1
ATOM 5748 N N . ARG F 1 23 ? -105.403 -9.296 -70.278 1.00 108.54 352 ARG B N 1
ATOM 5749 C CA . ARG F 1 23 ? -105.266 -10.744 -70.439 1.00 114.31 352 ARG B CA 1
ATOM 5750 C C . ARG F 1 23 ? -103.937 -11.105 -71.092 1.00 112.46 352 ARG B C 1
ATOM 5751 O O . ARG F 1 23 ? -103.207 -11.979 -70.609 1.00 112.06 352 ARG B O 1
ATOM 5759 N N . LEU F 1 24 ? -103.604 -10.434 -72.196 1.00 113.41 353 LEU B N 1
ATOM 5760 C CA . LEU F 1 24 ? -102.375 -10.752 -72.918 1.00 110.65 353 LEU B CA 1
ATOM 5761 C C . LEU F 1 24 ? -101.147 -10.480 -72.057 1.00 112.12 353 LEU B C 1
ATOM 5762 O O . LEU F 1 24 ? -100.157 -11.222 -72.117 1.00 112.80 353 LEU B O 1
ATOM 5767 N N . THR F 1 25 ? -101.187 -9.415 -71.250 1.00 111.22 354 THR B N 1
ATOM 5768 C CA . THR F 1 25 ? -100.092 -9.172 -70.313 1.00 111.71 354 THR B CA 1
ATOM 5769 C C . THR F 1 25 ? -99.955 -10.327 -69.327 1.00 116.10 354 THR B C 1
ATOM 5770 O O . THR F 1 25 ? -98.837 -10.779 -69.032 1.00 113.18 354 THR B O 1
ATOM 5774 N N . GLN F 1 26 ? -101.086 -10.834 -68.825 1.00 121.11 355 GLN B N 1
ATOM 5775 C CA . GLN F 1 26 ? -101.045 -12.012 -67.964 1.00 115.77 355 GLN B CA 1
ATOM 5776 C C . GLN F 1 26 ? -100.365 -13.182 -68.663 1.00 107.84 355 GLN B C 1
ATOM 5777 O O . GLN F 1 26 ? -99.480 -13.825 -68.092 1.00 105.63 355 GLN B O 1
ATOM 5783 N N . GLN F 1 27 ? -100.763 -13.471 -69.906 1.00 111.14 356 GLN B N 1
ATOM 5784 C CA . GLN F 1 27 ? -100.149 -14.584 -70.629 1.00 124.47 356 GLN B CA 1
ATOM 5785 C C . GLN F 1 27 ? -98.646 -14.379 -70.784 1.00 129.68 356 GLN B C 1
ATOM 5786 O O . GLN F 1 27 ? -97.859 -15.325 -70.633 1.00 130.34 356 GLN B O 1
ATOM 5792 N N . LEU F 1 28 ? -98.234 -13.145 -71.077 1.00 131.13 357 LEU B N 1
ATOM 5793 C CA . LEU F 1 28 ? -96.815 -12.828 -71.187 1.00 125.29 357 LEU B CA 1
ATOM 5794 C C . LEU F 1 28 ? -96.075 -13.178 -69.901 1.00 119.79 357 LEU B C 1
ATOM 5795 O O . LEU F 1 28 ? -95.080 -13.921 -69.917 1.00 115.18 357 LEU B O 1
ATOM 5800 N N . ILE F 1 29 ? -96.559 -12.664 -68.768 1.00 110.44 358 ILE B N 1
ATOM 5801 C CA . ILE F 1 29 ? -95.858 -12.920 -67.516 1.00 110.31 358 ILE B CA 1
ATOM 5802 C C . ILE F 1 29 ? -95.929 -14.398 -67.133 1.00 118.89 358 ILE B C 1
ATOM 5803 O O . ILE F 1 29 ? -95.025 -14.906 -66.463 1.00 115.23 358 ILE B O 1
ATOM 5808 N N . THR F 1 30 ? -96.981 -15.116 -67.544 1.00 133.95 359 THR B N 1
ATOM 5809 C CA . THR F 1 30 ? -97.012 -16.560 -67.313 1.00 135.22 359 THR B CA 1
ATOM 5810 C C . THR F 1 30 ? -95.877 -17.240 -68.060 1.00 127.68 359 THR B C 1
ATOM 5811 O O . THR F 1 30 ? -95.178 -18.099 -67.510 1.00 127.88 359 THR B O 1
ATOM 5815 N N . SER F 1 31 ? -95.691 -16.875 -69.332 1.00 126.12 360 SER B N 1
ATOM 5816 C CA . SER F 1 31 ? -94.561 -17.412 -70.079 1.00 128.90 360 SER B CA 1
ATOM 5817 C C . SER F 1 31 ? -93.235 -17.028 -69.438 1.00 126.50 360 SER B C 1
ATOM 5818 O O . SER F 1 31 ? -92.242 -17.745 -69.605 1.00 122.88 360 SER B O 1
ATOM 5821 N N . ILE F 1 32 ? -93.195 -15.920 -68.692 1.00 123.96 361 ILE B N 1
ATOM 5822 C CA . ILE F 1 32 ? -91.956 -15.533 -68.019 1.00 116.21 361 ILE B CA 1
ATOM 5823 C C . ILE F 1 32 ? -91.716 -16.386 -66.775 1.00 117.51 361 ILE B C 1
ATOM 5824 O O . ILE F 1 32 ? -90.631 -16.950 -66.593 1.00 112.79 361 ILE B O 1
ATOM 5829 N N . THR F 1 33 ? -92.723 -16.504 -65.903 1.00 102.93 362 THR B N 1
ATOM 5830 C CA . THR F 1 33 ? -92.548 -17.266 -64.669 1.00 118.99 362 THR B CA 1
ATOM 5831 C C . THR F 1 33 ? -92.427 -18.760 -64.939 1.00 126.75 362 THR B C 1
ATOM 5832 O O . THR F 1 33 ? -91.692 -19.459 -64.233 1.00 132.72 362 THR B O 1
ATOM 5836 N N . ALA F 1 34 ? -93.141 -19.268 -65.942 1.00 132.12 363 ALA B N 1
ATOM 5837 C CA . ALA F 1 34 ? -93.028 -20.666 -66.331 1.00 133.94 363 ALA B CA 1
ATOM 5838 C C . ALA F 1 34 ? -91.844 -20.926 -67.251 1.00 128.99 363 ALA B C 1
ATOM 5839 O O . ALA F 1 34 ? -91.597 -22.086 -67.598 1.00 133.66 363 ALA B O 1
ATOM 5841 N N . LYS F 1 35 ? -91.117 -19.880 -67.649 1.00 126.48 364 LYS B N 1
ATOM 5842 C CA . LYS F 1 35 ? -89.946 -20.004 -68.517 1.00 129.76 364 LYS B CA 1
ATOM 5843 C C . LYS F 1 35 ? -90.303 -20.679 -69.840 1.00 131.84 364 LYS B C 1
ATOM 5844 O O . LYS F 1 35 ? -89.514 -21.436 -70.410 1.00 133.99 364 LYS B O 1
ATOM 5850 N N . ASP F 1 36 ? -91.504 -20.388 -70.335 1.00 123.32 365 ASP B N 1
ATOM 5851 C CA . ASP F 1 36 ? -91.998 -20.939 -71.595 1.00 122.71 365 ASP B CA 1
ATOM 5852 C C . ASP F 1 36 ? -91.682 -19.945 -72.707 1.00 119.54 365 ASP B C 1
ATOM 5853 O O . ASP F 1 36 ? -92.382 -18.944 -72.879 1.00 118.32 365 ASP B O 1
ATOM 5858 N N . PHE F 1 37 ? -90.626 -20.224 -73.475 1.00 130.41 366 PHE B N 1
ATOM 5859 C CA . PHE F 1 37 ? -90.188 -19.298 -74.511 1.00 132.98 366 PHE B CA 1
ATOM 5860 C C . PHE F 1 37 ? -91.091 -19.297 -75.738 1.00 136.39 366 PHE B C 1
ATOM 5861 O O . PHE F 1 37 ? -91.091 -18.315 -76.486 1.00 134.70 366 PHE B O 1
ATOM 5869 N N . ASP F 1 38 ? -91.856 -20.364 -75.969 1.00 140.92 367 ASP B N 1
ATOM 5870 C CA . ASP F 1 38 ? -92.716 -20.407 -77.148 1.00 145.70 367 ASP B CA 1
ATOM 5871 C C . ASP F 1 38 ? -93.863 -19.409 -77.027 1.00 138.80 367 ASP B C 1
ATOM 5872 O O . ASP F 1 38 ? -94.105 -18.612 -77.944 1.00 130.58 367 ASP B O 1
ATOM 5877 N N . SER F 1 39 ? -94.586 -19.441 -75.902 1.00 138.91 368 SER B N 1
ATOM 5878 C CA . SER F 1 39 ? -95.643 -18.461 -75.672 1.00 138.68 368 SER B CA 1
ATOM 5879 C C . SER F 1 39 ? -95.086 -17.044 -75.668 1.00 136.34 368 SER B C 1
ATOM 5880 O O . SER F 1 39 ? -95.701 -16.126 -76.230 1.00 137.61 368 SER B O 1
ATOM 5883 N N . TYR F 1 40 ? -93.915 -16.854 -75.052 1.00 127.90 369 TYR B N 1
ATOM 5884 C CA . TYR F 1 40 ? -93.271 -15.544 -75.037 1.00 112.27 369 TYR B CA 1
ATOM 5885 C C . TYR F 1 40 ? -93.001 -15.050 -76.453 1.00 111.21 369 TYR B C 1
ATOM 5886 O O . TYR F 1 40 ? -93.293 -13.896 -76.785 1.00 113.72 369 TYR B O 1
ATOM 5895 N N . SER F 1 41 ? -92.457 -15.920 -77.309 1.00 102.06 370 SER B N 1
ATOM 5896 C CA . SER F 1 41 ? -92.188 -15.532 -78.689 1.00 116.94 370 SER B CA 1
ATOM 5897 C C . SER F 1 41 ? -93.476 -15.280 -79.461 1.00 117.51 370 SER B C 1
ATOM 5898 O O . SER F 1 41 ? -93.488 -14.466 -80.392 1.00 105.96 370 SER B O 1
ATOM 5901 N N . LYS F 1 42 ? -94.567 -15.955 -79.091 1.00 137.61 371 LYS B N 1
ATOM 5902 C CA . LYS F 1 42 ? -95.846 -15.677 -79.736 1.00 144.05 371 LYS B CA 1
ATOM 5903 C C . LYS F 1 42 ? -96.400 -14.321 -79.325 1.00 137.53 371 LYS B C 1
ATOM 5904 O O . LYS F 1 42 ? -97.091 -13.674 -80.117 1.00 139.42 371 LYS B O 1
ATOM 5910 N N . LEU F 1 43 ? -96.107 -13.865 -78.107 1.00 119.86 372 LEU B N 1
ATOM 5911 C CA . LEU F 1 43 ? -96.674 -12.610 -77.621 1.00 101.12 372 LEU B CA 1
ATOM 5912 C C . LEU F 1 43 ? -95.778 -11.399 -77.846 1.00 110.68 372 LEU B C 1
ATOM 5913 O O . LEU F 1 43 ? -96.223 -10.274 -77.595 1.00 97.55 372 LEU B O 1
ATOM 5918 N N . VAL F 1 44 ? -94.548 -11.582 -78.321 1.00 108.66 373 VAL B N 1
ATOM 5919 C CA . VAL F 1 44 ? -93.556 -10.510 -78.359 1.00 103.53 373 VAL B CA 1
ATOM 5920 C C . VAL F 1 44 ? -93.049 -10.337 -79.785 1.00 98.56 373 VAL B C 1
ATOM 5921 O O . VAL F 1 44 ? -92.689 -11.318 -80.446 1.00 102.63 373 VAL B O 1
ATOM 5925 N N . ASP F 1 45 ? -93.008 -9.088 -80.245 1.00 94.46 374 ASP B N 1
ATOM 5926 C CA . ASP F 1 45 ? -92.468 -8.787 -81.564 1.00 94.55 374 ASP B CA 1
ATOM 5927 C C . ASP F 1 45 ? -90.970 -9.090 -81.596 1.00 93.71 374 ASP B C 1
ATOM 5928 O O . ASP F 1 45 ? -90.271 -8.865 -80.603 1.00 107.61 374 ASP B O 1
ATOM 5933 N N . PRO F 1 46 ? -90.445 -9.607 -82.711 1.00 94.81 375 PRO B N 1
ATOM 5934 C CA . PRO F 1 46 ? -89.016 -9.965 -82.748 1.00 98.59 375 PRO B CA 1
ATOM 5935 C C . PRO F 1 46 ? -88.066 -8.786 -82.596 1.00 95.78 375 PRO B C 1
ATOM 5936 O O . PRO F 1 46 ? -86.897 -9.003 -82.252 1.00 102.51 375 PRO B O 1
ATOM 5940 N N . LYS F 1 47 ? -88.513 -7.555 -82.841 1.00 95.76 376 LYS B N 1
ATOM 5941 C CA . LYS F 1 47 ? -87.638 -6.395 -82.699 1.00 102.93 376 LYS B CA 1
ATOM 5942 C C . LYS F 1 47 ? -88.081 -5.525 -81.530 1.00 103.30 376 LYS B C 1
ATOM 5943 O O . LYS F 1 47 ? -88.270 -4.313 -81.680 1.00 106.97 376 LYS B O 1
ATOM 5949 N N . ILE F 1 48 ? -88.232 -6.136 -80.361 1.00 98.21 377 ILE B N 1
ATOM 5950 C CA . ILE F 1 48 ? -88.759 -5.444 -79.191 1.00 86.19 377 ILE B CA 1
ATOM 5951 C C . ILE F 1 48 ? -87.639 -4.667 -78.512 1.00 91.31 377 ILE B C 1
ATOM 5952 O O . ILE F 1 48 ? -86.540 -5.192 -78.297 1.00 100.33 377 ILE B O 1
ATOM 5957 N N . THR F 1 49 ? -87.914 -3.409 -78.181 1.00 82.90 378 THR B N 1
ATOM 5958 C CA . THR F 1 49 ? -87.014 -2.613 -77.362 1.00 82.93 378 THR B CA 1
ATOM 5959 C C . THR F 1 49 ? -87.347 -2.817 -75.890 1.00 87.24 378 THR B C 1
ATOM 5960 O O . THR F 1 49 ? -88.499 -3.064 -75.525 1.00 81.61 378 THR B O 1
ATOM 5964 N N . ALA F 1 50 ? -86.325 -2.710 -75.043 1.00 91.26 379 ALA B N 1
ATOM 5965 C CA . ALA F 1 50 ? -86.481 -3.055 -73.638 1.00 79.18 379 ALA B CA 1
ATOM 5966 C C . ALA F 1 50 ? -85.585 -2.185 -72.769 1.00 77.36 379 ALA B C 1
ATOM 5967 O O . ALA F 1 50 ? -84.420 -1.934 -73.105 1.00 76.40 379 ALA B O 1
ATOM 5969 N N . PHE F 1 51 ? -86.160 -1.730 -71.656 1.00 77.05 380 PHE B N 1
ATOM 5970 C CA . PHE F 1 51 ? -85.470 -1.058 -70.559 1.00 87.70 380 PHE B CA 1
ATOM 5971 C C . PHE F 1 51 ? -85.707 -1.885 -69.302 1.00 91.05 380 PHE B C 1
ATOM 5972 O O . PHE F 1 51 ? -86.835 -1.943 -68.801 1.00 93.62 380 PHE B O 1
ATOM 5980 N N . GLU F 1 52 ? -84.661 -2.525 -68.793 1.00 89.09 381 GLU B N 1
ATOM 5981 C CA . GLU F 1 52 ? -84.788 -3.356 -67.605 1.00 92.70 381 GLU B CA 1
ATOM 5982 C C . GLU F 1 52 ? -83.496 -3.263 -66.810 1.00 92.97 381 GLU B C 1
ATOM 5983 O O . GLU F 1 52 ? -82.447 -2.912 -67.364 1.00 93.41 381 GLU B O 1
ATOM 5989 N N . PRO F 1 53 ? -83.542 -3.543 -65.503 1.00 94.26 382 PRO B N 1
ATOM 5990 C CA . PRO F 1 53 ? -82.306 -3.503 -64.704 1.00 94.54 382 PRO B CA 1
ATOM 5991 C C . PRO F 1 53 ? -81.232 -4.450 -65.200 1.00 90.08 382 PRO B C 1
ATOM 5992 O O . PRO F 1 53 ? -80.043 -4.207 -64.957 1.00 74.49 382 PRO B O 1
ATOM 5996 N N . GLU F 1 54 ? -81.612 -5.524 -65.894 1.00 81.67 383 GLU B N 1
ATOM 5997 C CA . GLU F 1 54 ? -80.628 -6.428 -66.476 1.00 79.80 383 GLU B CA 1
ATOM 5998 C C . GLU F 1 54 ? -79.882 -5.806 -67.650 1.00 87.40 383 GLU B C 1
ATOM 5999 O O . GLU F 1 54 ? -78.853 -6.350 -68.062 1.00 93.86 383 GLU B O 1
ATOM 6005 N N . ALA F 1 55 ? -80.375 -4.693 -68.195 1.00 85.79 384 ALA B N 1
ATOM 6006 C CA . ALA F 1 55 ? -79.735 -4.030 -69.319 1.00 82.71 384 ALA B CA 1
ATOM 6007 C C . ALA F 1 55 ? -78.755 -2.943 -68.897 1.00 75.62 384 ALA B C 1
ATOM 6008 O O . ALA F 1 55 ? -78.078 -2.376 -69.761 1.00 71.91 384 ALA B O 1
ATOM 6010 N N . LEU F 1 56 ? -78.667 -2.644 -67.600 1.00 72.10 385 LEU B N 1
ATOM 6011 C CA . LEU F 1 56 ? -77.706 -1.687 -67.056 1.00 70.53 385 LEU B CA 1
ATOM 6012 C C . LEU F 1 56 ? -77.856 -0.314 -67.711 1.00 71.66 385 LEU B C 1
ATOM 6013 O O . LEU F 1 56 ? -76.906 0.247 -68.260 1.00 68.47 385 LEU B O 1
ATOM 6018 N N . GLY F 1 57 ? -79.075 0.214 -67.656 1.00 69.55 386 GLY B N 1
ATOM 6019 C CA . GLY F 1 57 ? -79.341 1.560 -68.133 1.00 68.64 386 GLY B CA 1
ATOM 6020 C C . GLY F 1 57 ? -79.221 1.689 -69.637 1.00 70.91 386 GLY B C 1
ATOM 6021 O O . GLY F 1 57 ? -79.228 2.805 -70.163 1.00 68.08 386 GLY B O 1
ATOM 6022 N N . ASN F 1 58 ? -79.094 0.566 -70.331 1.00 76.74 387 ASN B N 1
ATOM 6023 C CA . ASN F 1 58 ? -79.090 0.548 -71.783 1.00 81.78 387 ASN B CA 1
ATOM 6024 C C . ASN F 1 58 ? -80.439 0.064 -72.297 1.00 85.54 387 ASN B C 1
ATOM 6025 O O . ASN F 1 58 ? -81.207 -0.581 -71.580 1.00 84.52 387 ASN B O 1
ATOM 6030 N N . GLN F 1 59 ? -80.714 0.380 -73.559 1.00 78.88 388 GLN B N 1
ATOM 6031 C CA . GLN F 1 59 ? -81.904 -0.100 -74.248 1.00 76.68 388 GLN B CA 1
ATOM 6032 C C . GLN F 1 59 ? -81.505 -1.263 -75.143 1.00 78.39 388 GLN B C 1
ATOM 6033 O O . GLN F 1 59 ? -80.678 -1.096 -76.046 1.00 83.46 388 GLN B O 1
ATOM 6039 N N . VAL F 1 60 ? -82.083 -2.436 -74.899 1.00 78.64 389 VAL B N 1
ATOM 6040 C CA . VAL F 1 60 ? -81.733 -3.615 -75.673 1.00 83.58 389 VAL B CA 1
ATOM 6041 C C . VAL F 1 60 ? -82.842 -3.900 -76.677 1.00 96.38 389 VAL B C 1
ATOM 6042 O O . VAL F 1 60 ? -83.985 -3.470 -76.525 1.00 94.52 389 VAL B O 1
ATOM 6046 N N . GLU F 1 61 ? -82.495 -4.623 -77.738 1.00 126.97 390 GLU B N 1
ATOM 6047 C CA . GLU F 1 61 ? -83.451 -4.952 -78.781 1.00 130.05 390 GLU B CA 1
ATOM 6048 C C . GLU F 1 61 ? -83.288 -6.411 -79.177 1.00 128.82 390 GLU B C 1
ATOM 6049 O O . GLU F 1 61 ? -82.181 -6.955 -79.180 1.00 129.10 390 GLU B O 1
ATOM 6055 N N . GLY F 1 62 ? -84.408 -7.042 -79.502 1.00 117.46 391 GLY B N 1
ATOM 6056 C CA . GLY F 1 62 ? -84.410 -8.413 -79.963 1.00 121.09 391 GLY B CA 1
ATOM 6057 C C . GLY F 1 62 ? -84.787 -9.388 -78.863 1.00 120.23 391 GLY B C 1
ATOM 6058 O O . GLY F 1 62 ? -84.941 -9.040 -77.690 1.00 130.89 391 GLY B O 1
ATOM 6059 N N . LEU F 1 63 ? -84.930 -10.646 -79.272 1.00 107.80 392 LEU B N 1
ATOM 6060 C CA . LEU F 1 63 ? -85.328 -11.705 -78.357 1.00 105.70 392 LEU B CA 1
ATOM 6061 C C . LEU F 1 63 ? -84.146 -12.385 -77.684 1.00 109.41 392 LEU B C 1
ATOM 6062 O O . LEU F 1 63 ? -84.294 -12.904 -76.571 1.00 107.30 392 LEU B O 1
ATOM 6067 N N . GLU F 1 64 ? -82.978 -12.390 -78.331 1.00 120.88 393 GLU B N 1
ATOM 6068 C CA . GLU F 1 64 ? -81.841 -13.140 -77.807 1.00 120.71 393 GLU B CA 1
ATOM 6069 C C . GLU F 1 64 ? -81.450 -12.675 -76.410 1.00 117.50 393 GLU B C 1
ATOM 6070 O O . GLU F 1 64 ? -81.045 -13.493 -75.574 1.00 124.52 393 GLU B O 1
ATOM 6076 N N . PHE F 1 65 ? -81.590 -11.377 -76.128 1.00 107.62 394 PHE B N 1
ATOM 6077 C CA . PHE F 1 65 ? -81.229 -10.858 -74.811 1.00 99.36 394 PHE B CA 1
ATOM 6078 C C . PHE F 1 65 ? -82.111 -11.452 -73.716 1.00 102.74 394 PHE B C 1
ATOM 6079 O O . PHE F 1 65 ? -81.635 -11.724 -72.608 1.00 123.15 394 PHE B O 1
ATOM 6087 N N . HIS F 1 66 ? -83.399 -11.644 -73.999 1.00 90.77 395 HIS B N 1
ATOM 6088 C CA . HIS F 1 66 ? -84.303 -12.290 -73.053 1.00 111.81 395 HIS B CA 1
ATOM 6089 C C . HIS F 1 66 ? -84.296 -13.807 -73.196 1.00 119.39 395 HIS B C 1
ATOM 6090 O O . HIS F 1 66 ? -84.442 -14.534 -72.192 1.00 119.00 395 HIS B O 1
ATOM 6097 N N . LYS F 1 67 ? -84.115 -14.301 -74.425 1.00 124.88 396 LYS B N 1
ATOM 6098 C 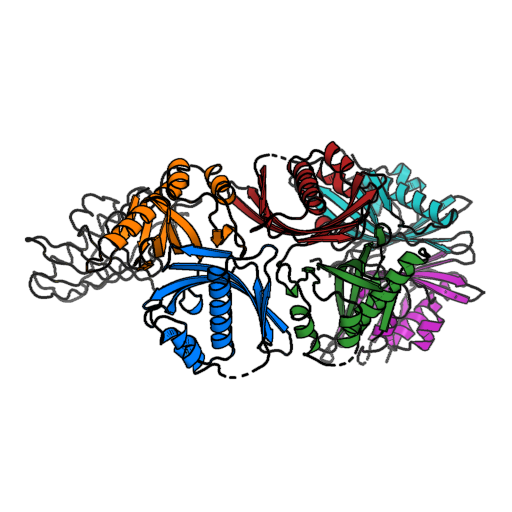CA . LYS F 1 67 ? -83.978 -15.736 -74.625 1.00 127.30 396 LYS B CA 1
ATOM 6099 C C . LYS F 1 67 ? -82.901 -16.297 -73.710 1.00 126.66 396 LYS B C 1
ATOM 6100 O O . LYS F 1 67 ? -83.175 -17.186 -72.902 1.00 140.36 396 LYS B O 1
ATOM 6106 N N . PHE F 1 68 ? -81.681 -15.745 -73.787 1.00 109.47 397 PHE B N 1
ATOM 6107 C CA . PHE F 1 68 ? -80.580 -16.138 -72.906 1.00 113.13 397 PHE B CA 1
ATOM 6108 C C . PHE F 1 68 ? -81.069 -16.466 -71.504 1.00 118.27 397 PHE B C 1
ATOM 6109 O O . PHE F 1 68 ? -80.676 -17.482 -70.920 1.00 127.27 397 PHE B O 1
ATOM 6117 N N . TYR F 1 69 ? -81.933 -15.603 -70.964 1.00 112.17 398 TYR B N 1
ATOM 6118 C CA . TYR F 1 69 ? -82.519 -15.855 -69.654 1.00 113.77 398 TYR B CA 1
ATOM 6119 C C . TYR F 1 69 ? -83.410 -17.084 -69.684 1.00 125.12 398 TYR B C 1
ATOM 6120 O O . TYR F 1 69 ? -83.448 -17.855 -68.717 1.00 129.87 398 TYR B O 1
ATOM 6129 N N . PHE F 1 70 ? -84.133 -17.296 -70.788 1.00 133.77 399 PHE B N 1
ATOM 6130 C CA . PHE F 1 70 ? -84.969 -18.496 -70.841 1.00 139.27 399 PHE B CA 1
ATOM 6131 C C . PHE F 1 70 ? -84.146 -19.782 -70.932 1.00 142.33 399 PHE B C 1
ATOM 6132 O O . PHE F 1 70 ? -84.598 -20.829 -70.455 1.00 145.59 399 PHE B O 1
ATOM 6140 N N . ASP F 1 71 ? -82.944 -19.736 -71.520 1.00 145.04 400 ASP B N 1
ATOM 6141 C CA . ASP F 1 71 ? -82.155 -20.962 -71.647 1.00 150.26 400 ASP B CA 1
ATOM 6142 C C . ASP F 1 71 ? -81.619 -21.440 -70.300 1.00 149.18 400 ASP B C 1
ATOM 6143 O O . ASP F 1 71 ? -81.488 -22.650 -70.086 1.00 155.49 400 ASP B O 1
ATOM 6148 N N . ASN F 1 72 ? -81.283 -20.516 -69.396 1.00 144.22 401 ASN B N 1
ATOM 6149 C CA . ASN F 1 72 ? -80.587 -20.829 -68.148 1.00 147.02 401 ASN B CA 1
ATOM 6150 C C . ASN F 1 72 ? -81.466 -20.450 -66.960 1.00 153.26 401 ASN B C 1
ATOM 6151 O O . ASN F 1 72 ? -81.701 -19.259 -66.727 1.00 145.26 401 ASN B O 1
ATOM 6156 N N . LEU F 1 73 ? -81.919 -21.474 -66.193 1.00 170.70 402 LEU B N 1
ATOM 6157 C CA . LEU F 1 73 ? -82.637 -21.446 -64.910 1.00 180.58 402 LEU B CA 1
ATOM 6158 C C . LEU F 1 73 ? -83.521 -22.691 -64.822 1.00 185.88 402 LEU B C 1
ATOM 6159 O O . LEU F 1 73 ? -83.593 -23.451 -65.797 1.00 192.52 402 LEU B O 1
ATOM 6164 N N . PRO F 1 74 ? -84.192 -22.967 -63.682 1.00 179.13 403 PRO B N 1
ATOM 6165 C CA . PRO F 1 74 ? -85.071 -24.142 -63.722 1.00 172.89 403 PRO B CA 1
ATOM 6166 C C . PRO F 1 74 ? -86.475 -23.835 -64.240 1.00 162.36 403 PRO B C 1
ATOM 6167 O O . PRO F 1 74 ? -87.450 -24.236 -63.600 1.00 155.07 403 PRO B O 1
ATOM 6171 N N . THR F 1 79 ? -91.358 -23.621 -60.373 1.00 190.54 408 THR B N 1
ATOM 6172 C CA . THR F 1 79 ? -91.787 -24.645 -59.427 1.00 195.53 408 THR B CA 1
ATOM 6173 C C . THR F 1 79 ? -92.464 -24.019 -58.201 1.00 195.31 408 THR B C 1
ATOM 6174 O O . THR F 1 79 ? -93.366 -24.625 -57.619 1.00 199.42 408 THR B O 1
ATOM 6178 N N . THR F 1 80 ? -92.059 -22.791 -57.848 1.00 185.28 409 THR B N 1
ATOM 6179 C CA . THR F 1 80 ? -92.691 -22.024 -56.767 1.00 177.92 409 THR B CA 1
ATOM 6180 C C . THR F 1 80 ? -92.496 -20.535 -57.055 1.00 176.14 409 THR B C 1
ATOM 6181 O O . THR F 1 80 ? -91.420 -19.993 -56.786 1.00 175.84 409 THR B O 1
ATOM 6185 N N . VAL F 1 81 ? -93.538 -19.879 -57.579 1.00 168.76 410 VAL B N 1
ATOM 6186 C CA . VAL F 1 81 ? -93.552 -18.428 -57.764 1.00 156.88 410 VAL B CA 1
ATOM 6187 C C . VAL F 1 81 ? -94.998 -17.952 -57.711 1.00 148.42 410 VAL B C 1
ATOM 6188 O O . VAL F 1 81 ? -95.935 -18.735 -57.886 1.00 157.40 410 VAL B O 1
ATOM 6192 N N . ASN F 1 82 ? -95.184 -16.650 -57.474 1.00 131.94 411 ASN B N 1
ATOM 6193 C CA . ASN F 1 82 ? -96.539 -16.095 -57.482 1.00 118.55 411 ASN B CA 1
ATOM 6194 C C . ASN F 1 82 ? -96.493 -14.609 -57.814 1.00 115.79 411 ASN B C 1
ATOM 6195 O O . ASN F 1 82 ? -96.013 -13.812 -57.006 1.00 113.74 411 ASN B O 1
ATOM 6200 N N . THR F 1 83 ? -97.032 -14.231 -58.974 1.00 115.68 412 THR B N 1
ATOM 6201 C CA . THR F 1 83 ? -97.018 -12.843 -59.417 1.00 116.80 412 THR B CA 1
ATOM 6202 C C . THR F 1 83 ? -98.416 -12.228 -59.397 1.00 120.28 412 THR B C 1
ATOM 6203 O O . THR F 1 83 ? -99.428 -12.891 -59.673 1.00 134.73 412 THR B O 1
ATOM 6207 N N . THR F 1 84 ? -98.444 -10.932 -59.087 1.00 103.68 413 THR B N 1
ATOM 6208 C CA . THR F 1 84 ? -99.666 -10.168 -58.884 1.00 104.29 413 THR B CA 1
ATOM 6209 C C . THR F 1 84 ? -99.530 -8.823 -59.579 1.00 114.80 413 THR B C 1
ATOM 6210 O O . THR F 1 84 ? -98.527 -8.124 -59.397 1.00 118.92 413 THR B O 1
ATOM 6214 N N . ILE F 1 85 ? -100.537 -8.466 -60.367 1.00 107.70 414 ILE B N 1
ATOM 6215 C CA . ILE F 1 85 ? -100.555 -7.233 -61.140 1.00 100.03 414 ILE B CA 1
ATOM 6216 C C . ILE F 1 85 ? -101.433 -6.233 -60.399 1.00 100.70 414 ILE B C 1
ATOM 6217 O O . ILE F 1 85 ? -102.655 -6.411 -60.280 1.00 102.88 414 ILE B O 1
ATOM 6222 N N . LEU F 1 86 ? -100.778 -5.182 -59.916 1.00 100.56 415 LEU B N 1
ATOM 6223 C CA . LEU F 1 86 ? -101.353 -4.175 -59.039 1.00 103.35 415 LEU B CA 1
ATOM 6224 C C . LEU F 1 86 ? -101.738 -2.948 -59.850 1.00 105.46 415 LEU B C 1
ATOM 6225 O O . LEU F 1 86 ? -100.887 -2.358 -60.538 1.00 105.33 415 LEU B O 1
ATOM 6230 N N . ALA F 1 87 ? -103.017 -2.567 -59.739 1.00 106.19 416 ALA B N 1
ATOM 6231 C CA . ALA F 1 87 ? -103.678 -1.402 -60.313 1.00 103.77 416 ALA B CA 1
ATOM 6232 C C . ALA F 1 87 ? -103.263 -1.174 -61.759 1.00 99.13 416 ALA B C 1
ATOM 6233 O O . ALA F 1 87 ? -102.609 -0.169 -62.064 1.00 102.16 416 ALA B O 1
ATOM 6235 N N . PRO F 1 88 ? -103.629 -2.068 -62.677 1.00 99.25 417 PRO B N 1
ATOM 6236 C CA . PRO F 1 88 ? -103.236 -1.877 -64.078 1.00 97.87 417 PRO B CA 1
ATOM 6237 C C . PRO F 1 88 ? -103.982 -0.701 -64.690 1.00 103.33 417 PRO B C 1
ATOM 6238 O O . PRO F 1 88 ? -105.213 -0.636 -64.645 1.00 104.35 417 PRO B O 1
ATOM 6242 N N . HIS F 1 89 ? -103.225 0.239 -65.249 1.00 105.03 418 HIS B N 1
ATOM 6243 C CA . HIS F 1 89 ? -103.786 1.316 -66.055 1.00 96.10 418 HIS B CA 1
ATOM 6244 C C . HIS F 1 89 ? -103.576 0.951 -67.520 1.00 95.64 418 HIS B C 1
ATOM 6245 O O . HIS F 1 89 ? -102.444 0.701 -67.944 1.00 93.95 418 HIS B O 1
ATOM 6252 N N . VAL F 1 90 ? -104.665 0.898 -68.282 1.00 106.18 419 VAL B N 1
ATOM 6253 C CA . VAL F 1 90 ? -104.619 0.577 -69.701 1.00 106.55 419 VAL B CA 1
ATOM 6254 C C . VAL F 1 90 ? -105.150 1.778 -70.463 1.00 97.48 419 VAL B C 1
ATOM 6255 O O . VAL F 1 90 ? -106.291 2.202 -70.246 1.00 106.94 419 VAL B O 1
ATOM 6259 N N . GLN F 1 91 ? -104.324 2.327 -71.350 1.00 95.92 420 GLN B N 1
ATOM 6260 C CA . GLN F 1 91 ? -104.702 3.452 -72.195 1.00 103.59 420 GLN B CA 1
ATOM 6261 C C . GLN F 1 91 ? -104.617 3.009 -73.647 1.00 107.29 420 GLN B C 1
ATOM 6262 O O . GLN F 1 91 ? -103.534 2.668 -74.134 1.00 94.93 420 GLN B O 1
ATOM 6268 N N . MET F 1 92 ? -105.757 3.001 -74.329 1.00 111.70 421 MET B N 1
ATOM 6269 C CA . MET F 1 92 ? -105.794 2.625 -75.732 1.00 103.09 421 MET B CA 1
ATOM 6270 C C . MET F 1 92 ? -105.309 3.776 -76.606 1.00 97.97 421 MET B C 1
ATOM 6271 O O . MET F 1 92 ? -105.529 4.954 -76.306 1.00 97.90 421 MET B O 1
ATOM 6276 N N . LEU F 1 93 ? -104.636 3.421 -77.696 1.00 111.37 422 LEU B N 1
ATOM 6277 C CA . LEU F 1 93 ? -104.055 4.379 -78.635 1.00 109.43 422 LEU B CA 1
ATOM 6278 C C . LEU F 1 93 ? -104.635 4.095 -80.017 1.00 112.64 422 LEU B C 1
ATOM 6279 O O . LEU F 1 93 ? -104.041 3.375 -80.826 1.00 122.44 422 LEU B O 1
ATOM 6284 N N . GLY F 1 94 ? -105.807 4.671 -80.283 1.00 100.17 423 GLY B N 1
ATOM 6285 C CA . GLY F 1 94 ? -106.471 4.434 -81.552 1.00 102.00 423 GLY B CA 1
ATOM 6286 C C . GLY F 1 94 ? -106.912 2.988 -81.693 1.00 122.24 423 GLY B C 1
ATOM 6287 O O . GLY F 1 94 ? -107.471 2.384 -80.771 1.00 114.56 423 GLY B O 1
ATOM 6288 N N . GLU F 1 95 ? -106.662 2.423 -82.876 1.00 128.45 424 GLU B N 1
ATOM 6289 C CA . GLU F 1 95 ? -107.047 1.055 -83.183 1.00 132.84 424 GLU B CA 1
ATOM 6290 C C . GLU F 1 95 ? -105.882 0.081 -83.187 1.00 128.93 424 GLU B C 1
ATOM 6291 O O . GLU F 1 95 ? -106.113 -1.132 -83.137 1.00 131.18 424 GLU B O 1
ATOM 6297 N N . GLU F 1 96 ? -104.646 0.574 -83.241 1.00 115.31 425 GLU B N 1
ATOM 6298 C CA . GLU F 1 96 ? -103.471 -0.282 -83.316 1.00 116.47 425 GLU B CA 1
ATOM 6299 C C . GLU F 1 96 ? -102.495 -0.080 -82.164 1.00 111.54 425 GLU B C 1
ATOM 6300 O O . GLU F 1 96 ? -101.434 -0.714 -82.158 1.00 116.01 425 GLU B O 1
ATOM 6306 N N . GLY F 1 97 ? -102.819 0.754 -81.184 1.00 101.86 426 GLY B N 1
ATOM 6307 C CA . GLY F 1 97 ? -101.929 1.012 -80.071 1.00 100.99 426 GLY B CA 1
ATOM 6308 C C . GLY F 1 97 ? -102.587 0.708 -78.740 1.00 104.33 426 GLY B C 1
ATOM 6309 O O . GLY F 1 97 ? -103.807 0.801 -78.594 1.00 105.62 426 GLY B O 1
ATOM 6310 N N . ALA F 1 98 ? -101.759 0.339 -77.764 1.00 105.76 427 ALA B N 1
ATOM 6311 C CA . ALA F 1 98 ? -102.216 0.123 -76.399 1.00 94.91 427 ALA B CA 1
ATOM 6312 C C . ALA F 1 98 ? -101.025 0.283 -75.467 1.00 112.49 427 ALA B C 1
ATOM 6313 O O . ALA F 1 98 ? -99.913 -0.125 -75.802 1.00 91.71 427 ALA B O 1
ATOM 6315 N N . CYS F 1 99 ? -101.258 0.881 -74.304 1.00 101.89 428 CYS B N 1
ATOM 6316 C CA . CYS F 1 99 ? -100.198 1.105 -73.328 1.00 91.59 428 CYS B CA 1
ATOM 6317 C C . CYS F 1 99 ? -100.715 0.714 -71.953 1.00 92.29 428 CYS B C 1
ATOM 6318 O O . CYS F 1 99 ? -101.565 1.408 -71.386 1.00 100.08 428 CYS B O 1
ATOM 6321 N N . ILE F 1 100 ? -100.206 -0.392 -71.417 1.00 91.29 429 ILE B N 1
ATOM 6322 C CA . ILE F 1 100 ? -100.591 -0.873 -70.097 1.00 106.68 429 ILE B CA 1
ATOM 6323 C C . ILE F 1 100 ? -99.408 -0.685 -69.161 1.00 90.29 429 ILE B C 1
ATOM 6324 O O . ILE F 1 100 ? -98.271 -1.018 -69.511 1.00 88.99 429 ILE B O 1
ATOM 6329 N N . SER F 1 101 ? -99.666 -0.124 -67.986 1.00 90.34 430 SER B N 1
ATOM 6330 C CA . SER F 1 101 ? -98.623 0.087 -66.993 1.00 88.85 430 SER B CA 1
ATOM 6331 C C . SER F 1 101 ? -99.158 -0.302 -65.624 1.00 90.10 430 SER B C 1
ATOM 6332 O O . SER F 1 101 ? -100.315 -0.020 -65.300 1.00 103.03 430 SER B O 1
ATOM 6335 N N . TYR F 1 102 ? -98.311 -0.938 -64.819 1.00 89.54 431 TYR B N 1
ATOM 6336 C CA . TYR F 1 102 ? -98.790 -1.581 -63.603 1.00 91.06 431 TYR B CA 1
ATOM 6337 C C . TYR F 1 102 ? -97.629 -1.795 -62.644 1.00 101.34 431 TYR B C 1
ATOM 6338 O O . TYR F 1 102 ? -96.457 -1.616 -62.999 1.00 97.11 431 TYR B O 1
ATOM 6347 N N . VAL F 1 103 ? -97.975 -2.211 -61.425 1.00 102.18 432 VAL B N 1
ATOM 6348 C CA . VAL F 1 103 ? -96.991 -2.574 -60.411 1.00 90.65 432 VAL B CA 1
ATOM 6349 C C . VAL F 1 103 ? -96.978 -4.093 -60.277 1.00 92.09 432 VAL B C 1
ATOM 6350 O O . VAL F 1 103 ? -97.977 -4.695 -59.866 1.00 109.88 432 VAL B O 1
ATOM 6354 N N . ARG F 1 104 ? -95.847 -4.707 -60.613 1.00 91.01 433 ARG B N 1
ATOM 6355 C CA . ARG F 1 104 ? -95.683 -6.151 -60.552 1.00 92.34 433 ARG B CA 1
ATOM 6356 C C . ARG F 1 104 ? -95.119 -6.578 -59.201 1.00 98.55 433 ARG B C 1
ATOM 6357 O O . ARG F 1 104 ? -94.071 -6.078 -58.769 1.00 103.32 433 ARG B O 1
ATOM 6365 N N . LEU F 1 105 ? -95.809 -7.513 -58.549 1.00 98.11 434 LEU B N 1
ATOM 6366 C CA . LEU F 1 105 ? -95.458 -7.996 -57.214 1.00 96.49 434 LEU B CA 1
ATOM 6367 C C . LEU F 1 105 ? -95.196 -9.496 -57.292 1.00 106.36 434 LEU B C 1
ATOM 6368 O O . LEU F 1 105 ? -96.125 -10.282 -57.502 1.00 116.58 434 LEU B O 1
ATOM 6373 N N . THR F 1 106 ? -93.938 -9.889 -57.111 1.00 97.79 435 THR B N 1
ATOM 6374 C CA . THR F 1 106 ? -93.496 -11.267 -57.280 1.00 99.57 435 THR B CA 1
ATOM 6375 C C . THR F 1 106 ? -93.140 -11.873 -55.928 1.00 116.96 435 THR B C 1
ATOM 6376 O O . THR F 1 106 ? -92.513 -11.219 -55.092 1.00 118.55 435 THR B O 1
ATOM 6380 N N . GLN F 1 107 ? -93.547 -13.120 -55.713 1.00 133.36 436 GLN B N 1
ATOM 6381 C CA . GLN F 1 107 ? -93.270 -13.842 -54.480 1.00 131.91 436 GLN B CA 1
ATOM 6382 C C . GLN F 1 107 ? -92.513 -15.119 -54.798 1.00 137.79 436 GLN B C 1
ATOM 6383 O O . GLN F 1 107 ? -92.903 -15.869 -55.704 1.00 129.86 436 GLN B O 1
ATOM 6389 N N . GLY F 1 108 ? -91.449 -15.370 -54.040 1.00 152.92 437 GLY B N 1
ATOM 6390 C CA . GLY F 1 108 ? -90.656 -16.555 -54.272 1.00 165.02 437 GLY B CA 1
ATOM 6391 C C . GLY F 1 108 ? -89.778 -16.926 -53.095 1.00 174.48 437 GLY B C 1
ATOM 6392 O O . GLY F 1 108 ? -89.858 -16.334 -52.013 1.00 177.78 437 GLY B O 1
ATOM 6393 N N . ILE F 1 109 ? -88.935 -17.931 -53.336 1.00 178.76 438 ILE B N 1
ATOM 6394 C CA . ILE F 1 109 ? -88.047 -18.519 -52.340 1.00 183.78 438 ILE B CA 1
ATOM 6395 C C . ILE F 1 109 ? -86.617 -18.414 -52.853 1.00 182.41 438 ILE B C 1
ATOM 6396 O O . ILE F 1 109 ? -86.325 -18.836 -53.978 1.00 181.80 438 ILE B O 1
ATOM 6401 N N . GLY F 1 110 ? -85.730 -17.860 -52.029 1.00 180.35 439 GLY B N 1
ATOM 6402 C CA . GLY F 1 110 ? -84.344 -17.691 -52.399 1.00 179.76 439 GLY B CA 1
ATOM 6403 C C . GLY F 1 110 ? -83.490 -18.887 -52.026 1.00 182.94 439 GLY B C 1
ATOM 6404 O O . GLY F 1 110 ? -83.923 -20.041 -52.111 1.00 179.69 439 GLY B O 1
ATOM 6405 N N . PRO F 1 111 ? -82.242 -18.626 -51.614 1.00 188.65 440 PRO B N 1
ATOM 6406 C CA . PRO F 1 111 ? -81.341 -19.720 -51.222 1.00 193.29 440 PRO B CA 1
ATOM 6407 C C . PRO F 1 111 ? -81.877 -20.541 -50.058 1.00 199.40 440 PRO B C 1
ATOM 6408 O O . PRO F 1 111 ? -82.017 -21.764 -50.166 1.00 204.79 440 PRO B O 1
ATOM 6412 N N . ASP F 1 112 ? -82.176 -19.885 -48.941 1.00 197.29 441 ASP B N 1
ATOM 6413 C CA . ASP F 1 112 ? -82.754 -20.556 -47.790 1.00 196.33 441 ASP B CA 1
ATOM 6414 C C . ASP F 1 112 ? -84.279 -20.464 -47.841 1.00 191.62 441 ASP B C 1
ATOM 6415 O O . ASP F 1 112 ? -84.854 -19.662 -48.576 1.00 192.91 441 ASP B O 1
ATOM 6420 N N . GLY F 1 113 ? -84.937 -21.303 -47.044 1.00 187.87 442 GLY B N 1
ATOM 6421 C CA . GLY F 1 113 ? -86.381 -21.433 -47.100 1.00 186.91 442 GLY B CA 1
ATOM 6422 C C . GLY F 1 113 ? -87.169 -20.301 -46.467 1.00 185.58 442 GLY B C 1
ATOM 6423 O O . GLY F 1 113 ? -88.020 -20.541 -45.604 1.00 183.64 442 GLY B O 1
ATOM 6424 N N . LEU F 1 114 ? -86.911 -19.065 -46.895 1.00 186.10 443 LEU B N 1
ATOM 6425 C CA . LEU F 1 114 ? -87.615 -17.903 -46.381 1.00 179.82 443 LEU B CA 1
ATOM 6426 C C . LEU F 1 114 ? -88.427 -17.237 -47.488 1.00 163.34 443 LEU B C 1
ATOM 6427 O O . LEU F 1 114 ? -87.939 -17.095 -48.614 1.00 159.67 443 LEU B O 1
ATOM 6432 N N . PRO F 1 115 ? -89.663 -16.821 -47.203 1.00 154.76 444 PRO B N 1
ATOM 6433 C CA . PRO F 1 115 ? -90.492 -16.185 -48.238 1.00 149.98 444 PRO B CA 1
ATOM 6434 C C . PRO F 1 115 ? -90.046 -14.751 -48.489 1.00 148.28 444 PRO B C 1
ATOM 6435 O O . PRO F 1 115 ? -89.886 -13.966 -47.553 1.00 148.87 444 PRO B O 1
ATOM 6439 N N . ARG F 1 116 ? -89.846 -14.404 -49.759 1.00 148.22 445 ARG B N 1
ATOM 6440 C CA . ARG F 1 116 ? -89.457 -13.042 -50.100 1.00 140.83 445 ARG B CA 1
ATOM 6441 C C . ARG F 1 116 ? -90.318 -12.505 -51.236 1.00 135.83 445 ARG B C 1
ATOM 6442 O O . ARG F 1 116 ? -90.772 -13.251 -52.111 1.00 148.88 445 ARG B O 1
ATOM 6450 N N . THR F 1 117 ? -90.535 -11.192 -51.202 1.00 118.05 446 THR B N 1
ATOM 6451 C CA . THR F 1 117 ? -91.360 -10.482 -52.170 1.00 114.98 446 THR B CA 1
ATOM 6452 C C . THR F 1 117 ? -90.544 -9.375 -52.824 1.00 111.92 446 THR B C 1
ATOM 6453 O O . THR F 1 117 ? -89.861 -8.609 -52.137 1.00 96.03 446 THR B O 1
ATOM 6457 N N . THR F 1 118 ? -90.627 -9.291 -54.147 1.00 101.10 447 THR B N 1
ATOM 6458 C CA . THR F 1 118 ? -89.971 -8.255 -54.928 1.00 105.10 447 THR B CA 1
ATOM 6459 C C . THR F 1 118 ? -91.026 -7.438 -55.662 1.00 115.52 447 THR B C 1
ATOM 6460 O O . THR F 1 118 ? -92.072 -7.961 -56.055 1.00 128.52 447 THR B O 1
ATOM 6464 N N . GLN F 1 119 ? -90.748 -6.150 -55.845 1.00 107.76 448 GLN B N 1
ATOM 6465 C CA . GLN F 1 119 ? -91.680 -5.239 -56.496 1.00 95.72 448 GLN B CA 1
ATOM 6466 C C . GLN F 1 119 ? -90.972 -4.514 -57.628 1.00 86.37 448 GLN B C 1
ATOM 6467 O O . GLN F 1 119 ? -89.860 -4.009 -57.444 1.00 84.70 448 GLN B O 1
ATOM 6473 N N . SER F 1 120 ? -91.613 -4.469 -58.795 1.00 88.61 449 SER B N 1
ATOM 6474 C CA . SER F 1 120 ? -91.091 -3.729 -59.935 1.00 84.54 449 SER B CA 1
ATOM 6475 C C . SER F 1 120 ? -92.229 -2.954 -60.581 1.00 84.81 449 SER B C 1
ATOM 6476 O O . SER F 1 120 ? -93.393 -3.323 -60.449 1.00 86.61 449 SER B O 1
ATOM 6479 N N . GLU F 1 121 ? -91.888 -1.866 -61.267 1.00 83.16 450 GLU B N 1
ATOM 6480 C CA . GLU F 1 121 ? -92.856 -1.081 -62.024 1.00 83.37 450 GLU B CA 1
ATOM 6481 C C . GLU F 1 121 ? -92.656 -1.378 -63.501 1.00 82.95 450 GLU B C 1
ATOM 6482 O O . GLU F 1 121 ? -91.546 -1.220 -64.021 1.00 81.44 450 GLU B O 1
ATOM 6488 N N . GLU F 1 122 ? -93.716 -1.813 -64.178 1.00 84.41 451 GLU B N 1
ATOM 6489 C CA . GLU F 1 122 ? -93.592 -2.198 -65.576 1.00 90.49 451 GLU B CA 1
ATOM 6490 C C . GLU F 1 122 ? -94.517 -1.364 -66.450 1.00 84.63 451 GLU B C 1
ATOM 6491 O O . GLU F 1 122 ? -95.664 -1.087 -66.078 1.00 85.88 451 GLU B O 1
ATOM 6497 N N . THR F 1 123 ? -93.997 -0.958 -67.607 1.00 84.68 452 THR B N 1
ATOM 6498 C CA . THR F 1 123 ? -94.784 -0.321 -68.656 1.00 84.07 452 THR B CA 1
ATOM 6499 C C . THR F 1 123 ? -94.595 -1.115 -69.937 1.00 84.50 452 THR B C 1
ATOM 6500 O O . THR F 1 123 ? -93.487 -1.167 -70.477 1.00 83.34 452 THR B O 1
ATOM 6504 N N . ARG F 1 124 ? -95.667 -1.738 -70.415 1.00 86.29 453 ARG B N 1
ATOM 6505 C CA . ARG F 1 124 ? -95.644 -2.520 -71.645 1.00 87.05 453 ARG B CA 1
ATOM 6506 C C . ARG F 1 124 ? -96.522 -1.853 -72.695 1.00 87.76 453 ARG B C 1
ATOM 6507 O O . ARG F 1 124 ? -97.642 -1.421 -72.398 1.00 99.24 453 ARG B O 1
ATOM 6515 N N . VAL F 1 125 ? -96.002 -1.774 -73.916 1.00 87.39 454 VAL B N 1
ATOM 6516 C CA . VAL F 1 125 ? -96.661 -1.126 -75.040 1.00 98.92 454 VAL B CA 1
ATOM 6517 C C . VAL F 1 125 ? -96.973 -2.192 -76.081 1.00 89.59 454 VAL B C 1
ATOM 6518 O O . VAL F 1 125 ? -96.064 -2.836 -76.620 1.00 89.28 454 VAL B O 1
ATOM 6522 N N . TRP F 1 126 ? -98.258 -2.367 -76.369 1.00 91.37 455 TRP B N 1
ATOM 6523 C CA . TRP F 1 126 ? -98.740 -3.349 -77.325 1.00 93.12 455 TRP B CA 1
ATOM 6524 C C . TRP F 1 126 ? -99.135 -2.670 -78.627 1.00 93.68 455 TRP B C 1
ATOM 6525 O O . TRP F 1 126 ? -99.727 -1.585 -78.620 1.00 93.63 455 TRP B O 1
ATOM 6536 N N . GLN F 1 127 ? -98.809 -3.320 -79.742 1.00 94.40 456 GLN B N 1
ATOM 6537 C CA . GLN F 1 127 ? -99.167 -2.845 -81.074 1.00 95.27 456 GLN B CA 1
ATOM 6538 C C . GLN F 1 127 ? -99.970 -3.926 -81.782 1.00 114.57 456 GLN B C 1
ATOM 6539 O O . GLN F 1 127 ? -99.597 -5.104 -81.746 1.00 118.78 456 GLN B O 1
ATOM 6545 N N . LYS F 1 128 ? -101.070 -3.526 -82.415 1.00 129.99 457 LYS B N 1
ATOM 6546 C CA . LYS F 1 128 ? -101.939 -4.452 -83.134 1.00 134.11 457 LYS B CA 1
ATOM 6547 C C . LYS F 1 128 ? -101.401 -4.609 -84.552 1.00 131.44 457 LYS B C 1
ATOM 6548 O O . LYS F 1 128 ? -101.666 -3.782 -85.427 1.00 135.65 457 LYS B O 1
ATOM 6554 N N . LYS F 1 129 ? -100.638 -5.677 -84.777 1.00 120.56 458 LYS B N 1
ATOM 6555 C CA . LYS F 1 129 ? -100.008 -5.957 -86.063 1.00 102.68 458 LYS B CA 1
ATOM 6556 C C . LYS F 1 129 ? -100.714 -7.153 -86.689 1.00 116.37 458 LYS B C 1
ATOM 6557 O O . LYS F 1 129 ? -100.637 -8.268 -86.163 1.00 106.52 458 LYS B O 1
ATOM 6563 N N . LYS F 1 130 ? -101.396 -6.915 -87.813 1.00 122.84 459 LYS B N 1
ATOM 6564 C CA . LYS F 1 130 ? -102.149 -7.950 -88.525 1.00 109.33 459 LYS B CA 1
ATOM 6565 C C . LYS F 1 130 ? -103.206 -8.585 -87.622 1.00 110.33 459 LYS B C 1
ATOM 6566 O O . LYS F 1 130 ? -103.293 -9.808 -87.491 1.00 111.61 459 LYS B O 1
ATOM 6572 N N . GLY F 1 131 ? -104.012 -7.736 -86.985 1.00 109.88 460 GLY B N 1
ATOM 6573 C CA . GLY F 1 131 ? -105.119 -8.190 -86.170 1.00 128.18 460 GLY B CA 1
ATOM 6574 C C . GLY F 1 131 ? -104.759 -8.802 -84.833 1.00 124.09 460 GLY B C 1
ATOM 6575 O O . GLY F 1 131 ? -105.661 -9.015 -84.012 1.00 110.93 460 GLY B O 1
ATOM 6576 N N . VAL F 1 132 ? -103.486 -9.099 -84.579 1.00 130.65 461 VAL B N 1
ATOM 6577 C CA . VAL F 1 132 ? -103.055 -9.657 -83.303 1.00 130.42 461 VAL B CA 1
ATOM 6578 C C . VAL F 1 132 ? -102.227 -8.616 -82.567 1.00 122.04 461 VAL B C 1
ATOM 6579 O O . VAL F 1 132 ? -101.573 -7.762 -83.177 1.00 122.37 461 VAL B O 1
ATOM 6583 N N . TRP F 1 133 ? -102.267 -8.685 -81.241 1.00 114.63 462 TRP B N 1
ATOM 6584 C CA . TRP F 1 133 ? -101.500 -7.779 -80.399 1.00 115.48 462 TRP B CA 1
ATOM 6585 C C . TRP F 1 133 ? -100.127 -8.366 -80.107 1.00 114.90 462 TRP B C 1
ATOM 6586 O O . TRP F 1 133 ? -100.000 -9.552 -79.787 1.00 118.93 462 TRP B O 1
ATOM 6597 N N . LEU F 1 134 ? -99.101 -7.526 -80.212 1.00 107.85 463 LEU B N 1
ATOM 6598 C CA . LEU F 1 134 ? -97.736 -7.910 -79.892 1.00 107.32 463 LEU B CA 1
ATOM 6599 C C . LEU F 1 134 ? -97.120 -6.859 -78.984 1.00 108.05 463 LEU B C 1
ATOM 6600 O O . LEU F 1 134 ? -97.399 -5.664 -79.112 1.00 108.24 463 LEU B O 1
ATOM 6605 N N . ASN F 1 135 ? -96.282 -7.315 -78.057 1.00 112.50 464 ASN B N 1
ATOM 6606 C CA . ASN F 1 135 ? -95.561 -6.413 -77.164 1.00 111.75 464 ASN B CA 1
ATOM 6607 C C . ASN F 1 135 ? -94.303 -5.937 -77.880 1.00 100.91 464 ASN B C 1
ATOM 6608 O O . ASN F 1 135 ? -93.407 -6.734 -78.172 1.00 101.52 464 ASN B O 1
ATOM 6613 N N . VAL F 1 136 ? -94.238 -4.635 -78.173 1.00 92.59 465 VAL B N 1
ATOM 6614 C CA . VAL F 1 136 ? -93.137 -4.074 -78.954 1.00 93.25 465 VAL B CA 1
ATOM 6615 C C . VAL F 1 136 ? -92.123 -3.321 -78.102 1.00 95.64 465 VAL B C 1
ATOM 6616 O O . VAL F 1 136 ? -91.036 -2.994 -78.605 1.00 99.27 465 VAL B O 1
ATOM 6620 N N . HIS F 1 137 ? -92.436 -3.039 -76.839 1.00 94.05 466 HIS B N 1
ATOM 6621 C CA . HIS F 1 137 ? -91.537 -2.308 -75.958 1.00 85.59 466 HIS B CA 1
ATOM 6622 C C . HIS F 1 137 ? -92.023 -2.466 -74.529 1.00 90.13 466 HIS B C 1
ATOM 6623 O O . HIS F 1 137 ? -93.224 -2.373 -74.272 1.00 95.97 466 HIS B O 1
ATOM 6630 N N . PHE F 1 138 ? -91.096 -2.717 -73.608 1.00 88.77 467 PHE B N 1
ATOM 6631 C CA . PHE F 1 138 ? -91.441 -2.730 -72.196 1.00 82.84 467 PHE B CA 1
ATOM 6632 C C . PHE F 1 138 ? -90.316 -2.090 -71.399 1.00 80.96 467 PHE B C 1
ATOM 6633 O O . PHE F 1 138 ? -89.160 -2.048 -71.828 1.00 79.94 467 PHE B O 1
ATOM 6641 N N . HIS F 1 139 ? -90.686 -1.573 -70.232 1.00 80.67 468 HIS B N 1
ATOM 6642 C CA . HIS F 1 139 ? -89.807 -0.773 -69.388 1.00 79.03 468 HIS B CA 1
ATOM 6643 C C . HIS F 1 139 ? -89.975 -1.279 -67.964 1.00 84.90 468 HIS B C 1
ATOM 6644 O O . HIS F 1 139 ? -91.046 -1.115 -67.367 1.00 97.23 468 HIS B O 1
ATOM 6651 N N . ARG F 1 140 ? -88.929 -1.913 -67.439 1.00 79.01 469 ARG B N 1
ATOM 6652 C CA . ARG F 1 140 ? -88.933 -2.493 -66.101 1.00 79.57 469 ARG B CA 1
ATOM 6653 C C . ARG F 1 140 ? -88.066 -1.626 -65.196 1.00 84.95 469 ARG B C 1
ATOM 6654 O O . ARG F 1 140 ? -86.886 -1.400 -65.488 1.00 81.78 469 ARG B O 1
ATOM 6662 N N . SER F 1 141 ? -88.655 -1.139 -64.110 1.00 84.25 470 SER B N 1
ATOM 6663 C CA . SER F 1 141 ? -87.978 -0.264 -63.169 1.00 77.07 470 SER B CA 1
ATOM 6664 C C . SER F 1 141 ? -88.140 -0.822 -61.763 1.00 83.56 470 SER B C 1
ATOM 6665 O O . SER F 1 141 ? -89.037 -1.623 -61.495 1.00 81.23 470 SER B O 1
ATOM 6668 N N . VAL F 1 142 ? -87.250 -0.405 -60.867 1.00 95.11 471 VAL B N 1
ATOM 6669 C CA . VAL F 1 142 ? -87.332 -0.761 -59.454 1.00 95.53 471 VAL B CA 1
ATOM 6670 C C . VAL F 1 142 ? -86.915 0.454 -58.638 1.00 109.80 471 VAL B C 1
ATOM 6671 O O . VAL F 1 142 ? -85.848 1.030 -58.874 1.00 115.93 471 VAL B O 1
ATOM 6675 N N . SER F 1 143 ? -87.757 0.848 -57.688 1.00 119.93 472 SER B N 1
ATOM 6676 C CA . SER F 1 143 ? -87.459 1.975 -56.819 1.00 129.75 472 SER B CA 1
ATOM 6677 C C . SER F 1 143 ? -86.624 1.524 -55.624 1.00 146.38 472 SER B C 1
ATOM 6678 O O . SER F 1 143 ? -86.598 0.347 -55.256 1.00 155.76 472 SER B O 1
ATOM 6681 N N . ARG F 1 144 ? -85.939 2.486 -55.015 1.00 151.18 473 ARG B N 1
ATOM 6682 C CA . ARG F 1 144 ? -85.035 2.200 -53.908 1.00 152.48 473 ARG B CA 1
ATOM 6683 C C . ARG F 1 144 ? -85.681 2.497 -52.558 1.00 151.85 473 ARG B C 1
ATOM 6684 O O . ARG F 1 144 ? -85.093 2.241 -51.507 1.00 142.26 473 ARG B O 1
ATOM 6692 N N A HIS G 1 3 ? -98.900 -26.292 -31.078 0.50 123.73 332 HIS G N 1
ATOM 6693 N N B HIS G 1 3 ? -102.278 -24.071 -29.504 0.50 159.91 332 HIS G N 1
ATOM 6694 C CA A HIS G 1 3 ? -99.106 -24.851 -31.163 0.50 132.48 332 HIS G CA 1
ATOM 6695 C CA B HIS G 1 3 ? -102.161 -22.618 -29.500 0.50 156.48 332 HIS G CA 1
ATOM 6696 C C A HIS G 1 3 ? -100.563 -24.481 -30.913 0.50 155.72 332 HIS G C 1
ATOM 6697 C C B HIS G 1 3 ? -103.497 -21.944 -29.203 0.50 156.03 332 HIS G C 1
ATOM 6698 O O A HIS G 1 3 ? -101.475 -25.101 -31.460 0.50 161.31 332 HIS G O 1
ATOM 6699 O O B HIS G 1 3 ? -104.537 -22.355 -29.716 0.50 159.29 332 HIS G O 1
ATOM 6712 N N A THR G 1 4 ? -100.773 -23.465 -30.078 0.50 165.40 333 THR G N 1
ATOM 6713 N N B THR G 1 4 ? -103.458 -20.902 -28.373 0.50 153.70 333 THR G N 1
ATOM 6714 C CA A THR G 1 4 ? -102.109 -22.999 -29.738 0.50 165.18 333 THR G CA 1
ATOM 6715 C CA B THR G 1 4 ? -104.661 -20.198 -27.954 0.50 154.25 333 THR G CA 1
ATOM 6716 C C A THR G 1 4 ? -102.096 -21.480 -29.636 0.50 162.13 333 THR G C 1
ATOM 6717 C C B THR G 1 4 ? -104.358 -18.713 -27.805 0.50 146.95 333 THR G C 1
ATOM 6718 O O A THR G 1 4 ? -101.056 -20.861 -29.402 0.50 152.76 333 THR G O 1
ATOM 6719 O O B THR G 1 4 ? -103.214 -18.316 -27.568 0.50 148.04 333 THR G O 1
ATOM 6726 N N A ILE G 1 5 ? -103.271 -20.884 -29.815 0.50 159.30 334 ILE G N 1
ATOM 6727 N N B ILE G 1 5 ? -105.400 -17.897 -27.945 0.50 140.02 334 ILE G N 1
ATOM 6728 C CA A ILE G 1 5 ? -103.438 -19.435 -29.816 0.50 149.33 334 ILE G CA 1
ATOM 6729 C CA B ILE G 1 5 ? -105.294 -16.443 -27.894 0.50 126.66 334 ILE G CA 1
ATOM 6730 C C A ILE G 1 5 ? -104.183 -19.026 -28.558 0.50 155.36 334 ILE G C 1
ATOM 6731 C C B ILE G 1 5 ? -105.855 -15.960 -26.567 0.50 123.32 334 ILE G C 1
ATOM 6732 O O A ILE G 1 5 ? -105.093 -19.734 -28.110 0.50 161.35 334 ILE G O 1
ATOM 6733 O O B ILE G 1 5 ? -106.848 -16.505 -26.070 0.50 124.25 334 ILE G O 1
ATOM 6742 N N A ILE G 1 6 ? -103.808 -17.881 -27.990 0.50 156.00 335 ILE G N 1
ATOM 6743 N N B ILE G 1 6 ? -105.228 -14.935 -25.992 0.50 116.13 335 ILE G N 1
ATOM 6744 C CA A ILE G 1 6 ? -104.387 -17.426 -26.730 0.50 147.55 335 ILE G CA 1
ATOM 6745 C CA B ILE G 1 6 ? -105.660 -14.380 -24.712 0.50 114.74 335 ILE G CA 1
ATOM 6746 C C A ILE G 1 6 ? -104.843 -15.983 -26.883 0.50 137.16 335 ILE G C 1
ATOM 6747 C C B ILE G 1 6 ? -105.955 -12.899 -24.897 0.50 109.24 335 ILE G C 1
ATOM 6748 O O A ILE G 1 6 ? -104.089 -15.142 -27.380 0.50 126.88 335 ILE G O 1
ATOM 6749 O O B ILE G 1 6 ? -105.113 -12.156 -25.410 0.50 98.29 335 ILE G O 1
ATOM 6758 N N A GLU G 1 7 ? -106.067 -15.697 -26.455 0.50 131.84 336 GLU G N 1
ATOM 6759 N N B GLU G 1 7 ? -107.140 -12.472 -24.476 0.50 117.07 336 GLU G N 1
ATOM 6760 C CA A GLU G 1 7 ? -106.592 -14.341 -26.444 0.50 126.38 336 GLU G CA 1
ATOM 6761 C CA B GLU G 1 7 ? -107.535 -11.072 -24.541 0.50 111.92 336 GLU G CA 1
ATOM 6762 C C A GLU G 1 7 ? -106.445 -13.733 -25.055 0.50 128.51 336 GLU G C 1
ATOM 6763 C C B GLU G 1 7 ? -107.288 -10.387 -23.203 0.50 107.55 336 GLU G C 1
ATOM 6764 O O A GLU G 1 7 ? -106.451 -14.440 -24.045 0.50 136.45 336 GLU G O 1
ATOM 6765 O O B GLU G 1 7 ? -107.407 -11.004 -22.141 0.50 110.53 336 GLU G O 1
ATOM 6776 N N A GLU G 1 8 ? -106.317 -12.405 -25.008 0.50 127.63 337 GLU G N 1
ATOM 6777 N N B GLU G 1 8 ? -106.951 -9.094 -23.257 0.50 109.29 337 GLU G N 1
ATOM 6778 C CA A GLU G 1 8 ? -106.172 -11.693 -23.733 0.50 126.40 337 GLU G CA 1
ATOM 6779 C CA B GLU G 1 8 ? -106.700 -8.318 -22.036 0.50 116.20 337 GLU G CA 1
ATOM 6780 C C A GLU G 1 8 ? -107.161 -10.528 -23.688 0.50 131.57 337 GLU G C 1
ATOM 6781 C C B GLU G 1 8 ? -107.573 -7.061 -22.017 0.50 117.95 337 GLU G C 1
ATOM 6782 O O A GLU G 1 8 ? -106.830 -9.405 -24.076 0.50 134.24 337 GLU G O 1
ATOM 6783 O O B GLU G 1 8 ? -107.124 -5.980 -22.405 0.50 118.30 337 GLU G O 1
ATOM 6794 N N A ASP G 1 9 ? -108.372 -10.798 -23.193 0.50 135.50 338 ASP G N 1
ATOM 6795 N N B ASP G 1 9 ? -108.808 -7.197 -21.521 0.50 119.77 338 ASP G N 1
ATOM 6796 C CA A ASP G 1 9 ? -109.390 -9.761 -23.050 0.50 138.05 338 ASP G CA 1
ATOM 6797 C CA B ASP G 1 9 ? -109.722 -6.061 -21.387 0.50 121.66 338 ASP G CA 1
ATOM 6798 C C A ASP G 1 9 ? -109.096 -8.791 -21.913 0.50 150.60 338 ASP G C 1
ATOM 6799 C C B ASP G 1 9 ? -109.323 -5.092 -20.279 0.50 121.88 338 ASP G C 1
ATOM 6800 O O A ASP G 1 9 ? -109.756 -7.749 -21.832 0.50 155.35 338 ASP G O 1
ATOM 6801 O O B ASP G 1 9 ? -110.040 -4.107 -20.063 0.50 128.95 338 ASP G O 1
ATOM 6810 N N A THR G 1 10 ? -108.133 -9.108 -21.045 0.50 153.52 339 THR G N 1
ATOM 6811 N N B THR G 1 10 ? -108.210 -5.342 -19.586 0.50 119.17 339 THR G N 1
ATOM 6812 C CA A THR G 1 10 ? -107.795 -8.298 -19.878 0.50 159.26 339 THR G CA 1
ATOM 6813 C CA B THR G 1 10 ? -107.739 -4.530 -18.457 0.50 110.75 339 THR G CA 1
ATOM 6814 C C A THR G 1 10 ? -109.016 -8.064 -18.995 0.50 160.47 339 THR G C 1
ATOM 6815 C C B THR G 1 10 ? -108.830 -4.541 -17.393 0.50 111.65 339 THR G C 1
ATOM 6816 O O A THR G 1 10 ? -109.500 -8.991 -18.337 0.50 156.98 339 THR G O 1
ATOM 6817 O O B THR G 1 10 ? -109.226 -5.635 -16.954 0.50 113.20 339 THR G O 1
ATOM 6824 N N A GLU G 1 11 ? -109.519 -6.836 -18.977 0.50 163.67 340 GLU G N 1
ATOM 6825 N N B GLU G 1 11 ? -109.341 -3.397 -16.956 0.50 113.40 340 GLU G N 1
ATOM 6826 C CA A GLU G 1 11 ? -110.636 -6.455 -18.126 0.50 163.26 340 GLU G CA 1
ATOM 6827 C CA B GLU G 1 11 ? -110.338 -3.334 -15.899 0.50 120.71 340 GLU G CA 1
ATOM 6828 C C A GLU G 1 11 ? -111.932 -6.409 -18.929 0.50 167.78 340 GLU G C 1
ATOM 6829 C C B GLU G 1 11 ? -111.733 -3.143 -16.486 0.50 125.56 340 GLU G C 1
ATOM 6830 O O A GLU G 1 11 ? -111.927 -6.341 -20.161 0.50 162.06 340 GLU G O 1
ATOM 6831 O O B GLU G 1 11 ? -111.899 -2.713 -17.631 0.50 123.75 340 GLU G O 1
ATOM 6842 N N A SER G 1 12 ? -113.052 -6.472 -18.201 0.50 176.68 341 SER G N 1
ATOM 6843 N N B SER G 1 12 ? -112.739 -3.498 -15.682 0.50 132.66 341 SER G N 1
ATOM 6844 C CA A SER G 1 12 ? -114.399 -6.333 -18.748 0.50 177.86 341 SER G CA 1
ATOM 6845 C CA B SER G 1 12 ? -114.149 -3.282 -15.994 0.50 137.85 341 SER G CA 1
ATOM 6846 C C A SER G 1 12 ? -114.781 -7.495 -19.659 0.50 175.11 341 SER G C 1
ATOM 6847 C C B SER G 1 12 ? -114.605 -4.099 -17.198 0.50 139.47 341 SER G C 1
ATOM 6848 O O A SER G 1 12 ? -113.930 -8.300 -20.051 0.50 176.48 341 SER G O 1
ATOM 6849 O O B SER G 1 12 ? -113.825 -4.867 -17.771 0.50 137.55 341 SER G O 1
ATOM 6854 N N A THR G 1 13 ? -116.066 -7.590 -19.992 0.50 172.31 342 THR G N 1
ATOM 6855 N N B THR G 1 13 ? -115.870 -3.940 -17.583 0.50 141.30 342 THR G N 1
ATOM 6856 C CA A THR G 1 13 ? -116.594 -8.654 -20.832 0.50 164.04 342 THR G CA 1
ATOM 6857 C CA B THR G 1 13 ? -116.488 -4.742 -18.629 0.50 135.96 342 THR G CA 1
ATOM 6858 C C A THR G 1 13 ? -117.190 -8.058 -22.099 0.50 162.00 342 THR G C 1
ATOM 6859 C C B THR G 1 13 ? -117.004 -3.847 -19.748 0.50 130.01 342 THR G C 1
ATOM 6860 O O A THR G 1 13 ? -117.913 -7.057 -22.047 0.50 164.30 342 THR G O 1
ATOM 6861 O O B THR G 1 13 ? -117.483 -2.737 -19.498 0.50 123.82 342 THR G O 1
ATOM 6868 N N A LYS G 1 14 ? -116.882 -8.677 -23.234 0.50 156.12 343 LYS G N 1
ATOM 6869 N N B LYS G 1 14 ? -116.908 -4.342 -20.979 0.50 124.65 343 LYS G N 1
ATOM 6870 C CA A LYS G 1 14 ? -117.393 -8.221 -24.516 0.50 149.06 343 LYS G CA 1
ATOM 6871 C CA B LYS G 1 14 ? -117.413 -3.635 -22.144 0.50 108.50 343 LYS G CA 1
ATOM 6872 C C A LYS G 1 14 ? -118.814 -8.732 -24.740 0.50 152.65 343 LYS G C 1
ATOM 6873 C C B LYS G 1 14 ? -118.915 -3.868 -22.296 0.50 102.91 343 LYS G C 1
ATOM 6874 O O A LYS G 1 14 ? -119.283 -9.661 -24.075 0.50 156.76 343 LYS G O 1
ATOM 6875 O O B LYS G 1 14 ? -119.507 -4.734 -21.647 0.50 107.36 343 LYS G O 1
ATOM 6886 N N A THR G 1 15 ? -119.502 -8.108 -25.695 0.50 143.07 344 THR G N 1
ATOM 6887 N N B THR G 1 15 ? -119.535 -3.081 -23.172 0.50 92.60 344 THR G N 1
ATOM 6888 C CA A THR G 1 15 ?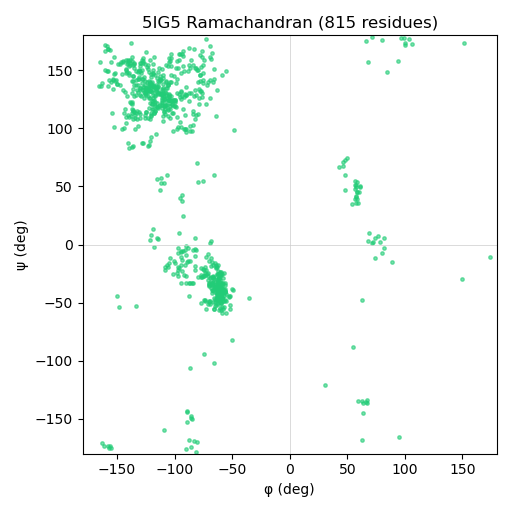 -120.852 -8.532 -26.032 0.50 118.60 344 THR G CA 1
ATOM 6889 C CA B THR G 1 15 ? -120.921 -3.339 -23.529 0.50 96.88 344 THR G CA 1
ATOM 6890 C C A THR G 1 15 ? -120.816 -9.876 -26.755 0.50 87.65 344 THR G C 1
ATOM 6891 C C B THR G 1 15 ? -121.008 -4.616 -24.360 0.50 99.43 344 THR G C 1
ATOM 6892 O O A THR G 1 15 ? -119.771 -10.341 -27.217 0.50 89.07 344 THR G O 1
ATOM 6893 O O B THR G 1 15 ? -120.034 -5.056 -24.978 0.50 97.94 344 THR G O 1
ATOM 6900 N N A GLN G 1 16 ? -121.987 -10.507 -26.852 0.50 90.28 345 GLN G N 1
ATOM 6901 N N B GLN G 1 16 ? -122.198 -5.223 -24.355 0.50 100.06 345 GLN G N 1
ATOM 6902 C CA A GLN G 1 16 ? -122.067 -11.821 -27.478 0.50 87.98 345 GLN G CA 1
ATOM 6903 C CA B GLN G 1 16 ? -122.365 -6.528 -24.990 0.50 96.88 345 GLN G CA 1
ATOM 6904 C C A GLN G 1 16 ? -121.734 -11.769 -28.963 0.50 105.10 345 GLN G C 1
ATOM 6905 C C B GLN G 1 16 ? -122.047 -6.473 -26.481 0.50 89.34 345 GLN G C 1
ATOM 6906 O O A GLN G 1 16 ? -121.326 -12.785 -29.535 0.50 107.60 345 GLN G O 1
ATOM 6907 O O B GLN G 1 16 ? -121.365 -7.367 -27.007 0.50 87.01 345 GLN G O 1
ATOM 6918 N N A ARG G 1 17 ? -121.879 -10.602 -29.594 0.50 104.39 346 ARG G N 1
ATOM 6919 N N B ARG G 1 17 ? -122.515 -5.425 -27.172 0.50 93.74 346 ARG G N 1
ATOM 6920 C CA A ARG G 1 17 ? -121.568 -10.475 -31.015 0.50 97.60 346 ARG G CA 1
ATOM 6921 C CA B ARG G 1 17 ? -122.273 -5.289 -28.608 0.50 92.90 346 ARG G CA 1
ATOM 6922 C C A ARG G 1 17 ? -120.062 -10.473 -31.248 0.50 92.01 346 ARG G C 1
ATOM 6923 C C B ARG G 1 17 ? -120.787 -5.375 -28.939 0.50 86.16 346 ARG G C 1
ATOM 6924 O O A ARG G 1 17 ? -119.537 -11.280 -32.024 0.50 89.65 346 ARG G O 1
ATOM 6925 O O B ARG G 1 17 ? -120.371 -6.190 -29.770 0.50 84.70 346 ARG G O 1
ATOM 6940 N N A GLU G 1 18 ? -119.346 -9.569 -30.574 0.50 93.81 347 GLU G N 1
ATOM 6941 N N B GLU G 1 18 ? -119.970 -4.539 -28.292 0.50 84.01 347 GLU G N 1
ATOM 6942 C CA A GLU G 1 18 ? -117.914 -9.416 -30.804 0.50 94.42 347 GLU G CA 1
ATOM 6943 C CA B GLU G 1 18 ? -118.544 -4.535 -28.586 0.50 92.20 347 GLU G CA 1
ATOM 6944 C C A GLU G 1 18 ? -117.104 -10.600 -30.285 0.50 97.60 347 GLU G C 1
ATOM 6945 C C B GLU G 1 18 ? -117.853 -5.783 -28.055 0.50 98.25 347 GLU G C 1
ATOM 6946 O O A GLU G 1 18 ? -116.006 -10.858 -30.800 0.50 96.97 347 GLU G O 1
ATOM 6947 O O B GLU G 1 18 ? -116.839 -6.210 -28.624 0.50 100.07 347 GLU G O 1
ATOM 6958 N N A GLN G 1 19 ? -117.618 -11.324 -29.286 0.50 108.05 348 GLN G N 1
ATOM 6959 N N B GLN G 1 19 ? -118.378 -6.380 -26.979 0.50 105.70 348 GLN G N 1
ATOM 6960 C CA A GLN G 1 19 ? -116.940 -12.532 -28.825 0.50 110.74 348 GLN G CA 1
ATOM 6961 C CA B GLN G 1 19 ? -117.875 -7.678 -26.539 0.50 119.50 348 GLN G CA 1
ATOM 6962 C C A GLN G 1 19 ? -116.778 -13.537 -29.960 0.50 108.07 348 GLN G C 1
ATOM 6963 C C B GLN G 1 19 ? -117.951 -8.702 -27.665 0.50 104.76 348 GLN G C 1
ATOM 6964 O O A GLN G 1 19 ? -115.721 -14.171 -30.086 0.50 109.05 348 GLN G O 1
ATOM 6965 O O B GLN G 1 19 ? -116.999 -9.468 -27.883 0.50 92.95 348 GLN G O 1
ATOM 6976 N N A GLU G 1 20 ? -117.804 -13.684 -30.806 0.50 109.81 349 GLU G N 1
ATOM 6977 N N B GLU G 1 20 ? -119.063 -8.714 -28.412 0.50 102.95 349 GLU G N 1
ATOM 6978 C CA A GLU G 1 20 ? -117.677 -14.563 -31.963 0.50 97.47 349 GLU G CA 1
ATOM 6979 C CA B GLU G 1 20 ? -119.127 -9.605 -29.567 0.50 97.42 349 GLU G CA 1
ATOM 6980 C C A GLU G 1 20 ? -116.659 -14.038 -32.967 0.50 81.48 349 GLU G C 1
ATOM 6981 C C B GLU G 1 20 ? -118.024 -9.294 -30.571 0.50 92.17 349 GLU G C 1
ATOM 6982 O O A GLU G 1 20 ? -115.965 -14.833 -33.608 0.50 84.33 349 GLU G O 1
ATOM 6983 O O B GLU G 1 20 ? -117.433 -10.211 -31.149 0.50 96.08 349 GLU G O 1
ATOM 6994 N N A ILE G 1 21 ? -116.560 -12.716 -33.123 0.50 73.29 350 ILE G N 1
ATOM 6995 N N B ILE G 1 21 ? -117.722 -8.010 -30.782 0.50 94.15 350 ILE G N 1
ATOM 6996 C CA A ILE G 1 21 ? -115.543 -12.151 -34.004 0.50 67.81 350 ILE G CA 1
ATOM 6997 C CA B ILE G 1 21 ? -116.675 -7.644 -31.736 0.50 84.25 350 ILE G CA 1
ATOM 6998 C C A ILE G 1 21 ? -114.152 -12.516 -33.505 0.50 76.66 350 ILE G C 1
ATOM 6999 C C B ILE G 1 21 ? -115.326 -8.181 -31.279 0.50 77.67 350 ILE G C 1
ATOM 7000 O O A ILE G 1 21 ? -113.264 -12.865 -34.295 0.50 70.22 350 ILE G O 1
ATOM 7001 O O B ILE G 1 21 ? -114.513 -8.633 -32.097 0.50 75.81 350 ILE G O 1
ATOM 7010 N N A ILE G 1 22 ? -113.946 -12.465 -32.187 0.50 78.54 351 ILE G N 1
ATOM 7011 N N B ILE G 1 22 ? -115.071 -8.156 -29.969 0.50 81.19 351 ILE G N 1
ATOM 7012 C CA A ILE G 1 22 ? -112.645 -12.837 -31.638 0.50 99.50 351 ILE G CA 1
ATOM 7013 C CA B ILE G 1 22 ? -113.835 -8.732 -29.449 0.50 75.95 351 ILE G CA 1
ATOM 7014 C C A ILE G 1 22 ? -112.385 -14.328 -31.823 0.50 85.66 351 ILE G C 1
ATOM 7015 C C B ILE G 1 22 ? -113.807 -10.239 -29.683 0.50 78.00 351 ILE G C 1
ATOM 7016 O O A ILE G 1 22 ? -111.269 -14.735 -32.171 0.50 83.87 351 ILE G O 1
ATOM 7017 O O B ILE G 1 22 ? -112.764 -10.803 -30.041 0.50 69.43 351 ILE G O 1
ATOM 7026 N N A ARG G 1 23 ? -113.406 -15.168 -31.611 0.50 101.42 352 ARG G N 1
ATOM 7027 N N B ARG G 1 23 ? -114.950 -10.916 -29.514 0.50 107.36 352 ARG G N 1
ATOM 7028 C CA A ARG G 1 23 ? -113.204 -16.606 -31.796 0.50 100.30 352 ARG G CA 1
ATOM 7029 C CA B ARG G 1 23 ? -114.967 -12.359 -29.755 0.50 107.73 352 ARG G CA 1
ATOM 7030 C C A ARG G 1 23 ? -112.875 -16.932 -33.247 0.50 95.54 352 ARG G C 1
ATOM 7031 C C B ARG G 1 23 ? -114.728 -12.679 -31.227 0.50 108.11 352 ARG G C 1
ATOM 7032 O O A ARG G 1 23 ? -112.027 -17.789 -33.526 0.50 93.15 352 ARG G O 1
ATOM 7033 O O B ARG G 1 23 ? -113.993 -13.621 -31.553 0.50 108.13 352 ARG G O 1
ATOM 7048 N N A LEU G 1 24 ? -113.529 -16.249 -34.187 0.50 88.52 353 LEU G N 1
ATOM 7049 N N B LEU G 1 24 ? -115.341 -11.907 -32.127 0.50 96.55 353 LEU G N 1
ATOM 7050 C CA A LEU G 1 24 ? -113.264 -16.492 -35.602 0.50 83.14 353 LEU G CA 1
ATOM 7051 C CA B LEU G 1 24 ? -115.151 -12.122 -33.557 0.50 86.78 353 LEU G CA 1
ATOM 7052 C C A LEU G 1 24 ? -111.873 -16.004 -35.987 0.50 76.61 353 LEU G C 1
ATOM 7053 C C B LEU G 1 24 ? -113.706 -11.868 -33.964 0.50 85.51 353 LEU G C 1
ATOM 7054 O O A LEU G 1 24 ? -111.199 -16.623 -36.820 0.50 75.36 353 LEU G O 1
ATOM 7055 O O B LEU G 1 24 ? -113.158 -12.584 -34.813 0.50 78.88 353 LEU G O 1
ATOM 7064 N N A THR G 1 25 ? -111.426 -14.890 -35.398 0.50 70.75 354 THR G N 1
ATOM 7065 N N B THR G 1 25 ? -113.074 -10.850 -33.374 0.50 76.12 354 THR G N 1
ATOM 7066 C CA A THR G 1 25 ? -110.048 -14.456 -35.617 0.50 63.35 354 THR G CA 1
ATOM 7067 C CA B THR G 1 25 ? -111.646 -10.649 -33.599 0.50 69.67 354 THR G CA 1
ATOM 7068 C C A THR G 1 25 ? -109.062 -15.494 -35.089 0.50 62.66 354 THR G C 1
ATOM 7069 C C B THR G 1 25 ? -110.842 -11.841 -33.094 0.50 68.35 354 THR G C 1
ATOM 7070 O O A THR G 1 25 ? -108.032 -15.770 -35.722 0.50 58.30 354 THR G O 1
ATOM 7071 O O B THR G 1 25 ? -109.861 -12.251 -33.728 0.50 64.52 354 THR G O 1
ATOM 7078 N N A GLN G 1 26 ? -109.379 -16.100 -33.941 0.50 66.09 355 GLN G N 1
ATOM 7079 N N B GLN G 1 26 ? -111.253 -12.422 -31.962 0.50 79.04 355 GLN G N 1
ATOM 7080 C CA A GLN G 1 26 ? -108.535 -17.160 -33.398 0.50 68.31 355 GLN G CA 1
ATOM 7081 C CA B GLN G 1 26 ? -110.570 -13.607 -31.449 0.50 86.52 355 GLN G CA 1
ATOM 7082 C C A GLN G 1 26 ? -108.475 -18.358 -34.337 0.50 67.64 355 GLN G C 1
ATOM 7083 C C B GLN G 1 26 ? -110.640 -14.758 -32.445 0.50 86.63 355 GLN G C 1
ATOM 7084 O O A GLN G 1 26 ? -107.401 -18.933 -34.552 0.50 68.76 355 GLN G O 1
ATOM 7085 O O B GLN G 1 26 ? -109.622 -15.384 -32.757 0.50 82.22 355 GLN G O 1
ATOM 7096 N N A GLN G 1 27 ? -109.621 -18.755 -34.900 0.50 74.46 356 GLN G N 1
ATOM 7097 N N B GLN G 1 27 ? -111.842 -15.058 -32.947 0.50 99.50 356 GLN G N 1
ATOM 7098 C CA A GLN G 1 27 ? -109.630 -19.861 -35.853 0.50 62.50 356 GLN G CA 1
ATOM 7099 C CA B GLN G 1 27 ? -111.974 -16.129 -33.931 0.50 91.68 356 GLN G CA 1
ATOM 7100 C C A GLN G 1 27 ? -108.828 -19.516 -37.102 0.50 57.99 356 GLN G C 1
ATOM 7101 C C B GLN G 1 27 ? -111.197 -15.815 -35.202 0.50 89.13 356 GLN G C 1
ATOM 7102 O O A GLN G 1 27 ? -108.132 -20.373 -37.663 0.50 63.78 356 GLN G O 1
ATOM 7103 O O B GLN G 1 27 ? -110.669 -16.726 -35.852 0.50 87.83 356 GLN G O 1
ATOM 7114 N N A LEU G 1 28 ? -108.909 -18.259 -37.543 0.50 49.57 357 LEU G N 1
ATOM 7115 N N B LEU G 1 28 ? -111.109 -14.533 -35.563 0.50 81.50 357 LEU G N 1
ATOM 7116 C CA A LEU G 1 28 ? -108.163 -17.811 -38.714 0.50 48.88 357 LEU G CA 1
ATOM 7117 C CA B LEU G 1 28 ? -110.360 -14.135 -36.750 0.50 78.84 357 LEU G CA 1
ATOM 7118 C C A LEU G 1 28 ? -106.659 -17.923 -38.487 0.50 46.29 357 LEU G C 1
ATOM 7119 C C B LEU G 1 28 ? -108.875 -14.438 -36.586 0.50 75.32 357 LEU G C 1
ATOM 7120 O O A LEU G 1 28 ? -105.944 -18.591 -39.251 0.50 54.55 357 LEU G O 1
ATOM 7121 O O B LEU G 1 28 ? -108.278 -15.167 -37.392 0.50 59.90 357 LEU G O 1
ATOM 7130 N N A ILE G 1 29 ? -106.156 -17.264 -37.438 0.50 47.43 358 ILE G N 1
ATOM 7131 N N B ILE G 1 29 ? -108.260 -13.884 -35.538 0.50 70.72 358 ILE G N 1
ATOM 7132 C CA A ILE G 1 29 ? -104.727 -17.338 -37.145 0.50 59.14 358 ILE G CA 1
ATOM 7133 C CA B ILE G 1 29 ? -106.841 -14.123 -35.298 0.50 63.99 358 ILE G CA 1
ATOM 7134 C C A ILE G 1 29 ? -104.309 -18.772 -36.851 0.50 59.97 358 ILE G C 1
ATOM 7135 C C B ILE G 1 29 ? -106.573 -15.604 -35.078 0.50 65.04 358 ILE G C 1
ATOM 7136 O O A ILE G 1 29 ? -103.154 -19.145 -37.086 0.50 62.82 358 ILE G O 1
ATOM 7137 O O B ILE G 1 29 ? -105.491 -16.102 -35.407 0.50 61.83 358 ILE G O 1
ATOM 7146 N N A THR G 1 30 ? -105.234 -19.601 -36.355 0.50 70.68 359 THR G N 1
ATOM 7147 N N B THR G 1 30 ? -107.544 -16.334 -34.522 0.50 73.62 359 THR G N 1
ATOM 7148 C CA A THR G 1 30 ? -104.921 -21.013 -36.150 0.50 76.94 359 THR G CA 1
ATOM 7149 C CA B THR G 1 30 ? -107.383 -17.777 -34.378 0.50 84.27 359 THR G CA 1
ATOM 7150 C C A THR G 1 30 ? -104.671 -21.717 -37.474 0.50 75.85 359 THR G C 1
ATOM 7151 C C B THR G 1 30 ? -107.316 -18.453 -35.739 0.50 82.96 359 THR G C 1
ATOM 7152 O O A THR G 1 30 ? -103.716 -22.491 -37.603 0.50 82.65 359 THR G O 1
ATOM 7153 O O B THR G 1 30 ? -106.472 -19.328 -35.966 0.50 86.67 359 THR G O 1
ATOM 7160 N N A SER G 1 31 ? -105.511 -21.450 -38.477 0.50 87.05 360 SER G N 1
ATOM 7161 N N B SER G 1 31 ? -108.193 -18.052 -36.663 0.50 71.52 360 SER G N 1
ATOM 7162 C CA A SER G 1 31 ? -105.255 -22.016 -39.797 0.50 70.35 360 SER G CA 1
ATOM 7163 C CA B SER G 1 31 ? -108.127 -18.591 -38.015 0.50 68.85 360 SER G CA 1
ATOM 7164 C C A SER G 1 31 ? -103.976 -21.458 -40.400 0.50 76.14 360 SER G C 1
ATOM 7165 C C B SER G 1 31 ? -106.817 -18.223 -38.698 0.50 62.53 360 SER G C 1
ATOM 7166 O O A SER G 1 31 ? -103.350 -22.122 -41.233 0.50 79.85 360 SER G O 1
ATOM 7167 O O B SER G 1 31 ? -106.345 -18.960 -39.571 0.50 70.19 360 SER G O 1
ATOM 7172 N N A ILE G 1 32 ? -103.560 -20.255 -39.993 0.50 67.47 361 ILE G N 1
ATOM 7173 N N B ILE G 1 32 ? -106.211 -17.097 -38.315 0.50 69.01 361 ILE G N 1
ATOM 7174 C CA A ILE G 1 32 ? -102.300 -19.710 -40.500 0.50 65.34 361 ILE G CA 1
ATOM 7175 C CA B ILE G 1 32 ? -104.923 -16.723 -38.898 0.50 66.79 361 ILE G CA 1
ATOM 7176 C C A ILE G 1 32 ? -101.106 -20.431 -39.879 0.50 75.42 361 ILE G C 1
ATOM 7177 C C B ILE G 1 32 ? -103.803 -17.590 -38.332 0.50 77.41 361 ILE G C 1
ATOM 7178 O O A ILE G 1 32 ? -100.188 -20.860 -40.586 0.50 87.22 361 ILE G O 1
ATOM 7179 O O B ILE G 1 32 ? -102.980 -18.133 -39.079 0.50 79.35 361 ILE G O 1
ATOM 7188 N N A THR G 1 33 ? -101.103 -20.586 -38.550 0.50 76.06 362 THR G N 1
ATOM 7189 N N B THR G 1 33 ? -103.755 -17.737 -37.004 0.50 64.27 362 THR G N 1
ATOM 7190 C CA A THR G 1 33 ? -99.944 -21.179 -37.889 0.50 81.82 362 THR G CA 1
ATOM 7191 C CA B THR G 1 33 ? -102.663 -18.474 -36.376 0.50 70.75 362 THR G CA 1
ATOM 7192 C C A THR G 1 33 ? -99.846 -22.677 -38.145 0.50 79.22 362 THR G C 1
ATOM 7193 C C B THR G 1 33 ? -102.774 -19.970 -36.644 0.50 78.30 362 THR G C 1
ATOM 7194 O O A THR G 1 33 ? -98.740 -23.229 -38.159 0.50 83.95 362 THR G O 1
ATOM 7195 O O B THR G 1 33 ? -101.759 -20.645 -36.850 0.50 81.18 362 THR G O 1
ATOM 7202 N N A ALA G 1 34 ? -100.977 -23.348 -38.343 0.50 76.55 363 ALA G N 1
ATOM 7203 N N B ALA G 1 34 ? -103.994 -20.507 -36.637 0.50 84.07 363 ALA G N 1
ATOM 7204 C CA A ALA G 1 34 ? -100.993 -24.767 -38.676 0.50 86.27 363 ALA G CA 1
ATOM 7205 C CA B ALA G 1 34 ? -104.202 -21.913 -36.954 0.50 89.31 363 ALA G CA 1
ATOM 7206 C C A ALA G 1 34 ? -100.898 -25.023 -40.175 0.50 92.81 363 ALA G C 1
ATOM 7207 C C B ALA G 1 34 ? -104.215 -22.186 -38.453 0.50 93.17 363 ALA G C 1
ATOM 7208 O O A ALA G 1 34 ? -100.814 -26.187 -40.582 0.50 97.88 363 ALA G O 1
ATOM 7209 O O B ALA G 1 34 ? -104.293 -23.354 -38.849 0.50 96.80 363 ALA G O 1
ATOM 7212 N N A LYS G 1 35 ? -100.912 -23.968 -40.994 0.50 89.74 364 LYS G N 1
ATOM 7213 N N B LYS G 1 35 ? -104.153 -21.141 -39.284 0.50 89.58 364 LYS G N 1
ATOM 7214 C CA A LYS G 1 35 ? -100.768 -24.074 -42.448 0.50 90.33 364 LYS G CA 1
ATOM 7215 C CA B LYS G 1 35 ? -104.083 -21.279 -40.741 0.50 89.53 364 LYS G CA 1
ATOM 7216 C C A LYS G 1 35 ? -101.867 -24.941 -43.058 0.50 74.33 364 LYS G C 1
ATOM 7217 C C B LYS G 1 35 ? -105.300 -22.017 -41.296 0.50 91.75 364 LYS G C 1
ATOM 7218 O O A LYS G 1 35 ? -101.629 -25.726 -43.978 0.50 68.86 364 LYS G O 1
ATOM 7219 O O B LYS G 1 35 ? -105.192 -22.823 -42.224 0.50 96.16 364 LYS G O 1
ATOM 7230 N N A ASP G 1 36 ? -103.083 -24.798 -42.539 0.50 61.57 365 ASP G N 1
ATOM 7231 N N B ASP G 1 36 ? -106.469 -21.737 -40.724 0.50 85.81 365 ASP G N 1
ATOM 7232 C CA A ASP G 1 36 ? -104.254 -25.499 -43.059 0.50 64.83 365 ASP G CA 1
ATOM 7233 C CA B ASP G 1 36 ? -107.738 -22.293 -41.195 0.50 91.08 365 ASP G CA 1
ATOM 7234 C C A ASP G 1 36 ? -105.019 -24.528 -43.952 0.50 62.25 365 ASP G C 1
ATOM 7235 C C B ASP G 1 36 ? -108.398 -21.240 -42.080 0.50 91.38 365 ASP G C 1
ATOM 7236 O O A ASP G 1 36 ? -105.779 -23.689 -43.465 0.50 68.05 365 ASP G O 1
ATOM 7237 O O B ASP G 1 36 ? -109.093 -20.345 -41.599 0.50 90.43 365 ASP G O 1
ATOM 7246 N N A PHE G 1 37 ? -104.820 -24.644 -45.267 0.50 57.30 366 PHE G N 1
ATOM 7247 N N B PHE G 1 37 ? -108.176 -21.352 -43.393 0.50 95.09 366 PHE G N 1
ATOM 7248 C CA A PHE G 1 37 ? -105.463 -23.706 -46.180 0.50 65.49 366 PHE G CA 1
ATOM 7249 C CA B PHE G 1 37 ? -108.688 -20.348 -44.318 0.50 89.56 366 PHE G CA 1
ATOM 7250 C C A PHE G 1 37 ? -106.958 -23.953 -46.320 0.50 73.06 366 PHE G C 1
ATOM 7251 C C B PHE G 1 37 ? -110.208 -20.374 -44.432 0.50 93.19 366 PHE G C 1
ATOM 7252 O O A PHE G 1 37 ? -107.681 -23.045 -46.732 0.50 72.70 366 PHE G O 1
ATOM 7253 O O B PHE G 1 37 ? -110.802 -19.367 -44.828 0.50 102.16 366 PHE G O 1
ATOM 7268 N N A ASP G 1 38 ? -107.440 -25.159 -46.020 0.50 84.03 367 ASP G N 1
ATOM 7269 N N B ASP G 1 38 ? -110.851 -21.494 -44.104 0.50 98.88 367 ASP G N 1
ATOM 7270 C CA A ASP G 1 38 ? -108.875 -25.406 -46.108 0.50 81.34 367 ASP G CA 1
ATOM 7271 C CA B ASP G 1 38 ? -112.306 -21.552 -44.194 0.50 105.22 367 ASP G CA 1
ATOM 7272 C C A ASP G 1 38 ? -109.630 -24.562 -45.086 0.50 74.49 367 ASP G C 1
ATOM 7273 C C B ASP G 1 38 ? -112.955 -20.638 -43.160 0.50 109.65 367 ASP G C 1
ATOM 7274 O O A ASP G 1 38 ? -110.545 -23.799 -45.438 0.50 78.96 367 ASP G O 1
ATOM 7275 O O B ASP G 1 38 ? -113.849 -19.845 -43.489 0.50 108.82 367 ASP G O 1
ATOM 7284 N N A SER G 1 39 ? -109.240 -24.670 -43.813 0.50 72.33 368 SER G N 1
ATOM 7285 N N B SER G 1 39 ? -112.508 -20.730 -41.902 0.50 103.53 368 SER G N 1
ATOM 7286 C CA A SER G 1 39 ? -109.833 -23.836 -42.774 0.50 72.89 368 SER G CA 1
ATOM 7287 C CA B SER G 1 39 ? -113.001 -19.825 -40.867 0.50 99.29 368 SER G CA 1
ATOM 7288 C C A SER G 1 39 ? -109.634 -22.353 -43.061 0.50 70.25 368 SER G C 1
ATOM 7289 C C B SER G 1 39 ? -112.669 -18.374 -41.197 0.50 96.51 368 SER G C 1
ATOM 7290 O O A SER G 1 39 ? -110.497 -21.534 -42.726 0.50 69.85 368 SER G O 1
ATOM 7291 O O B SER G 1 39 ? -113.516 -17.484 -41.036 0.50 96.45 368 SER G O 1
ATOM 7296 N N A TYR G 1 40 ? -108.506 -21.989 -43.675 0.50 67.71 369 TYR G N 1
ATOM 7297 N N B TYR G 1 40 ? -111.444 -18.123 -41.675 0.50 96.85 369 TYR G N 1
ATOM 7298 C CA A TYR G 1 40 ? -108.268 -20.590 -44.011 0.50 62.21 369 TYR G CA 1
ATOM 7299 C CA B TYR G 1 40 ? -111.048 -16.772 -42.061 0.50 89.69 369 TYR G CA 1
ATOM 7300 C C A TYR G 1 40 ? -109.226 -20.115 -45.095 0.50 64.34 369 TYR G C 1
ATOM 7301 C C B TYR G 1 40 ? -111.972 -16.209 -43.134 0.50 98.15 369 TYR G C 1
ATOM 7302 O O A TYR G 1 40 ? -109.740 -18.993 -45.029 0.50 65.96 369 TYR G O 1
ATOM 7303 O O B TYR G 1 40 ? -112.410 -15.057 -43.043 0.50 101.59 369 TYR G O 1
ATOM 7320 N N A SER G 1 41 ? -109.483 -20.961 -46.095 0.50 71.25 370 SER G N 1
ATOM 7321 N N B SER G 1 41 ? -112.287 -17.012 -44.153 0.50 100.79 370 SER G N 1
ATOM 7322 C CA A SER G 1 41 ? -110.360 -20.585 -47.195 0.50 63.52 370 SER G CA 1
ATOM 7323 C CA B SER G 1 41 ? -113.190 -16.558 -45.205 0.50 101.36 370 SER G CA 1
ATOM 7324 C C A SER G 1 41 ? -111.813 -20.507 -46.752 0.50 66.11 370 SER G C 1
ATOM 7325 C C B SER G 1 41 ? -114.604 -16.360 -44.683 0.50 104.10 370 SER G C 1
ATOM 7326 O O A SER G 1 41 ? -112.584 -19.714 -47.304 0.50 63.08 370 SER G O 1
ATOM 7327 O O B SER G 1 41 ? -115.322 -15.475 -45.163 0.50 107.19 370 SER G O 1
ATOM 7332 N N A LYS G 1 42 ? -112.211 -21.311 -45.763 0.50 74.80 371 LYS G N 1
ATOM 7333 N N B LYS G 1 42 ? -115.026 -17.161 -43.702 0.50 97.41 371 LYS G N 1
ATOM 7334 C CA A LYS G 1 42 ? -113.586 -21.209 -45.280 0.50 79.06 371 LYS G CA 1
ATOM 7335 C CA B LYS G 1 42 ? -116.344 -16.945 -43.109 0.50 91.79 371 LYS G CA 1
ATOM 7336 C C A LYS G 1 42 ? -113.847 -19.883 -44.573 0.50 78.04 371 LYS G C 1
ATOM 7337 C C B LYS G 1 42 ? -116.396 -15.676 -42.269 0.50 87.33 371 LYS G C 1
ATOM 7338 O O A LYS G 1 42 ? -114.976 -19.383 -44.606 0.50 73.73 371 LYS G O 1
ATOM 7339 O O B LYS G 1 42 ? -117.482 -15.119 -42.093 0.50 95.62 371 LYS G O 1
ATOM 7350 N N A LEU G 1 43 ? -112.824 -19.293 -43.949 0.50 81.95 372 LEU G N 1
ATOM 7351 N N B LEU G 1 43 ? -115.259 -15.199 -41.755 0.50 84.12 372 LEU G N 1
ATOM 7352 C CA A LEU G 1 43 ? -112.995 -18.084 -43.148 0.50 74.24 372 LEU G CA 1
ATOM 7353 C CA B LEU G 1 43 ? -115.255 -13.970 -40.966 0.50 80.62 372 LEU G CA 1
ATOM 7354 C C A LEU G 1 43 ? -112.664 -16.801 -43.898 0.50 70.73 372 LEU G C 1
ATOM 7355 C C B LEU G 1 43 ? -114.817 -12.740 -41.751 0.50 83.69 372 LEU G C 1
ATOM 7356 O O A LEU G 1 43 ? -112.888 -15.715 -43.354 0.50 72.48 372 LEU G O 1
ATOM 7357 O O B LEU G 1 43 ? -114.890 -11.632 -41.211 0.50 73.84 372 LEU G O 1
ATOM 7366 N N A VAL G 1 44 ? -112.151 -16.891 -45.121 0.50 68.09 373 VAL G N 1
ATOM 7367 N N B VAL G 1 44 ? -114.384 -12.895 -43.001 0.50 89.82 373 VAL G N 1
ATOM 7368 C CA A VAL G 1 44 ? -111.663 -15.733 -45.859 0.50 67.78 373 VAL G CA 1
ATOM 7369 C CA B VAL G 1 44 ? -113.834 -11.792 -43.776 0.50 87.30 373 VAL G CA 1
ATOM 7370 C C A VAL G 1 44 ? -112.441 -15.612 -47.161 0.50 72.92 373 VAL G C 1
ATOM 7371 C C B VAL G 1 44 ? -114.585 -11.678 -45.095 0.50 93.95 373 VAL G C 1
ATOM 7372 O O A VAL G 1 44 ? -112.649 -16.609 -47.862 0.50 71.78 373 VAL G O 1
ATOM 7373 O O B VAL G 1 44 ? -114.857 -12.687 -45.755 0.50 105.40 373 VAL G O 1
ATOM 7380 N N A ASP G 1 45 ? -112.867 -14.391 -47.476 0.50 80.28 374 ASP G N 1
ATOM 7381 N N B ASP G 1 45 ? -114.916 -10.446 -45.481 0.50 90.80 374 ASP G N 1
ATOM 7382 C CA A ASP G 1 45 ? -113.539 -14.127 -48.738 0.50 83.40 374 ASP G CA 1
ATOM 7383 C CA B ASP G 1 45 ? -115.549 -10.214 -46.772 0.50 98.19 374 ASP G CA 1
ATOM 7384 C C A ASP G 1 45 ? -112.551 -14.278 -49.895 0.50 80.68 374 ASP G C 1
ATOM 7385 C C B ASP G 1 45 ? -114.553 -10.493 -47.898 0.50 102.14 374 ASP G C 1
ATOM 7386 O O A ASP G 1 45 ? -111.403 -13.834 -49.793 0.50 80.12 374 ASP G O 1
ATOM 7387 O O B ASP G 1 45 ? -113.361 -10.206 -47.758 0.50 89.18 374 ASP G O 1
ATOM 7396 N N A PRO G 1 46 ? -112.964 -14.898 -51.005 0.50 69.87 375 PRO G N 1
ATOM 7397 N N B PRO G 1 46 ? -115.006 -11.059 -49.023 0.50 118.29 375 PRO G N 1
ATOM 7398 C CA A PRO G 1 46 ? -112.018 -15.136 -52.108 0.50 58.05 375 PRO G CA 1
ATOM 7399 C CA B PRO G 1 46 ? -114.074 -11.370 -50.122 0.50 122.46 375 PRO G CA 1
ATOM 7400 C C A PRO G 1 46 ? -111.471 -13.867 -52.739 0.50 53.60 375 PRO G C 1
ATOM 7401 C C B PRO G 1 46 ? -113.433 -10.149 -50.769 0.50 101.56 375 PRO G C 1
ATOM 7402 O O A PRO G 1 46 ? -110.422 -13.923 -53.393 0.50 55.50 375 PRO G O 1
ATOM 7403 O O B PRO G 1 46 ? -112.522 -10.322 -51.590 0.50 94.81 375 PRO G O 1
ATOM 7410 N N A LYS G 1 47 ? -112.142 -12.728 -52.572 0.50 46.88 376 LYS G N 1
ATOM 7411 N N B LYS G 1 47 ? -113.866 -8.938 -50.439 0.50 86.54 376 LYS G N 1
ATOM 7412 C CA A LYS G 1 47 ? -111.633 -11.464 -53.089 0.50 47.57 376 LYS G CA 1
ATOM 7413 C CA B LYS G 1 47 ? -113.303 -7.710 -50.999 0.50 75.34 376 LYS G CA 1
ATOM 7414 C C A LYS G 1 47 ? -111.181 -10.573 -51.941 0.50 61.32 376 LYS G C 1
ATOM 7415 C C B LYS G 1 47 ? -112.832 -6.819 -49.850 0.50 72.25 376 LYS G C 1
ATOM 7416 O O A LYS G 1 47 ? -111.693 -9.462 -51.770 0.50 64.25 376 LYS G O 1
ATOM 7417 O O B LYS G 1 47 ? -113.418 -5.769 -49.573 0.50 72.47 376 LYS G O 1
ATOM 7428 N N A ILE G 1 48 ? -110.221 -11.048 -51.153 0.50 58.18 377 ILE G N 1
ATOM 7429 N N B ILE G 1 48 ? -111.756 -7.241 -49.192 0.50 69.63 377 ILE G N 1
ATOM 7430 C CA A ILE G 1 48 ? -109.771 -10.343 -49.959 0.50 55.32 377 ILE G CA 1
ATOM 7431 C CA B ILE G 1 48 ? -111.223 -6.576 -48.009 0.50 74.31 377 ILE G CA 1
ATOM 7432 C C A ILE G 1 48 ? -108.621 -9.412 -50.321 0.50 52.74 377 ILE G C 1
ATOM 7433 C C B ILE G 1 48 ? -109.930 -5.864 -48.386 0.50 86.33 377 ILE G C 1
ATOM 7434 O O A ILE G 1 48 ? -107.668 -9.816 -50.997 0.50 55.89 377 ILE G O 1
ATOM 7435 O O B ILE G 1 48 ? -109.047 -6.457 -49.017 0.50 79.48 377 ILE G O 1
ATOM 7444 N N A THR G 1 49 ? -108.713 -8.163 -49.877 0.50 54.43 378 THR G N 1
ATOM 7445 N N B THR G 1 49 ? -109.825 -4.592 -48.010 0.50 88.23 378 THR G N 1
ATOM 7446 C CA A THR G 1 49 ? -107.606 -7.226 -49.974 0.50 55.24 378 THR G CA 1
ATOM 7447 C CA B THR G 1 49 ? -108.590 -3.840 -48.174 0.50 83.17 378 THR G CA 1
ATOM 7448 C C A THR G 1 49 ? -106.707 -7.369 -48.753 0.50 49.93 378 THR G C 1
ATOM 7449 C C B THR G 1 49 ? -107.663 -4.094 -46.985 0.50 77.99 378 THR G C 1
ATOM 7450 O O A THR G 1 49 ? -107.151 -7.770 -47.675 0.50 49.89 378 THR G O 1
ATOM 7451 O O B THR G 1 49 ? -108.047 -4.710 -45.991 0.50 76.79 378 THR G O 1
ATOM 7458 N N A ALA G 1 50 ? -105.430 -7.039 -48.930 0.50 45.40 379 ALA G N 1
ATOM 7459 N N B ALA G 1 50 ? -106.424 -3.618 -47.094 0.50 79.69 379 ALA G N 1
ATOM 7460 C CA A ALA G 1 50 ? -104.446 -7.297 -47.892 0.50 48.67 379 ALA G CA 1
ATOM 7461 C CA B ALA G 1 50 ? -105.433 -3.923 -46.068 0.50 57.60 379 ALA G CA 1
ATOM 7462 C C A ALA G 1 50 ? -103.342 -6.250 -47.931 0.50 55.36 379 ALA G C 1
ATOM 7463 C C B ALA G 1 50 ? -104.193 -3.064 -46.259 0.50 57.04 379 ALA G C 1
ATOM 7464 O O A ALA G 1 50 ? -102.884 -5.849 -49.008 0.50 58.38 379 ALA G O 1
ATOM 7465 O O B ALA G 1 50 ? -103.896 -2.598 -47.361 0.50 58.35 379 ALA G O 1
ATOM 7468 N N A PHE G 1 51 ? -102.937 -5.816 -46.735 0.50 71.43 380 PHE G N 1
ATOM 7469 N N B PHE G 1 51 ? -103.466 -2.877 -45.158 0.50 59.59 380 PHE G N 1
ATOM 7470 C CA A PHE G 1 51 ? -101.795 -4.935 -46.503 0.50 70.06 380 PHE G CA 1
ATOM 7471 C CA B PHE G 1 51 ? -102.151 -2.241 -45.158 0.50 59.54 380 PHE G CA 1
ATOM 7472 C C A PHE G 1 51 ? -100.880 -5.636 -45.508 0.50 76.05 380 PHE G C 1
ATOM 7473 C C B PHE G 1 51 ? -101.253 -3.069 -44.251 0.50 64.68 380 PHE G C 1
ATOM 7474 O O A PHE G 1 51 ? -101.238 -5.786 -44.336 0.50 81.68 380 PHE G O 1
ATOM 7475 O O B PHE G 1 51 ? -101.401 -3.020 -43.026 0.50 65.58 380 PHE G O 1
ATOM 7490 N N A GLU G 1 52 ? -99.706 -6.065 -45.958 0.50 80.71 381 GLU G N 1
ATOM 7491 N N B GLU G 1 52 ? -100.335 -3.830 -44.836 0.50 81.63 381 GLU G N 1
ATOM 7492 C CA A GLU G 1 52 ? -98.787 -6.793 -45.096 0.50 83.80 381 GLU G CA 1
ATOM 7493 C CA B GLU G 1 52 ? -99.436 -4.655 -44.045 0.50 82.27 381 GLU G CA 1
ATOM 7494 C C A GLU G 1 52 ? -97.365 -6.516 -45.554 0.50 83.54 381 GLU G C 1
ATOM 7495 C C B GLU G 1 52 ? -98.026 -4.564 -44.607 0.50 83.44 381 GLU G C 1
ATOM 7496 O O A GLU G 1 52 ? -97.143 -6.145 -46.712 0.50 93.54 381 GLU G O 1
ATOM 7497 O O B GLU G 1 52 ? -97.847 -4.365 -45.815 0.50 92.94 381 GLU G O 1
ATOM 7508 N N A PRO G 1 53 ? -96.379 -6.665 -44.663 0.50 82.27 382 PRO G N 1
ATOM 7509 N N B PRO G 1 53 ? -97.007 -4.682 -43.752 0.50 75.90 382 PRO G N 1
ATOM 7510 C CA A PRO G 1 53 ? -94.979 -6.457 -45.071 0.50 84.52 382 PRO G CA 1
ATOM 7511 C CA B PRO G 1 53 ? -95.622 -4.643 -44.248 0.50 78.80 382 PRO G CA 1
ATOM 7512 C C A PRO G 1 53 ? -94.527 -7.382 -46.185 0.50 90.82 382 PRO G C 1
ATOM 7513 C C B PRO G 1 53 ? -95.300 -5.748 -45.237 0.50 75.59 382 PRO G C 1
ATOM 7514 O O A PRO G 1 53 ? -93.571 -7.047 -46.897 0.50 82.86 382 PRO G O 1
ATOM 7515 O O B PRO G 1 53 ? -94.349 -5.601 -46.016 0.50 74.82 382 PRO G O 1
ATOM 7522 N N A GLU G 1 54 ? -95.173 -8.535 -46.356 0.50 98.73 383 GLU G N 1
ATOM 7523 N N B GLU G 1 54 ? -96.053 -6.851 -45.228 0.50 74.30 383 GLU G N 1
ATOM 7524 C CA A GLU G 1 54 ? -94.902 -9.394 -47.501 0.50 98.44 383 GLU G CA 1
ATOM 7525 C CA B GLU G 1 54 ? -95.864 -7.890 -46.232 0.50 82.77 383 GLU G CA 1
ATOM 7526 C C A GLU G 1 54 ? -95.495 -8.850 -48.792 0.50 98.02 383 GLU G C 1
ATOM 7527 C C B GLU G 1 54 ? -96.252 -7.414 -47.626 0.50 95.68 383 GLU G C 1
ATOM 7528 O O A GLU G 1 54 ? -95.282 -9.449 -49.850 0.50 98.68 383 GLU G O 1
ATOM 7529 O O B GLU G 1 54 ? -95.882 -8.057 -48.614 0.50 94.63 383 GLU G O 1
ATOM 7540 N N A ALA G 1 55 ? -96.238 -7.746 -48.729 0.50 101.37 384 ALA G N 1
ATOM 7541 N N B ALA G 1 55 ? -96.987 -6.307 -47.724 0.50 102.86 384 ALA G N 1
ATOM 7542 C CA A ALA G 1 55 ? -96.766 -7.089 -49.915 0.50 103.00 384 ALA G CA 1
ATOM 7543 C CA B ALA G 1 55 ? -97.338 -5.713 -49.004 0.50 106.81 384 ALA G CA 1
ATOM 7544 C C A ALA G 1 55 ? -95.990 -5.834 -50.290 0.50 111.02 384 ALA G C 1
ATOM 7545 C C B ALA G 1 55 ? -96.270 -4.765 -49.533 0.50 100.97 384 ALA G C 1
ATOM 7546 O O A ALA G 1 55 ? -96.272 -5.245 -51.339 0.50 114.35 384 ALA G O 1
ATOM 7547 O O B ALA G 1 55 ? -96.392 -4.299 -50.670 0.50 119.06 384 ALA G O 1
ATOM 7550 N N A LEU G 1 56 ? -95.033 -5.415 -49.459 0.50 108.51 385 LEU G N 1
ATOM 7551 N N B LEU G 1 56 ? -95.239 -4.470 -48.737 0.50 107.34 385 LEU G N 1
ATOM 7552 C CA A LEU G 1 56 ? -94.163 -4.270 -49.740 0.50 111.41 385 LEU G CA 1
ATOM 7553 C CA B LEU G 1 56 ? -94.119 -3.623 -49.153 0.50 97.33 385 LEU G CA 1
ATOM 7554 C C A LEU G 1 56 ? -94.967 -2.978 -49.887 0.50 111.80 385 LEU G C 1
ATOM 7555 C C B LEU G 1 56 ? -94.595 -2.224 -49.545 0.50 99.88 385 LEU G C 1
ATOM 7556 O O A LEU G 1 56 ? -94.752 -2.185 -50.806 0.50 115.35 385 LEU G O 1
ATOM 7557 O O B LEU G 1 56 ? -94.235 -1.690 -50.596 0.50 105.41 385 LEU G O 1
ATOM 7566 N N A GLY G 1 57 ? -95.899 -2.764 -48.960 0.50 102.35 386 GLY G N 1
ATOM 7567 N N B GLY G 1 57 ? -95.415 -1.627 -48.682 0.50 97.51 386 GLY G N 1
ATOM 7568 C CA A GLY G 1 57 ? -96.702 -1.560 -48.957 0.50 103.99 386 GLY G CA 1
ATOM 7569 C CA B GLY G 1 57 ? -95.961 -0.312 -48.934 0.50 97.57 386 GLY G CA 1
ATOM 7570 C C A GLY G 1 57 ? -97.814 -1.515 -49.983 0.50 103.34 386 GLY G C 1
ATOM 7571 C C B GLY G 1 57 ? -97.091 -0.261 -49.934 0.50 104.57 386 GLY G C 1
ATOM 7572 O O A GLY G 1 57 ? -98.499 -0.489 -50.082 0.50 103.62 386 GLY G O 1
ATOM 7573 O O B GLY G 1 57 ? -97.781 0.766 -50.014 0.50 99.42 386 GLY G O 1
ATOM 7574 N N A ASN G 1 58 ? -98.015 -2.581 -50.750 0.50 104.59 387 ASN G N 1
ATOM 7575 N N B ASN G 1 58 ? -97.313 -1.326 -50.700 0.50 105.65 387 ASN G N 1
ATOM 7576 C CA A ASN G 1 58 ? -99.106 -2.669 -51.708 0.50 100.68 387 ASN G CA 1
ATOM 7577 C CA B ASN G 1 58 ? -98.361 -1.355 -51.711 0.50 99.33 387 ASN G CA 1
ATOM 7578 C C A ASN G 1 58 ? -100.270 -3.450 -51.106 0.50 103.02 387 ASN G C 1
ATOM 7579 C C B ASN G 1 58 ? -99.718 -1.584 -51.045 0.50 99.13 387 ASN G C 1
ATOM 7580 O O A ASN G 1 58 ? -100.138 -4.125 -50.083 0.50 87.44 387 ASN G O 1
ATOM 7581 O O B ASN G 1 58 ? -99.846 -1.626 -49.817 0.50 108.62 387 ASN G O 1
ATOM 7590 N N A GLN G 1 59 ? -101.426 -3.348 -51.757 0.50 113.97 388 GLN G N 1
ATOM 7591 N N B GLN G 1 59 ? -100.750 -1.739 -51.865 0.50 122.12 388 GLN G N 1
ATOM 7592 C CA A GLN G 1 59 ? -102.646 -4.018 -51.317 0.50 107.56 388 GLN G CA 1
ATOM 7593 C CA B GLN G 1 59 ? -102.114 -1.944 -51.404 0.50 123.94 388 GLN G CA 1
ATOM 7594 C C A GLN G 1 59 ? -102.994 -5.100 -52.332 0.50 96.03 388 GLN G C 1
ATOM 7595 C C B GLN G 1 59 ? -102.665 -3.208 -52.044 0.50 125.29 388 GLN G C 1
ATOM 7596 O O A GLN G 1 59 ? -103.376 -4.792 -53.465 0.50 108.86 388 GLN G O 1
ATOM 7597 O O B GLN G 1 59 ? -102.536 -3.399 -53.257 0.50 127.39 388 GLN G O 1
ATOM 7608 N N A VAL G 1 60 ? -102.878 -6.359 -51.928 0.50 82.49 389 VAL G N 1
ATOM 7609 N N B VAL G 1 60 ? -103.273 -4.069 -51.232 0.50 111.39 389 VAL G N 1
ATOM 7610 C CA A VAL G 1 60 ? -103.070 -7.474 -52.847 0.50 73.60 389 VAL G CA 1
ATOM 7611 C CA B VAL G 1 60 ? -103.824 -5.331 -51.709 0.50 105.44 389 VAL G CA 1
ATOM 7612 C C A VAL G 1 60 ? -104.480 -8.030 -52.692 0.50 66.06 389 VAL G C 1
ATOM 7613 C C B VAL G 1 60 ? -105.290 -5.419 -51.312 0.50 92.94 389 VAL G C 1
ATOM 7614 O O A VAL G 1 60 ? -105.132 -7.877 -51.657 0.50 68.83 389 VAL G O 1
ATOM 7615 O O B VAL G 1 60 ? -105.723 -4.824 -50.321 0.50 87.79 389 VAL G O 1
ATOM 7622 N N A GLU G 1 61 ? -104.961 -8.690 -53.743 0.50 57.42 390 GLU G N 1
ATOM 7623 N N B GLU G 1 61 ? -106.058 -6.166 -52.104 0.50 87.12 390 GLU G N 1
ATOM 7624 C CA A GLU G 1 61 ? -106.282 -9.299 -53.739 0.50 52.19 390 GLU G CA 1
ATOM 7625 C CA B GLU G 1 61 ? -107.480 -6.365 -51.863 0.50 77.96 390 GLU G CA 1
ATOM 7626 C C A GLU G 1 61 ? -106.172 -10.769 -54.115 0.50 59.47 390 GLU G C 1
ATOM 7627 C C B GLU G 1 61 ? -107.846 -7.797 -52.216 0.50 74.64 390 GLU G C 1
ATOM 7628 O O A GLU G 1 61 ? -105.285 -11.167 -54.877 0.50 69.67 390 GLU G O 1
ATOM 7629 O O B GLU G 1 61 ? -107.316 -8.364 -53.176 0.50 80.76 390 GLU G O 1
ATOM 7640 N N A GLY G 1 62 ? -107.072 -11.573 -53.564 0.50 66.63 391 GLY G N 1
ATOM 7641 N N B GLY G 1 62 ? -108.747 -8.379 -51.435 0.50 77.56 391 GLY G N 1
ATOM 7642 C CA A GLY G 1 62 ? -107.167 -12.975 -53.907 0.50 84.28 391 GLY G CA 1
ATOM 7643 C CA B GLY G 1 62 ? -109.226 -9.721 -51.682 0.50 87.22 391 GLY G CA 1
ATOM 7644 C C A GLY G 1 62 ? -106.572 -13.876 -52.840 0.50 92.29 391 GLY G C 1
ATOM 7645 C C B GLY G 1 62 ? -108.568 -10.746 -50.776 0.50 77.41 391 GLY G C 1
ATOM 7646 O O A GLY G 1 62 ? -105.845 -13.449 -51.939 0.50 92.68 391 GLY G O 1
ATOM 7647 O O B GLY G 1 62 ? -107.596 -10.478 -50.066 0.50 86.53 391 GLY G O 1
ATOM 7648 N N A LEU G 1 63 ? -106.895 -15.164 -52.965 0.50 95.44 392 LEU G N 1
ATOM 7649 N N B LEU G 1 63 ? -109.119 -11.959 -50.820 0.50 89.80 392 LEU G N 1
ATOM 7650 C CA A LEU G 1 63 ? -106.414 -16.174 -52.031 0.50 85.60 392 LEU G CA 1
ATOM 7651 C CA B LEU G 1 63 ? -108.639 -13.046 -49.978 0.50 92.95 392 LEU G CA 1
ATOM 7652 C C A LEU G 1 63 ? -105.040 -16.718 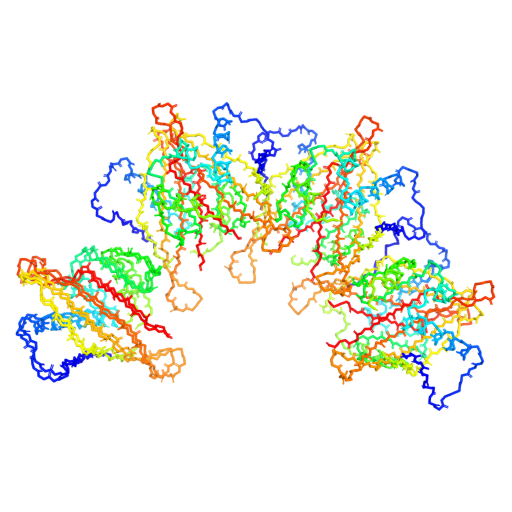-52.392 0.50 83.84 392 LEU G C 1
ATOM 7653 C C B LEU G 1 63 ? -107.413 -13.742 -50.551 0.50 105.49 392 LEU G C 1
ATOM 7654 O O A LEU G 1 63 ? -104.329 -17.207 -51.507 0.50 77.32 392 LEU G O 1
ATOM 7655 O O B LEU G 1 63 ? -106.661 -14.362 -49.792 0.50 111.46 392 LEU G O 1
ATOM 7664 N N A GLU G 1 64 ? -104.651 -16.643 -53.665 0.50 93.19 393 GLU G N 1
ATOM 7665 N N B GLU G 1 64 ? -107.199 -13.655 -51.865 0.50 119.14 393 GLU G N 1
ATOM 7666 C CA A GLU G 1 64 ? -103.437 -17.322 -54.105 0.50 89.44 393 GLU G CA 1
ATOM 7667 C CA B GLU G 1 64 ? -106.121 -14.409 -52.497 0.50 120.34 393 GLU G CA 1
ATOM 7668 C C A GLU G 1 64 ? -102.183 -16.623 -53.592 0.50 78.94 393 GLU G C 1
ATOM 7669 C C B GLU G 1 64 ? -104.760 -14.016 -51.935 0.50 118.68 393 GLU G C 1
ATOM 7670 O O A GLU G 1 64 ? -101.189 -17.289 -53.271 0.50 77.17 393 GLU G O 1
ATOM 7671 O O B GLU G 1 64 ? -103.941 -14.887 -51.608 0.50 121.59 393 GLU G O 1
ATOM 7682 N N A PHE G 1 65 ? -102.210 -15.286 -53.519 0.50 76.45 394 PHE G N 1
ATOM 7683 N N B PHE G 1 65 ? -104.509 -12.708 -51.806 0.50 108.09 394 PHE G N 1
ATOM 7684 C CA A PHE G 1 65 ? -101.078 -14.536 -52.979 0.50 70.37 394 PHE G CA 1
ATOM 7685 C CA B PHE G 1 65 ? -103.221 -12.238 -51.305 0.50 66.70 394 PHE G CA 1
ATOM 7686 C C A PHE G 1 65 ? -100.677 -15.054 -51.603 0.50 66.46 394 PHE G C 1
ATOM 7687 C C B PHE G 1 65 ? -102.934 -12.778 -49.910 0.50 73.53 394 PHE G C 1
ATOM 7688 O O A PHE G 1 65 ? -99.487 -15.109 -51.271 0.50 68.44 394 PHE G O 1
ATOM 7689 O O B PHE G 1 65 ? -101.789 -13.116 -49.591 0.50 63.86 394 PHE G O 1
ATOM 7704 N N A HIS G 1 66 ? -101.659 -15.435 -50.788 0.50 57.18 395 HIS G N 1
ATOM 7705 N N B HIS G 1 66 ? -103.959 -12.860 -49.061 0.50 74.14 395 HIS G N 1
ATOM 7706 C CA A HIS G 1 66 ? -101.386 -16.051 -49.497 0.50 48.92 395 HIS G CA 1
ATOM 7707 C CA B HIS G 1 66 ? -103.774 -13.442 -47.739 0.50 62.57 395 HIS G CA 1
ATOM 7708 C C A HIS G 1 66 ? -101.256 -17.563 -49.592 0.50 57.73 395 HIS G C 1
ATOM 7709 C C B HIS G 1 66 ? -103.827 -14.962 -47.784 0.50 66.33 395 HIS G C 1
ATOM 7710 O O A HIS G 1 66 ? -100.562 -18.167 -48.767 0.50 61.09 395 HIS G O 1
ATOM 7711 O O B HIS G 1 66 ? -103.159 -15.620 -46.981 0.50 71.73 395 HIS G O 1
ATOM 7724 N N A LYS G 1 67 ? -101.897 -18.185 -50.587 0.50 56.67 396 LYS G N 1
ATOM 7725 N N B LYS G 1 67 ? -104.597 -15.532 -48.717 0.50 66.34 396 LYS G N 1
ATOM 7726 C CA A LYS G 1 67 ? -101.788 -19.630 -50.763 0.50 57.93 396 LYS G CA 1
ATOM 7727 C CA B LYS G 1 67 ? -104.622 -16.979 -48.882 0.50 68.10 396 LYS G CA 1
ATOM 7728 C C A LYS G 1 67 ? -100.368 -20.058 -51.109 0.50 56.52 396 LYS G C 1
ATOM 7729 C C B LYS G 1 67 ? -103.252 -17.536 -49.245 0.50 70.71 396 LYS G C 1
ATOM 7730 O O A LYS G 1 67 ? -100.001 -21.212 -50.861 0.50 59.18 396 LYS G O 1
ATOM 7731 O O B LYS G 1 67 ? -102.983 -18.714 -48.978 0.50 76.74 396 LYS G O 1
ATOM 7742 N N A PHE G 1 68 ? -99.560 -19.157 -51.674 0.50 64.28 397 PHE G N 1
ATOM 7743 N N B PHE G 1 68 ? -102.381 -16.722 -49.850 0.50 68.52 397 PHE G N 1
ATOM 7744 C CA A PHE G 1 68 ? -98.151 -19.475 -51.889 0.50 75.77 397 PHE G CA 1
ATOM 7745 C CA B PHE G 1 68 ? -101.010 -17.169 -50.079 0.50 71.71 397 PHE G CA 1
ATOM 7746 C C A PHE G 1 68 ? -97.460 -19.833 -50.579 0.50 62.18 397 PHE G C 1
ATOM 7747 C C B PHE G 1 68 ? -100.320 -17.572 -48.781 0.50 75.68 397 PHE G C 1
ATOM 7748 O O A PHE G 1 68 ? -96.618 -20.737 -50.540 0.50 65.68 397 PHE G O 1
ATOM 7749 O O B PHE G 1 68 ? -99.453 -18.455 -48.790 0.50 78.87 397 PHE G O 1
ATOM 7764 N N A TYR G 1 69 ? -97.819 -19.147 -49.489 0.50 59.26 398 TYR G N 1
ATOM 7765 N N B TYR G 1 69 ? -100.683 -16.945 -47.660 0.50 72.29 398 TYR G N 1
ATOM 7766 C CA A TYR G 1 69 ? -97.144 -19.374 -48.213 0.50 155.62 398 TYR G CA 1
ATOM 7767 C CA B TYR G 1 69 ? -100.042 -17.258 -46.384 0.50 63.21 398 TYR G CA 1
ATOM 7768 C C A TYR G 1 69 ? -97.590 -20.672 -47.553 0.50 152.41 398 TYR G C 1
ATOM 7769 C C B TYR G 1 69 ? -100.682 -18.442 -45.675 0.50 82.14 398 TYR G C 1
ATOM 7770 O O A TYR G 1 69 ? -96.833 -21.252 -46.768 0.50 164.62 398 TYR G O 1
ATOM 7771 O O B TYR G 1 69 ? -100.060 -19.015 -44.777 0.50 83.68 398 TYR G O 1
ATOM 7788 N N A PHE G 1 70 ? -98.807 -21.136 -47.845 0.50 123.06 399 PHE G N 1
ATOM 7789 N N B PHE G 1 70 ? -101.905 -18.819 -46.053 0.50 91.12 399 PHE G N 1
ATOM 7790 C CA A PHE G 1 70 ? -99.280 -22.384 -47.256 0.50 114.47 399 PHE G CA 1
ATOM 7791 C CA B PHE G 1 70 ? -102.533 -19.994 -45.465 0.50 91.87 399 PHE G CA 1
ATOM 7792 C C A PHE G 1 70 ? -98.519 -23.586 -47.798 0.50 119.70 399 PHE G C 1
ATOM 7793 C C B PHE G 1 70 ? -101.971 -21.287 -46.037 0.50 95.35 399 PHE G C 1
ATOM 7794 O O A PHE G 1 70 ? -98.387 -24.599 -47.102 0.50 118.79 399 PHE G O 1
ATOM 7795 O O B PHE G 1 70 ? -101.985 -22.318 -45.355 0.50 101.38 399 PHE G O 1
ATOM 7810 N N A ASP G 1 71 ? -98.008 -23.491 -49.027 0.50 108.67 400 ASP G N 1
ATOM 7811 N N B ASP G 1 71 ? -101.474 -21.254 -47.276 0.50 106.01 400 ASP G N 1
ATOM 7812 C CA A ASP G 1 71 ? -97.279 -24.582 -49.663 0.50 98.70 400 ASP G CA 1
ATOM 7813 C CA B ASP G 1 71 ? -100.923 -22.432 -47.937 0.50 113.47 400 ASP G CA 1
ATOM 7814 C C A ASP G 1 71 ? -95.778 -24.512 -49.411 0.50 100.13 400 ASP G C 1
ATOM 7815 C C B ASP G 1 71 ? -99.415 -22.562 -47.752 0.50 125.23 400 ASP G C 1
ATOM 7816 O O A ASP G 1 71 ? -94.989 -24.889 -50.287 0.50 100.32 400 ASP G O 1
ATOM 7817 O O B ASP G 1 71 ? -98.732 -23.117 -48.622 0.50 126.11 400 ASP G O 1
ATOM 7826 N N A ASN G 1 72 ? -95.359 -24.045 -48.237 0.50 114.37 401 ASN G N 1
ATOM 7827 N N B ASN G 1 72 ? -98.876 -22.066 -46.640 0.50 144.69 401 ASN G N 1
ATOM 7828 C CA A ASN G 1 72 ? -93.942 -23.915 -47.929 0.50 132.55 401 ASN G CA 1
ATOM 7829 C CA B ASN G 1 72 ? -97.444 -22.141 -46.387 0.50 149.06 401 ASN G CA 1
ATOM 7830 C C A ASN G 1 72 ? -93.730 -24.074 -46.430 0.50 140.40 401 ASN G C 1
ATOM 7831 C C B ASN G 1 72 ? -97.207 -22.338 -44.896 0.50 150.16 401 ASN G C 1
ATOM 7832 O O A ASN G 1 72 ? -94.489 -23.521 -45.629 0.50 145.90 401 ASN G O 1
ATOM 7833 O O B ASN G 1 72 ? -97.850 -21.681 -44.071 0.50 155.53 401 ASN G O 1
ATOM 7842 N N A LEU G 1 73 ? -92.691 -24.840 -46.066 0.50 141.22 402 LEU G N 1
ATOM 7843 N N B LEU G 1 73 ? -96.286 -23.253 -44.567 0.50 143.51 402 LEU G N 1
ATOM 7844 C CA A LEU G 1 73 ? -92.250 -25.088 -44.694 0.50 138.94 402 LEU G CA 1
ATOM 7845 C CA B LEU G 1 73 ? -95.859 -23.589 -43.210 0.50 135.67 402 LEU G CA 1
ATOM 7846 C C A LEU G 1 73 ? -93.267 -25.918 -43.916 0.50 133.80 402 LEU G C 1
ATOM 7847 C C B LEU G 1 73 ? -96.970 -24.284 -42.426 0.50 131.89 402 LEU G C 1
ATOM 7848 O O A LEU G 1 73 ? -94.474 -25.832 -44.174 0.50 134.19 402 LEU G O 1
ATOM 7849 O O B LEU G 1 73 ? -98.157 -24.004 -42.642 0.50 130.22 402 LEU G O 1
ATOM 7858 N N A PRO G 1 74 ? -92.818 -26.745 -42.957 0.50 126.32 403 PRO G N 1
ATOM 7859 N N B PRO G 1 74 ? -96.628 -25.205 -41.509 0.50 130.29 403 PRO G N 1
ATOM 7860 C CA A PRO G 1 74 ? -93.725 -27.573 -42.153 0.50 122.51 403 PRO G CA 1
ATOM 7861 C CA B PRO G 1 74 ? -97.621 -25.941 -40.717 0.50 115.99 403 PRO G CA 1
ATOM 7862 C C A PRO G 1 74 ? -94.548 -26.753 -41.163 0.50 124.89 403 PRO G C 1
ATOM 7863 C C B PRO G 1 74 ? -98.339 -25.064 -39.697 0.50 101.14 403 PRO G C 1
ATOM 7864 O O A PRO G 1 74 ? -94.906 -27.276 -40.107 0.50 127.86 403 PRO G O 1
ATOM 7865 O O B PRO G 1 74 ? -98.989 -25.609 -38.806 0.50 98.69 403 PRO G O 1
ATOM 7872 N N A THR G 1 79 ? -93.129 -26.168 -36.026 0.50 162.14 408 THR G N 1
ATOM 7873 N N B THR G 1 79 ? -94.340 -24.715 -33.954 0.50 156.79 408 THR G N 1
ATOM 7874 C CA A THR G 1 79 ? -93.374 -27.317 -35.163 0.50 178.11 408 THR G CA 1
ATOM 7875 C CA B THR G 1 79 ? -94.869 -25.775 -33.104 0.50 156.45 408 THR G CA 1
ATOM 7876 C C A THR G 1 79 ? -94.033 -26.891 -33.853 0.50 181.54 408 THR G C 1
ATOM 7877 C C B THR G 1 79 ? -95.756 -25.205 -32.002 0.50 150.11 408 THR G C 1
ATOM 7878 O O A THR G 1 79 ? -95.055 -27.448 -33.454 0.50 183.83 408 THR G O 1
ATOM 7879 O O B THR G 1 79 ? -96.885 -25.652 -31.800 0.50 147.73 408 THR G O 1
ATOM 7886 N N A THR G 1 80 ? -93.440 -25.900 -33.187 0.50 183.86 409 THR G N 1
ATOM 7887 N N B THR G 1 80 ? -95.231 -24.208 -31.292 0.50 143.10 409 THR G N 1
ATOM 7888 C CA A THR G 1 80 ? -93.961 -25.380 -31.923 0.50 171.27 409 THR G CA 1
ATOM 7889 C CA B THR G 1 80 ? -95.921 -23.581 -30.173 0.50 128.27 409 THR G CA 1
ATOM 7890 C C A THR G 1 80 ? -93.880 -23.859 -31.956 0.50 170.75 409 THR G C 1
ATOM 7891 C C B THR G 1 80 ? -95.942 -22.075 -30.387 0.50 115.78 409 THR G C 1
ATOM 7892 O O A THR G 1 80 ? -92.782 -23.294 -31.958 0.50 171.12 409 THR G O 1
ATOM 7893 O O B THR G 1 80 ? -94.890 -21.461 -30.591 0.50 115.58 409 THR G O 1
ATOM 7900 N N A VAL G 1 81 ? -95.041 -23.201 -31.982 0.50 151.55 410 VAL G N 1
ATOM 7901 N N B VAL G 1 81 ? -97.138 -21.482 -30.353 0.50 104.42 410 VAL G N 1
ATOM 7902 C CA A VAL G 1 81 ? -95.133 -21.747 -31.944 0.50 134.15 410 VAL G CA 1
ATOM 7903 C CA B VAL G 1 81 ? -97.299 -20.038 -30.472 0.50 94.17 410 VAL G CA 1
ATOM 7904 C C A VAL G 1 81 ? -96.287 -21.363 -31.028 0.50 128.35 410 VAL G C 1
ATOM 7905 C C B VAL G 1 81 ? -98.304 -19.571 -29.427 0.50 88.50 410 VAL G C 1
ATOM 7906 O O A VAL G 1 81 ? -97.152 -22.180 -30.705 0.50 129.19 410 VAL G O 1
ATOM 7907 O O B VAL G 1 81 ? -99.123 -20.346 -28.929 0.50 105.55 410 VAL G O 1
ATOM 7914 N N A ASN G 1 82 ? -96.294 -20.100 -30.603 0.50 123.12 411 ASN G N 1
ATOM 7915 N N B ASN G 1 82 ? -98.234 -18.282 -29.096 0.50 80.63 411 ASN G N 1
ATOM 7916 C CA A ASN G 1 82 ? -97.291 -19.622 -29.646 0.50 116.63 411 ASN G CA 1
ATOM 7917 C CA B ASN G 1 82 ? -99.113 -17.722 -28.070 0.50 89.50 411 ASN G CA 1
ATOM 7918 C C A ASN G 1 82 ? -97.716 -18.213 -30.027 0.50 100.76 411 ASN G C 1
ATOM 7919 C C B ASN G 1 82 ? -99.342 -16.247 -28.368 0.50 69.85 411 ASN G C 1
ATOM 7920 O O A ASN G 1 82 ? -96.964 -17.260 -29.806 0.50 96.14 411 ASN G O 1
ATOM 7921 O O B ASN G 1 82 ? -98.422 -15.438 -28.222 0.50 58.70 411 ASN G O 1
ATOM 7930 N N A THR G 1 83 ? -98.921 -18.070 -30.571 0.50 88.24 412 THR G N 1
ATOM 7931 N N B THR G 1 83 ? -100.565 -15.894 -28.760 0.50 64.16 412 THR G N 1
ATOM 7932 C CA A THR G 1 83 ? -99.436 -16.759 -30.941 0.50 78.27 412 THR G CA 1
ATOM 7933 C CA B THR G 1 83 ? -100.900 -14.514 -29.091 0.50 63.33 412 THR G CA 1
ATOM 7934 C C A THR G 1 83 ? -100.479 -16.284 -29.932 0.50 77.63 412 THR G C 1
ATOM 7935 C C B THR G 1 83 ? -101.739 -13.873 -27.988 0.50 63.81 412 THR G C 1
ATOM 7936 O O A THR G 1 83 ? -101.365 -17.044 -29.516 0.50 72.01 412 THR G O 1
ATOM 7937 O O B THR G 1 83 ? -102.662 -14.490 -27.441 0.50 75.01 412 THR G O 1
ATOM 7944 N N A THR G 1 84 ? -100.360 -15.016 -29.548 0.50 76.98 413 THR G N 1
ATOM 7945 N N B THR G 1 84 ? -101.410 -12.619 -27.685 0.50 60.52 413 THR G N 1
ATOM 7946 C CA A THR G 1 84 ? -101.200 -14.386 -28.546 0.50 83.09 413 THR G CA 1
ATOM 7947 C CA B THR G 1 84 ? -102.030 -11.841 -26.628 0.50 56.65 413 THR G CA 1
ATOM 7948 C C A THR G 1 84 ? -101.818 -13.126 -29.133 0.50 69.82 413 THR G C 1
ATOM 7949 C C B THR G 1 84 ? -102.506 -10.518 -27.208 0.50 68.84 413 THR G C 1
ATOM 7950 O O A THR G 1 84 ? -101.138 -12.333 -29.794 0.50 68.90 413 THR G O 1
ATOM 7951 O O B THR G 1 84 ? -101.726 -9.792 -27.841 0.50 72.06 413 THR G O 1
ATOM 7958 N N A ILE G 1 85 ? -103.115 -12.960 -28.895 0.50 82.92 414 ILE G N 1
ATOM 7959 N N B ILE G 1 85 ? -103.786 -10.224 -26.999 0.50 71.07 414 ILE G N 1
ATOM 7960 C CA A ILE G 1 85 ? -103.876 -11.794 -29.320 0.50 66.24 414 ILE G CA 1
ATOM 7961 C CA B ILE G 1 85 ? -104.417 -9.000 -27.476 0.50 69.48 414 ILE G CA 1
ATOM 7962 C C A ILE G 1 85 ? -103.981 -10.861 -28.121 0.50 86.10 414 ILE G C 1
ATOM 7963 C C B ILE G 1 85 ? -104.354 -7.965 -26.362 0.50 75.59 414 ILE G C 1
ATOM 7964 O O A ILE G 1 85 ? -104.656 -11.169 -27.129 0.50 95.34 414 ILE G O 1
ATOM 7965 O O B ILE G 1 85 ? -104.971 -8.135 -25.299 0.50 77.42 414 ILE G O 1
ATOM 7974 N N A LEU G 1 86 ? -103.297 -9.727 -28.223 0.50 84.08 415 LEU G N 1
ATOM 7975 N N B LEU G 1 86 ? -103.618 -6.889 -26.621 0.50 79.94 415 LEU G N 1
ATOM 7976 C CA A LEU G 1 86 ? -103.206 -8.737 -27.162 0.50 96.80 415 LEU G CA 1
ATOM 7977 C CA B LEU G 1 86 ? -103.330 -5.851 -25.643 0.50 80.03 415 LEU G CA 1
ATOM 7978 C C A LEU G 1 86 ? -104.199 -7.616 -27.433 0.50 96.19 415 LEU G C 1
ATOM 7979 C C B LEU G 1 86 ? -104.253 -4.661 -25.867 0.50 81.92 415 LEU G C 1
ATOM 7980 O O A LEU G 1 86 ? -104.163 -6.987 -28.504 0.50 91.19 415 LEU G O 1
ATOM 7981 O O B LEU G 1 86 ? -104.279 -4.082 -26.966 0.50 89.71 415 LEU G O 1
ATOM 7990 N N A ALA G 1 87 ? -105.075 -7.380 -26.451 0.50 100.95 416 ALA G N 1
ATOM 7991 N N B ALA G 1 87 ? -104.999 -4.310 -24.814 0.50 80.80 416 ALA G N 1
ATOM 7992 C CA A ALA G 1 87 ? -106.093 -6.340 -26.371 0.50 102.59 416 ALA G CA 1
ATOM 7993 C CA B ALA G 1 87 ? -105.880 -3.156 -24.668 0.50 77.01 416 ALA G CA 1
ATOM 7994 C C A ALA G 1 87 ? -106.898 -6.250 -27.659 0.50 96.43 416 ALA G C 1
ATOM 7995 C C B ALA G 1 87 ? -106.812 -3.010 -25.863 0.50 83.09 416 ALA G C 1
ATOM 7996 O O A ALA G 1 87 ? -106.733 -5.293 -28.426 0.50 105.34 416 ALA G O 1
ATOM 7997 O O B ALA G 1 87 ? -106.604 -2.129 -26.706 0.50 84.86 416 ALA G O 1
ATOM 8000 N N A PRO G 1 88 ? -107.781 -7.212 -27.932 0.50 83.05 417 PRO G N 1
ATOM 8001 N N B PRO G 1 88 ? -107.853 -3.838 -25.967 0.50 88.82 417 PRO G N 1
ATOM 8002 C CA A PRO G 1 88 ? -108.599 -7.126 -29.148 0.50 66.22 417 PRO G CA 1
ATOM 8003 C CA B PRO G 1 88 ? -108.763 -3.740 -27.117 0.50 89.30 417 PRO G CA 1
ATOM 8004 C C A PRO G 1 88 ? -109.677 -6.065 -28.992 0.50 80.71 417 PRO G C 1
ATOM 8005 C C B PRO G 1 88 ? -109.645 -2.508 -26.998 0.50 90.29 417 PRO G C 1
ATOM 8006 O O A PRO G 1 88 ? -110.462 -6.092 -28.042 0.50 96.59 417 PRO G O 1
ATOM 8007 O O B PRO G 1 88 ? -110.442 -2.388 -26.064 0.50 103.93 417 PRO G O 1
ATOM 8014 N N A HIS G 1 89 ? -109.705 -5.122 -29.929 0.50 73.51 418 HIS G N 1
ATOM 8015 N N B HIS G 1 89 ? -109.497 -1.587 -27.945 0.50 76.42 418 HIS G N 1
ATOM 8016 C CA A HIS G 1 89 ? -110.728 -4.083 -29.972 0.50 73.19 418 HIS G CA 1
ATOM 8017 C CA B HIS G 1 89 ? -110.330 -0.393 -28.002 0.50 72.53 418 HIS G CA 1
ATOM 8018 C C A HIS G 1 89 ? -111.649 -4.382 -31.147 0.50 64.52 418 HIS G C 1
ATOM 8019 C C B HIS G 1 89 ? -111.357 -0.579 -29.113 0.50 73.32 418 HIS G C 1
ATOM 8020 O O A HIS G 1 89 ? -111.235 -4.294 -32.309 0.50 61.42 418 HIS G O 1
ATOM 8021 O O B HIS G 1 89 ? -110.992 -0.680 -30.289 0.50 55.90 418 HIS G O 1
ATOM 8034 N N A VAL G 1 90 ? -112.891 -4.744 -30.841 0.50 65.73 419 VAL G N 1
ATOM 8035 N N B VAL G 1 90 ? -112.633 -0.626 -28.745 0.50 58.57 419 VAL G N 1
ATOM 8036 C CA A VAL G 1 90 ? -113.883 -5.111 -31.841 0.50 68.03 419 VAL G CA 1
ATOM 8037 C CA B VAL G 1 90 ? -113.715 -0.874 -29.690 0.50 59.62 419 VAL G CA 1
ATOM 8038 C C A VAL G 1 90 ? -114.962 -4.041 -31.853 0.50 75.49 419 VAL G C 1
ATOM 8039 C C B VAL G 1 90 ? -114.591 0.369 -29.756 0.50 60.99 419 VAL G C 1
ATOM 8040 O O A VAL G 1 90 ? -115.596 -3.772 -30.826 0.50 80.67 419 VAL G O 1
ATOM 8041 O O B VAL G 1 90 ? -115.122 0.818 -28.733 0.50 62.29 419 VAL G O 1
ATOM 8048 N N A GLN G 1 91 ? -115.165 -3.429 -33.015 0.50 80.02 420 GLN G N 1
ATOM 8049 N N B GLN G 1 91 ? -114.749 0.917 -30.958 0.50 60.96 420 GLN G N 1
ATOM 8050 C CA A GLN G 1 91 ? -116.227 -2.458 -33.236 0.50 85.61 420 GLN G CA 1
ATOM 8051 C CA B GLN G 1 91 ? -115.634 2.050 -31.204 0.50 78.11 420 GLN G CA 1
ATOM 8052 C C A GLN G 1 91 ? -117.172 -3.030 -34.280 0.50 84.42 420 GLN G C 1
ATOM 8053 C C B GLN G 1 91 ? -116.761 1.607 -32.127 0.50 88.87 420 GLN G C 1
ATOM 8054 O O A GLN G 1 91 ? -116.758 -3.309 -35.412 0.50 81.35 420 GLN G O 1
ATOM 8055 O O B GLN G 1 91 ? -116.505 1.036 -33.190 0.50 86.64 420 GLN G O 1
ATOM 8066 N N A MET G 1 92 ? -118.430 -3.221 -33.896 0.50 87.94 421 MET G N 1
ATOM 8067 N N B MET G 1 92 ? -118.001 1.866 -31.723 0.50 95.08 421 MET G N 1
ATOM 8068 C CA A MET G 1 92 ? -119.425 -3.776 -34.796 0.50 84.71 421 MET G CA 1
ATOM 8069 C CA B MET G 1 92 ? -119.161 1.425 -32.485 0.50 98.66 421 MET G CA 1
ATOM 8070 C C A MET G 1 92 ? -120.025 -2.682 -35.669 0.50 86.22 421 MET G C 1
ATOM 8071 C C B MET G 1 92 ? -119.553 2.480 -33.511 0.50 94.61 421 MET G C 1
ATOM 8072 O O A MET G 1 92 ? -120.204 -1.540 -35.240 0.50 88.51 421 MET G O 1
ATOM 8073 O O B MET G 1 92 ? -119.609 3.673 -33.198 0.50 70.47 421 MET G O 1
ATOM 8082 N N A LEU G 1 93 ? -120.333 -3.046 -36.910 0.50 88.48 422 LEU G N 1
ATOM 8083 N N B LEU G 1 93 ? -119.829 2.034 -34.733 0.50 80.72 422 LEU G N 1
ATOM 8084 C CA A LEU G 1 93 ? -120.931 -2.151 -37.894 0.50 108.86 422 LEU G CA 1
ATOM 8085 C CA B LEU G 1 93 ? -120.192 2.937 -35.823 0.50 85.59 422 LEU G CA 1
ATOM 8086 C C A LEU G 1 93 ? -122.221 -2.813 -38.373 0.50 126.72 422 LEU G C 1
ATOM 8087 C C B LEU G 1 93 ? -121.695 2.847 -36.091 0.50 92.67 422 LEU G C 1
ATOM 8088 O O A LEU G 1 93 ? -122.222 -3.582 -39.339 0.50 126.51 422 LEU G O 1
ATOM 8089 O O B LEU G 1 93 ? -122.154 2.344 -37.118 0.50 99.83 422 LEU G O 1
ATOM 8098 N N A GLY G 1 94 ? -123.314 -2.519 -37.674 0.50 129.62 423 GLY G N 1
ATOM 8099 N N B GLY G 1 94 ? -122.463 3.360 -35.133 0.50 86.32 423 GLY G N 1
ATOM 8100 C CA A GLY G 1 94 ? -124.593 -3.135 -37.983 0.50 125.57 423 GLY G CA 1
ATOM 8101 C CA B GLY G 1 94 ? -123.911 3.385 -35.286 0.50 90.03 423 GLY G CA 1
ATOM 8102 C C A GLY G 1 94 ? -124.566 -4.633 -37.754 0.50 122.67 423 GLY G C 1
ATOM 8103 C C B GLY G 1 94 ? -124.492 1.987 -35.375 0.50 93.46 423 GLY G C 1
ATOM 8104 O O A GLY G 1 94 ? -124.022 -5.126 -36.762 0.50 122.82 423 GLY G O 1
ATOM 8105 O O B GLY G 1 94 ? -124.173 1.102 -34.573 0.50 98.66 423 GLY G O 1
ATOM 8106 N N A GLU G 1 95 ? -125.174 -5.371 -38.685 0.50 122.21 424 GLU G N 1
ATOM 8107 N N B GLU G 1 95 ? -125.367 1.780 -36.361 0.50 105.97 424 GLU G N 1
ATOM 8108 C CA A GLU G 1 95 ? -125.182 -6.823 -38.639 0.50 121.14 424 GLU G CA 1
ATOM 8109 C CA B GLU G 1 95 ? -125.951 0.468 -36.610 0.50 122.91 424 GLU G CA 1
ATOM 8110 C C A GLU G 1 95 ? -124.257 -7.461 -39.660 0.50 115.56 424 GLU G C 1
ATOM 8111 C C B GLU G 1 95 ? -125.356 -0.159 -37.863 0.50 142.02 424 GLU G C 1
ATOM 8112 O O A GLU G 1 95 ? -123.911 -8.637 -39.505 0.50 110.71 424 GLU G O 1
ATOM 8113 O O B GLU G 1 95 ? -126.091 -0.636 -38.735 0.50 150.61 424 GLU G O 1
ATOM 8124 N N A GLU G 1 96 ? -123.844 -6.718 -40.687 0.50 116.86 425 GLU G N 1
ATOM 8125 N N B GLU G 1 96 ? -124.028 -0.161 -37.964 0.50 142.87 425 GLU G N 1
ATOM 8126 C CA A GLU G 1 96 ? -123.017 -7.250 -41.760 0.50 113.46 425 GLU G CA 1
ATOM 8127 C CA B GLU G 1 96 ? -123.364 -0.689 -39.148 0.50 141.76 425 GLU G CA 1
ATOM 8128 C C A GLU G 1 96 ? -121.609 -6.665 -41.762 0.50 110.74 425 GLU G C 1
ATOM 8129 C C B GLU G 1 96 ? -122.156 -1.535 -38.774 0.50 134.08 425 GLU G C 1
ATOM 8130 O O A GLU G 1 96 ? -120.857 -6.890 -42.717 0.50 108.06 425 GLU G O 1
ATOM 8131 O O B GLU G 1 96 ? -122.210 -2.765 -38.841 0.50 134.22 425 GLU G O 1
ATOM 8142 N N A GLY G 1 97 ? -121.225 -5.952 -40.713 0.50 105.65 426 GLY G N 1
ATOM 8143 N N B GLY G 1 97 ? -121.064 -0.887 -38.382 0.50 107.99 426 GLY G N 1
ATOM 8144 C CA A GLY G 1 97 ? -119.889 -5.392 -40.632 0.50 91.08 426 GLY G CA 1
ATOM 8145 C CA B GLY G 1 97 ? -119.831 -1.599 -38.136 0.50 93.85 426 GLY G CA 1
ATOM 8146 C C A GLY G 1 97 ? -119.294 -5.589 -39.254 0.50 85.71 426 GLY G C 1
ATOM 8147 C C B GLY G 1 97 ? -119.144 -1.203 -36.851 0.50 82.55 426 GLY G C 1
ATOM 8148 O O A GLY G 1 97 ? -120.000 -5.595 -38.243 0.50 70.79 426 GLY G O 1
ATOM 8149 O O B GLY G 1 97 ? -119.754 -0.605 -35.955 0.50 81.15 426 GLY G O 1
ATOM 8150 N N A ALA G 1 98 ? -117.974 -5.755 -39.224 0.50 77.40 427 ALA G N 1
ATOM 8151 N N B ALA G 1 98 ? -117.864 -1.549 -36.749 0.50 84.88 427 ALA G N 1
ATOM 8152 C CA A ALA G 1 98 ? -117.233 -5.870 -37.977 0.50 67.83 427 ALA G CA 1
ATOM 8153 C CA B ALA G 1 98 ? -117.075 -1.272 -35.566 0.50 79.04 427 ALA G CA 1
ATOM 8154 C C A ALA G 1 98 ? -115.787 -5.496 -38.247 0.50 64.77 427 ALA G C 1
ATOM 8155 C C B ALA G 1 98 ? -115.677 -0.850 -35.994 0.50 77.43 427 ALA G C 1
ATOM 8156 O O A ALA G 1 98 ? -115.277 -5.724 -39.346 0.50 62.44 427 ALA G O 1
ATOM 8157 O O B ALA G 1 98 ? -115.332 -0.851 -37.178 0.50 71.43 427 ALA G O 1
ATOM 8160 N N A CYS G 1 99 ? -115.126 -4.919 -37.245 0.50 61.99 428 CYS G N 1
ATOM 8161 N N B CYS G 1 99 ? -114.870 -0.481 -35.004 0.50 77.36 428 CYS G N 1
ATOM 8162 C CA A CYS G 1 99 ? -113.718 -4.549 -37.385 0.50 59.88 428 CYS G CA 1
ATOM 8163 C CA B CYS G 1 99 ? -113.500 -0.029 -35.229 0.50 71.64 428 CYS G CA 1
ATOM 8164 C C A CYS G 1 99 ? -112.999 -4.837 -36.078 0.50 61.68 428 CYS G C 1
ATOM 8165 C C B CYS G 1 99 ? -112.712 -0.427 -33.982 0.50 62.63 428 CYS G C 1
ATOM 8166 O O A CYS G 1 99 ? -113.307 -4.225 -35.052 0.50 67.01 428 CYS G O 1
ATOM 8167 O O B CYS G 1 99 ? -112.719 0.293 -32.981 0.50 68.17 428 CYS G O 1
ATOM 8172 N N A ILE G 1 100 ? -112.049 -5.765 -36.113 0.50 61.30 429 ILE G N 1
ATOM 8173 N N B ILE G 1 100 ? -112.063 -1.585 -34.043 0.50 56.60 429 ILE G N 1
ATOM 8174 C CA A ILE G 1 100 ? -111.255 -6.124 -34.945 0.50 60.44 429 ILE G CA 1
ATOM 8175 C CA B ILE G 1 100 ? -111.278 -2.068 -32.914 0.50 55.64 429 ILE G CA 1
ATOM 8176 C C A ILE G 1 100 ? -109.806 -5.740 -35.210 0.50 65.93 429 ILE G C 1
ATOM 8177 C C B ILE G 1 100 ? -109.806 -1.851 -33.246 0.50 67.63 429 ILE G C 1
ATOM 8178 O O A ILE G 1 100 ? -109.240 -6.096 -36.249 0.50 64.62 429 ILE G O 1
ATOM 8179 O O B ILE G 1 100 ? -109.246 -2.490 -34.144 0.50 55.54 429 ILE G O 1
ATOM 8188 N N A SER G 1 101 ? -109.209 -5.005 -34.277 0.50 67.75 430 SER G N 1
ATOM 8189 N N B SER G 1 101 ? -109.200 -0.892 -32.558 0.50 71.87 430 SER G N 1
ATOM 8190 C CA A SER G 1 101 ? -107.799 -4.648 -34.352 0.50 59.68 430 SER G CA 1
ATOM 8191 C CA B SER G 1 101 ? -107.757 -0.711 -32.576 0.50 64.32 430 SER G CA 1
ATOM 8192 C C A SER G 1 101 ? -107.112 -5.100 -33.073 0.50 61.46 430 SER G C 1
ATOM 8193 C C B SER G 1 101 ? -107.170 -1.432 -31.370 0.50 51.94 430 SER G C 1
ATOM 8194 O O A SER G 1 101 ? -107.666 -4.960 -31.979 0.50 63.8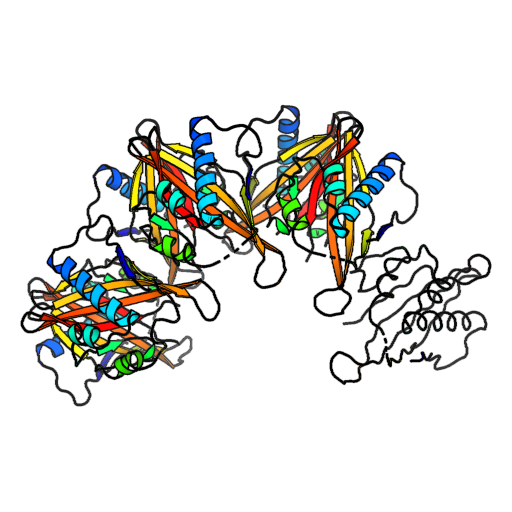1 430 SER G O 1
ATOM 8195 O O B SER G 1 101 ? -107.731 -1.373 -30.270 0.50 99.20 430 SER G O 1
ATOM 8200 N N A TYR G 1 102 ? -105.905 -5.642 -33.212 0.50 61.14 431 TYR G N 1
ATOM 8201 N N B TYR G 1 102 ? -106.047 -2.112 -31.572 0.50 51.11 431 TYR G N 1
ATOM 8202 C CA A TYR G 1 102 ? -105.232 -6.269 -32.082 0.50 60.47 431 TYR G CA 1
ATOM 8203 C CA B TYR G 1 102 ? -105.506 -2.953 -30.511 0.50 51.20 431 TYR G CA 1
ATOM 8204 C C A TYR G 1 102 ? -103.730 -6.277 -32.322 0.50 61.42 431 TYR G C 1
ATOM 8205 C C B TYR G 1 102 ? -104.058 -3.296 -30.823 0.50 60.11 431 TYR G C 1
ATOM 8206 O O A TYR G 1 102 ? -103.252 -6.010 -33.430 0.50 78.45 431 TYR G O 1
ATOM 8207 O O B TYR G 1 102 ? -103.547 -3.003 -31.909 0.50 62.71 431 TYR G O 1
ATOM 8224 N N A VAL G 1 103 ? -102.989 -6.607 -31.263 0.50 75.91 432 VAL G N 1
ATOM 8225 N N B VAL G 1 103 ? -103.406 -3.945 -29.854 0.50 59.53 432 VAL G N 1
ATOM 8226 C CA A VAL G 1 103 ? -101.543 -6.787 -31.348 0.50 72.11 432 VAL G CA 1
ATOM 8227 C CA B VAL G 1 103 ? -102.024 -4.386 -30.008 0.50 56.75 432 VAL G CA 1
ATOM 8228 C C A VAL G 1 103 ? -101.244 -8.282 -31.287 0.50 66.60 432 VAL G C 1
ATOM 8229 C C B VAL G 1 103 ? -101.988 -5.908 -30.025 0.50 60.55 432 VAL G C 1
ATOM 8230 O O A VAL G 1 103 ? -101.491 -8.934 -30.268 0.50 76.01 432 VAL G O 1
ATOM 8231 O O B VAL G 1 103 ? -102.780 -6.575 -29.350 0.50 68.30 432 VAL G O 1
ATOM 8238 N N A ARG G 1 104 ? -100.707 -8.817 -32.380 0.50 67.27 433 ARG G N 1
ATOM 8239 N N B ARG G 1 104 ? -101.067 -6.462 -30.811 0.50 52.28 433 ARG G N 1
ATOM 8240 C CA A ARG G 1 104 ? -100.334 -10.221 -32.496 0.50 67.33 433 ARG G CA 1
ATOM 8241 C CA B ARG G 1 104 ? -100.892 -7.907 -30.923 0.50 53.23 433 ARG G CA 1
ATOM 8242 C C A ARG G 1 104 ? -98.892 -10.418 -32.039 0.50 71.58 433 ARG G C 1
ATOM 8243 C C B ARG G 1 104 ? -99.473 -8.290 -30.519 0.50 55.14 433 ARG G C 1
ATOM 8244 O O A ARG G 1 104 ? -97.964 -9.838 -32.621 0.50 75.31 433 ARG G O 1
ATOM 8245 O O B ARG G 1 104 ? -98.503 -7.758 -31.073 0.50 56.34 433 ARG G O 1
ATOM 8260 N N A LEU G 1 105 ? -98.708 -11.256 -31.017 0.50 78.47 434 LEU G N 1
ATOM 8261 N N B LEU G 1 105 ? -99.357 -9.215 -29.563 0.50 53.87 434 LEU G N 1
ATOM 8262 C CA A LEU G 1 105 ? -97.402 -11.524 -30.424 0.50 75.48 434 LEU G CA 1
ATOM 8263 C CA B LEU G 1 105 ? -98.068 -9.687 -29.063 0.50 53.19 434 LEU G CA 1
ATOM 8264 C C A LEU G 1 105 ? -97.072 -12.999 -30.610 0.50 95.10 434 LEU G C 1
ATOM 8265 C C B LEU G 1 105 ? -97.991 -11.200 -29.225 0.50 54.11 434 LEU G C 1
ATOM 8266 O O A LEU G 1 105 ? -97.769 -13.866 -30.071 0.50 75.72 434 LEU G O 1
ATOM 8267 O O B LEU G 1 105 ? -98.811 -11.929 -28.661 0.50 77.51 434 LEU G O 1
ATOM 8276 N N A THR G 1 106 ? -96.009 -13.280 -31.358 0.50 90.26 435 THR G N 1
ATOM 8277 N N B THR G 1 106 ? -96.992 -11.673 -29.969 0.50 54.25 435 THR G N 1
ATOM 8278 C CA A THR G 1 106 ? -95.653 -14.639 -31.748 0.50 89.82 435 THR G CA 1
ATOM 8279 C CA B THR G 1 106 ? -96.900 -13.071 -30.374 0.50 55.17 435 THR G CA 1
ATOM 8280 C C A THR G 1 106 ? -94.361 -15.060 -31.059 0.50 98.88 435 THR G C 1
ATOM 8281 C C B THR G 1 106 ? -95.630 -13.708 -29.822 0.50 75.01 435 THR G C 1
ATOM 8282 O O A THR G 1 106 ? -93.395 -14.295 -31.024 0.50 104.15 435 THR G O 1
ATOM 8283 O O B THR G 1 106 ? -94.541 -13.140 -29.942 0.50 78.26 435 THR G O 1
ATOM 8290 N N A GLN G 1 107 ? -94.350 -16.274 -30.514 0.50 100.46 436 GLN G N 1
ATOM 8291 N N B GLN G 1 107 ? -95.778 -14.889 -29.225 0.50 78.78 436 GLN G N 1
ATOM 8292 C CA A GLN G 1 107 ? -93.187 -16.842 -29.848 0.50 108.11 436 GLN G CA 1
ATOM 8293 C CA B GLN G 1 107 ? -94.665 -15.690 -28.734 0.50 76.92 436 GLN G CA 1
ATOM 8294 C C A GLN G 1 107 ? -92.761 -18.094 -30.598 0.50 110.47 436 GLN G C 1
ATOM 8295 C C B GLN G 1 107 ? -94.507 -16.930 -29.602 0.50 76.92 436 GLN G C 1
ATOM 8296 O O A GLN G 1 107 ? -93.583 -18.991 -30.825 0.50 108.32 436 GLN G O 1
ATOM 8297 O O B GLN G 1 107 ? -95.497 -17.592 -29.936 0.50 76.78 436 GLN G O 1
ATOM 8308 N N A GLY G 1 108 ? -91.490 -18.159 -30.981 0.50 120.46 437 GLY G N 1
ATOM 8309 N N B GLY G 1 108 ? -93.268 -17.255 -29.946 0.50 78.35 437 GLY G N 1
ATOM 8310 C CA A GLY G 1 108 ? -91.050 -19.271 -31.794 0.50 131.59 437 GLY G CA 1
ATOM 8311 C CA B GLY G 1 108 ? -93.037 -18.430 -30.761 0.50 92.74 437 GLY G CA 1
ATOM 8312 C C A GLY G 1 108 ? -89.553 -19.487 -31.748 0.50 149.36 437 GLY G C 1
ATOM 8313 C C B GLY G 1 108 ? -91.585 -18.854 -30.755 0.50 92.90 437 GLY G C 1
ATOM 8314 O O A GLY G 1 108 ? -88.841 -18.897 -30.931 0.50 153.80 437 GLY G O 1
ATOM 8315 O O B GLY G 1 108 ? -90.776 -18.373 -29.958 0.50 99.26 437 GLY G O 1
ATOM 8316 N N A ILE G 1 109 ? -89.091 -20.353 -32.649 0.50 156.87 438 ILE G N 1
ATOM 8317 N N B ILE G 1 109 ? -91.273 -19.774 -31.666 0.50 104.95 438 ILE G N 1
ATOM 8318 C CA A ILE G 1 109 ? -87.692 -20.751 -32.756 0.50 168.25 438 ILE G CA 1
ATOM 8319 C CA B ILE G 1 109 ? -89.940 -20.346 -31.821 0.50 111.14 438 ILE G CA 1
ATOM 8320 C C A ILE G 1 109 ? -87.207 -20.413 -34.159 0.50 174.43 438 ILE G C 1
ATOM 8321 C C B ILE G 1 109 ? -89.482 -20.105 -33.253 0.50 118.76 438 ILE G C 1
ATOM 8322 O O A ILE G 1 109 ? -87.883 -20.729 -35.146 0.50 173.58 438 ILE G O 1
ATOM 8323 O O B ILE G 1 109 ? -90.212 -20.412 -34.203 0.50 116.21 438 ILE G O 1
ATOM 8332 N N A GLY G 1 110 ? -86.037 -19.784 -34.248 0.50 178.37 439 GLY G N 1
ATOM 8333 N N B GLY G 1 110 ? -88.278 -19.558 -33.406 0.50 129.86 439 GLY G N 1
ATOM 8334 C CA A GLY G 1 110 ? -85.456 -19.429 -35.521 0.50 174.35 439 GLY G CA 1
ATOM 8335 C CA B GLY G 1 110 ? -87.730 -19.276 -34.711 0.50 132.98 439 GLY G CA 1
ATOM 8336 C C A GLY G 1 110 ? -84.505 -20.488 -36.044 0.50 174.01 439 GLY G C 1
ATOM 8337 C C B GLY G 1 110 ? -86.936 -20.438 -35.271 0.50 135.15 439 GLY G C 1
ATOM 8338 O O A GLY G 1 110 ? -84.697 -21.689 -35.828 0.50 177.45 439 GLY G O 1
ATOM 8339 O O B GLY G 1 110 ? -87.276 -21.608 -35.067 0.50 137.71 439 GLY G O 1
ATOM 8340 N N A PRO G 1 111 ? -83.459 -20.058 -36.764 0.50 178.27 440 PRO G N 1
ATOM 8341 N N B PRO G 1 111 ? -85.860 -20.133 -36.004 0.50 129.84 440 PRO G N 1
ATOM 8342 C CA A PRO G 1 111 ? -82.461 -21.015 -37.268 0.50 180.92 440 PRO G CA 1
ATOM 8343 C CA B PRO G 1 111 ? -85.022 -21.221 -36.545 0.50 129.43 440 PRO G CA 1
ATOM 8344 C C A PRO G 1 111 ? -81.748 -21.759 -36.150 0.50 186.75 440 PRO G C 1
ATOM 8345 C C B PRO G 1 111 ? -84.382 -22.072 -35.461 0.50 130.85 440 PRO G C 1
ATOM 8346 O O A PRO G 1 111 ? -81.740 -22.994 -36.127 0.50 188.08 440 PRO G O 1
ATOM 8347 O O B PRO G 1 111 ? -84.430 -23.307 -35.532 0.50 132.76 440 PRO G O 1
ATOM 8354 N N A ASP G 1 112 ? -81.143 -21.023 -35.220 0.50 192.29 441 ASP G N 1
ATOM 8355 N N B ASP G 1 112 ? -83.781 -21.441 -34.456 0.50 129.44 441 ASP G N 1
ATOM 8356 C CA A ASP G 1 112 ? -80.524 -21.637 -34.057 0.50 200.36 441 ASP G CA 1
ATOM 8357 C CA B ASP G 1 112 ? -83.178 -22.160 -33.345 0.50 128.11 441 ASP G CA 1
ATOM 8358 C C A ASP G 1 112 ? -81.596 -22.022 -33.036 0.50 197.53 441 ASP G C 1
ATOM 8359 C C B ASP G 1 112 ? -84.238 -22.490 -32.295 0.50 125.31 441 ASP G C 1
ATOM 8360 O O A ASP G 1 112 ? -82.796 -21.826 -33.250 0.50 189.08 441 ASP G O 1
ATOM 8361 O O B ASP G 1 112 ? -85.403 -22.096 -32.400 0.50 122.57 441 ASP G O 1
ATOM 8370 N N A GLY G 1 113 ? -81.161 -22.585 -31.911 0.50 199.65 442 GLY G N 1
ATOM 8371 N N B GLY G 1 113 ? -83.828 -23.224 -31.264 0.50 117.51 442 GLY G N 1
ATOM 8372 C CA A GLY G 1 113 ? -82.086 -23.039 -30.889 0.50 189.63 442 GLY G CA 1
ATOM 8373 C CA B GLY G 1 113 ? -84.732 -23.588 -30.190 0.50 109.61 442 GLY G CA 1
ATOM 8374 C C A GLY G 1 113 ? -82.378 -21.997 -29.828 0.50 187.20 442 GLY G C 1
ATOM 8375 C C B GLY G 1 113 ? -84.791 -22.552 -29.087 0.50 105.32 442 GLY G C 1
ATOM 8376 O O A GLY G 1 113 ? -81.914 -22.112 -28.689 0.50 185.85 442 GLY G O 1
ATOM 8377 O O B GLY G 1 113 ? -84.732 -22.892 -27.902 0.50 90.58 442 GLY G O 1
ATOM 8378 N N A LEU G 1 114 ? -83.160 -20.983 -30.187 0.50 188.40 443 LEU G N 1
ATOM 8379 N N B LEU G 1 114 ? -84.905 -21.280 -29.467 0.50 118.55 443 LEU G N 1
ATOM 8380 C CA A LEU G 1 114 ? -83.426 -19.838 -29.332 0.50 186.62 443 LEU G CA 1
ATOM 8381 C CA B LEU G 1 114 ? -84.963 -20.183 -28.519 0.50 112.71 443 LEU G CA 1
ATOM 8382 C C A LEU G 1 114 ? -84.912 -19.510 -29.324 0.50 181.41 443 LEU G C 1
ATOM 8383 C C B LEU G 1 114 ? -86.301 -19.462 -28.623 0.50 112.34 443 LEU G C 1
ATOM 8384 O O A LEU G 1 114 ? -85.600 -19.691 -30.333 0.50 173.79 443 LEU G O 1
ATOM 8385 O O B LEU G 1 114 ? -86.825 -19.284 -29.727 0.50 108.98 443 LEU G O 1
ATOM 8394 N N A PRO G 1 115 ? -85.437 -19.037 -28.189 0.50 174.68 444 PRO G N 1
ATOM 8395 N N B PRO G 1 115 ? -86.879 -19.039 -27.498 0.50 84.68 444 PRO G N 1
ATOM 8396 C CA A PRO G 1 115 ? -86.850 -18.637 -28.136 0.50 155.59 444 PRO G CA 1
ATOM 8397 C CA B PRO G 1 115 ? -88.171 -18.338 -27.545 0.50 91.53 444 PRO G CA 1
ATOM 8398 C C A PRO G 1 115 ? -87.026 -17.140 -28.331 0.50 135.72 444 PRO G C 1
ATOM 8399 C C B PRO G 1 115 ? -87.991 -16.895 -27.995 0.50 78.64 444 PRO G C 1
ATOM 8400 O O A PRO G 1 115 ? -86.326 -16.347 -27.694 0.50 138.75 444 PRO G O 1
ATOM 8401 O O B PRO G 1 115 ? -87.095 -16.190 -27.526 0.50 80.28 444 PRO G O 1
ATOM 8408 N N A ARG G 1 116 ? -87.950 -16.724 -29.196 0.50 126.61 445 ARG G N 1
ATOM 8409 N N B ARG G 1 116 ? -88.849 -16.458 -28.914 0.50 65.86 445 ARG G N 1
ATOM 8410 C CA A ARG G 1 116 ? -88.076 -15.306 -29.499 0.50 123.85 445 ARG G CA 1
ATOM 8411 C CA B ARG G 1 116 ? -88.817 -15.094 -29.418 0.50 64.03 445 ARG G CA 1
ATOM 8412 C C A ARG G 1 116 ? -89.539 -14.904 -29.622 0.50 111.70 445 ARG G C 1
ATOM 8413 C C B ARG G 1 116 ? -90.218 -14.500 -29.394 0.50 61.86 445 ARG G C 1
ATOM 8414 O O A ARG G 1 116 ? -90.447 -15.742 -29.674 0.50 104.89 445 ARG G O 1
ATOM 8415 O O B ARG G 1 116 ? -91.221 -15.216 -29.491 0.50 61.47 445 ARG G O 1
ATOM 8430 N N A THR G 1 117 ? -89.741 -13.585 -29.694 0.50 104.98 446 THR G N 1
ATOM 8431 N N B THR G 1 117 ? -90.272 -13.177 -29.265 0.50 60.72 446 THR G N 1
ATOM 8432 C CA A THR G 1 117 ? -91.054 -12.944 -29.585 0.50 99.59 446 THR G CA 1
ATOM 8433 C CA B THR G 1 117 ? -91.523 -12.440 -29.190 0.50 58.91 446 THR G CA 1
ATOM 8434 C C A THR G 1 117 ? -91.140 -11.835 -30.635 0.50 102.51 446 THR G C 1
ATOM 8435 C C B THR G 1 117 ? -91.530 -11.338 -30.239 0.50 69.12 446 THR G C 1
ATOM 8436 O O A THR G 1 117 ? -90.732 -10.697 -30.387 0.50 107.13 446 THR G O 1
ATOM 8437 O O B THR G 1 117 ? -90.534 -10.630 -30.417 0.50 65.97 446 THR G O 1
ATOM 8444 N N A THR G 1 118 ? -91.661 -12.179 -31.810 0.50 102.29 447 THR G N 1
ATOM 8445 N N B THR G 1 118 ? -92.658 -11.204 -30.934 0.50 67.99 447 THR G N 1
ATOM 8446 C CA A THR G 1 118 ? -91.956 -11.198 -32.843 0.50 96.80 447 THR G CA 1
ATOM 8447 C CA B THR G 1 118 ? -92.865 -10.175 -31.940 0.50 62.37 447 THR G CA 1
ATOM 8448 C C A THR G 1 118 ? -93.296 -10.526 -32.565 0.50 92.56 447 THR G C 1
ATOM 8449 C C B THR G 1 118 ? -94.087 -9.345 -31.570 0.50 62.98 447 THR G C 1
ATOM 8450 O O A THR G 1 118 ? -94.189 -11.107 -31.942 0.50 91.29 447 THR G O 1
ATOM 8451 O O B THR G 1 118 ? -94.982 -9.814 -30.864 0.50 62.04 447 THR G O 1
ATOM 8458 N N A GLN G 1 119 ? -93.433 -9.288 -33.036 0.50 94.22 448 GLN G N 1
ATOM 8459 N N B GLN G 1 119 ? -94.120 -8.104 -32.050 0.50 68.12 448 GLN G N 1
ATOM 8460 C CA A GLN G 1 119 ? -94.642 -8.505 -32.825 0.50 90.33 448 GLN G CA 1
ATOM 8461 C CA B GLN G 1 119 ? -95.211 -7.186 -31.757 0.50 67.01 448 GLN G CA 1
ATOM 8462 C C A GLN G 1 119 ? -95.132 -7.935 -34.148 0.50 92.57 448 GLN G C 1
ATOM 8463 C C B GLN G 1 119 ? -95.725 -6.572 -33.051 0.50 70.13 448 GLN G C 1
ATOM 8464 O O A GLN G 1 119 ? -94.337 -7.440 -34.954 0.50 88.11 448 GLN G O 1
ATOM 8465 O O B GLN G 1 119 ? -94.983 -6.436 -34.029 0.50 77.82 448 GLN G O 1
ATOM 8476 N N A SER G 1 120 ? -96.444 -8.012 -34.366 0.50 83.12 449 SER G N 1
ATOM 8477 N N B SER G 1 120 ? -97.008 -6.208 -33.053 0.50 65.13 449 SER G N 1
ATOM 8478 C CA A SER G 1 120 ? -97.083 -7.411 -35.528 0.50 78.60 449 SER G CA 1
ATOM 8479 C CA B SER G 1 120 ? -97.590 -5.555 -34.220 0.50 58.24 449 SER G CA 1
ATOM 8480 C C A SER G 1 120 ? -98.455 -6.904 -35.113 0.50 76.56 449 SER G C 1
ATOM 8481 C C B SER G 1 120 ? -98.816 -4.748 -33.814 0.50 60.42 449 SER G C 1
ATOM 8482 O O A SER G 1 120 ? -99.094 -7.482 -34.238 0.50 75.93 449 SER G O 1
ATOM 8483 O O B SER G 1 120 ? -99.686 -5.252 -33.095 0.50 67.06 449 SER G O 1
ATOM 8488 N N A GLU G 1 121 ? -98.903 -5.812 -35.727 0.50 74.68 450 GLU G N 1
ATOM 8489 N N B GLU G 1 121 ? -98.865 -3.497 -34.276 0.50 63.23 450 GLU G N 1
ATOM 8490 C CA A GLU G 1 121 ? -100.222 -5.255 -35.450 0.50 71.44 450 GLU G CA 1
ATOM 8491 C CA B GLU G 1 121 ? -100.049 -2.658 -34.163 0.50 58.50 450 GLU G CA 1
ATOM 8492 C C A GLU G 1 121 ? -101.172 -5.621 -36.581 0.50 67.88 450 GLU G C 1
ATOM 8493 C C B GLU G 1 121 ? -101.150 -3.169 -35.080 0.50 55.01 450 GLU G C 1
ATOM 8494 O O A GLU G 1 121 ? -100.873 -5.369 -37.752 0.50 79.89 450 GLU G O 1
ATOM 8495 O O B GLU G 1 121 ? -100.887 -3.670 -36.177 0.50 53.98 450 GLU G O 1
ATOM 8506 N N A GLU G 1 122 ? -102.316 -6.213 -36.239 0.50 66.24 451 GLU G N 1
ATOM 8507 N N B GLU G 1 122 ? -102.400 -3.007 -34.641 0.50 61.29 451 GLU G N 1
ATOM 8508 C CA A GLU G 1 122 ? -103.241 -6.692 -37.258 0.50 71.51 451 GLU G CA 1
ATOM 8509 C CA B GLU G 1 122 ? -103.534 -3.510 -35.407 0.50 59.85 451 GLU G CA 1
ATOM 8510 C C A GLU G 1 122 ? -104.600 -6.022 -37.115 0.50 74.39 451 GLU G C 1
ATOM 8511 C C B GLU G 1 122 ? -104.715 -2.555 -35.324 0.50 61.36 451 GLU G C 1
ATOM 8512 O O A GLU G 1 122 ? -105.114 -5.862 -36.002 0.50 65.83 451 GLU G O 1
ATOM 8513 O O B GLU G 1 122 ? -104.959 -1.938 -34.283 0.50 52.40 451 GLU G O 1
ATOM 8524 N N A THR G 1 123 ? -105.174 -5.629 -38.253 0.50 72.05 452 THR G N 1
ATOM 8525 N N B THR G 1 123 ? -105.444 -2.451 -36.433 0.50 71.23 452 THR G N 1
ATOM 8526 C CA A THR G 1 123 ? -106.515 -5.051 -38.308 0.50 67.56 452 THR G CA 1
ATOM 8527 C CA B THR G 1 123 ? -106.723 -1.758 -36.496 0.50 67.72 452 THR G CA 1
ATOM 8528 C C A THR G 1 123 ? -107.319 -5.801 -39.360 0.50 69.35 452 THR G C 1
ATOM 8529 C C B THR G 1 123 ? -107.630 -2.539 -37.436 0.50 67.68 452 THR G C 1
ATOM 8530 O O A THR G 1 123 ? -107.033 -5.689 -40.556 0.50 66.94 452 THR G O 1
ATOM 8531 O O B THR G 1 123 ? -107.197 -2.955 -38.512 0.50 67.22 452 THR G O 1
ATOM 8538 N N A ARG G 1 124 ? -108.328 -6.551 -38.922 0.50 83.86 453 ARG G N 1
ATOM 8539 N N B ARG G 1 124 ? -108.880 -2.750 -37.034 0.50 71.77 453 ARG G N 1
ATOM 8540 C CA A ARG G 1 124 ? -109.139 -7.373 -39.806 0.50 86.78 453 ARG G CA 1
ATOM 8541 C CA B ARG G 1 124 ? -109.809 -3.492 -37.869 0.50 60.11 453 ARG G CA 1
ATOM 8542 C C A ARG G 1 124 ? -110.578 -6.872 -39.830 0.50 70.57 453 ARG G C 1
ATOM 8543 C C B ARG G 1 124 ? -111.147 -2.775 -37.913 0.50 56.39 453 ARG G C 1
ATOM 8544 O O A ARG G 1 124 ? -111.128 -6.463 -38.801 0.50 72.01 453 ARG G O 1
ATOM 8545 O O B ARG G 1 124 ? -111.712 -2.442 -36.864 0.50 59.47 453 ARG G O 1
ATOM 8560 N N A VAL G 1 125 ? -111.170 -6.908 -41.021 0.50 67.57 454 VAL G N 1
ATOM 8561 N N B VAL G 1 125 ? -111.648 -2.531 -39.128 0.50 57.65 454 VAL G N 1
ATOM 8562 C CA A VAL G 1 125 ? -112.527 -6.449 -41.281 0.50 56.17 454 VAL G CA 1
ATOM 8563 C CA B VAL G 1 125 ? -112.959 -1.917 -39.319 0.50 69.24 454 VAL G CA 1
ATOM 8564 C C A VAL G 1 125 ? -113.347 -7.655 -41.716 0.50 60.54 454 VAL G C 1
ATOM 8565 C C B VAL G 1 125 ? -113.946 -3.002 -39.730 0.50 70.01 454 VAL G C 1
ATOM 8566 O O A VAL G 1 125 ? -113.008 -8.322 -42.703 0.50 54.79 454 VAL G O 1
ATOM 8567 O O B VAL G 1 125 ? -113.662 -3.803 -40.629 0.50 61.66 454 VAL G O 1
ATOM 8574 N N A TRP G 1 126 ? -114.423 -7.929 -40.987 0.50 52.81 455 TRP G N 1
ATOM 8575 N N B TRP G 1 126 ? -115.102 -3.031 -39.072 0.50 68.99 455 TRP G N 1
ATOM 8576 C CA A TRP G 1 126 ? -115.297 -9.062 -41.240 0.50 54.03 455 TRP G CA 1
ATOM 8577 C CA B TRP G 1 126 ? -116.106 -4.061 -39.284 0.50 76.41 455 TRP G CA 1
ATOM 8578 C C A TRP G 1 126 ? -116.617 -8.578 -41.820 0.50 50.74 455 TRP G C 1
ATOM 8579 C C B TRP G 1 126 ? -117.418 -3.449 -39.761 0.50 67.67 455 TRP G C 1
ATOM 8580 O O A TRP G 1 126 ? -117.181 -7.580 -41.357 0.50 50.43 455 TRP G O 1
ATOM 8581 O O B TRP G 1 126 ? -117.693 -2.261 -39.564 0.50 67.98 455 TRP G O 1
ATOM 8602 N N A GLN G 1 127 ? -117.101 -9.290 -42.837 0.50 54.90 456 GLN G N 1
ATOM 8603 N N B GLN G 1 127 ? -118.230 -4.294 -40.392 0.50 91.01 456 GLN G N 1
ATOM 8604 C CA A GLN G 1 127 ? -118.374 -8.992 -43.478 0.50 52.92 456 GLN G CA 1
ATOM 8605 C CA B GLN G 1 127 ? -119.547 -3.912 -40.873 0.50 100.59 456 GLN G CA 1
ATOM 8606 C C A GLN G 1 127 ? -119.228 -10.248 -43.466 0.50 53.22 456 GLN G C 1
ATOM 8607 C C B GLN G 1 127 ? -120.448 -5.140 -40.871 0.50 114.10 456 GLN G C 1
ATOM 8608 O O A GLN G 1 127 ? -118.755 -11.327 -43.836 0.50 50.44 456 GLN G O 1
ATOM 8609 O O B GLN G 1 127 ? -119.995 -6.258 -41.127 0.50 112.65 456 GLN G O 1
ATOM 8620 N N A LYS G 1 128 ? -120.478 -10.109 -43.032 0.50 66.94 457 LYS G N 1
ATOM 8621 N N B LYS G 1 128 ? -121.732 -4.919 -40.586 0.50 123.47 457 LYS G N 1
ATOM 8622 C CA A LYS G 1 128 ? -121.402 -11.238 -42.939 0.50 76.97 457 LYS G CA 1
ATOM 8623 C CA B LYS G 1 128 ? -122.719 -5.991 -40.479 0.50 130.94 457 LYS G CA 1
ATOM 8624 C C A LYS G 1 128 ? -122.058 -11.427 -44.302 0.50 71.01 457 LYS G C 1
ATOM 8625 C C B LYS G 1 128 ? -123.461 -6.119 -41.804 0.50 132.70 457 LYS G C 1
ATOM 8626 O O A LYS G 1 128 ? -122.939 -10.658 -44.694 0.50 64.16 457 LYS G O 1
ATOM 8627 O O B LYS G 1 128 ? -124.119 -5.170 -42.245 0.50 140.19 457 LYS G O 1
ATOM 8638 N N A LYS G 1 129 ? -121.625 -12.455 -45.026 0.50 61.81 458 LYS G N 1
ATOM 8639 N N B LYS G 1 129 ? -123.351 -7.287 -42.435 0.50 136.05 458 LYS G N 1
ATOM 8640 C CA A LYS G 1 129 ? -122.092 -12.726 -46.381 0.50 64.93 458 LYS G CA 1
ATOM 8641 C CA B LYS G 1 129 ? -123.968 -7.561 -43.733 0.50 137.75 458 LYS G CA 1
ATOM 8642 C C A LYS G 1 129 ? -122.894 -14.021 -46.366 0.50 67.34 458 LYS G C 1
ATOM 8643 C C B LYS G 1 129 ? -125.054 -8.616 -43.539 0.50 142.97 458 LYS G C 1
ATOM 8644 O O A LYS G 1 129 ? -122.328 -15.104 -46.180 0.50 69.85 458 LYS G O 1
ATOM 8645 O O B LYS G 1 129 ? -124.757 -9.804 -43.388 0.50 145.79 458 LYS G O 1
ATOM 8656 N N A LYS G 1 130 ? -124.208 -13.904 -46.566 0.50 68.45 459 LYS G N 1
ATOM 8657 N N B LYS G 1 130 ? -126.313 -8.173 -43.549 0.50 143.34 459 LYS G N 1
ATOM 8658 C CA A LYS G 1 130 ? -125.117 -15.051 -46.587 0.50 73.60 459 LYS G CA 1
ATOM 8659 C CA B LYS G 1 130 ? -127.471 -9.063 -43.434 0.50 133.39 459 LYS G CA 1
ATOM 8660 C C A LYS G 1 130 ? -125.042 -15.843 -45.282 0.50 76.51 459 LYS G C 1
ATOM 8661 C C B LYS G 1 130 ? -127.430 -9.876 -42.142 0.50 122.43 459 LYS G C 1
ATOM 8662 O O A LYS G 1 130 ? -124.942 -17.071 -45.274 0.50 80.48 459 LYS G O 1
ATOM 8663 O O B LYS G 1 130 ? -127.799 -11.052 -42.115 0.50 132.18 459 LYS G O 1
ATOM 8674 N N A GLY G 1 131 ? -125.086 -15.120 -44.164 0.50 73.47 460 GLY G N 1
ATOM 8675 N N B GLY G 1 131 ? -126.976 -9.247 -41.059 0.50 108.04 460 GLY G N 1
ATOM 8676 C CA A GLY G 1 131 ? -125.151 -15.736 -42.858 0.50 73.76 460 GLY G CA 1
ATOM 8677 C CA B GLY G 1 131 ? -126.991 -9.857 -39.747 0.50 111.52 460 GLY G CA 1
ATOM 8678 C C A GLY G 1 131 ? -123.827 -16.141 -42.251 0.50 75.09 460 GLY G C 1
ATOM 8679 C C B GLY G 1 131 ? -125.691 -10.501 -39.312 0.50 111.49 460 GLY G C 1
ATOM 8680 O O A GLY G 1 131 ? -123.795 -16.494 -41.065 0.50 86.53 460 GLY G O 1
ATOM 8681 O O B GLY G 1 131 ? -125.569 -10.864 -38.135 0.50 114.82 460 GLY G O 1
ATOM 8682 N N A VAL G 1 132 ? -122.734 -16.110 -43.008 0.50 66.60 461 VAL G N 1
ATOM 8683 N N B VAL G 1 132 ? -124.724 -10.657 -40.212 0.50 114.33 461 VAL G N 1
ATOM 8684 C CA A VAL G 1 132 ? -121.424 -16.479 -42.485 0.50 70.63 461 VAL G CA 1
ATOM 8685 C CA B VAL G 1 132 ? -123.439 -11.258 -39.875 0.50 113.61 461 VAL G CA 1
ATOM 8686 C C A VAL G 1 132 ? -120.535 -15.243 -42.455 0.50 72.67 461 VAL G C 1
ATOM 8687 C C B VAL G 1 132 ? -122.351 -10.201 -40.005 0.50 106.31 461 VAL G C 1
ATOM 8688 O O A VAL G 1 132 ? -120.634 -14.354 -43.310 0.50 74.47 461 VAL G O 1
ATOM 8689 O O B VAL G 1 132 ? -122.463 -9.252 -40.790 0.50 109.21 461 VAL G O 1
ATOM 8696 N N A TRP G 1 133 ? -119.667 -15.185 -41.447 0.50 74.97 462 TRP G N 1
ATOM 8697 N N B TRP G 1 133 ? -121.291 -10.371 -39.221 0.50 93.37 462 TRP G N 1
ATOM 8698 C CA A TRP G 1 133 ? -118.693 -14.109 -41.337 0.50 68.80 462 TRP G CA 1
ATOM 8699 C CA B TRP G 1 133 ? -120.189 -9.420 -39.170 0.50 75.65 462 TRP G CA 1
ATOM 8700 C C A TRP G 1 133 ? -117.461 -14.443 -42.168 0.50 66.77 462 TRP G C 1
ATOM 8701 C C B TRP G 1 133 ? -119.028 -9.924 -40.013 0.50 73.91 462 TRP G C 1
ATOM 8702 O O A TRP G 1 133 ? -116.913 -15.546 -42.066 0.50 63.56 462 TRP G O 1
ATOM 8703 O O B TRP G 1 133 ? -118.618 -11.083 -39.887 0.50 73.78 462 TRP G O 1
ATOM 8724 N N A LEU G 1 134 ? -117.028 -13.491 -42.989 0.50 73.43 463 LEU G N 1
ATOM 8725 N N B LEU G 1 134 ? -118.500 -9.049 -40.864 0.50 76.58 463 LEU G N 1
ATOM 8726 C CA A LEU G 1 134 ? -115.867 -13.669 -43.847 0.50 71.72 463 LEU G CA 1
ATOM 8727 C CA B LEU G 1 134 ? -117.338 -9.346 -41.684 0.50 76.84 463 LEU G CA 1
ATOM 8728 C C A LEU G 1 134 ? -114.927 -12.486 -43.683 0.50 70.46 463 LEU G C 1
ATOM 8729 C C B LEU G 1 134 ? -116.324 -8.223 -41.534 0.50 74.15 463 LEU G C 1
ATOM 8730 O O A LEU G 1 134 ? -115.371 -11.340 -43.561 0.50 71.45 463 LEU G O 1
ATOM 8731 O O B LEU G 1 134 ? -116.687 -7.057 -41.355 0.50 68.46 463 LEU G O 1
ATOM 8740 N N A ASN G 1 135 ? -113.628 -12.770 -43.680 0.50 61.02 464 ASN G N 1
ATOM 8741 N N B ASN G 1 135 ? -115.046 -8.585 -41.603 0.50 70.96 464 ASN G N 1
ATOM 8742 C CA A ASN G 1 135 ? -112.612 -11.729 -43.575 0.50 51.01 464 ASN G CA 1
ATOM 8743 C CA B ASN G 1 135 ? -113.966 -7.620 -41.455 0.50 72.78 464 ASN G CA 1
ATOM 8744 C C A ASN G 1 135 ? -112.364 -11.150 -44.962 0.50 49.32 464 ASN G C 1
ATOM 8745 C C B ASN G 1 135 ? -113.594 -7.042 -42.814 0.50 71.24 464 ASN G C 1
ATOM 8746 O O A ASN G 1 135 ? -111.815 -11.827 -45.836 0.50 54.76 464 ASN G O 1
ATOM 8747 O O B ASN G 1 135 ? -113.348 -7.786 -43.768 0.50 86.68 464 ASN G O 1
ATOM 8756 N N A VAL G 1 136 ? -112.766 -9.893 -45.169 0.50 49.00 465 VAL G N 1
ATOM 8757 N N B VAL G 1 136 ? -113.560 -5.715 -42.895 0.50 76.25 465 VAL G N 1
ATOM 8758 C CA A VAL G 1 136 ? -112.667 -9.263 -46.485 0.50 56.80 465 VAL G CA 1
ATOM 8759 C CA B VAL G 1 136 ? -113.214 -4.995 -44.117 0.50 73.05 465 VAL G CA 1
ATOM 8760 C C A VAL G 1 136 ? -111.454 -8.354 -46.622 0.50 52.12 465 VAL G C 1
ATOM 8761 C C B VAL G 1 136 ? -112.201 -3.923 -43.744 0.50 76.91 465 VAL G C 1
ATOM 8762 O O A VAL G 1 136 ? -111.172 -7.884 -47.736 0.50 43.00 465 VAL G O 1
ATOM 8763 O O B VAL G 1 136 ? -112.529 -2.980 -43.015 0.50 85.62 465 VAL G O 1
ATOM 8770 N N A HIS G 1 137 ? -110.727 -8.085 -45.536 0.50 41.66 466 HIS G N 1
ATOM 8771 N N B HIS G 1 137 ? -110.970 -4.079 -44.234 0.50 73.01 466 HIS G N 1
ATOM 8772 C CA A HIS G 1 137 ? -109.573 -7.189 -45.587 0.50 42.18 466 HIS G CA 1
ATOM 8773 C CA B HIS G 1 137 ? -109.830 -3.201 -43.975 0.50 72.27 466 HIS G CA 1
ATOM 8774 C C A HIS G 1 137 ? -108.802 -7.320 -44.287 0.50 49.54 466 HIS G C 1
ATOM 8775 C C B HIS G 1 137 ? -109.260 -3.361 -42.569 0.50 68.96 466 HIS G C 1
ATOM 8776 O O A HIS G 1 137 ? -109.393 -7.201 -43.211 0.50 60.50 466 HIS G O 1
ATOM 8777 O O B HIS G 1 137 ? -109.952 -3.145 -41.560 0.50 68.43 466 HIS G O 1
ATOM 8790 N N A PHE G 1 138 ? -107.500 -7.569 -44.382 0.50 44.46 467 PHE G N 1
ATOM 8791 N N B PHE G 1 138 ? -107.985 -3.759 -42.524 0.50 63.02 467 PHE G N 1
ATOM 8792 C CA A PHE G 1 138 ? -106.644 -7.539 -43.208 0.50 51.11 467 PHE G CA 1
ATOM 8793 C CA B PHE G 1 138 ? -107.155 -3.746 -41.330 0.50 70.08 467 PHE G CA 1
ATOM 8794 C C A PHE G 1 138 ? -105.423 -6.682 -43.496 0.50 55.82 467 PHE G C 1
ATOM 8795 C C B PHE G 1 138 ? -105.873 -2.985 -41.633 0.50 68.15 467 PHE G C 1
ATOM 8796 O O A PHE G 1 138 ? -104.967 -6.587 -44.637 0.50 54.70 467 PHE G O 1
ATOM 8797 O O B PHE G 1 138 ? -105.351 -3.043 -42.751 0.50 60.18 467 PHE G O 1
ATOM 8812 N N A HIS G 1 139 ? -104.907 -6.058 -42.440 0.50 57.22 468 HIS G N 1
ATOM 8813 N N B HIS G 1 139 ? -105.377 -2.267 -40.628 0.50 86.83 468 HIS G N 1
ATOM 8814 C CA A HIS G 1 139 ? -103.786 -5.135 -42.526 0.50 63.10 468 HIS G CA 1
ATOM 8815 C CA B HIS G 1 139 ? -104.216 -1.382 -40.755 0.50 86.26 468 HIS G CA 1
ATOM 8816 C C A HIS G 1 139 ? -102.762 -5.535 -41.476 0.50 71.18 468 HIS G C 1
ATOM 8817 C C B HIS G 1 139 ? -103.084 -1.971 -39.915 0.50 82.64 468 HIS G C 1
ATOM 8818 O O A HIS G 1 139 ? -103.053 -5.496 -40.275 0.50 78.95 468 HIS G O 1
ATOM 8819 O O B HIS G 1 139 ? -102.769 -1.484 -38.829 0.50 77.97 468 HIS G O 1
ATOM 8832 N N A ARG G 1 140 ? -101.574 -5.925 -41.932 0.50 83.20 469 ARG G N 1
ATOM 8833 N N B ARG G 1 140 ? -102.470 -3.033 -40.431 0.50 89.22 469 ARG G N 1
ATOM 8834 C CA A ARG G 1 140 ? -100.480 -6.333 -41.062 0.50 91.97 469 ARG G CA 1
ATOM 8835 C CA B ARG G 1 140 ? -101.385 -3.684 -39.717 0.50 89.08 469 ARG G CA 1
ATOM 8836 C C A ARG G 1 140 ? -99.414 -5.247 -41.060 0.50 93.83 469 ARG G C 1
ATOM 8837 C C B ARG G 1 140 ? -100.140 -2.809 -39.735 0.50 90.84 469 ARG G C 1
ATOM 8838 O O A ARG G 1 140 ? -98.981 -4.791 -42.124 0.50 82.25 469 ARG G O 1
ATOM 8839 O O B ARG G 1 140 ? -99.750 -2.280 -40.779 0.50 93.40 469 ARG G O 1
ATOM 8854 N N A SER G 1 141 ? -99.003 -4.833 -39.865 0.50 106.10 470 SER G N 1
ATOM 8855 N N B SER G 1 141 ? -99.517 -2.657 -38.570 0.50 74.46 470 SER G N 1
ATOM 8856 C CA A SER G 1 141 ? -98.001 -3.797 -39.682 0.50 99.18 470 SER G CA 1
ATOM 8857 C CA B SER G 1 141 ? -98.277 -1.908 -38.443 0.50 66.24 470 SER G CA 1
ATOM 8858 C C A SER G 1 141 ? -96.938 -4.307 -38.720 0.50 87.41 470 SER G C 1
ATOM 8859 C C B SER G 1 141 ? -97.327 -2.692 -37.549 0.50 73.67 470 SER G C 1
ATOM 8860 O O A SER G 1 141 ? -97.168 -5.248 -37.958 0.50 64.54 470 SER G O 1
ATOM 8861 O O B SER G 1 141 ? -97.711 -3.676 -36.909 0.50 68.14 470 SER G O 1
ATOM 8866 N N A VAL G 1 142 ? -95.761 -3.688 -38.768 0.50 91.79 471 VAL G N 1
ATOM 8867 N N B VAL G 1 142 ? -96.064 -2.267 -37.528 0.50 78.26 471 VAL G N 1
ATOM 8868 C CA A VAL G 1 142 ? -94.658 -4.039 -37.879 0.50 98.89 471 VAL G CA 1
ATOM 8869 C CA B VAL G 1 142 ? -95.045 -2.877 -36.681 0.50 86.00 471 VAL G CA 1
ATOM 8870 C C A VAL G 1 142 ? -93.980 -2.755 -37.429 0.50 112.21 471 VAL G C 1
ATOM 8871 C C B VAL G 1 142 ? -94.184 -1.762 -36.103 0.50 95.49 471 VAL G C 1
ATOM 8872 O O A VAL G 1 142 ? -93.606 -1.921 -38.260 0.50 109.30 471 VAL G O 1
ATOM 8873 O O B VAL G 1 142 ? -94.034 -0.694 -36.705 0.50 94.20 471 VAL G O 1
ATOM 8880 N N A SER G 1 143 ? -93.826 -2.592 -36.117 0.50 127.66 472 SER G N 1
ATOM 8881 N N B SER G 1 143 ? -93.628 -2.008 -34.916 0.50 105.49 472 SER G N 1
ATOM 8882 C CA A SER G 1 143 ? -93.161 -1.414 -35.582 0.50 140.84 472 SER G CA 1
ATOM 8883 C CA B SER G 1 143 ? -92.654 -1.096 -34.328 0.50 102.92 472 SER G CA 1
ATOM 8884 C C A SER G 1 143 ? -91.650 -1.605 -35.583 0.50 149.25 472 SER G C 1
ATOM 8885 C C B SER G 1 143 ? -91.346 -1.142 -35.108 0.50 109.53 472 SER G C 1
ATOM 8886 O O A SER G 1 143 ? -91.141 -2.720 -35.438 0.50 147.97 472 SER G O 1
ATOM 8887 O O B SER G 1 143 ? -91.307 -1.629 -36.242 0.50 111.74 472 SER G O 1
ATOM 8892 N N A ARG G 1 144 ? -90.935 -0.498 -35.744 0.50 153.36 473 ARG G N 1
ATOM 8893 N N B ARG G 1 144 ? -90.269 -0.640 -34.516 0.50 108.39 473 ARG G N 1
ATOM 8894 C CA A ARG G 1 144 ? -89.480 -0.534 -35.850 0.50 155.51 473 ARG G CA 1
ATOM 8895 C CA B ARG G 1 144 ? -88.963 -0.684 -35.164 0.50 109.72 473 ARG G CA 1
ATOM 8896 C C A ARG G 1 144 ? -88.811 -0.226 -34.514 0.50 164.32 473 ARG G C 1
ATOM 8897 C C B ARG G 1 144 ? -87.896 -1.227 -34.219 0.50 112.39 473 ARG G C 1
ATOM 8898 O O A ARG G 1 144 ? -87.584 -0.227 -34.408 0.50 171.77 473 ARG G O 1
ATOM 8899 O O B ARG G 1 144 ? -86.838 -0.621 -34.051 0.50 111.53 473 ARG G O 1
#

InterPro domains:
  IPR000719 Protein kinase domain [PF00069] (17-275)
  IPR000719 Protein kinase domain [PS50011] (17-275)
  IPR000719 Protein kinase domain [SM00220] (17-275)
  IPR008271 Serine/threonine-protein kinase, active site [PS00108] (135-147)
  IPR011009 Protein kinase-like domain superfamily [SSF56112] (14-276)
  IPR013543 Calcium/calmodulin-dependent protein kinase II, association-domain [PF08332] (348-473)
  IPR017441 Protein kinase, ATP binding site [PS00107] (23-46)
  IPR032710 NTF2-like domain superfamily [SSF54427] (347-472)